Protein AF-A0A3D4S7D4-F1 (afdb_monomer_lite)

Sequence (967 aa):
MKDEYNEKKPGKENNKENKPEKKKKLGCCGCLAIFCLVFVLIIGAGVGVGWYFGDSYMKKNFDMSLVDAFGVLRGLYKADEKAIVTNAPTDEDDDRFYAAVGESLYLKDGALDSDSFASISGSLRGEISSSDGGDSTTTPLDAQVQAVRAAAAEGDNKSAIENLINRDNMDLEKIRAKFVEGYDYSGNYEADFTAEVTDRELFSVLKAELEKELQGNENPALKYLTIEQMSLKKSASGNPVVSMVAKLDLRGYLGTQLGDAPEIAKWAATTMLPKSLFVTADVEVAENLTAEILINQMDEKKQANVYKLISGMLKMQGAEKTDAKAFISDAINGAMGGVVKSIDKALDLKKNVTDGKIRLDVYSALASTSFSGKDLTGVELAKTYASVAYADVDKMLKDNESLLFENKWYKDGAIIYSVSDVPGATRIDYGDEFTEEFSTKYLMNTEFYRGIDSKTYFNPVWTDVINKKSYMQSELKFKDGTHPEAVFATLYRLKAEPHTVKLEIDGGTEDEYDILVLGDHVKLEFKDVAALMGVGTSEKTQGLKLEALFDSRKLTKKLGGEEANSRDEQFLYCSDDELRFNLTDKMLARLMAEQTESVFSSGTLSSSMKLKFVGLYTGKLNDVIALTDDNGQPTGGTVTVDRKFMTVGFTTATSEAFGSGSDIISAIAGDTLGIIVKLDITPGLEDKYLAEPELDYANLDKSRTADMTATLEKTGVSSLKPQELDRQIGKPVRDLIKKMSDTLGSVTVENEKMSVPNVFSLLAAQVFPSNPEKAYKGEQIAIDGIDVHTVLKGVYDIPETETVDGKRYIVKKTGAAYDYAAERNKTDNLNNITAAFAAVSKPDEDLGAVIGYYENGSEDIMYITYDYSLAQYLDNSSSDVRLLSTDDVAVTFVIDKSQTDGASYKTTLWVNDMNAADRTTLEKMMTYFNAANENKFAELEANVGRFAYQIINNAAIKHYIDTGSMV

pLDDT: mean 72.12, std 17.45, range [23.66, 94.69]

Foldseek 3Di:
DDDDDDDDDDDDDDDDDDDDDDDDDDDDDPPVVVVVVVVCVVCVVVCVVVQVCVQVCCCVQLVDGPVLLVVLLVLLVPLDPCVQLVQFADPVLQLLLQVLQCQLLQFDRPLGHLLLVVLLVCLVVVDADDDDDDDDDDDPSRVLSVQLNVCSNVSNSPSNLLSSSFLVRHPLVVLQVQVDPPDDLPVCVLPRNKGKGFQNSVCVSCQVVLLVLQCPDPDLQSVQKHWRGWFWAADPVRFIKIKTKIKGQQCVSVVVLCVPPDPVLNCCSVPSDRRIKIWIWIWTPDPDTDTDIDISVDDPSSVVSVQSVQLSSCVSSVHPDRGSVCVVCVSCCVSVVVVVVVVCVQQVCRPFDDGRIGIHNVQQNCCCPQLPPFPDHSSLSVLLLSLLSNFDQVVLCVVVVVFFLPQWWDDPNDIDHDPDDDPRTDGDHLLVVLVCLCCLLLVFQQKAFPDPPDADRDAFQFADPVPRRTHGPVQAAEPVRDDDPDDDQKWKDFPVGRRYIGRDDPPDDPVRIDITGGGDMGGHGSQNVCVQLLQHDDPSCVVNHDLSRHDLVSQVCQCPVPNDPDSCSHPLNDDQVVSWRWCFQSSVQSSCQVCLCVLQVPDLFSVFKRWTGKWKAWDDAQDKAFDADPVRHGPRDIDTFTWIKMKIKTKGFLCSQLHDLCSSSNSSNDGIWIKIKMETLGPPDDPVRTDFIQIDTRPDDSVSVVSNVVNSVSSPRPCPDSVNCCVRPHVSVSVSVVSSCVSQNDWDTHGRTITTGTNLQSCQCVVPPFDQVQDAPNHGDHAGSVLSSQLLSLLPLAADWDADPNAIAGDQDDFPQGNDGAPVLLLVLVQCLCVVDVVADQLDPQWAGWRGWDADPVQQKIKTKTWGWPPVLQDLVNPSRCSNTDGTWIKMWIFRRVDDDDQFTQIDIDGRRDDPVSVVSSLSNSCRSPVVSHCVRVSSRRSVRNSVSVQVVDPQSVCCSVPVDGD

Secondary structure (DSSP, 8-state):
-----------------------------HHHHHHHHHHHHHHHHHHHHHHHHHHHHHHHHHSS-HHHHHHHHHHHTT--GGGT--S---HHHHHHHHHHHHHHTTBPTTSS-HHHHHHHHHHTTT--PPP----S---HHHHHHHHHHHHHHTT-HHHHHHHHT-TTTB-HHHHHHHS-TT--HHHHHHHHSSEEEEHHHHHHHHHHHHHHHHHHSS-TTGGGEEEEEEEEEE-TTS-EEEEEEEEE-HHHHHHHHTTT--HHHHHHHHHHS-S-EEEEEEEE-SSS--EEEEETT--HHHHHHHHHHHHHHHHHHT-S---HHHHHHHHHHHHHHHHHHHHHHHH-HHHHEETTEEEE-HHHHHHHHHTTTS---HHHHHHHHHHHHH--HHHHHHHTGGGB-SSEEEETTEEEE-SS--TT-EEP-HHHHHHHHHHHHS-B-SEEEESSSS---S---EE-TTT--EE-GGG-EETTSPPPSS--SEEEEETTSTTEEESS--SS-GGGEEEEEPPEEEE--HHHHHHHTTSS--TTTTT--SGGGB-HHHHHTTTTSS--SSGGGSTTTS-HHHHSEEEEHHHHHHHHHHTHHHHH-SSSSTTT-EEEEEEEEE-STTEEEEEE-TTS-EEEEEEEE--EEEEEEEEEEHHHHH-TT-HHHHHHH-SEEEEEEEEE--TT--GGGSPPPEEEETT--HHHHHHHHHHHHHHT--TTSHHHHIIIIIHHHHHHHHHHHHHHS--EE-SSEEEEPPHHHHHHHHHS---TT-EETTEE----HHHHHHHHHHHH-PPPEEEETTEEEEPP--STTT-S---HHHHHHHHTHHHH-TT---S-SSEEEEEEEEEETTTTEEEEEEEE--HHHH-BSBTT-TTS--S-EEEEEEEEEEEEETTEEEEEEEETT--HHHHHHHHHHHHHH-GGGTTHHHHHHHHHHHHHHHHHH-HHHHHHHHHS---

Radius of gyration: 54.56 Å; chains: 1; bounding box: 126×62×190 Å

Structure (mmCIF, N/CA/C/O backbone):
data_AF-A0A3D4S7D4-F1
#
_entry.id   AF-A0A3D4S7D4-F1
#
loop_
_atom_site.group_PDB
_atom_site.id
_atom_site.type_symbol
_atom_site.label_atom_id
_atom_site.label_alt_id
_atom_site.label_comp_id
_atom_site.label_asym_id
_atom_site.label_entity_id
_atom_site.label_seq_id
_atom_site.pdbx_PDB_ins_code
_atom_site.Cartn_x
_atom_site.Cartn_y
_atom_site.Cartn_z
_atom_site.occupancy
_atom_site.B_iso_or_equiv
_atom_site.auth_seq_id
_atom_site.auth_comp_id
_atom_site.auth_asym_id
_atom_site.auth_atom_id
_atom_site.pdbx_PDB_model_num
ATOM 1 N N . MET A 1 1 ? 8.176 -28.733 -89.289 1.00 34.38 1 MET A N 1
ATOM 2 C CA . MET A 1 1 ? 8.837 -28.763 -90.610 1.00 34.38 1 MET A CA 1
ATOM 3 C C . MET A 1 1 ? 10.101 -27.928 -90.456 1.00 34.38 1 MET A C 1
ATOM 5 O O . MET A 1 1 ? 9.981 -26.724 -90.304 1.00 34.38 1 MET A O 1
ATOM 9 N N . LYS A 1 2 ? 11.292 -28.488 -90.227 1.00 23.66 2 LYS A N 1
ATOM 10 C CA . LYS A 1 2 ? 11.774 -29.859 -90.485 1.00 23.66 2 LYS A CA 1
ATOM 11 C C . LYS A 1 2 ? 11.820 -30.203 -91.981 1.00 23.66 2 LYS A C 1
ATOM 13 O O . LYS A 1 2 ? 10.802 -30.026 -92.640 1.00 23.66 2 LYS A O 1
ATOM 18 N N . ASP A 1 3 ? 12.963 -30.757 -92.391 1.00 27.05 3 ASP A N 1
ATOM 19 C CA . ASP A 1 3 ? 13.245 -31.454 -93.657 1.00 27.05 3 ASP A CA 1
ATOM 20 C C . ASP A 1 3 ? 13.282 -30.567 -94.942 1.00 27.05 3 ASP A C 1
ATOM 22 O O . ASP A 1 3 ? 12.513 -29.621 -95.055 1.00 27.05 3 ASP A O 1
ATOM 26 N N . GLU A 1 4 ? 14.137 -30.772 -95.962 1.00 28.44 4 GLU A N 1
ATOM 27 C CA . GLU A 1 4 ? 15.467 -31.423 -96.045 1.00 28.44 4 GLU A CA 1
ATOM 28 C C . GLU A 1 4 ? 16.189 -31.078 -97.394 1.00 28.44 4 GLU A C 1
ATOM 30 O O . GLU A 1 4 ? 15.567 -30.620 -98.344 1.00 28.44 4 GLU A O 1
ATOM 35 N N . TYR A 1 5 ? 17.506 -31.327 -97.466 1.00 25.62 5 TYR A N 1
ATOM 36 C CA . TYR A 1 5 ? 18.304 -31.797 -98.630 1.00 25.62 5 TYR A CA 1
ATOM 37 C C . TYR A 1 5 ? 18.275 -31.145 -100.057 1.00 25.62 5 TYR A C 1
ATOM 39 O O . TYR A 1 5 ? 17.429 -31.430 -100.893 1.00 25.62 5 TYR A O 1
ATOM 47 N N . ASN A 1 6 ? 19.438 -30.552 -100.401 1.00 27.45 6 ASN A N 1
ATOM 48 C CA . ASN A 1 6 ? 20.392 -30.988 -101.462 1.00 27.45 6 ASN A CA 1
ATOM 49 C C . ASN A 1 6 ? 20.470 -30.449 -102.927 1.00 27.45 6 ASN A C 1
ATOM 51 O O . ASN A 1 6 ? 19.505 -30.231 -103.642 1.00 27.45 6 ASN A O 1
ATOM 55 N N . GLU A 1 7 ? 21.747 -30.441 -103.362 1.00 27.41 7 GLU A N 1
ATOM 56 C CA . GLU A 1 7 ? 22.340 -30.804 -104.677 1.00 27.41 7 GLU A CA 1
ATOM 57 C C . GLU A 1 7 ? 22.522 -29.845 -105.892 1.00 27.41 7 GLU A C 1
ATOM 59 O O . GLU A 1 7 ? 21.671 -29.661 -106.747 1.00 27.41 7 GLU A O 1
ATOM 64 N N . LYS A 1 8 ? 23.804 -29.448 -106.053 1.00 25.06 8 LYS A N 1
ATOM 65 C CA . LYS A 1 8 ? 24.689 -29.609 -107.244 1.00 25.06 8 LYS A CA 1
ATOM 66 C C . LYS A 1 8 ? 24.342 -28.944 -108.603 1.00 25.06 8 LYS A C 1
ATOM 68 O O . LYS A 1 8 ? 23.538 -29.431 -109.381 1.00 25.06 8 LYS A O 1
ATOM 73 N N . LYS A 1 9 ? 25.192 -27.962 -108.972 1.00 32.28 9 LYS A N 1
ATOM 74 C CA . LYS A 1 9 ? 26.260 -28.027 -110.025 1.00 32.28 9 LYS A CA 1
ATOM 75 C C . LYS A 1 9 ? 26.065 -29.039 -111.186 1.00 32.28 9 LYS A C 1
ATOM 77 O O . LYS A 1 9 ? 25.825 -30.203 -110.874 1.00 32.28 9 LYS A O 1
ATOM 82 N N . PRO A 1 10 ? 26.447 -28.727 -112.460 1.00 38.59 10 PRO A N 1
ATOM 83 C CA . PRO A 1 10 ? 27.863 -28.389 -112.758 1.00 38.59 10 PRO A CA 1
ATOM 84 C C . PRO A 1 10 ? 28.222 -27.597 -114.055 1.00 38.59 10 PRO A C 1
ATOM 86 O O . PRO A 1 10 ? 27.410 -27.401 -114.950 1.00 38.59 10 PRO A O 1
ATOM 89 N N . GLY A 1 11 ? 29.530 -27.309 -114.207 1.00 26.59 11 GLY A N 1
ATOM 90 C CA . GLY A 1 11 ? 30.242 -27.221 -115.502 1.00 26.59 11 GLY A CA 1
ATOM 91 C C . GLY A 1 11 ? 30.864 -25.858 -115.847 1.00 26.59 11 GLY A C 1
ATOM 92 O O . GLY A 1 11 ? 30.343 -24.834 -115.424 1.00 26.59 11 GLY A O 1
ATOM 93 N N . LYS A 1 12 ? 31.968 -25.749 -116.608 1.00 27.27 12 LYS A N 1
ATOM 94 C CA . LYS A 1 12 ? 33.060 -26.682 -117.016 1.00 27.27 12 LYS A CA 1
ATOM 95 C C . LYS A 1 12 ? 34.315 -25.801 -117.226 1.00 27.27 12 LYS A C 1
ATOM 97 O O . LYS A 1 12 ? 34.187 -24.722 -117.786 1.00 27.27 12 LYS A O 1
ATOM 102 N N . GLU A 1 13 ? 35.473 -26.053 -116.616 1.00 26.47 13 GLU A N 1
ATOM 103 C CA . GLU A 1 13 ? 36.503 -27.072 -116.929 1.00 26.47 13 GLU A CA 1
ATOM 104 C C . GLU A 1 13 ? 37.227 -26.949 -118.287 1.00 26.47 13 GLU A C 1
ATOM 106 O O . GLU A 1 13 ? 36.614 -27.135 -119.333 1.00 26.47 13 GLU A O 1
ATOM 111 N N . ASN A 1 14 ? 38.548 -26.699 -118.203 1.00 27.22 14 ASN A N 1
ATOM 112 C CA . ASN A 1 14 ? 39.673 -27.033 -119.108 1.00 27.22 14 ASN A CA 1
ATOM 113 C C . ASN A 1 14 ? 40.921 -26.308 -118.529 1.00 27.22 14 ASN A C 1
ATOM 115 O O . ASN A 1 14 ? 41.000 -25.093 -118.667 1.00 27.22 14 ASN A O 1
ATOM 119 N N . ASN A 1 15 ? 41.857 -26.857 -117.739 1.00 25.88 15 ASN A N 1
ATOM 120 C CA . ASN A 1 15 ? 42.345 -28.219 -117.425 1.00 25.88 15 ASN A CA 1
ATOM 121 C C . ASN A 1 15 ? 43.468 -28.747 -118.367 1.00 25.88 15 ASN A C 1
ATOM 123 O O . ASN A 1 15 ? 43.429 -28.469 -119.562 1.00 25.88 15 ASN A O 1
ATOM 127 N N . LYS A 1 16 ? 44.419 -29.530 -117.799 1.00 31.83 16 LYS A N 1
ATOM 128 C CA . LYS A 1 16 ? 45.724 -30.055 -118.317 1.00 31.83 16 LYS A CA 1
ATOM 129 C C . LYS A 1 16 ? 46.929 -29.084 -118.267 1.00 31.83 16 LYS A C 1
ATOM 131 O O . LYS A 1 16 ? 46.752 -27.900 -118.511 1.00 31.83 16 LYS A O 1
ATOM 136 N N . GLU A 1 17 ? 48.183 -29.487 -117.983 1.00 29.06 17 GLU A N 1
ATOM 137 C CA . GLU A 1 17 ? 48.789 -30.745 -117.456 1.00 29.06 17 GLU A CA 1
ATOM 138 C C . GLU A 1 17 ? 50.162 -30.410 -116.780 1.00 29.06 17 GLU A C 1
ATOM 140 O O . GLU A 1 17 ? 50.863 -29.524 -117.251 1.00 29.06 17 GLU A O 1
ATOM 145 N N . ASN A 1 18 ? 50.478 -30.873 -115.551 1.00 24.92 18 ASN A N 1
ATOM 146 C CA . ASN A 1 18 ? 51.388 -32.002 -115.188 1.00 24.92 18 ASN A CA 1
ATOM 147 C C . ASN A 1 18 ? 52.729 -32.075 -115.975 1.00 24.92 18 ASN A C 1
ATOM 149 O O . ASN A 1 18 ? 52.690 -31.995 -117.192 1.00 24.92 18 ASN A O 1
ATOM 153 N N . LYS A 1 19 ? 53.937 -32.347 -115.430 1.00 27.52 19 LYS A N 1
ATOM 154 C CA . LYS A 1 19 ? 54.493 -32.881 -114.139 1.00 27.52 19 LYS A CA 1
ATOM 155 C C . LYS A 1 19 ? 56.061 -32.742 -114.203 1.00 27.52 19 LYS A C 1
ATOM 157 O O . LYS A 1 19 ? 56.504 -32.202 -115.214 1.00 27.52 19 LYS A O 1
ATOM 162 N N . PRO A 1 20 ? 56.943 -33.291 -113.314 1.00 35.06 20 PRO A N 1
ATOM 163 C CA . PRO A 1 20 ? 56.838 -33.768 -111.911 1.00 35.06 20 PRO A CA 1
ATOM 164 C C . PRO A 1 20 ? 57.978 -33.293 -110.934 1.00 35.06 20 PRO A C 1
ATOM 166 O O . PRO A 1 20 ? 59.070 -32.994 -111.382 1.00 35.06 20 PRO A O 1
ATOM 169 N N . GLU A 1 21 ? 57.753 -33.389 -109.602 1.00 27.69 21 GLU A N 1
ATOM 170 C CA . GLU A 1 21 ? 58.736 -33.688 -108.500 1.00 27.69 21 GLU A CA 1
ATOM 171 C C . GLU A 1 21 ? 60.023 -32.816 -108.290 1.00 27.69 21 GLU A C 1
ATOM 173 O O . GLU A 1 21 ? 60.646 -32.373 -109.237 1.00 27.69 21 GLU A O 1
ATOM 178 N N . LYS A 1 22 ? 60.595 -32.535 -107.094 1.00 26.92 22 LYS A N 1
ATOM 179 C CA . LYS A 1 22 ? 60.458 -32.898 -105.644 1.00 26.92 22 LYS A CA 1
ATOM 180 C C . LYS A 1 22 ? 61.389 -31.912 -104.833 1.00 26.92 22 LYS A C 1
ATOM 182 O O . LYS A 1 22 ? 62.225 -31.282 -105.462 1.00 26.92 22 LYS A O 1
ATOM 187 N N . LYS A 1 23 ? 61.442 -31.687 -103.493 1.00 25.34 23 LYS A N 1
ATOM 188 C CA . LYS A 1 23 ? 60.731 -32.145 -102.260 1.00 25.34 23 LYS A CA 1
ATOM 189 C C . LYS A 1 23 ? 61.149 -31.347 -100.967 1.00 25.34 23 LYS A C 1
ATOM 191 O O . LYS A 1 23 ? 61.951 -31.879 -100.202 1.00 25.34 23 LYS A O 1
ATOM 196 N N . LYS A 1 24 ? 60.629 -30.142 -100.636 1.00 25.41 24 LYS A N 1
ATOM 197 C CA . LYS A 1 24 ? 60.659 -29.555 -99.246 1.00 25.41 24 LYS A CA 1
ATOM 198 C C . LYS A 1 24 ? 59.627 -28.410 -99.040 1.00 25.41 24 LYS A C 1
ATOM 200 O O . LYS A 1 24 ? 59.150 -27.848 -100.015 1.00 25.41 24 LYS A O 1
ATOM 205 N N . LYS A 1 25 ? 59.222 -28.156 -97.780 1.00 25.70 25 LYS A N 1
ATOM 206 C CA . LYS A 1 25 ? 58.103 -27.275 -97.319 1.00 25.70 25 LYS A CA 1
ATOM 207 C C . LYS A 1 25 ? 58.565 -25.801 -97.141 1.00 25.70 25 LYS A C 1
ATOM 209 O O . LYS A 1 25 ? 59.755 -25.611 -96.925 1.00 25.70 25 LYS A O 1
ATOM 214 N N . LEU A 1 26 ? 57.733 -24.746 -97.215 1.00 25.55 26 LEU A N 1
ATOM 215 C CA . LEU A 1 26 ? 56.630 -24.361 -96.297 1.00 25.55 26 LEU A CA 1
ATOM 216 C C . LEU A 1 26 ? 55.694 -23.267 -96.897 1.00 25.55 26 LEU A C 1
ATOM 218 O O . LEU A 1 26 ? 56.128 -22.517 -97.758 1.00 25.55 26 LEU A O 1
ATOM 222 N N . GLY A 1 27 ? 54.484 -23.098 -96.330 1.00 25.73 27 GLY A N 1
ATOM 223 C CA . GLY A 1 27 ? 53.765 -21.804 -96.222 1.00 25.73 27 GLY A CA 1
ATOM 224 C C . GLY A 1 27 ? 53.086 -21.198 -97.469 1.00 25.73 27 GLY A C 1
ATOM 225 O O . GLY A 1 27 ? 53.731 -20.569 -98.298 1.00 25.73 27 GLY A O 1
ATOM 226 N N . CYS A 1 28 ? 51.750 -21.262 -97.553 1.00 29.05 28 CYS A N 1
ATOM 227 C CA . CYS A 1 28 ? 50.969 -20.608 -98.616 1.00 29.05 28 CYS A CA 1
ATOM 228 C C . CYS A 1 28 ? 50.543 -19.177 -98.221 1.00 29.05 28 CYS A C 1
ATOM 230 O O . CYS A 1 28 ? 49.562 -19.019 -97.501 1.00 29.05 28 CYS A O 1
ATOM 232 N N . CYS A 1 29 ? 51.250 -18.142 -98.701 1.00 28.42 29 CYS A N 1
ATOM 233 C CA . CYS A 1 29 ? 50.974 -16.736 -98.336 1.00 28.42 29 CYS A CA 1
ATOM 234 C C . CYS A 1 29 ? 51.044 -15.721 -99.510 1.00 28.42 29 CYS A C 1
ATOM 236 O O . CYS A 1 29 ? 51.214 -14.525 -99.299 1.00 28.42 29 CYS A O 1
ATOM 238 N N . GLY A 1 30 ? 50.939 -16.177 -100.767 1.00 32.12 30 GLY A N 1
ATOM 239 C CA . GLY A 1 30 ? 51.169 -15.327 -101.953 1.00 32.12 30 GLY A CA 1
ATOM 240 C C . GLY A 1 30 ? 49.981 -14.460 -102.400 1.00 32.12 30 GLY A C 1
ATOM 241 O O . GLY A 1 30 ? 50.137 -13.267 -102.638 1.00 32.12 30 GLY A O 1
ATOM 242 N N . CYS A 1 31 ? 48.779 -15.033 -102.516 1.00 28.80 31 CYS A N 1
ATOM 243 C CA . CYS A 1 31 ? 47.630 -14.317 -103.095 1.00 28.80 31 CYS A CA 1
ATOM 244 C C . CYS A 1 31 ? 47.026 -13.269 -102.146 1.00 28.80 31 CYS A C 1
ATOM 246 O O . CYS A 1 31 ? 46.565 -12.226 -102.606 1.00 28.80 31 CYS A O 1
ATOM 248 N N . LEU A 1 32 ? 47.090 -13.508 -100.829 1.00 29.61 32 LEU A N 1
ATOM 249 C CA . LEU A 1 32 ? 46.700 -12.516 -99.824 1.00 29.61 32 LEU A CA 1
ATOM 250 C C . LEU A 1 32 ? 47.588 -11.265 -99.926 1.00 29.61 32 LEU A C 1
ATOM 252 O O . LEU A 1 32 ? 47.082 -10.152 -99.853 1.00 29.61 32 LEU A O 1
ATOM 256 N N . ALA A 1 33 ? 48.891 -11.442 -100.178 1.00 30.83 33 ALA A N 1
ATOM 257 C CA . ALA A 1 33 ? 49.847 -10.343 -100.256 1.00 30.83 33 ALA A CA 1
ATOM 258 C C . ALA A 1 33 ? 49.527 -9.341 -101.379 1.00 30.83 33 ALA A C 1
ATOM 260 O O . ALA A 1 33 ? 49.708 -8.149 -101.168 1.00 30.83 33 ALA A O 1
ATOM 261 N N . ILE A 1 34 ? 49.008 -9.782 -102.533 1.00 34.19 34 ILE A N 1
ATOM 262 C CA . ILE A 1 34 ? 48.645 -8.880 -103.646 1.00 34.19 34 ILE A CA 1
ATOM 263 C C . ILE A 1 34 ? 47.357 -8.105 -103.337 1.00 34.19 34 ILE A C 1
ATOM 265 O O . ILE A 1 34 ? 47.302 -6.900 -103.580 1.00 34.19 34 ILE A O 1
ATOM 269 N N . PHE A 1 35 ? 46.354 -8.759 -102.737 1.00 30.55 35 PHE A N 1
ATOM 270 C CA . PHE A 1 35 ? 45.158 -8.069 -102.240 1.00 30.55 35 PHE A CA 1
ATOM 271 C C . PHE A 1 35 ? 45.545 -7.029 -101.179 1.00 30.55 35 PHE A C 1
ATOM 273 O O . PHE A 1 35 ? 45.181 -5.861 -101.299 1.00 30.55 35 PHE A O 1
ATOM 280 N N . CYS A 1 36 ? 46.384 -7.415 -100.212 1.00 30.27 36 CYS A N 1
ATOM 281 C CA . CYS A 1 36 ? 46.955 -6.503 -99.227 1.00 30.27 36 CYS A CA 1
ATOM 282 C C . CYS A 1 36 ? 47.789 -5.380 -99.857 1.00 30.27 36 CYS A C 1
ATOM 284 O O . CYS A 1 36 ? 47.739 -4.281 -99.332 1.00 30.27 36 CYS A O 1
ATOM 286 N N . LEU A 1 37 ? 48.510 -5.584 -100.964 1.00 31.19 37 LEU A N 1
ATOM 287 C CA . LEU A 1 37 ? 49.307 -4.521 -101.597 1.00 31.19 37 LEU A CA 1
ATOM 288 C C . LEU A 1 37 ? 48.411 -3.425 -102.196 1.00 31.19 37 LEU A C 1
ATOM 290 O O . LEU A 1 37 ? 48.665 -2.242 -101.987 1.00 31.19 37 LEU A O 1
ATOM 294 N N . VAL A 1 38 ? 47.313 -3.804 -102.859 1.00 30.52 38 VAL A N 1
ATOM 295 C CA . VAL A 1 38 ? 46.307 -2.844 -103.355 1.00 30.52 38 VAL A CA 1
ATOM 296 C C . VAL A 1 38 ? 45.571 -2.172 -102.188 1.00 30.52 38 VAL A C 1
ATOM 298 O O . VAL A 1 38 ? 45.402 -0.953 -102.181 1.00 30.52 38 VAL A O 1
ATOM 301 N N . PHE A 1 39 ? 45.196 -2.943 -101.162 1.00 30.00 39 PHE A N 1
ATOM 302 C CA . PHE A 1 39 ? 44.510 -2.431 -99.972 1.00 30.00 39 PHE A CA 1
ATOM 303 C C . PHE A 1 39 ? 45.401 -1.461 -99.170 1.00 30.00 39 PHE A C 1
ATOM 305 O O . PHE A 1 39 ? 44.933 -0.405 -98.762 1.00 30.00 39 PHE A O 1
ATOM 312 N N . VAL A 1 40 ? 46.697 -1.757 -99.017 1.00 32.41 40 VAL A N 1
ATOM 313 C CA . VAL A 1 40 ? 47.703 -0.921 -98.329 1.00 32.41 40 VAL A CA 1
ATOM 314 C C . VAL A 1 40 ? 48.141 0.280 -99.169 1.00 32.41 40 VAL A C 1
ATOM 316 O O . VAL A 1 40 ? 48.538 1.281 -98.588 1.00 32.41 40 VAL A O 1
ATOM 319 N N . LEU A 1 41 ? 48.018 0.268 -100.499 1.00 29.16 41 LEU A N 1
ATOM 320 C CA . LEU A 1 41 ? 48.204 1.489 -101.297 1.00 29.16 41 LEU A CA 1
ATOM 321 C C . LEU A 1 41 ? 47.041 2.476 -101.109 1.00 29.16 41 LEU A C 1
ATOM 323 O O . LEU A 1 41 ? 47.272 3.673 -100.941 1.00 29.16 41 LEU A O 1
ATOM 327 N N . ILE A 1 42 ? 45.800 1.981 -101.053 1.00 29.30 42 ILE A N 1
ATOM 328 C CA . ILE A 1 42 ? 44.607 2.812 -100.810 1.00 29.30 42 ILE A CA 1
ATOM 329 C C . ILE A 1 42 ? 44.562 3.290 -99.345 1.00 29.30 42 ILE A C 1
ATOM 331 O O . ILE A 1 42 ? 44.370 4.476 -99.076 1.00 29.30 42 ILE A O 1
ATOM 335 N N . ILE A 1 43 ? 44.821 2.392 -98.390 1.00 29.84 43 ILE A N 1
ATOM 336 C CA . ILE A 1 43 ? 44.901 2.711 -96.956 1.00 29.84 43 ILE A CA 1
ATOM 337 C C . ILE A 1 43 ? 46.174 3.499 -96.616 1.00 29.84 43 ILE A C 1
ATOM 339 O O . ILE A 1 43 ? 46.143 4.313 -95.705 1.00 29.84 43 ILE A O 1
ATOM 343 N N . GLY A 1 44 ? 47.274 3.353 -97.353 1.00 29.80 44 GLY A N 1
ATOM 344 C CA . GLY A 1 44 ? 48.498 4.131 -97.139 1.00 29.80 44 GLY A CA 1
ATOM 345 C C . GLY A 1 44 ? 48.276 5.628 -97.353 1.00 29.80 44 GLY A C 1
ATOM 346 O O . GLY A 1 44 ? 48.723 6.438 -96.546 1.00 29.80 44 GLY A O 1
ATOM 347 N N . ALA A 1 45 ? 47.497 5.993 -98.376 1.00 28.00 45 ALA A N 1
ATOM 348 C CA . ALA A 1 45 ? 47.026 7.364 -98.557 1.00 28.00 45 ALA A CA 1
ATOM 349 C C . ALA A 1 45 ? 45.943 7.739 -97.523 1.00 28.00 45 ALA A C 1
ATOM 351 O O . ALA A 1 45 ? 46.057 8.766 -96.855 1.00 28.00 45 ALA A O 1
ATOM 352 N N . GLY A 1 46 ? 44.917 6.896 -97.350 1.00 29.77 46 GLY A N 1
ATOM 353 C CA . GLY A 1 46 ? 43.757 7.198 -96.499 1.00 29.77 46 GLY A CA 1
ATOM 354 C C . GLY A 1 46 ? 44.057 7.287 -94.997 1.00 29.77 46 GLY A C 1
ATOM 355 O O . GLY A 1 46 ? 43.585 8.202 -94.334 1.00 29.77 46 GLY A O 1
ATOM 356 N N . VAL A 1 47 ? 44.873 6.380 -94.458 1.00 32.22 47 VAL A N 1
ATOM 357 C CA . VAL A 1 47 ? 45.328 6.364 -93.056 1.00 32.22 47 VAL A CA 1
ATOM 358 C C . VAL A 1 47 ? 46.615 7.163 -92.872 1.00 32.22 47 VAL A C 1
ATOM 360 O O . VAL A 1 47 ? 46.810 7.692 -91.790 1.00 32.22 47 VAL A O 1
ATOM 363 N N . GLY A 1 48 ? 47.440 7.383 -93.901 1.00 29.08 48 GLY A N 1
ATOM 364 C CA . GLY A 1 48 ? 48.481 8.417 -93.830 1.00 29.08 48 GLY A CA 1
ATOM 365 C C . GLY A 1 48 ? 47.870 9.790 -93.523 1.00 29.08 48 GLY A C 1
ATOM 366 O O . GLY A 1 48 ? 48.264 10.453 -92.565 1.00 29.08 48 GLY A O 1
ATOM 367 N N . VAL A 1 49 ? 46.824 10.166 -94.267 1.00 31.14 49 VAL A N 1
ATOM 368 C CA . VAL A 1 49 ? 46.046 11.389 -94.019 1.00 31.14 49 VAL A CA 1
ATOM 369 C C . VAL A 1 49 ? 45.197 11.266 -92.749 1.00 31.14 49 VAL A C 1
ATOM 371 O O . VAL A 1 49 ? 45.263 12.149 -91.904 1.00 31.14 49 VAL A O 1
ATOM 374 N N . GLY A 1 50 ? 44.446 10.180 -92.556 1.00 30.19 50 GLY A N 1
ATOM 375 C CA . GLY A 1 50 ? 43.558 9.998 -91.399 1.00 30.19 50 GLY A CA 1
ATOM 376 C C . GLY A 1 50 ? 44.284 9.925 -90.051 1.00 30.19 50 GLY A C 1
ATOM 377 O O . GLY A 1 50 ? 43.790 10.461 -89.064 1.00 30.19 50 GLY A O 1
ATOM 378 N N . TRP A 1 51 ? 45.480 9.335 -90.003 1.00 33.78 51 TRP A N 1
ATOM 379 C CA . TRP A 1 51 ? 46.336 9.321 -88.816 1.00 33.78 51 TRP A CA 1
ATOM 380 C C . TRP A 1 51 ? 47.065 10.652 -88.642 1.00 33.78 51 TRP A C 1
ATOM 382 O O . TRP A 1 51 ? 47.187 11.103 -87.514 1.00 33.78 51 TRP A O 1
ATOM 392 N N . TYR A 1 52 ? 47.496 11.333 -89.713 1.00 34.28 52 TYR A N 1
ATOM 393 C CA . TYR A 1 52 ? 48.070 12.679 -89.587 1.00 34.28 52 TYR A CA 1
ATOM 394 C C . TYR A 1 52 ? 47.035 13.696 -89.088 1.00 34.28 52 TYR A C 1
ATOM 396 O O . TYR A 1 52 ? 47.302 14.416 -88.132 1.00 34.28 52 TYR A O 1
ATOM 404 N N . PHE A 1 53 ? 45.834 13.722 -89.671 1.00 34.94 53 PHE A N 1
ATOM 405 C CA . PHE A 1 53 ? 44.739 14.572 -89.204 1.00 34.94 53 PHE A CA 1
ATOM 406 C C . PHE A 1 53 ? 44.232 14.137 -87.829 1.00 34.94 53 PHE A C 1
ATOM 408 O O . PHE A 1 53 ? 43.996 15.004 -87.001 1.00 34.94 53 PHE A O 1
ATOM 415 N N . GLY A 1 54 ? 44.116 12.837 -87.544 1.00 35.56 54 GLY A N 1
ATOM 416 C CA . GLY A 1 54 ? 43.705 12.338 -86.230 1.00 35.56 54 GLY A CA 1
ATOM 417 C C . GLY A 1 54 ? 44.718 12.656 -85.128 1.00 35.56 54 GLY A C 1
ATOM 418 O O . GLY A 1 54 ? 44.352 13.222 -84.108 1.00 35.56 54 GLY A O 1
ATOM 419 N N . ASP A 1 55 ? 46.004 12.380 -85.341 1.00 41.03 55 ASP A N 1
ATOM 420 C CA . ASP A 1 55 ? 47.082 12.689 -84.394 1.00 41.03 55 ASP A CA 1
ATOM 421 C C . ASP A 1 55 ? 47.300 14.206 -84.262 1.00 41.03 55 ASP A C 1
ATOM 423 O O . ASP A 1 55 ? 47.521 14.699 -83.161 1.00 41.03 55 ASP A O 1
ATOM 427 N N . SER A 1 56 ? 47.149 14.979 -85.344 1.00 42.94 56 SER A N 1
ATOM 428 C CA . SER A 1 56 ? 47.171 16.447 -85.288 1.00 42.94 56 SER A CA 1
ATOM 429 C C . SER A 1 56 ? 45.938 17.023 -84.582 1.00 42.94 56 SER A C 1
ATOM 431 O O . SER A 1 56 ? 46.080 17.978 -83.828 1.00 42.94 56 SER A O 1
ATOM 433 N N . TYR A 1 57 ? 44.750 16.432 -84.742 1.00 44.81 57 TYR A N 1
ATOM 434 C CA . TYR A 1 57 ? 43.519 16.818 -84.038 1.00 44.81 57 TYR A CA 1
ATOM 435 C C . TYR A 1 57 ? 43.597 16.476 -82.545 1.00 44.81 57 TYR A C 1
ATOM 437 O O . TYR A 1 57 ? 43.303 17.329 -81.709 1.00 44.81 57 TYR A O 1
ATOM 445 N N . MET A 1 58 ? 44.083 15.279 -82.195 1.00 50.38 58 MET A N 1
ATOM 446 C CA . MET A 1 58 ? 44.322 14.885 -80.803 1.00 50.38 58 MET A CA 1
ATOM 447 C C . MET A 1 58 ? 45.424 15.733 -80.153 1.00 50.38 58 MET A C 1
ATOM 449 O O . MET A 1 58 ? 45.258 16.156 -79.016 1.00 50.38 58 MET A O 1
ATOM 453 N N . LYS A 1 59 ? 46.490 16.106 -80.870 1.00 57.28 59 LYS A N 1
ATOM 454 C CA . LYS A 1 59 ? 47.502 17.048 -80.352 1.00 57.28 59 LYS A CA 1
ATOM 455 C C . LYS A 1 59 ? 46.973 18.479 -80.230 1.00 57.28 59 LYS A C 1
ATOM 457 O O . LYS A 1 59 ? 47.263 19.145 -79.246 1.00 57.28 59 LYS A O 1
ATOM 462 N N . LYS A 1 60 ? 46.178 18.954 -81.193 1.00 53.06 60 LYS A N 1
ATOM 463 C CA . LYS A 1 60 ? 45.657 20.331 -81.229 1.00 53.06 60 LYS A CA 1
ATOM 464 C C . LYS A 1 60 ? 44.535 20.585 -80.218 1.00 53.06 60 LYS A C 1
ATOM 466 O O . LYS A 1 60 ? 44.483 21.674 -79.656 1.00 53.06 60 LYS A O 1
ATOM 471 N N . ASN A 1 61 ? 43.654 19.608 -79.998 1.00 50.59 61 ASN A N 1
ATOM 472 C CA . ASN A 1 61 ? 42.456 19.771 -79.166 1.00 50.59 61 ASN A CA 1
ATOM 473 C C . ASN A 1 61 ? 42.561 19.048 -77.807 1.00 50.59 61 ASN A C 1
ATOM 475 O O . ASN A 1 61 ? 41.924 19.476 -76.848 1.00 50.59 61 ASN A O 1
ATOM 479 N N . PHE A 1 62 ? 43.373 17.986 -77.706 1.00 53.91 62 PHE A N 1
ATOM 480 C CA . PHE A 1 62 ? 43.485 17.117 -76.521 1.00 53.91 62 PHE A CA 1
ATOM 481 C C . PHE A 1 62 ? 44.929 16.952 -75.993 1.00 53.91 62 PHE A C 1
ATOM 483 O O . PHE A 1 62 ? 45.142 16.205 -75.042 1.00 53.91 62 PHE A O 1
ATOM 490 N N . ASP A 1 63 ? 45.927 17.621 -76.588 1.00 60.44 63 ASP A N 1
ATOM 491 C CA . ASP A 1 63 ? 47.354 17.562 -76.215 1.00 60.44 63 ASP A CA 1
ATOM 492 C C . ASP A 1 63 ? 47.916 16.128 -76.016 1.00 60.44 63 ASP A C 1
ATOM 494 O O . ASP A 1 63 ? 48.678 15.835 -75.087 1.00 60.44 63 ASP A O 1
ATOM 498 N N . MET A 1 64 ? 47.518 15.190 -76.883 1.00 60.53 64 MET A N 1
ATOM 499 C CA . MET A 1 64 ? 47.949 13.784 -76.823 1.00 60.53 64 MET A CA 1
ATOM 500 C C . MET A 1 64 ? 48.131 13.158 -78.208 1.00 60.53 64 MET A C 1
ATOM 502 O O . MET A 1 64 ? 47.535 13.615 -79.182 1.00 60.53 64 MET A O 1
ATOM 506 N N . SER A 1 65 ? 48.925 12.087 -78.305 1.00 53.88 65 SER A N 1
ATOM 507 C CA . SER A 1 65 ? 49.018 11.310 -79.546 1.00 53.88 65 SER A CA 1
ATOM 508 C C . SER A 1 65 ? 47.853 10.328 -79.705 1.00 53.88 65 SER A C 1
ATOM 510 O O . SER A 1 65 ? 47.241 9.898 -78.723 1.00 53.88 65 SER A O 1
ATOM 512 N N . LEU A 1 66 ? 47.599 9.885 -80.941 1.00 42.78 66 LEU A N 1
ATOM 513 C CA . LEU A 1 66 ? 46.651 8.789 -81.197 1.00 42.78 66 LEU A CA 1
ATOM 514 C C . LEU A 1 66 ? 47.024 7.490 -80.452 1.00 42.78 66 LEU A C 1
ATOM 516 O O . LEU A 1 66 ? 46.143 6.724 -80.066 1.00 42.78 66 LEU A O 1
ATOM 520 N N . VAL A 1 67 ? 48.318 7.240 -80.223 1.00 52.00 67 VAL A N 1
ATOM 521 C CA . VAL A 1 67 ? 48.799 6.041 -79.512 1.00 52.00 67 VAL A CA 1
ATOM 522 C C . VAL A 1 67 ? 48.503 6.131 -78.015 1.00 52.00 67 VAL A C 1
ATOM 524 O O . VAL A 1 67 ? 48.095 5.136 -77.419 1.00 52.00 67 VAL A O 1
ATOM 527 N N . ASP A 1 68 ? 48.647 7.315 -77.417 1.00 57.69 68 ASP A N 1
ATOM 528 C CA . ASP A 1 68 ? 48.280 7.562 -76.019 1.00 57.69 68 ASP A CA 1
ATOM 529 C C . ASP A 1 68 ? 46.766 7.408 -75.812 1.00 57.69 68 ASP A C 1
ATOM 531 O O . ASP A 1 68 ? 46.345 6.730 -74.873 1.00 57.69 68 ASP A O 1
ATOM 535 N N . ALA A 1 69 ? 45.951 7.936 -76.734 1.00 50.03 69 ALA A N 1
ATOM 536 C CA . ALA A 1 69 ? 44.495 7.777 -76.722 1.00 50.03 69 ALA A CA 1
ATOM 537 C C . ALA A 1 69 ? 44.067 6.298 -76.811 1.00 50.03 69 ALA A C 1
ATOM 539 O O . ALA A 1 69 ? 43.252 5.836 -76.011 1.00 50.03 69 ALA A O 1
ATOM 540 N N . PHE A 1 70 ? 44.660 5.513 -77.722 1.00 46.41 70 PHE A N 1
ATOM 541 C CA . PHE A 1 70 ? 44.397 4.069 -77.802 1.00 46.41 70 PHE A CA 1
ATOM 542 C C . PHE A 1 70 ? 44.970 3.274 -76.613 1.00 46.41 70 PHE A C 1
ATOM 544 O O . PHE A 1 70 ? 44.403 2.246 -76.235 1.00 46.41 70 PHE A O 1
ATOM 551 N N . GLY A 1 71 ? 46.048 3.749 -75.983 1.00 52.78 71 GLY A N 1
ATOM 552 C CA . GLY A 1 71 ? 46.574 3.202 -74.730 1.00 52.78 71 GLY A CA 1
ATOM 553 C C . GLY A 1 71 ? 45.616 3.405 -73.554 1.00 52.78 71 GLY A C 1
ATOM 554 O O . GLY A 1 71 ? 45.348 2.457 -72.814 1.00 52.78 71 GLY A O 1
ATOM 555 N N . VAL A 1 72 ? 45.043 4.607 -73.434 1.00 56.41 72 VAL A N 1
ATOM 556 C CA . VAL A 1 72 ? 43.985 4.942 -72.466 1.00 56.41 72 VAL A CA 1
ATOM 557 C C . VAL A 1 72 ? 42.731 4.109 -72.717 1.00 56.41 72 VAL A C 1
ATOM 559 O O . VAL A 1 72 ? 42.269 3.440 -71.796 1.00 56.41 72 VAL A O 1
ATOM 562 N N . LEU A 1 73 ? 42.239 4.043 -73.959 1.00 48.72 73 LEU A N 1
ATOM 563 C CA . LEU A 1 73 ? 41.118 3.176 -74.348 1.00 48.72 73 LEU A CA 1
ATOM 564 C C . LEU A 1 73 ? 41.333 1.723 -73.911 1.00 48.72 73 LEU A C 1
ATOM 566 O O . LEU A 1 73 ? 40.447 1.116 -73.314 1.00 48.72 73 LEU A O 1
ATOM 570 N N . ARG A 1 74 ? 42.524 1.165 -74.163 1.00 50.16 74 ARG A N 1
ATOM 571 C CA . ARG A 1 74 ? 42.855 -0.220 -73.799 1.00 50.16 74 ARG A CA 1
ATOM 572 C C . ARG A 1 74 ? 43.025 -0.433 -72.291 1.00 50.16 74 ARG A C 1
ATOM 574 O O . ARG A 1 74 ? 42.908 -1.573 -71.854 1.00 50.16 74 ARG A O 1
ATOM 581 N N . GLY A 1 75 ? 43.306 0.618 -71.520 1.00 52.72 75 GLY A N 1
ATOM 582 C CA . GLY A 1 75 ? 43.267 0.592 -70.057 1.00 52.72 75 GLY A CA 1
ATOM 583 C C . GLY A 1 75 ? 41.833 0.641 -69.528 1.00 52.72 75 GLY A C 1
ATOM 584 O O . GLY A 1 75 ? 41.444 -0.213 -68.742 1.00 52.72 75 GLY A O 1
ATOM 585 N N . LEU A 1 76 ? 41.032 1.592 -70.014 1.00 54.28 76 LEU A N 1
ATOM 586 C CA . LEU A 1 76 ? 39.655 1.827 -69.567 1.00 54.28 76 LEU A CA 1
ATOM 587 C C . LEU A 1 76 ? 38.717 0.657 -69.906 1.00 54.28 76 LEU A C 1
ATOM 589 O O . LEU A 1 76 ? 37.994 0.190 -69.038 1.00 54.28 76 LEU A O 1
ATOM 593 N N . TYR A 1 77 ? 38.782 0.107 -71.124 1.00 50.75 77 TYR A N 1
ATOM 594 C CA . TYR A 1 77 ? 38.023 -1.098 -71.511 1.00 50.75 77 TYR A CA 1
ATOM 595 C C . TYR A 1 77 ? 38.592 -2.412 -70.920 1.00 50.75 77 TYR A C 1
ATOM 597 O O . TYR A 1 77 ? 38.118 -3.495 -71.261 1.00 50.75 77 TYR A O 1
ATOM 605 N N . LYS A 1 78 ? 39.626 -2.342 -70.068 1.00 50.78 78 LYS A N 1
ATOM 606 C CA . LYS A 1 78 ? 40.169 -3.470 -69.287 1.00 50.78 78 LYS A CA 1
ATOM 607 C C . LYS A 1 78 ? 40.080 -3.258 -67.773 1.00 50.78 78 LYS A C 1
ATOM 609 O O . LYS A 1 78 ? 40.586 -4.106 -67.042 1.00 50.78 78 LYS A O 1
ATOM 614 N N . ALA A 1 79 ? 39.468 -2.167 -67.316 1.00 54.28 79 ALA A N 1
ATOM 615 C CA . ALA A 1 79 ? 39.105 -2.007 -65.919 1.00 54.28 79 ALA A CA 1
ATOM 616 C C . ALA A 1 79 ? 38.066 -3.086 -65.576 1.00 54.28 79 ALA A C 1
ATOM 618 O O . ALA A 1 79 ? 36.943 -3.043 -66.077 1.00 54.28 79 ALA A O 1
ATOM 619 N N . ASP A 1 80 ? 38.471 -4.088 -64.796 1.00 59.22 80 ASP A N 1
ATOM 620 C CA . ASP A 1 80 ? 37.537 -5.055 -64.232 1.00 59.22 80 ASP A CA 1
ATOM 621 C C . ASP A 1 80 ? 36.844 -4.382 -63.048 1.00 59.22 80 ASP A C 1
ATOM 623 O O . ASP A 1 80 ? 37.494 -3.970 -62.087 1.00 59.22 80 ASP A O 1
ATOM 627 N N . GLU A 1 81 ? 35.525 -4.249 -63.139 1.00 63.72 81 GLU A N 1
ATOM 628 C CA . GLU A 1 81 ? 34.672 -3.680 -62.097 1.00 63.72 81 GLU A CA 1
ATOM 629 C C . GLU A 1 81 ? 34.896 -4.397 -60.756 1.00 63.72 81 GLU A C 1
ATOM 631 O O . GLU A 1 81 ? 35.019 -3.739 -59.726 1.00 63.72 81 GLU A O 1
ATOM 636 N N . LYS A 1 82 ? 35.125 -5.720 -60.786 1.00 62.09 82 LYS A N 1
ATOM 637 C CA . LYS A 1 82 ? 35.407 -6.554 -59.603 1.00 62.09 82 LYS A CA 1
ATOM 638 C C . LYS A 1 82 ? 36.812 -6.384 -59.015 1.00 62.09 82 LYS A C 1
ATOM 640 O O . LYS A 1 82 ? 37.095 -6.933 -57.956 1.00 62.09 82 LYS A O 1
ATOM 645 N N . ALA A 1 83 ? 37.705 -5.670 -59.701 1.00 62.25 83 ALA A N 1
ATOM 646 C CA . ALA A 1 83 ? 39.038 -5.324 -59.200 1.00 62.25 83 ALA A CA 1
ATOM 647 C C . ALA A 1 83 ? 39.110 -3.894 -58.629 1.00 62.25 83 ALA A C 1
ATOM 649 O O . ALA A 1 83 ? 40.134 -3.514 -58.064 1.00 62.25 83 ALA A O 1
ATOM 650 N N . ILE A 1 84 ? 38.044 -3.101 -58.786 1.00 66.94 84 ILE A N 1
ATOM 651 C CA . ILE A 1 84 ? 37.961 -1.708 -58.318 1.00 66.94 84 ILE A CA 1
ATOM 652 C C . ILE A 1 84 ? 36.902 -1.579 -57.218 1.00 66.94 84 ILE A C 1
ATOM 654 O O . ILE A 1 84 ? 37.155 -0.959 -56.185 1.00 66.94 84 ILE A O 1
ATOM 658 N N . VAL A 1 85 ? 35.739 -2.197 -57.430 1.00 73.12 85 VAL A N 1
ATOM 659 C CA . VAL A 1 85 ? 34.688 -2.367 -56.429 1.00 73.12 85 VAL A CA 1
ATOM 660 C C . VAL A 1 85 ? 34.901 -3.731 -55.768 1.00 73.12 85 VAL A C 1
ATOM 662 O O . VAL A 1 85 ? 34.519 -4.771 -56.302 1.00 73.12 85 VAL A O 1
ATOM 665 N N . THR A 1 86 ? 35.595 -3.719 -54.633 1.00 76.38 86 THR A N 1
ATOM 666 C CA . THR A 1 86 ? 36.036 -4.904 -53.877 1.00 76.38 86 THR A CA 1
ATOM 667 C C . THR A 1 86 ? 35.302 -5.081 -52.546 1.00 76.38 86 THR A C 1
ATOM 669 O O . THR A 1 86 ? 35.392 -6.147 -51.950 1.00 76.38 86 THR A O 1
ATOM 672 N N . ASN A 1 87 ? 34.598 -4.043 -52.086 1.00 76.19 87 ASN A N 1
ATOM 673 C CA . ASN A 1 87 ? 33.943 -3.921 -50.781 1.00 76.19 87 ASN A CA 1
ATOM 674 C C . ASN A 1 87 ? 32.486 -3.433 -50.933 1.00 76.19 87 ASN A C 1
ATOM 676 O O . ASN A 1 87 ? 31.979 -2.707 -50.084 1.00 76.19 87 ASN A O 1
ATOM 680 N N . ALA A 1 88 ? 31.821 -3.771 -52.045 1.00 78.81 88 ALA A N 1
ATOM 681 C CA . ALA A 1 88 ? 30.408 -3.440 -52.245 1.00 78.81 88 ALA A CA 1
ATOM 682 C C . ALA A 1 88 ? 29.522 -4.064 -51.149 1.00 78.81 88 ALA A C 1
ATOM 684 O O . ALA A 1 88 ? 29.848 -5.155 -50.660 1.00 78.81 88 ALA A O 1
ATOM 685 N N . PRO A 1 89 ? 28.397 -3.419 -50.798 1.00 76.69 89 PRO A N 1
ATOM 686 C CA . PRO A 1 89 ? 27.371 -4.025 -49.966 1.00 76.69 89 PRO A CA 1
ATOM 687 C C . PRO A 1 89 ? 26.638 -5.132 -50.736 1.00 76.69 89 PRO A C 1
ATOM 689 O O . PRO A 1 89 ? 26.630 -5.159 -51.971 1.00 76.69 89 PRO A O 1
ATOM 692 N N . THR A 1 90 ? 26.026 -6.039 -49.990 1.00 79.00 90 THR A N 1
ATOM 693 C CA . THR A 1 90 ? 25.081 -7.051 -50.471 1.00 79.00 90 THR A CA 1
ATOM 694 C C . THR A 1 90 ? 23.869 -7.086 -49.552 1.00 79.00 90 THR A C 1
ATOM 696 O O . THR A 1 90 ? 23.952 -6.616 -48.424 1.00 79.00 90 THR A O 1
ATOM 699 N N . ASP A 1 91 ? 22.775 -7.678 -50.016 1.00 73.69 91 ASP A N 1
ATOM 700 C CA . ASP A 1 91 ? 21.495 -7.751 -49.307 1.00 73.69 91 ASP A CA 1
ATOM 701 C C . ASP A 1 91 ? 21.651 -8.364 -47.886 1.00 73.69 91 ASP A C 1
ATOM 703 O O . ASP A 1 91 ? 21.028 -7.908 -46.935 1.00 73.69 91 ASP A O 1
ATOM 707 N N . GLU A 1 92 ? 22.580 -9.319 -47.702 1.00 79.75 92 GLU A N 1
ATOM 708 C CA . GLU A 1 92 ? 22.927 -9.898 -46.386 1.00 79.75 92 GLU A CA 1
ATOM 709 C C . GLU A 1 92 ? 23.569 -8.901 -45.396 1.00 79.75 92 GLU A C 1
ATOM 711 O O . GLU A 1 92 ? 23.650 -9.188 -44.203 1.00 79.75 92 GLU A O 1
ATOM 716 N N . ASP A 1 93 ? 24.109 -7.777 -45.871 1.00 78.75 93 ASP A N 1
ATOM 717 C CA . ASP A 1 93 ? 24.745 -6.756 -45.029 1.00 78.75 93 ASP A CA 1
ATOM 718 C C . ASP A 1 93 ? 23.720 -5.739 -44.497 1.00 78.75 93 ASP A C 1
ATOM 720 O O . ASP A 1 93 ? 23.905 -5.218 -43.398 1.00 78.75 93 ASP A O 1
ATOM 724 N N . ASP A 1 94 ? 22.608 -5.525 -45.214 1.00 69.50 94 ASP A N 1
ATOM 725 C CA . ASP A 1 94 ? 21.451 -4.784 -44.695 1.00 69.50 94 ASP A CA 1
ATOM 726 C C . ASP A 1 94 ? 20.821 -5.544 -43.518 1.00 69.50 94 ASP A C 1
ATOM 728 O O . ASP A 1 94 ? 20.689 -4.995 -42.423 1.00 69.50 94 ASP A O 1
ATOM 732 N N . ASP A 1 95 ? 20.534 -6.839 -43.698 1.00 77.75 95 ASP A N 1
ATOM 733 C CA . ASP A 1 95 ? 20.000 -7.703 -42.633 1.00 77.75 95 ASP A CA 1
ATOM 734 C C . ASP A 1 95 ? 20.902 -7.703 -41.382 1.00 77.75 95 ASP A C 1
ATOM 736 O O . ASP A 1 95 ? 20.412 -7.659 -40.251 1.00 77.75 95 ASP A O 1
ATOM 740 N N . ARG A 1 96 ? 22.233 -7.700 -41.562 1.00 81.06 96 ARG A N 1
ATOM 741 C CA . ARG A 1 96 ? 23.203 -7.623 -40.453 1.00 81.06 96 ARG A CA 1
ATOM 742 C C . ARG A 1 96 ? 23.217 -6.268 -39.757 1.00 81.06 96 ARG A C 1
ATOM 744 O O . ARG A 1 96 ? 23.364 -6.245 -38.535 1.00 81.06 96 ARG A O 1
ATOM 751 N N . PHE A 1 97 ? 23.048 -5.161 -40.482 1.00 78.12 97 PHE A N 1
ATOM 752 C CA . PHE A 1 97 ? 22.913 -3.843 -39.860 1.00 78.12 97 PHE A CA 1
ATOM 753 C C . PHE A 1 97 ? 21.688 -3.807 -38.937 1.00 78.12 97 PHE A C 1
ATOM 755 O O . PHE A 1 97 ? 21.804 -3.429 -37.768 1.00 78.12 97 PHE A O 1
ATOM 762 N N . TYR A 1 98 ? 20.529 -4.257 -39.429 1.00 74.50 98 TYR A N 1
ATOM 763 C CA . TYR A 1 98 ? 19.294 -4.271 -38.641 1.00 74.50 98 TYR A CA 1
ATOM 764 C C . TYR A 1 98 ? 19.367 -5.246 -37.463 1.00 74.50 98 TYR A C 1
ATOM 766 O O . TYR A 1 98 ? 18.956 -4.882 -36.361 1.00 74.50 98 TYR A O 1
ATOM 774 N N . ALA A 1 99 ? 19.979 -6.421 -37.643 1.00 82.38 99 ALA A N 1
ATOM 775 C CA . ALA A 1 99 ? 20.236 -7.359 -36.552 1.00 82.38 99 ALA A CA 1
ATOM 776 C C . ALA A 1 99 ? 21.166 -6.772 -35.472 1.00 82.38 99 ALA A C 1
ATOM 778 O O . ALA A 1 99 ? 20.871 -6.899 -34.286 1.00 82.38 99 ALA A O 1
ATOM 779 N N . ALA A 1 100 ? 22.249 -6.082 -35.847 1.00 76.44 100 ALA A N 1
ATOM 780 C CA . ALA A 1 100 ? 23.182 -5.480 -34.889 1.00 76.44 100 ALA A CA 1
ATOM 781 C C . ALA A 1 100 ? 22.552 -4.317 -34.099 1.00 76.44 100 ALA A C 1
ATOM 783 O O . ALA A 1 100 ? 22.732 -4.216 -32.882 1.00 76.44 100 ALA A O 1
ATOM 784 N N . VAL A 1 101 ? 21.779 -3.452 -34.768 1.00 76.56 101 VAL A N 1
ATOM 785 C CA . VAL A 1 101 ? 21.037 -2.367 -34.102 1.00 76.56 101 VAL A CA 1
ATOM 786 C C . VAL A 1 101 ? 19.932 -2.940 -33.209 1.00 76.56 101 VAL A C 1
ATOM 788 O O . VAL A 1 101 ? 19.843 -2.554 -32.042 1.00 76.56 101 VAL A O 1
ATOM 791 N N . GLY A 1 102 ? 19.156 -3.907 -33.707 1.00 78.19 102 GLY A N 1
ATOM 792 C CA . GLY A 1 102 ? 18.115 -4.606 -32.951 1.00 78.19 102 GLY A CA 1
ATOM 793 C C . GLY A 1 102 ? 18.654 -5.340 -31.721 1.00 78.19 102 GLY A C 1
ATOM 794 O O . GLY A 1 102 ? 18.069 -5.222 -30.647 1.00 78.19 102 GLY A O 1
ATOM 795 N N . GLU A 1 103 ? 19.808 -6.009 -31.825 1.00 86.25 103 GLU A N 1
ATOM 796 C CA . GLU A 1 103 ? 20.468 -6.655 -30.685 1.00 86.25 103 GLU A CA 1
ATOM 797 C C . GLU A 1 103 ? 20.933 -5.635 -29.636 1.00 86.25 103 GLU A C 1
ATOM 799 O O . GLU A 1 103 ? 20.701 -5.858 -28.448 1.00 86.25 103 GLU A O 1
ATOM 804 N N . SER A 1 104 ? 21.506 -4.494 -30.042 1.00 82.94 104 SER A N 1
ATOM 805 C CA . SER A 1 104 ? 21.897 -3.430 -29.097 1.00 82.94 104 SER A CA 1
ATOM 806 C C . SER A 1 104 ? 20.697 -2.809 -28.358 1.00 82.94 104 SER A C 1
ATOM 808 O O . SER A 1 104 ? 20.810 -2.388 -27.203 1.00 82.94 104 SER A O 1
ATOM 810 N N . LEU A 1 105 ? 19.524 -2.807 -29.000 1.00 84.81 105 LEU A N 1
ATOM 811 C CA . LEU A 1 105 ? 18.243 -2.404 -28.420 1.00 84.81 105 LEU A CA 1
ATOM 812 C C . LEU A 1 105 ? 17.506 -3.547 -27.700 1.00 84.81 105 LEU A C 1
ATOM 814 O O . LEU A 1 105 ? 16.472 -3.297 -27.090 1.00 84.81 105 LEU A O 1
ATOM 818 N N . TYR A 1 106 ? 18.013 -4.783 -27.716 1.00 90.00 106 TYR A N 1
ATOM 819 C CA . TYR A 1 106 ? 17.322 -5.966 -27.181 1.00 90.00 106 TYR A CA 1
ATOM 820 C C . TYR A 1 106 ? 15.901 -6.138 -27.743 1.00 90.00 106 TYR A C 1
ATOM 822 O O . TYR A 1 106 ? 14.967 -6.476 -27.017 1.00 90.00 106 TYR A O 1
ATOM 830 N N . LEU A 1 107 ? 15.733 -5.894 -29.043 1.00 86.81 107 LEU A N 1
ATOM 831 C CA . LEU A 1 107 ? 14.513 -6.229 -29.773 1.00 86.81 107 LEU A CA 1
ATOM 832 C C . LEU A 1 107 ? 14.506 -7.716 -30.161 1.00 86.81 107 LEU A C 1
ATOM 834 O O . LEU A 1 107 ? 15.554 -8.360 -30.230 1.00 86.81 107 LEU A O 1
ATOM 838 N N . LYS A 1 108 ? 13.314 -8.254 -30.426 1.00 88.12 108 LYS A N 1
ATOM 839 C CA . LYS A 1 108 ? 13.120 -9.602 -30.977 1.00 88.12 108 LYS A CA 1
ATOM 840 C C . LYS A 1 108 ? 13.591 -9.676 -32.433 1.00 88.12 108 LYS A C 1
ATOM 842 O O . LYS A 1 108 ? 13.480 -8.700 -33.178 1.00 88.12 108 LYS A O 1
ATOM 847 N N . ASP A 1 109 ? 14.048 -10.855 -32.852 1.00 83.88 109 ASP A N 1
ATOM 848 C CA . ASP A 1 109 ? 14.405 -11.135 -34.248 1.00 83.88 109 ASP A CA 1
ATOM 849 C C . ASP A 1 109 ? 13.249 -10.747 -35.192 1.00 83.88 109 ASP A C 1
ATOM 851 O O . ASP A 1 109 ? 12.124 -11.228 -35.044 1.00 83.88 109 ASP A O 1
ATOM 855 N N . GLY A 1 110 ? 13.524 -9.865 -36.159 1.00 74.12 110 GLY A N 1
ATOM 856 C CA . GLY A 1 110 ? 12.537 -9.366 -37.125 1.00 74.12 110 GLY A CA 1
ATOM 857 C C . GLY A 1 110 ? 11.698 -8.156 -36.683 1.00 74.12 110 GLY A C 1
ATOM 858 O O . GLY A 1 110 ? 10.906 -7.671 -37.482 1.00 74.12 110 GLY A O 1
ATOM 859 N N . ALA A 1 111 ? 11.874 -7.624 -35.466 1.00 77.31 111 ALA A N 1
ATOM 860 C CA . ALA A 1 111 ? 11.187 -6.397 -35.027 1.00 77.31 111 ALA A CA 1
ATOM 861 C C . ALA A 1 111 ? 11.725 -5.107 -35.689 1.00 77.31 111 ALA A C 1
ATOM 863 O O . ALA A 1 111 ? 11.050 -4.078 -35.686 1.00 77.31 111 ALA A O 1
ATOM 864 N N . LEU A 1 112 ? 12.936 -5.155 -36.254 1.00 75.31 112 LEU A N 1
ATOM 865 C CA . LEU A 1 112 ? 13.545 -4.085 -37.043 1.00 75.31 112 LEU A CA 1
ATOM 866 C C . LEU A 1 112 ? 13.977 -4.645 -38.401 1.00 75.31 112 LEU A C 1
ATOM 868 O O . LEU A 1 112 ? 14.723 -5.620 -38.461 1.00 75.31 112 LEU A O 1
ATOM 872 N N . ASP A 1 113 ? 13.523 -4.006 -39.477 1.00 71.44 113 ASP A N 1
ATOM 873 C CA . ASP A 1 113 ? 13.812 -4.382 -40.860 1.00 71.44 113 ASP A CA 1
ATOM 874 C C . ASP A 1 113 ? 14.015 -3.149 -41.762 1.00 71.44 113 ASP A C 1
ATOM 876 O O . ASP A 1 113 ? 13.849 -1.998 -41.337 1.00 71.44 113 ASP A O 1
ATOM 880 N N . SER A 1 114 ? 14.372 -3.406 -43.024 1.00 63.84 114 SER A N 1
ATOM 881 C CA . SER A 1 114 ? 14.664 -2.375 -44.025 1.00 63.84 114 SER A CA 1
ATOM 882 C C . SER A 1 114 ? 13.493 -1.423 -44.270 1.00 63.84 114 SER A C 1
ATOM 884 O O . SER A 1 114 ? 13.674 -0.207 -44.249 1.00 63.84 114 SER A O 1
ATOM 886 N N . ASP A 1 115 ? 12.276 -1.947 -44.419 1.00 64.38 115 ASP A N 1
ATOM 887 C CA . ASP A 1 115 ? 11.075 -1.136 -44.645 1.00 64.38 115 ASP A CA 1
ATOM 888 C C . ASP A 1 115 ? 10.769 -0.222 -43.446 1.00 64.38 115 ASP A C 1
ATOM 890 O O . ASP A 1 115 ? 10.390 0.940 -43.618 1.00 64.38 115 ASP A O 1
ATOM 894 N N . SER A 1 116 ? 10.923 -0.728 -42.220 1.00 62.78 116 SER A N 1
ATOM 895 C CA . SER A 1 116 ? 10.615 0.005 -40.987 1.00 62.78 116 SER A CA 1
ATOM 896 C C . SER A 1 116 ? 11.658 1.087 -40.719 1.00 62.78 116 SER A C 1
ATOM 898 O O . SER A 1 116 ? 11.302 2.222 -40.397 1.00 62.78 116 SER A O 1
ATOM 900 N N . PHE A 1 117 ? 12.941 0.786 -40.945 1.00 62.50 117 PHE A N 1
ATOM 901 C CA . PHE A 1 117 ? 14.018 1.774 -40.877 1.00 62.50 117 PHE A CA 1
ATOM 902 C C . PHE A 1 117 ? 13.911 2.832 -41.988 1.00 62.50 117 PHE A C 1
ATOM 904 O O . PHE A 1 117 ? 14.067 4.027 -41.720 1.00 62.50 117 PHE A O 1
ATOM 911 N N . ALA A 1 118 ? 13.586 2.432 -43.222 1.00 56.72 118 ALA A N 1
ATOM 912 C CA . ALA A 1 118 ? 13.319 3.349 -44.332 1.00 56.72 118 ALA A CA 1
ATOM 913 C C . ALA A 1 118 ? 12.113 4.259 -44.044 1.00 56.72 118 ALA A C 1
ATOM 915 O O . ALA A 1 118 ? 12.151 5.452 -44.348 1.00 56.72 118 ALA A O 1
ATOM 916 N N . SER A 1 119 ? 11.073 3.727 -43.395 1.00 55.81 119 SER A N 1
ATOM 917 C CA . SER A 1 119 ? 9.913 4.512 -42.965 1.00 55.81 119 SER A CA 1
ATOM 918 C C . SER A 1 119 ? 10.319 5.566 -41.929 1.00 55.81 119 SER A C 1
ATOM 920 O O . SER A 1 119 ? 10.116 6.757 -42.166 1.00 55.81 119 SER A O 1
ATOM 922 N N . ILE A 1 120 ? 10.961 5.165 -40.821 1.00 55.06 120 ILE A N 1
ATOM 923 C CA . ILE A 1 120 ? 11.422 6.091 -39.764 1.00 55.06 120 ILE A CA 1
ATOM 924 C C . ILE A 1 120 ? 12.372 7.160 -40.339 1.00 55.06 120 ILE A C 1
ATOM 926 O O . ILE A 1 120 ? 12.230 8.350 -40.056 1.00 55.06 120 ILE A O 1
ATOM 930 N N . SER A 1 121 ? 13.331 6.770 -41.182 1.00 50.62 121 SER A N 1
ATOM 931 C CA . SER A 1 121 ? 14.324 7.699 -41.743 1.00 50.62 121 SER A CA 1
ATOM 932 C C . SER A 1 121 ? 13.764 8.646 -42.814 1.00 50.62 121 SER A C 1
ATOM 934 O O . SER A 1 121 ? 14.211 9.794 -42.886 1.00 50.62 121 SER A O 1
ATOM 936 N N . GLY A 1 122 ? 12.763 8.228 -43.598 1.00 44.06 122 GLY A N 1
ATOM 937 C CA . GLY A 1 122 ? 12.017 9.103 -44.515 1.00 44.06 122 GLY A CA 1
ATOM 938 C C . GLY A 1 122 ? 11.103 10.090 -43.777 1.00 44.06 122 GLY A C 1
ATOM 939 O O . GLY A 1 122 ? 11.071 11.282 -44.096 1.00 44.06 122 GLY A O 1
ATOM 940 N N . SER A 1 123 ? 10.449 9.621 -42.715 1.00 42.12 123 SER A N 1
ATOM 941 C CA . SER A 1 123 ? 9.636 10.434 -41.805 1.00 42.12 123 SER A CA 1
ATOM 942 C C . SER A 1 123 ? 10.457 11.542 -41.123 1.00 42.12 123 SER A C 1
ATOM 944 O O . SER A 1 123 ? 9.998 12.684 -41.014 1.00 42.12 123 SER A O 1
ATOM 946 N N . LEU A 1 124 ? 11.723 11.278 -40.764 1.00 39.06 124 LEU A N 1
ATOM 947 C CA . LEU A 1 124 ? 12.648 12.279 -40.197 1.00 39.06 124 LEU A CA 1
ATOM 948 C C . LEU A 1 124 ? 12.991 13.419 -41.176 1.00 39.06 124 LEU A C 1
ATOM 950 O O . LEU A 1 124 ? 13.586 14.425 -40.781 1.00 39.06 124 LEU A O 1
ATOM 954 N N . ARG A 1 125 ? 12.617 13.275 -42.453 1.00 40.12 125 ARG A N 1
ATOM 955 C CA . ARG A 1 125 ? 12.842 14.237 -43.543 1.00 40.12 125 ARG A CA 1
ATOM 956 C C . ARG A 1 125 ? 11.548 14.901 -44.027 1.00 40.12 125 ARG A C 1
ATOM 958 O O . ARG A 1 125 ? 11.613 15.794 -44.869 1.00 40.12 125 ARG A O 1
ATOM 965 N N . GLY A 1 126 ? 10.395 14.515 -43.472 1.00 34.38 126 GLY A N 1
ATOM 966 C CA . GLY A 1 126 ? 9.081 15.052 -43.837 1.00 34.38 126 GLY A CA 1
ATOM 967 C C . GLY A 1 126 ? 8.516 14.504 -45.152 1.00 34.38 126 GLY A C 1
ATOM 968 O O . GLY A 1 126 ? 7.714 15.183 -45.794 1.00 34.38 126 GLY A O 1
ATOM 969 N N . GLU A 1 127 ? 8.935 13.309 -45.576 1.00 41.69 127 GLU A N 1
ATOM 970 C CA . GLU A 1 127 ? 8.417 12.654 -46.782 1.00 41.69 127 GLU A CA 1
ATOM 971 C C . GLU A 1 127 ? 7.341 11.614 -46.439 1.00 41.69 127 GLU A C 1
ATOM 973 O O . GLU A 1 127 ? 7.592 10.653 -45.719 1.00 41.69 127 GLU A O 1
ATOM 978 N N . ILE A 1 128 ? 6.136 11.814 -46.982 1.00 36.66 128 ILE A N 1
ATOM 979 C CA . ILE A 1 128 ? 4.974 10.938 -46.779 1.00 36.66 128 ILE A CA 1
ATOM 980 C C . ILE A 1 128 ? 5.066 9.745 -47.737 1.00 36.66 128 ILE A C 1
ATOM 982 O O . ILE A 1 128 ? 4.884 9.897 -48.949 1.00 36.66 128 ILE A O 1
ATOM 986 N N . SER A 1 129 ? 5.293 8.555 -47.186 1.00 43.34 129 SER A N 1
ATOM 987 C CA . SER A 1 129 ? 5.192 7.278 -47.902 1.00 43.34 129 SER A CA 1
ATOM 988 C C . SER A 1 129 ? 3.767 6.734 -47.811 1.00 43.34 129 SER A C 1
ATOM 990 O O . SER A 1 129 ? 3.213 6.630 -46.723 1.00 43.34 129 SER A O 1
ATOM 992 N N . SER A 1 130 ? 3.156 6.352 -48.933 1.00 37.44 130 SER A N 1
ATOM 993 C CA . SER A 1 130 ? 1.823 5.733 -48.929 1.00 37.44 130 SER A CA 1
ATOM 994 C C . SER A 1 130 ? 1.902 4.242 -48.593 1.00 37.44 130 SER A C 1
ATOM 996 O O . SER A 1 130 ? 2.484 3.478 -49.365 1.00 37.44 130 SER A O 1
ATOM 998 N N . SER A 1 131 ? 1.283 3.823 -47.488 1.00 39.97 131 SER A N 1
ATOM 999 C CA . SER A 1 131 ? 1.064 2.410 -47.161 1.00 39.97 131 SER A CA 1
ATOM 1000 C C . SER A 1 131 ? -0.037 1.805 -48.043 1.00 39.97 131 SER A C 1
ATOM 1002 O O . SER A 1 131 ? -1.041 2.456 -48.335 1.00 39.97 131 SER A O 1
ATOM 1004 N N . ASP A 1 132 ? 0.155 0.559 -48.484 1.00 34.59 132 ASP A N 1
ATOM 1005 C CA . ASP A 1 132 ? -0.745 -0.127 -49.419 1.00 34.59 132 ASP A CA 1
ATOM 1006 C C . ASP A 1 132 ? -1.199 -1.487 -48.851 1.00 34.59 132 ASP A C 1
ATOM 1008 O O . ASP A 1 132 ? -0.409 -2.199 -48.237 1.00 34.59 132 ASP A O 1
ATOM 1012 N N . GLY A 1 133 ? -2.481 -1.812 -49.048 1.00 37.28 133 GLY A N 1
ATOM 1013 C CA . GLY A 1 133 ? -3.145 -3.105 -48.791 1.00 37.28 133 GLY A CA 1
ATOM 1014 C C . GLY A 1 133 ? -2.728 -3.962 -47.577 1.00 37.28 133 GLY A C 1
ATOM 1015 O O . GLY A 1 133 ? -1.886 -4.845 -47.707 1.00 37.28 133 GLY A O 1
ATOM 1016 N N . GLY A 1 134 ? -3.430 -3.839 -46.442 1.00 38.25 134 GLY A N 1
ATOM 1017 C CA . GLY A 1 134 ? -3.308 -4.795 -45.328 1.00 38.25 134 GLY A CA 1
ATOM 1018 C C . GLY A 1 134 ? -3.944 -6.169 -45.615 1.00 38.25 134 GLY A C 1
ATOM 1019 O O . GLY A 1 134 ? -5.029 -6.241 -46.197 1.00 38.25 134 GLY A O 1
ATOM 1020 N N . ASP A 1 135 ? -3.298 -7.249 -45.157 1.00 36.38 135 ASP A N 1
ATOM 1021 C CA . ASP A 1 135 ? -3.821 -8.628 -45.179 1.00 36.38 135 ASP A CA 1
ATOM 1022 C C . ASP A 1 135 ? -4.212 -9.107 -43.763 1.00 36.38 135 ASP A C 1
ATOM 1024 O O . ASP A 1 135 ? -3.783 -8.566 -42.747 1.00 36.38 135 ASP A O 1
ATOM 1028 N N . SER A 1 136 ? -5.080 -10.114 -43.697 1.00 41.53 136 SER A N 1
ATOM 1029 C CA . SER A 1 136 ? -5.949 -10.429 -42.555 1.00 41.53 136 SER A CA 1
ATOM 1030 C C . SER A 1 136 ? -5.457 -11.547 -41.623 1.00 41.53 136 SER A C 1
ATOM 1032 O O . SER A 1 136 ? -6.211 -12.002 -40.761 1.00 41.53 136 SER A O 1
ATOM 1034 N N . THR A 1 137 ? -4.202 -11.985 -41.762 1.00 47.84 137 THR A N 1
ATOM 1035 C CA . THR A 1 137 ? -3.568 -12.990 -40.886 1.00 47.84 137 THR A CA 1
ATOM 1036 C C . THR A 1 137 ? -2.156 -12.573 -40.461 1.00 47.84 137 THR A C 1
ATOM 1038 O O . THR A 1 137 ? -1.190 -13.297 -40.699 1.00 47.84 137 THR A O 1
ATOM 1041 N N . THR A 1 138 ? -2.033 -11.395 -39.852 1.00 53.78 138 THR A N 1
ATOM 1042 C CA . THR A 1 138 ? -0.797 -10.916 -39.217 1.00 53.78 138 THR A CA 1
ATOM 1043 C C . THR A 1 138 ? -0.518 -11.642 -37.897 1.00 53.78 138 THR A C 1
ATOM 1045 O O . THR A 1 138 ? -1.432 -11.941 -37.124 1.00 53.78 138 THR A O 1
ATOM 1048 N N . THR A 1 139 ? 0.754 -11.919 -37.610 1.00 65.88 139 THR A N 1
ATOM 1049 C CA . THR A 1 139 ? 1.208 -12.255 -36.252 1.00 65.88 139 THR A CA 1
ATOM 1050 C C . THR A 1 139 ? 1.296 -10.980 -35.393 1.00 65.88 139 THR A C 1
ATOM 1052 O O . THR A 1 139 ? 1.283 -9.872 -35.939 1.00 65.88 139 THR A O 1
ATOM 1055 N N . PRO A 1 140 ? 1.414 -11.087 -34.053 1.00 65.31 140 PRO A N 1
ATOM 1056 C CA . PRO A 1 140 ? 1.597 -9.914 -33.194 1.00 65.31 140 PRO A CA 1
ATOM 1057 C C . PRO A 1 140 ? 2.818 -9.061 -33.571 1.00 65.31 140 PRO A C 1
ATOM 1059 O O . PRO A 1 140 ? 2.750 -7.840 -33.480 1.00 65.31 140 PRO A O 1
ATOM 1062 N N . LEU A 1 141 ? 3.896 -9.692 -34.057 1.00 66.62 141 LEU A N 1
ATOM 1063 C CA . LEU A 1 141 ? 5.096 -8.998 -34.530 1.00 66.62 141 LEU A CA 1
ATOM 1064 C C . LEU A 1 141 ? 4.810 -8.216 -35.822 1.00 66.62 141 LEU A C 1
ATOM 1066 O O . LEU A 1 141 ? 5.076 -7.018 -35.881 1.00 66.62 141 LEU A O 1
ATOM 1070 N N . ASP A 1 142 ? 4.179 -8.853 -36.818 1.00 67.38 142 ASP A N 1
ATOM 1071 C CA . ASP A 1 142 ? 3.817 -8.194 -38.086 1.00 67.38 142 ASP A CA 1
ATOM 1072 C C . ASP A 1 142 ? 2.909 -6.976 -37.855 1.00 67.38 142 ASP A C 1
ATOM 1074 O O . ASP A 1 142 ? 3.050 -5.950 -38.519 1.00 67.38 142 ASP A O 1
ATOM 1078 N N . ALA A 1 143 ? 1.979 -7.073 -36.899 1.00 67.50 143 ALA A N 1
ATOM 1079 C CA . ALA A 1 143 ? 1.069 -5.986 -36.548 1.00 67.50 143 ALA A CA 1
ATOM 1080 C C . ALA A 1 143 ? 1.802 -4.772 -35.943 1.00 67.50 143 ALA A C 1
ATOM 1082 O O . ALA A 1 143 ? 1.432 -3.630 -36.219 1.00 67.50 143 ALA A O 1
ATOM 1083 N N . GLN A 1 144 ? 2.861 -4.994 -35.159 1.00 66.75 144 GLN A N 1
ATOM 1084 C CA . GLN A 1 144 ? 3.649 -3.913 -34.554 1.00 66.75 144 GLN A CA 1
ATOM 1085 C C . GLN A 1 144 ? 4.673 -3.326 -35.531 1.00 66.75 144 GLN A C 1
ATOM 1087 O O . GLN A 1 144 ? 4.822 -2.107 -35.595 1.00 66.75 144 GLN A O 1
ATOM 1092 N N . VAL A 1 145 ? 5.275 -4.156 -36.387 1.00 68.12 145 VAL A N 1
ATOM 1093 C CA . VAL A 1 145 ? 6.052 -3.708 -37.557 1.00 68.12 145 VAL A CA 1
ATOM 1094 C C . VAL A 1 145 ? 5.189 -2.820 -38.473 1.00 68.12 145 VAL A C 1
ATOM 1096 O O . VAL A 1 145 ? 5.626 -1.752 -38.905 1.00 68.12 145 VAL A O 1
ATOM 1099 N N . GLN A 1 146 ? 3.920 -3.177 -38.701 1.00 73.56 146 GLN A N 1
ATOM 1100 C CA . GLN A 1 146 ? 2.967 -2.318 -39.418 1.00 73.56 146 GLN A CA 1
ATOM 1101 C C . GLN A 1 146 ? 2.645 -1.014 -38.666 1.00 73.56 146 GLN A C 1
ATOM 1103 O O . GLN A 1 146 ? 2.545 0.029 -39.311 1.00 73.56 146 GLN A O 1
ATOM 1108 N N . ALA A 1 147 ? 2.541 -1.025 -37.333 1.00 70.06 147 ALA A N 1
ATOM 1109 C CA . ALA A 1 147 ? 2.316 0.185 -36.532 1.00 70.06 147 ALA A CA 1
ATOM 1110 C C . ALA A 1 147 ? 3.502 1.173 -36.576 1.00 70.06 147 ALA A C 1
ATOM 1112 O O . ALA A 1 147 ? 3.288 2.386 -36.659 1.00 70.06 147 ALA A O 1
ATOM 1113 N N . VAL A 1 148 ? 4.747 0.679 -36.594 1.00 69.19 148 VAL A N 1
ATOM 1114 C CA . VAL A 1 148 ? 5.956 1.500 -36.824 1.00 69.19 148 VAL A CA 1
ATOM 1115 C C . VAL A 1 148 ? 5.891 2.178 -38.193 1.00 69.19 148 VAL A C 1
ATOM 1117 O O . VAL A 1 148 ? 6.023 3.400 -38.298 1.00 69.19 148 VAL A O 1
ATOM 1120 N N . ARG A 1 149 ? 5.638 1.388 -39.245 1.00 70.12 149 ARG A N 1
ATOM 1121 C CA . ARG A 1 149 ? 5.544 1.870 -40.632 1.00 70.12 149 ARG A CA 1
ATOM 1122 C C . ARG A 1 149 ? 4.393 2.869 -40.820 1.00 70.12 149 ARG A C 1
ATOM 1124 O O . ARG A 1 149 ? 4.560 3.843 -41.546 1.00 70.12 149 ARG A O 1
ATOM 1131 N N . ALA A 1 150 ? 3.254 2.667 -40.152 1.00 71.75 150 ALA A N 1
ATOM 1132 C CA . ALA A 1 150 ? 2.095 3.559 -40.219 1.00 71.75 150 ALA A CA 1
ATOM 1133 C C . ALA A 1 150 ? 2.355 4.925 -39.559 1.00 71.75 150 ALA A C 1
ATOM 1135 O O . ALA A 1 150 ? 2.149 5.951 -40.201 1.00 71.75 150 ALA A O 1
ATOM 1136 N N . ALA A 1 151 ? 2.875 4.952 -38.326 1.00 65.50 151 ALA A N 1
ATOM 1137 C CA . ALA A 1 151 ? 3.214 6.207 -37.644 1.00 65.50 151 ALA A CA 1
ATOM 1138 C C . ALA A 1 151 ? 4.247 7.030 -38.437 1.00 65.50 151 ALA A C 1
ATOM 1140 O O . ALA A 1 151 ? 4.108 8.243 -38.599 1.00 65.50 151 ALA A O 1
ATOM 1141 N N . ALA A 1 152 ? 5.245 6.355 -39.012 1.00 60.41 152 ALA A N 1
ATOM 1142 C CA . ALA A 1 152 ? 6.232 6.985 -39.878 1.00 60.41 152 ALA A CA 1
ATOM 1143 C C . ALA A 1 152 ? 5.644 7.469 -41.222 1.00 60.41 152 ALA A C 1
ATOM 1145 O O . ALA A 1 152 ? 6.007 8.543 -41.696 1.00 60.41 152 ALA A O 1
ATOM 1146 N N . ALA A 1 153 ? 4.700 6.741 -41.827 1.00 62.72 153 ALA A N 1
ATOM 1147 C CA . ALA A 1 153 ? 3.990 7.196 -43.028 1.00 62.72 153 ALA A CA 1
ATOM 1148 C C . ALA A 1 153 ? 3.211 8.508 -42.797 1.00 62.72 153 ALA A C 1
ATOM 1150 O O . ALA A 1 153 ? 3.119 9.337 -43.703 1.00 62.72 153 ALA A O 1
ATOM 1151 N N . GLU A 1 154 ? 2.704 8.729 -41.581 1.00 65.75 154 GLU A N 1
ATOM 1152 C CA . GLU A 1 154 ? 2.043 9.977 -41.164 1.00 65.75 154 GLU A CA 1
ATOM 1153 C C . GLU A 1 154 ? 3.028 11.108 -40.788 1.00 65.75 154 GLU A C 1
ATOM 1155 O O . GLU A 1 154 ? 2.610 12.245 -40.563 1.00 65.75 154 GLU A O 1
ATOM 1160 N N . GLY A 1 155 ? 4.338 10.832 -40.766 1.00 56.19 155 GLY A N 1
ATOM 1161 C CA . GLY A 1 155 ? 5.393 11.773 -40.373 1.00 56.19 155 GLY A CA 1
ATOM 1162 C C . GLY A 1 155 ? 5.663 11.833 -38.862 1.00 56.19 155 GLY A C 1
ATOM 1163 O O . GLY A 1 155 ? 6.474 12.654 -38.416 1.00 56.19 155 GLY A O 1
ATOM 1164 N N . ASP A 1 156 ? 5.009 10.987 -38.057 1.00 65.75 156 ASP A N 1
ATOM 1165 C CA . ASP A 1 156 ? 5.205 10.937 -36.609 1.00 65.75 156 ASP A CA 1
ATOM 1166 C C . ASP A 1 156 ? 6.382 10.028 -36.230 1.00 65.75 156 ASP A C 1
ATOM 1168 O O . ASP A 1 156 ? 6.254 8.877 -35.805 1.00 65.75 156 ASP A O 1
ATOM 1172 N N . ASN A 1 157 ? 7.568 10.618 -36.346 1.00 63.31 157 ASN A N 1
ATOM 1173 C CA . ASN A 1 157 ? 8.841 10.045 -35.911 1.00 63.31 157 ASN A CA 1
ATOM 1174 C C . ASN A 1 157 ? 8.851 9.574 -34.455 1.00 63.31 157 ASN A C 1
ATOM 1176 O O . ASN A 1 157 ? 9.581 8.641 -34.126 1.00 63.31 157 ASN A O 1
ATOM 1180 N N . LYS A 1 158 ? 8.089 10.237 -33.581 1.00 68.75 158 LYS A N 1
ATOM 1181 C CA . LYS A 1 158 ? 8.067 9.928 -32.155 1.00 68.75 158 LYS A CA 1
ATOM 1182 C C . LYS A 1 158 ? 7.245 8.663 -31.925 1.00 68.75 158 LYS A C 1
ATOM 1184 O O . LYS A 1 158 ? 7.797 7.684 -31.428 1.00 68.75 158 LYS A O 1
ATOM 1189 N N . SER A 1 159 ? 6.002 8.638 -32.406 1.00 73.50 159 SER A N 1
ATOM 1190 C CA . SER A 1 159 ? 5.148 7.444 -32.341 1.00 73.50 159 SER A CA 1
ATOM 1191 C C . SER A 1 159 ? 5.765 6.246 -33.080 1.00 73.50 159 SER A C 1
ATOM 1193 O O . SER A 1 159 ? 5.603 5.109 -32.648 1.00 73.50 159 SER A O 1
ATOM 1195 N N . ALA A 1 160 ? 6.533 6.463 -34.157 1.00 68.75 160 ALA A N 1
ATOM 1196 C CA . ALA A 1 160 ? 7.247 5.385 -34.848 1.00 68.75 160 ALA A CA 1
ATOM 1197 C C . ALA A 1 160 ? 8.389 4.774 -34.009 1.00 68.75 160 ALA A C 1
ATOM 1199 O O . ALA A 1 160 ? 8.552 3.554 -33.999 1.00 68.75 160 ALA A O 1
ATOM 1200 N N . ILE A 1 161 ? 9.153 5.593 -33.274 1.00 72.38 161 ILE A N 1
ATOM 1201 C CA . ILE A 1 161 ? 10.185 5.115 -32.335 1.00 72.38 161 ILE A CA 1
ATOM 1202 C C . ILE A 1 161 ? 9.537 4.444 -31.116 1.00 72.38 161 ILE A C 1
ATOM 1204 O O . ILE A 1 161 ? 10.012 3.404 -30.668 1.00 72.38 161 ILE A O 1
ATOM 1208 N N . GLU A 1 162 ? 8.433 4.991 -30.609 1.00 76.75 162 GLU A N 1
ATOM 1209 C CA . GLU A 1 162 ? 7.674 4.426 -29.485 1.00 76.75 162 GLU A CA 1
ATOM 1210 C C . GLU A 1 162 ? 7.068 3.064 -29.842 1.00 76.75 162 GLU A C 1
ATOM 1212 O O . GLU A 1 162 ? 7.199 2.124 -29.066 1.00 76.75 162 GLU A O 1
ATOM 1217 N N . ASN A 1 163 ? 6.524 2.910 -31.054 1.00 77.44 163 ASN A N 1
ATOM 1218 C CA . ASN A 1 163 ? 6.072 1.619 -31.576 1.00 77.44 163 ASN A CA 1
ATOM 1219 C C . ASN A 1 163 ? 7.231 0.632 -31.804 1.00 77.44 163 ASN A C 1
ATOM 1221 O O . ASN A 1 163 ? 7.033 -0.569 -31.635 1.00 77.44 163 ASN A O 1
ATOM 1225 N N . LEU A 1 164 ? 8.432 1.089 -32.175 1.00 79.19 164 LEU A N 1
ATOM 1226 C CA . LEU A 1 164 ? 9.583 0.202 -32.391 1.00 79.19 164 LEU A CA 1
ATOM 1227 C C . LEU A 1 164 ? 10.120 -0.337 -31.061 1.00 79.19 164 LEU A C 1
ATOM 1229 O O . LEU A 1 164 ? 10.323 -1.539 -30.916 1.00 79.19 164 LEU A O 1
ATOM 1233 N N . ILE A 1 165 ? 10.317 0.552 -30.087 1.00 78.00 165 ILE A N 1
ATOM 1234 C CA . ILE A 1 165 ? 10.922 0.245 -28.785 1.00 78.00 165 ILE A CA 1
ATOM 1235 C C . ILE A 1 165 ? 9.831 0.033 -27.713 1.00 78.00 165 ILE A C 1
ATOM 1237 O O . ILE A 1 165 ? 9.965 0.435 -26.557 1.00 78.00 165 ILE A O 1
ATOM 1241 N N . ASN A 1 166 ? 8.720 -0.587 -28.117 1.00 83.69 166 ASN A N 1
ATOM 1242 C CA . ASN A 1 166 ? 7.641 -0.973 -27.217 1.00 83.69 166 ASN A CA 1
ATOM 1243 C C . ASN A 1 166 ? 7.960 -2.310 -26.513 1.00 83.69 166 ASN A C 1
ATOM 1245 O O . ASN A 1 166 ? 8.711 -3.145 -27.026 1.00 83.69 166 ASN A O 1
ATOM 1249 N N . ARG A 1 167 ? 7.329 -2.542 -25.361 1.00 84.56 167 ARG A N 1
ATOM 1250 C CA . ARG A 1 167 ? 7.528 -3.721 -24.506 1.00 84.56 167 ARG A CA 1
ATOM 1251 C C . ARG A 1 167 ? 7.313 -5.086 -25.182 1.00 84.56 167 ARG A C 1
ATOM 1253 O O . ARG A 1 167 ? 7.986 -6.047 -24.813 1.00 84.56 167 ARG A O 1
ATOM 1260 N N . ASP A 1 168 ? 6.405 -5.185 -26.147 1.00 83.19 168 ASP A N 1
ATOM 1261 C CA . ASP A 1 168 ? 6.115 -6.413 -26.894 1.00 83.19 168 ASP A CA 1
ATOM 1262 C C . ASP A 1 168 ? 7.129 -6.681 -28.014 1.00 83.19 168 ASP A C 1
ATOM 1264 O O . ASP A 1 168 ? 7.407 -7.845 -28.305 1.00 83.19 168 ASP A O 1
ATOM 1268 N N . ASN A 1 169 ? 7.730 -5.649 -28.612 1.00 83.00 169 ASN A N 1
ATOM 1269 C CA . ASN A 1 169 ? 8.827 -5.804 -29.578 1.00 83.00 169 ASN A CA 1
ATOM 1270 C C . ASN A 1 169 ? 10.158 -6.191 -28.903 1.00 83.00 169 ASN A C 1
ATOM 1272 O O . ASN A 1 169 ? 11.063 -6.710 -29.560 1.00 83.00 169 ASN A O 1
ATOM 1276 N N . MET A 1 170 ? 10.279 -5.984 -27.591 1.00 87.38 170 MET A N 1
ATOM 1277 C CA . MET A 1 170 ? 11.489 -6.255 -26.812 1.00 87.38 170 MET A CA 1
ATOM 1278 C C . MET A 1 170 ? 11.636 -7.724 -26.386 1.00 87.38 170 MET A C 1
ATOM 1280 O O . MET A 1 170 ? 10.683 -8.390 -25.973 1.00 87.38 170 MET A O 1
ATOM 1284 N N . ASP A 1 171 ? 12.871 -8.226 -26.415 1.00 90.75 171 ASP A N 1
ATOM 1285 C CA . ASP A 1 171 ? 13.269 -9.513 -25.843 1.00 90.75 171 ASP A CA 1
ATOM 1286 C C . ASP A 1 171 ? 13.478 -9.376 -24.325 1.00 90.75 171 ASP A C 1
ATOM 1288 O O . ASP A 1 171 ? 14.593 -9.272 -23.799 1.00 90.75 171 ASP A O 1
ATOM 1292 N N . LEU A 1 172 ? 12.354 -9.359 -23.605 1.00 89.12 172 LEU A N 1
ATOM 1293 C CA . LEU A 1 172 ? 12.340 -9.281 -22.146 1.00 89.12 172 LEU A CA 1
ATOM 1294 C C . LEU A 1 172 ? 13.062 -10.469 -21.487 1.00 89.12 172 LEU A C 1
ATOM 1296 O O . LEU A 1 172 ? 13.599 -10.300 -20.393 1.00 89.12 172 LEU A O 1
ATOM 1300 N N . GLU A 1 173 ? 13.125 -11.649 -22.118 1.00 90.12 173 GLU A N 1
ATOM 1301 C CA . GLU A 1 173 ? 13.838 -12.806 -21.559 1.00 90.12 173 GLU A CA 1
ATOM 1302 C C . GLU A 1 173 ? 15.355 -12.578 -21.573 1.00 90.12 173 GLU A C 1
ATOM 1304 O O . GLU A 1 173 ? 16.004 -12.713 -20.531 1.00 90.12 173 GLU A O 1
ATOM 1309 N N . LYS A 1 174 ? 15.917 -12.137 -22.705 1.00 91.31 174 LYS A N 1
ATOM 1310 C CA . LYS A 1 174 ? 17.341 -11.781 -22.841 1.00 91.31 174 LYS A CA 1
ATOM 1311 C C . LYS A 1 174 ? 17.732 -10.613 -21.936 1.00 91.31 174 LYS A C 1
ATOM 1313 O O . LYS A 1 174 ? 18.774 -10.678 -21.282 1.00 91.31 174 LYS A O 1
ATOM 1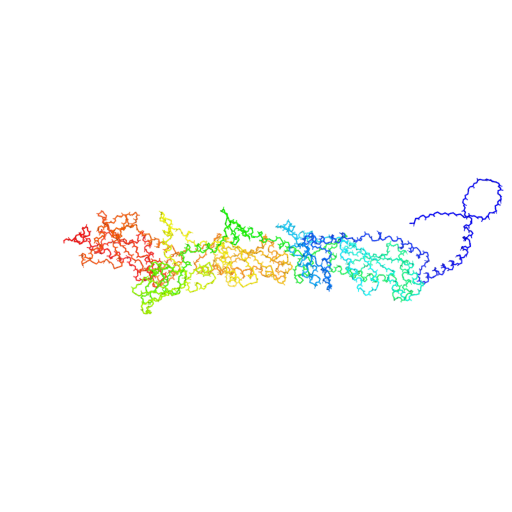318 N N . ILE A 1 175 ? 16.879 -9.591 -21.821 1.00 90.75 175 ILE A N 1
ATOM 1319 C CA . ILE A 1 175 ? 17.061 -8.471 -20.878 1.00 90.75 175 ILE A CA 1
ATOM 1320 C C . ILE A 1 175 ? 17.123 -8.985 -19.434 1.00 90.75 175 ILE A C 1
ATOM 1322 O O . ILE A 1 175 ? 18.058 -8.657 -18.702 1.00 90.75 175 ILE A O 1
ATOM 1326 N N . ARG A 1 176 ? 16.157 -9.810 -19.014 1.00 88.50 176 ARG A N 1
ATOM 1327 C CA . ARG A 1 176 ? 16.058 -10.311 -17.631 1.00 88.50 176 ARG A CA 1
ATOM 1328 C C . ARG A 1 176 ? 17.148 -11.320 -17.275 1.00 88.50 176 ARG A C 1
ATOM 1330 O O . ARG A 1 176 ? 17.590 -11.344 -16.130 1.00 88.50 176 ARG A O 1
ATOM 1337 N N . ALA A 1 177 ? 17.615 -12.106 -18.243 1.00 90.50 177 ALA A N 1
ATOM 1338 C CA . ALA A 1 177 ? 18.731 -13.032 -18.066 1.00 90.50 177 ALA A CA 1
ATOM 1339 C C . ALA A 1 177 ? 20.097 -12.326 -17.958 1.00 90.50 177 ALA A C 1
ATOM 1341 O O . ALA A 1 177 ? 20.995 -12.845 -17.295 1.00 90.50 177 ALA A O 1
ATOM 1342 N N . LYS A 1 178 ? 20.264 -11.163 -18.605 1.00 90.94 178 LYS A N 1
ATOM 1343 C CA . LYS A 1 178 ? 21.537 -10.425 -18.667 1.00 90.94 178 LYS A CA 1
ATOM 1344 C C . LYS A 1 178 ? 21.666 -9.351 -17.585 1.00 90.94 178 LYS A C 1
ATOM 1346 O O . LYS A 1 178 ? 22.672 -9.297 -16.880 1.00 90.94 178 LYS A O 1
ATOM 1351 N N . PHE A 1 179 ? 20.648 -8.508 -17.429 1.00 89.31 179 PHE A N 1
ATOM 1352 C CA . PHE A 1 179 ? 20.687 -7.321 -16.572 1.00 89.31 179 PHE A CA 1
ATOM 1353 C C . PHE A 1 179 ? 20.153 -7.622 -15.170 1.00 89.31 179 PHE A C 1
ATOM 1355 O O . PHE A 1 179 ? 19.083 -7.156 -14.771 1.00 89.31 179 PHE A O 1
ATOM 1362 N N . VAL A 1 180 ? 20.909 -8.437 -14.434 1.00 84.69 180 VAL A N 1
ATOM 1363 C CA . VAL A 1 180 ? 20.631 -8.842 -13.046 1.00 84.69 180 VAL A CA 1
ATOM 1364 C C . VAL A 1 180 ? 21.132 -7.812 -12.017 1.00 84.69 180 VAL A C 1
ATOM 1366 O O . VAL A 1 180 ? 21.752 -6.805 -12.366 1.00 84.69 180 VAL A O 1
ATOM 1369 N N . GLU A 1 181 ? 20.849 -8.050 -10.733 1.00 81.06 181 GLU A N 1
ATOM 1370 C CA . GLU A 1 181 ? 21.374 -7.256 -9.612 1.00 81.06 181 GLU A CA 1
ATOM 1371 C C . GLU A 1 181 ? 22.914 -7.163 -9.660 1.00 81.06 181 GLU A C 1
ATOM 1373 O O . GLU A 1 181 ? 23.605 -8.145 -9.935 1.00 81.06 181 GLU A O 1
ATOM 1378 N N . GLY A 1 182 ? 23.462 -5.971 -9.406 1.00 80.25 182 GLY A N 1
ATOM 1379 C CA . GLY A 1 182 ? 24.912 -5.734 -9.381 1.00 80.25 182 GLY A CA 1
ATOM 1380 C C . GLY A 1 182 ? 25.616 -5.680 -10.747 1.00 80.25 182 GLY A C 1
ATOM 1381 O O . GLY A 1 182 ? 26.839 -5.546 -10.776 1.00 80.25 182 GLY A O 1
ATOM 1382 N N . TYR A 1 183 ? 24.890 -5.759 -11.868 1.00 87.44 183 TYR A N 1
ATOM 1383 C CA . TYR A 1 183 ? 25.465 -5.607 -13.211 1.00 87.44 183 TYR A CA 1
ATOM 1384 C C . TYR A 1 183 ? 26.078 -4.204 -13.427 1.00 87.44 183 TYR A C 1
ATOM 1386 O O . TYR A 1 183 ? 25.431 -3.177 -13.201 1.00 87.44 183 TYR A O 1
ATOM 1394 N N . ASP A 1 184 ? 27.329 -4.156 -13.901 1.00 87.50 184 ASP A N 1
ATOM 1395 C CA . ASP A 1 184 ? 28.054 -2.911 -14.180 1.00 87.50 184 ASP A CA 1
ATOM 1396 C C . ASP A 1 184 ? 27.693 -2.347 -15.564 1.00 87.50 184 ASP A C 1
ATOM 1398 O O . ASP A 1 184 ? 28.313 -2.668 -16.581 1.00 87.50 184 ASP A O 1
ATOM 1402 N N . TYR A 1 185 ? 26.689 -1.469 -15.584 1.00 87.38 185 TYR A N 1
ATOM 1403 C CA . TYR A 1 185 ? 26.270 -0.732 -16.778 1.00 87.38 185 TYR A CA 1
ATOM 1404 C C . TYR A 1 185 ? 27.379 0.132 -17.382 1.00 87.38 185 TYR A C 1
ATOM 1406 O O . TYR A 1 185 ? 27.429 0.262 -18.601 1.00 87.38 185 TYR A O 1
ATOM 1414 N N . SER A 1 186 ? 28.261 0.712 -16.566 1.00 86.00 186 SER A N 1
ATOM 1415 C CA . SER A 1 186 ? 29.281 1.657 -17.033 1.00 86.00 186 SER A CA 1
ATOM 1416 C C . SER A 1 186 ? 30.483 0.939 -17.643 1.00 86.00 186 SER A C 1
ATOM 1418 O O . SER A 1 186 ? 30.984 1.359 -18.683 1.00 86.00 186 SER A O 1
ATOM 1420 N N . GLY A 1 187 ? 30.937 -0.153 -17.021 1.00 88.62 187 GLY A N 1
ATOM 1421 C CA . GLY A 1 187 ? 32.058 -0.960 -17.508 1.00 88.62 187 GLY A CA 1
ATOM 1422 C C . GLY A 1 187 ? 31.743 -1.774 -18.766 1.00 88.62 187 GLY A C 1
ATOM 1423 O O . GLY A 1 187 ? 32.637 -1.996 -19.580 1.00 88.62 187 GLY A O 1
ATOM 1424 N N . ASN A 1 188 ? 30.483 -2.184 -18.955 1.00 90.75 188 ASN A N 1
ATOM 1425 C CA . ASN A 1 188 ? 30.058 -3.016 -20.090 1.00 90.75 188 ASN A CA 1
ATOM 1426 C C . ASN A 1 188 ? 29.321 -2.235 -21.199 1.00 90.75 188 ASN A C 1
ATOM 1428 O O . ASN A 1 188 ? 28.975 -2.826 -22.221 1.00 90.75 188 ASN A O 1
ATOM 1432 N N . TYR A 1 189 ? 29.102 -0.920 -21.041 1.00 88.56 189 TYR A N 1
ATOM 1433 C CA . TYR A 1 189 ? 28.276 -0.106 -21.948 1.00 88.56 189 TYR A CA 1
ATOM 1434 C C . TYR A 1 189 ? 28.618 -0.284 -23.435 1.00 88.56 189 TYR A C 1
ATOM 1436 O O . TYR A 1 189 ? 27.737 -0.544 -24.253 1.00 88.56 189 TYR A O 1
ATOM 1444 N N . GLU A 1 190 ? 29.907 -0.197 -23.779 1.00 85.31 190 GLU A N 1
ATOM 1445 C CA . GLU A 1 190 ? 30.372 -0.308 -25.166 1.00 85.31 190 GLU A CA 1
ATOM 1446 C C . GLU A 1 190 ? 30.103 -1.683 -25.792 1.00 85.31 190 GLU A C 1
ATOM 1448 O O . GLU A 1 190 ? 29.938 -1.768 -27.006 1.00 85.31 190 GLU A O 1
ATOM 1453 N N . ALA A 1 191 ? 30.085 -2.750 -24.990 1.00 86.12 191 ALA A N 1
ATOM 1454 C CA . ALA A 1 191 ? 29.861 -4.113 -25.467 1.00 86.12 191 ALA A CA 1
ATOM 1455 C C . ALA A 1 191 ? 28.369 -4.452 -25.578 1.00 86.12 191 ALA A C 1
ATOM 1457 O O . ALA A 1 191 ? 27.975 -5.201 -26.468 1.00 86.12 191 ALA A O 1
ATOM 1458 N N . ASP A 1 192 ? 27.555 -3.898 -24.677 1.00 88.62 192 ASP A N 1
ATOM 1459 C CA . ASP A 1 192 ? 26.201 -4.389 -24.424 1.00 88.62 192 ASP A CA 1
ATOM 1460 C C . ASP A 1 192 ? 25.081 -3.423 -24.834 1.00 88.62 192 ASP A C 1
ATOM 1462 O O . ASP A 1 192 ? 23.930 -3.853 -24.870 1.00 88.62 192 ASP A O 1
ATOM 1466 N N . PHE A 1 193 ? 25.388 -2.164 -25.169 1.00 84.81 193 PHE A N 1
ATOM 1467 C CA . PHE A 1 193 ? 24.405 -1.141 -25.567 1.00 84.81 193 PHE A CA 1
ATOM 1468 C C . PHE A 1 193 ? 24.809 -0.331 -26.816 1.00 84.81 193 PHE A C 1
ATOM 1470 O O . PHE A 1 193 ? 24.216 0.708 -27.107 1.00 84.81 193 PHE A O 1
ATOM 1477 N N . THR A 1 194 ? 25.803 -0.792 -27.584 1.00 83.00 194 THR A N 1
ATOM 1478 C CA . THR A 1 194 ? 26.195 -0.158 -28.855 1.00 83.00 194 THR A CA 1
ATOM 1479 C C . THR A 1 194 ? 26.290 -1.191 -29.975 1.00 83.00 194 THR A C 1
ATOM 1481 O O . THR A 1 194 ? 26.700 -2.325 -29.735 1.00 83.00 194 THR A O 1
ATOM 1484 N N . ALA A 1 195 ? 25.910 -0.817 -31.198 1.00 79.25 195 ALA A N 1
ATOM 1485 C CA . ALA A 1 195 ? 25.986 -1.704 -32.358 1.00 79.25 195 ALA A CA 1
ATOM 1486 C C . ALA A 1 195 ? 27.315 -1.498 -33.102 1.00 79.25 195 ALA A C 1
ATOM 1488 O O . ALA A 1 195 ? 27.579 -0.412 -33.618 1.00 79.25 195 ALA A O 1
ATOM 1489 N N . GLU A 1 196 ? 28.164 -2.526 -33.171 1.00 83.88 196 GLU A N 1
ATOM 1490 C CA . GLU A 1 196 ? 29.405 -2.487 -33.953 1.00 83.88 196 GLU A CA 1
ATOM 1491 C C . GLU A 1 196 ? 29.169 -3.061 -35.359 1.00 83.88 196 GLU A C 1
ATOM 1493 O O . GLU A 1 196 ? 29.129 -4.278 -35.539 1.00 83.88 196 GLU A O 1
ATOM 1498 N N . VAL A 1 197 ? 29.052 -2.184 -36.360 1.00 78.75 197 VAL A N 1
ATOM 1499 C CA . VAL A 1 197 ? 28.786 -2.548 -37.765 1.00 78.75 197 VAL A CA 1
ATOM 1500 C C . VAL A 1 197 ? 29.993 -2.253 -38.658 1.00 78.75 197 VAL A C 1
ATOM 1502 O O . VAL A 1 197 ? 30.778 -1.334 -38.404 1.00 78.75 197 VAL A O 1
ATOM 1505 N N . THR A 1 198 ? 30.174 -3.042 -39.714 1.00 85.06 198 THR A N 1
ATOM 1506 C CA . THR A 1 198 ? 31.221 -2.818 -40.721 1.00 85.06 198 THR A CA 1
ATOM 1507 C C . THR A 1 198 ? 30.892 -1.648 -41.643 1.00 85.06 198 THR A C 1
ATOM 1509 O O . THR A 1 198 ? 29.754 -1.193 -41.749 1.00 85.06 198 THR A O 1
ATOM 1512 N N . ASP A 1 199 ? 31.902 -1.174 -42.369 1.00 78.25 199 ASP A N 1
ATOM 1513 C CA . ASP A 1 199 ? 31.720 -0.160 -43.408 1.00 78.25 199 ASP A CA 1
ATOM 1514 C C . ASP A 1 199 ? 30.820 -0.605 -44.580 1.00 78.25 199 ASP A C 1
ATOM 1516 O O . ASP A 1 199 ? 30.231 0.251 -45.240 1.00 78.25 199 ASP A O 1
ATOM 1520 N N . ARG A 1 200 ? 30.648 -1.917 -44.797 1.00 81.81 200 ARG A N 1
ATOM 1521 C CA . ARG A 1 200 ? 29.706 -2.493 -45.774 1.00 81.81 200 ARG A CA 1
ATOM 1522 C C . ARG A 1 200 ? 28.261 -2.410 -45.286 1.00 81.81 200 ARG A C 1
ATOM 1524 O O . ARG A 1 200 ? 27.412 -1.932 -46.029 1.00 81.81 200 ARG A O 1
ATOM 1531 N N . GLU A 1 201 ? 28.023 -2.828 -44.045 1.00 76.38 201 GLU A N 1
ATOM 1532 C CA . GLU A 1 201 ? 26.707 -2.856 -43.379 1.00 76.38 201 GLU A CA 1
ATOM 1533 C C . GLU A 1 201 ? 26.198 -1.433 -43.082 1.00 76.38 201 GLU A C 1
ATOM 1535 O O . GLU A 1 201 ? 25.022 -1.136 -43.251 1.00 76.38 201 GLU A O 1
ATOM 1540 N N . LEU A 1 202 ? 27.088 -0.493 -42.731 1.00 71.94 202 LEU A N 1
ATOM 1541 C CA . LEU A 1 202 ? 26.726 0.928 -42.667 1.00 71.94 202 LEU A CA 1
ATOM 1542 C C . LEU A 1 202 ? 26.380 1.490 -44.055 1.00 71.94 202 LEU A C 1
ATOM 1544 O O . LEU A 1 202 ? 25.478 2.316 -44.196 1.00 71.94 202 LEU A O 1
ATOM 1548 N N . PHE A 1 203 ? 27.134 1.110 -45.088 1.00 71.44 203 PHE A N 1
ATOM 1549 C CA . PHE A 1 203 ? 26.951 1.690 -46.413 1.00 71.44 203 PHE A CA 1
ATOM 1550 C C . PHE A 1 203 ? 25.733 1.138 -47.152 1.00 71.44 203 PHE A C 1
ATOM 1552 O O . PHE A 1 203 ? 25.145 1.891 -47.921 1.00 71.44 203 PHE A O 1
ATOM 1559 N N . SER A 1 204 ? 25.331 -0.112 -46.919 1.00 71.06 204 SER A N 1
ATOM 1560 C CA . SER A 1 204 ? 24.130 -0.689 -47.529 1.00 71.06 204 SER A CA 1
ATOM 1561 C C . SER A 1 204 ? 22.890 0.148 -47.178 1.00 71.06 204 SER A C 1
ATOM 1563 O O . SER A 1 204 ? 22.270 0.722 -48.080 1.00 71.06 204 SER A O 1
ATOM 1565 N N . VAL A 1 205 ? 22.663 0.404 -45.883 1.00 62.59 205 VAL A N 1
ATOM 1566 C CA . VAL A 1 205 ? 21.521 1.197 -45.395 1.00 62.59 205 VAL A CA 1
ATOM 1567 C C . VAL A 1 205 ? 21.621 2.686 -45.743 1.00 62.59 205 VAL A C 1
ATOM 1569 O O . VAL A 1 205 ? 20.607 3.346 -45.967 1.00 62.59 205 VAL A O 1
ATOM 1572 N N . LEU A 1 206 ? 22.837 3.240 -45.846 1.00 64.38 206 LEU A N 1
ATOM 1573 C CA . LEU A 1 206 ? 23.033 4.629 -46.277 1.00 64.38 206 LEU A CA 1
ATOM 1574 C C . LEU A 1 206 ? 22.927 4.815 -47.802 1.00 64.38 206 LEU A C 1
ATOM 1576 O O . LEU A 1 206 ? 22.671 5.936 -48.244 1.00 64.38 206 LEU A O 1
ATOM 1580 N N . LYS A 1 207 ? 23.125 3.774 -48.626 1.00 69.31 207 LYS A N 1
ATOM 1581 C CA . LYS A 1 207 ? 23.311 3.911 -50.085 1.00 69.31 207 LYS A CA 1
ATOM 1582 C C . LYS A 1 207 ? 22.165 4.660 -50.763 1.00 69.31 207 LYS A C 1
ATOM 1584 O O . LYS A 1 207 ? 22.422 5.616 -51.495 1.00 69.31 207 LYS A O 1
ATOM 1589 N N . ALA A 1 208 ? 20.922 4.264 -50.489 1.00 62.09 208 ALA A N 1
ATOM 1590 C CA . ALA A 1 208 ? 19.736 4.876 -51.089 1.00 62.09 208 ALA A CA 1
ATOM 1591 C C . ALA A 1 208 ? 19.619 6.376 -50.761 1.00 62.09 208 ALA A C 1
ATOM 1593 O O . ALA A 1 208 ? 19.255 7.179 -51.619 1.00 62.09 208 ALA A O 1
ATOM 1594 N N . GLU A 1 209 ? 19.988 6.767 -49.541 1.00 56.78 209 GLU A N 1
ATOM 1595 C CA . GLU A 1 209 ? 19.957 8.158 -49.095 1.00 56.78 209 GLU A CA 1
ATOM 1596 C C . GLU A 1 209 ? 21.111 8.982 -49.686 1.00 56.78 209 GLU A C 1
ATOM 1598 O O . GLU A 1 209 ? 20.906 10.096 -50.165 1.00 56.78 209 GLU A O 1
ATOM 1603 N N . LEU A 1 210 ? 22.322 8.424 -49.757 1.00 63.91 210 LEU A N 1
ATOM 1604 C CA . LEU A 1 210 ? 23.453 9.112 -50.389 1.00 63.91 210 LEU A CA 1
ATOM 1605 C C . LEU A 1 210 ? 23.224 9.329 -51.892 1.00 63.91 210 LEU A C 1
ATOM 1607 O O . LEU A 1 210 ? 23.545 10.393 -52.426 1.00 63.91 210 LEU A O 1
ATOM 1611 N N . GLU A 1 211 ? 22.611 8.363 -52.578 1.00 64.25 211 GLU A N 1
ATOM 1612 C CA . GLU A 1 211 ? 22.181 8.524 -53.970 1.00 64.25 211 GLU A CA 1
ATOM 1613 C C . GLU A 1 211 ? 21.079 9.586 -54.127 1.00 64.25 211 GLU A C 1
ATOM 1615 O O . GLU A 1 211 ? 21.035 10.270 -55.154 1.00 64.25 211 GLU A O 1
ATOM 1620 N N . LYS A 1 212 ? 20.230 9.779 -53.112 1.00 61.38 212 LYS A N 1
ATOM 1621 C CA . LYS A 1 212 ? 19.182 10.810 -53.071 1.00 61.38 212 LYS A CA 1
ATOM 1622 C C . LYS A 1 212 ? 19.762 12.217 -52.895 1.00 61.38 212 LYS A C 1
ATOM 1624 O O . LYS A 1 212 ? 19.419 13.105 -53.680 1.00 61.38 212 LYS A O 1
ATOM 1629 N N . GLU A 1 213 ? 20.698 12.418 -51.959 1.00 57.25 213 GLU A N 1
ATOM 1630 C CA . GLU A 1 213 ? 21.429 13.692 -51.804 1.00 57.25 213 GLU A CA 1
ATOM 1631 C C . GLU A 1 213 ? 22.176 14.079 -53.100 1.00 57.25 213 GLU A C 1
ATOM 1633 O O . GLU A 1 213 ? 22.148 15.239 -53.527 1.00 57.25 213 GLU A O 1
ATOM 1638 N N . LEU A 1 214 ? 22.790 13.102 -53.781 1.00 61.41 214 LEU A N 1
ATOM 1639 C CA . LEU A 1 214 ? 23.474 13.299 -55.067 1.00 61.41 214 LEU A CA 1
ATOM 1640 C C . LEU A 1 214 ? 22.513 13.682 -56.207 1.00 61.41 214 LEU A C 1
ATOM 1642 O O . LEU A 1 214 ? 22.824 14.570 -57.008 1.00 61.41 214 LEU A O 1
ATOM 1646 N N . GLN A 1 215 ? 21.333 13.058 -56.274 1.00 63.75 215 GLN A N 1
ATOM 1647 C CA . GLN A 1 215 ? 20.299 13.365 -57.270 1.00 63.75 215 GLN A CA 1
ATOM 1648 C C . GLN A 1 215 ? 19.613 14.720 -57.030 1.00 63.75 215 GLN A C 1
ATOM 1650 O O . GLN A 1 215 ? 19.252 15.405 -57.996 1.00 63.75 215 GLN A O 1
ATOM 1655 N N . GLY A 1 216 ? 19.453 15.128 -55.768 1.00 54.44 216 GLY A N 1
ATOM 1656 C CA . GLY A 1 216 ? 18.857 16.409 -55.373 1.00 54.44 216 GLY A CA 1
ATOM 1657 C C . GLY A 1 216 ? 19.734 17.634 -55.660 1.00 54.44 216 GLY A C 1
ATOM 1658 O O . GLY A 1 216 ? 19.221 18.748 -55.744 1.00 54.44 216 GLY A O 1
ATOM 1659 N N . ASN A 1 217 ? 21.039 17.444 -55.862 1.00 59.47 217 ASN A N 1
ATOM 1660 C CA . ASN A 1 217 ? 22.004 18.533 -56.004 1.00 59.47 217 ASN A CA 1
ATOM 1661 C C . ASN A 1 217 ? 21.808 19.387 -57.282 1.00 59.47 217 ASN A C 1
ATOM 1663 O O . ASN A 1 217 ? 21.352 18.901 -58.325 1.00 59.47 217 ASN A O 1
ATOM 1667 N N . GLU A 1 218 ? 22.208 20.664 -57.219 1.00 54.88 218 GLU A N 1
ATOM 1668 C CA . GLU A 1 218 ? 22.192 21.592 -58.361 1.00 54.88 218 GLU A CA 1
ATOM 1669 C C . GLU A 1 218 ? 23.205 21.215 -59.457 1.00 54.88 218 GLU A C 1
ATOM 1671 O O . GLU A 1 218 ? 22.978 21.499 -60.633 1.00 54.88 218 GLU A O 1
ATOM 1676 N N . ASN A 1 219 ? 24.316 20.557 -59.103 1.00 57.38 219 ASN A N 1
ATOM 1677 C CA . ASN A 1 219 ? 25.346 20.159 -60.060 1.00 57.38 219 ASN A CA 1
ATOM 1678 C C . ASN A 1 219 ? 24.867 18.978 -60.939 1.00 57.38 219 ASN A C 1
ATOM 1680 O O . ASN A 1 219 ? 24.747 17.852 -60.445 1.00 57.38 219 ASN A O 1
ATOM 1684 N N . PRO A 1 220 ? 24.668 19.167 -62.262 1.00 59.69 220 PRO A N 1
ATOM 1685 C CA . PRO A 1 220 ? 24.098 18.139 -63.132 1.00 59.69 220 PRO A CA 1
ATOM 1686 C C . PRO A 1 220 ? 25.013 16.925 -63.349 1.00 59.69 220 PRO A C 1
ATOM 1688 O O . PRO A 1 220 ? 24.543 15.918 -63.873 1.00 59.69 220 PRO A O 1
ATOM 1691 N N . ALA A 1 221 ? 26.296 16.988 -62.968 1.00 56.78 221 ALA A N 1
ATOM 1692 C CA . ALA A 1 221 ? 27.201 15.839 -63.033 1.00 56.78 221 ALA A CA 1
ATOM 1693 C C . ALA A 1 221 ? 26.904 14.780 -61.955 1.00 56.78 221 ALA A C 1
ATOM 1695 O O . ALA A 1 221 ? 27.151 13.597 -62.178 1.00 56.78 221 ALA A O 1
ATOM 1696 N N . LEU A 1 222 ? 26.351 15.187 -60.807 1.00 60.38 222 LEU A N 1
ATOM 1697 C CA . LEU A 1 222 ? 26.119 14.297 -59.662 1.00 60.38 222 LEU A CA 1
ATOM 1698 C C . LEU A 1 222 ? 24.917 13.367 -59.871 1.00 60.38 222 LEU A C 1
ATOM 1700 O O . LEU A 1 222 ? 24.910 12.252 -59.367 1.00 60.38 222 LEU A O 1
ATOM 1704 N N . LYS A 1 223 ? 23.969 13.754 -60.733 1.00 65.44 223 LYS A N 1
ATOM 1705 C CA . LYS A 1 223 ? 22.806 12.930 -61.122 1.00 65.44 223 LYS A CA 1
ATOM 1706 C C . LYS A 1 223 ? 23.165 11.700 -61.973 1.00 65.44 223 LYS A C 1
ATOM 1708 O O . LYS A 1 223 ? 22.288 10.919 -62.318 1.00 65.44 223 LYS A O 1
ATOM 1713 N N . TYR A 1 224 ? 24.444 11.546 -62.321 1.00 67.25 224 TYR A N 1
ATOM 1714 C CA . TYR A 1 224 ? 25.011 10.396 -63.032 1.00 67.25 224 TYR A CA 1
ATOM 1715 C C . TYR A 1 224 ? 26.085 9.678 -62.198 1.00 67.25 224 TYR A C 1
ATOM 1717 O O . TYR A 1 224 ? 26.839 8.872 -62.744 1.00 67.25 224 TYR A O 1
ATOM 1725 N N . LEU A 1 225 ? 26.198 10.006 -60.906 1.00 66.56 225 LEU A N 1
ATOM 1726 C CA . LEU A 1 225 ? 27.180 9.461 -59.978 1.00 66.56 225 LEU A CA 1
ATOM 1727 C C . LEU A 1 225 ? 26.475 8.539 -58.975 1.00 66.56 225 LEU A C 1
ATOM 1729 O O . LEU A 1 225 ? 25.647 8.981 -58.189 1.00 66.56 225 LEU A O 1
ATOM 1733 N N . THR A 1 226 ? 26.842 7.262 -59.000 1.00 71.38 226 THR A N 1
ATOM 1734 C CA . THR A 1 226 ? 26.386 6.217 -58.069 1.00 71.38 226 THR A CA 1
ATOM 1735 C C . THR A 1 226 ? 27.537 5.882 -57.124 1.00 71.38 226 THR A C 1
ATOM 1737 O O . THR A 1 226 ? 28.671 5.759 -57.591 1.00 71.38 226 THR A O 1
ATOM 1740 N N . ILE A 1 227 ? 27.305 5.719 -55.820 1.00 71.94 227 ILE A N 1
ATOM 1741 C CA . ILE A 1 227 ? 28.349 5.216 -54.909 1.00 71.94 227 ILE A CA 1
ATOM 1742 C C . ILE A 1 227 ? 28.261 3.685 -54.889 1.00 71.94 227 ILE A C 1
ATOM 1744 O O . ILE A 1 227 ? 27.187 3.124 -54.703 1.00 71.94 227 ILE A O 1
ATOM 1748 N N . GLU A 1 228 ? 29.380 2.995 -55.111 1.00 78.19 228 GLU A N 1
ATOM 1749 C CA . GLU A 1 228 ? 29.403 1.525 -55.224 1.00 78.19 228 GLU A CA 1
ATOM 1750 C C . GLU A 1 228 ? 30.060 0.836 -54.020 1.00 78.19 228 GLU A C 1
ATOM 1752 O O . GLU A 1 228 ? 29.763 -0.325 -53.751 1.00 78.19 228 GLU A O 1
ATOM 1757 N N . GLN A 1 229 ? 30.910 1.542 -53.267 1.00 79.19 229 GLN A N 1
ATOM 1758 C CA . GLN A 1 229 ? 31.378 1.108 -51.945 1.00 79.19 229 GLN A CA 1
ATOM 1759 C C . GLN A 1 229 ? 31.793 2.305 -51.079 1.00 79.19 229 GLN A C 1
ATOM 1761 O O . GLN A 1 229 ? 32.270 3.318 -51.603 1.00 79.19 229 GLN A O 1
ATOM 1766 N N . MET A 1 230 ? 31.703 2.128 -49.764 1.00 76.31 230 MET A N 1
ATOM 1767 C CA . MET A 1 230 ? 32.382 2.934 -48.748 1.00 76.31 230 MET A CA 1
ATOM 1768 C C . MET A 1 230 ? 33.416 2.052 -48.028 1.00 76.31 230 MET A C 1
ATOM 1770 O O . MET A 1 230 ? 33.276 0.827 -47.997 1.00 76.31 230 MET A O 1
ATOM 1774 N N . SER A 1 231 ? 34.443 2.669 -47.446 1.00 80.25 231 SER A N 1
ATOM 1775 C CA . SER A 1 231 ? 35.280 2.046 -46.424 1.00 80.25 231 SER A CA 1
ATOM 1776 C C . SER A 1 231 ? 35.687 3.041 -45.341 1.00 80.25 231 SER A C 1
ATOM 1778 O O . SER A 1 231 ? 36.005 4.194 -45.643 1.00 80.25 231 SER A O 1
ATOM 1780 N N . LEU A 1 232 ? 35.734 2.586 -44.090 1.00 76.00 232 LEU A N 1
ATOM 1781 C CA . LEU A 1 232 ? 36.127 3.395 -42.932 1.00 76.00 232 LEU A CA 1
ATOM 1782 C C . LEU A 1 232 ? 37.541 3.008 -42.484 1.00 76.00 232 LEU A C 1
ATOM 1784 O O . LEU A 1 232 ? 37.862 1.829 -42.364 1.00 76.00 232 LEU A O 1
ATOM 1788 N N . LYS A 1 233 ? 38.417 3.994 -42.285 1.00 80.94 233 LYS A N 1
ATOM 1789 C CA . LYS A 1 233 ? 39.845 3.787 -41.972 1.00 80.94 233 LYS A CA 1
ATOM 1790 C C . LYS A 1 233 ? 40.333 4.867 -41.009 1.00 80.94 233 LYS A C 1
ATOM 1792 O O . LYS A 1 233 ? 39.706 5.923 -40.915 1.00 80.94 233 LYS A O 1
ATOM 1797 N N . LYS A 1 234 ? 41.490 4.678 -40.374 1.00 80.12 234 LYS A N 1
ATOM 1798 C CA . LYS A 1 234 ? 42.241 5.765 -39.721 1.00 80.12 234 LYS A CA 1
ATOM 1799 C C . LYS A 1 234 ? 43.438 6.224 -40.551 1.00 80.12 234 LYS A C 1
ATOM 1801 O O . LYS A 1 234 ? 44.142 5.428 -41.170 1.00 80.12 234 LYS A O 1
ATOM 1806 N N . SER A 1 235 ? 43.673 7.535 -40.569 1.00 75.56 235 SER A N 1
ATOM 1807 C CA . SER A 1 235 ? 44.888 8.120 -41.137 1.00 75.56 235 SER A CA 1
ATOM 1808 C C . SER A 1 235 ? 46.099 7.820 -40.247 1.00 75.56 235 SER A C 1
ATOM 1810 O O . SER A 1 235 ? 45.960 7.446 -39.081 1.00 75.56 235 SER A O 1
ATOM 1812 N N . ALA A 1 236 ? 47.314 8.056 -40.752 1.00 73.19 236 ALA A N 1
ATOM 1813 C CA . ALA A 1 236 ? 48.531 7.977 -39.933 1.00 73.19 236 ALA A CA 1
ATOM 1814 C C . ALA A 1 236 ? 48.536 8.982 -38.754 1.00 73.19 236 ALA A C 1
ATOM 1816 O O . ALA A 1 236 ? 49.314 8.827 -37.815 1.00 73.19 236 ALA A O 1
ATOM 1817 N N . SER A 1 237 ? 47.656 9.990 -38.800 1.00 68.81 237 SER A N 1
ATOM 1818 C CA . SER A 1 237 ? 47.370 10.967 -37.741 1.00 68.81 237 SER A CA 1
ATOM 1819 C C . SER A 1 237 ? 46.415 10.434 -36.660 1.00 68.81 237 SER A C 1
ATOM 1821 O O . SER A 1 237 ? 46.270 11.066 -35.618 1.00 68.81 237 SER A O 1
ATOM 1823 N N . GLY A 1 238 ? 45.722 9.317 -36.916 1.00 71.81 238 GLY A N 1
ATOM 1824 C CA . GLY A 1 238 ? 44.667 8.756 -36.064 1.00 71.81 238 GLY A CA 1
ATOM 1825 C C . GLY A 1 238 ? 43.253 9.302 -36.316 1.00 71.81 238 GLY A C 1
ATOM 1826 O O . GLY A 1 238 ? 42.311 8.819 -35.690 1.00 71.81 238 GLY A O 1
ATOM 1827 N N . ASN A 1 239 ? 43.079 10.263 -37.233 1.00 77.69 239 ASN A N 1
ATOM 1828 C CA . ASN A 1 239 ? 41.759 10.780 -37.610 1.00 77.69 239 ASN A CA 1
ATOM 1829 C C . ASN A 1 239 ? 40.995 9.745 -38.456 1.00 77.69 239 ASN A C 1
ATOM 1831 O O . ASN A 1 239 ? 41.632 8.997 -39.204 1.00 77.69 239 ASN A O 1
ATOM 1835 N N . PRO A 1 240 ? 39.652 9.716 -38.419 1.00 72.50 240 PRO A N 1
ATOM 1836 C CA . PRO A 1 240 ? 38.881 8.898 -39.345 1.00 72.50 240 PRO A CA 1
ATOM 1837 C C . PRO A 1 240 ? 39.003 9.431 -40.781 1.00 72.50 240 PRO A C 1
ATOM 1839 O O . PRO A 1 240 ? 39.033 10.641 -41.032 1.00 72.50 240 PRO A O 1
ATOM 1842 N N . VAL A 1 241 ? 39.042 8.499 -41.726 1.00 73.38 241 VAL A N 1
ATOM 1843 C CA . VAL A 1 241 ? 39.033 8.724 -43.171 1.00 73.38 241 VAL A CA 1
ATOM 1844 C C . VAL A 1 241 ? 37.870 7.934 -43.750 1.00 73.38 241 VAL A C 1
ATOM 1846 O O . VAL A 1 241 ? 37.816 6.711 -43.605 1.00 73.38 241 VAL A O 1
ATOM 1849 N N . VAL A 1 242 ? 36.961 8.628 -44.432 1.00 71.50 242 VAL A N 1
ATOM 1850 C CA . VAL A 1 242 ? 35.899 7.984 -45.205 1.00 71.50 242 VAL A CA 1
ATOM 1851 C C . VAL A 1 242 ? 36.388 7.840 -46.639 1.00 71.50 242 VAL A C 1
ATOM 1853 O O . VAL A 1 242 ? 36.565 8.819 -47.363 1.00 71.50 242 VAL A O 1
ATOM 1856 N N . SER A 1 243 ? 36.651 6.600 -47.028 1.00 74.44 243 SER A N 1
ATOM 1857 C CA . SER A 1 243 ? 36.982 6.202 -48.391 1.00 74.44 243 SER A CA 1
ATOM 1858 C C . SER A 1 243 ? 35.690 5.848 -49.117 1.00 74.44 243 SER A C 1
ATOM 1860 O O . SER A 1 243 ? 34.831 5.172 -48.557 1.00 74.44 243 SER A O 1
ATOM 1862 N N . MET A 1 244 ? 35.520 6.289 -50.357 1.00 72.25 244 MET A N 1
ATOM 1863 C CA . MET A 1 244 ? 34.366 5.925 -51.185 1.00 72.25 244 MET A CA 1
ATOM 1864 C C . MET A 1 244 ? 34.811 5.668 -52.615 1.00 72.25 244 MET A C 1
ATOM 1866 O O . MET A 1 244 ? 35.696 6.365 -53.110 1.00 72.25 244 MET A O 1
ATOM 1870 N N . VAL A 1 245 ? 34.166 4.729 -53.315 1.00 74.62 245 VAL A N 1
ATOM 1871 C CA . VAL A 1 245 ? 34.293 4.622 -54.776 1.00 74.62 245 VAL A CA 1
ATOM 1872 C C . VAL A 1 245 ? 32.972 4.950 -55.445 1.00 74.62 245 VAL A C 1
ATOM 1874 O O . VAL A 1 245 ? 31.982 4.233 -55.313 1.00 74.62 245 VAL A O 1
ATOM 1877 N N . ALA A 1 246 ? 33.003 6.042 -56.199 1.00 71.00 246 ALA A N 1
ATOM 1878 C CA . ALA A 1 246 ? 31.916 6.533 -57.019 1.00 71.00 246 ALA A CA 1
ATOM 1879 C C . ALA A 1 246 ? 32.078 6.078 -58.476 1.00 71.00 246 ALA A C 1
ATOM 1881 O O . ALA A 1 246 ? 33.181 6.080 -59.026 1.00 71.00 246 ALA A O 1
ATOM 1882 N N . LYS A 1 247 ? 30.968 5.736 -59.121 1.00 76.94 247 LYS A N 1
ATOM 1883 C CA . LYS A 1 247 ? 30.849 5.332 -60.521 1.00 76.94 247 LYS A CA 1
ATOM 1884 C C . LYS A 1 247 ? 30.047 6.393 -61.261 1.00 76.94 247 LYS A C 1
ATOM 1886 O O . LYS A 1 247 ? 28.856 6.560 -61.029 1.00 76.94 247 LYS A O 1
ATOM 1891 N N . LEU A 1 248 ? 30.714 7.110 -62.157 1.00 71.50 248 LEU A N 1
ATOM 1892 C CA . LEU A 1 248 ? 30.107 8.135 -63.003 1.00 71.50 248 LEU A CA 1
ATOM 1893 C C . LEU A 1 248 ? 29.702 7.527 -64.353 1.00 71.50 248 LEU A C 1
ATOM 1895 O O . LEU A 1 248 ? 30.581 7.049 -65.079 1.00 71.50 248 LEU A O 1
ATOM 1899 N N . ASP A 1 249 ? 28.421 7.584 -64.737 1.00 71.62 249 ASP A N 1
ATOM 1900 C CA . ASP A 1 249 ? 27.998 7.358 -66.129 1.00 71.62 249 ASP A CA 1
ATOM 1901 C C . ASP A 1 249 ? 28.410 8.551 -66.999 1.00 71.62 249 ASP A C 1
ATOM 1903 O O . ASP A 1 249 ? 27.668 9.501 -67.267 1.00 71.62 249 ASP A O 1
ATOM 1907 N N . LEU A 1 250 ? 29.652 8.468 -67.463 1.00 67.25 250 LEU A N 1
ATOM 1908 C CA . LEU A 1 250 ? 30.289 9.473 -68.295 1.00 67.25 250 LEU A CA 1
ATOM 1909 C C . LEU A 1 250 ? 29.621 9.596 -69.678 1.00 67.25 250 LEU A C 1
ATOM 1911 O O . LEU A 1 250 ? 29.800 10.620 -70.339 1.00 67.25 250 LEU A O 1
ATOM 1915 N N . ARG A 1 251 ? 28.844 8.594 -70.123 1.00 67.38 251 ARG A N 1
ATOM 1916 C CA . ARG A 1 251 ? 28.103 8.647 -71.396 1.00 67.38 251 ARG A CA 1
ATOM 1917 C C . ARG A 1 251 ? 26.712 9.240 -71.243 1.00 67.38 251 ARG A C 1
ATOM 1919 O O . ARG A 1 251 ? 26.324 10.006 -72.120 1.00 67.38 251 ARG A O 1
ATOM 1926 N N . GLY A 1 252 ? 25.992 8.930 -70.169 1.00 68.19 252 GLY A N 1
ATOM 1927 C CA . GLY A 1 252 ? 24.729 9.584 -69.824 1.00 68.19 252 GLY A CA 1
ATOM 1928 C C . GLY A 1 252 ? 24.930 11.080 -69.584 1.00 68.19 252 GLY A C 1
ATOM 1929 O O . GLY A 1 252 ? 24.309 11.907 -70.259 1.00 68.19 252 GLY A O 1
ATOM 1930 N N . TYR A 1 253 ? 25.888 11.432 -68.716 1.00 66.56 253 TYR A N 1
ATOM 1931 C CA . TYR A 1 253 ? 26.185 12.827 -68.390 1.00 66.56 253 TYR A CA 1
ATOM 1932 C C . TYR A 1 253 ? 26.579 13.638 -69.629 1.00 66.56 253 TYR A C 1
ATOM 1934 O O . TYR A 1 253 ? 25.908 14.609 -69.985 1.00 66.56 253 TYR A O 1
ATOM 1942 N N . LEU A 1 254 ? 27.633 13.225 -70.342 1.00 64.44 254 LEU A N 1
ATOM 1943 C CA . LEU A 1 254 ? 28.074 13.973 -71.520 1.00 64.44 254 LEU A CA 1
ATOM 1944 C C . LEU A 1 254 ? 27.082 13.849 -72.682 1.00 64.44 254 LEU A C 1
ATOM 1946 O O . LEU A 1 254 ? 26.977 14.780 -73.471 1.00 64.44 254 LEU A O 1
ATOM 1950 N N . GLY A 1 255 ? 26.307 12.765 -72.771 1.00 62.72 255 GLY A N 1
ATOM 1951 C CA . GLY A 1 255 ? 25.252 12.588 -73.771 1.00 62.72 255 GLY A CA 1
ATOM 1952 C C . GLY A 1 255 ? 24.173 13.670 -73.714 1.00 62.72 255 GLY A C 1
ATOM 1953 O O . GLY A 1 255 ? 23.738 14.136 -74.767 1.00 62.72 255 GLY A O 1
ATOM 1954 N N . THR A 1 256 ? 23.798 14.129 -72.515 1.00 62.12 256 THR A N 1
ATOM 1955 C CA . THR A 1 256 ? 22.853 15.251 -72.355 1.00 62.12 256 THR A CA 1
ATOM 1956 C C . THR A 1 256 ? 23.509 16.614 -72.588 1.00 62.12 256 THR A C 1
ATOM 1958 O O . THR A 1 256 ? 22.925 17.456 -73.267 1.00 62.12 256 THR A O 1
ATOM 1961 N N . GLN A 1 257 ? 24.760 16.810 -72.152 1.00 58.72 257 GLN A N 1
ATOM 1962 C CA . GLN A 1 257 ? 25.546 18.022 -72.459 1.00 58.72 257 GLN A CA 1
ATOM 1963 C C . GLN A 1 257 ? 25.877 18.172 -73.962 1.00 58.72 257 GLN A C 1
ATOM 1965 O O . GLN A 1 257 ? 26.162 19.266 -74.444 1.00 58.72 257 GLN A O 1
ATOM 1970 N N . LEU A 1 258 ? 25.833 17.082 -74.734 1.00 58.25 258 LEU A N 1
ATOM 1971 C CA . LEU A 1 258 ? 26.141 17.054 -76.168 1.00 58.25 258 LEU A CA 1
ATOM 1972 C C . LEU A 1 258 ? 24.974 17.466 -77.083 1.00 58.25 258 LEU A C 1
ATOM 1974 O O . LEU A 1 258 ? 25.149 17.380 -78.298 1.00 58.25 258 LEU A O 1
ATOM 1978 N N . GLY A 1 259 ? 23.821 17.907 -76.563 1.00 56.19 259 GLY A N 1
ATOM 1979 C CA . GLY A 1 259 ? 22.591 18.181 -77.334 1.00 56.19 259 GLY A CA 1
ATOM 1980 C C . GLY A 1 259 ? 22.813 18.865 -78.694 1.00 56.19 259 GLY A C 1
ATOM 1981 O O . GLY A 1 259 ? 22.533 18.267 -79.737 1.00 56.19 259 GLY A O 1
ATOM 1982 N N . ASP A 1 260 ? 23.433 20.046 -78.701 1.00 55.56 260 ASP A N 1
ATOM 1983 C CA . ASP A 1 260 ? 23.698 20.842 -79.915 1.00 55.56 260 ASP A CA 1
ATOM 1984 C C . ASP A 1 260 ? 25.087 20.604 -80.546 1.00 55.56 260 ASP A C 1
ATOM 1986 O O . ASP A 1 260 ? 25.475 21.264 -81.511 1.00 55.56 260 ASP A O 1
ATOM 1990 N N . ALA A 1 261 ? 25.863 19.640 -80.041 1.00 57.66 261 ALA A N 1
ATOM 1991 C CA . ALA A 1 261 ? 27.234 19.424 -80.498 1.00 57.66 261 ALA A CA 1
ATOM 1992 C C . ALA A 1 261 ? 27.318 18.843 -81.934 1.00 57.66 261 ALA A C 1
ATOM 1994 O O . ALA A 1 261 ? 26.445 18.063 -82.340 1.00 57.66 261 ALA A O 1
ATOM 1995 N N . PRO A 1 262 ? 28.396 19.138 -82.695 1.00 57.03 262 PRO A N 1
ATOM 1996 C CA . PRO A 1 262 ? 28.634 18.553 -84.016 1.00 57.03 262 PRO A CA 1
ATOM 1997 C C . PRO A 1 262 ? 28.688 17.019 -83.996 1.00 57.03 262 PRO A C 1
ATOM 1999 O O . PRO A 1 262 ? 29.203 16.420 -83.049 1.00 57.03 262 PRO A O 1
ATOM 2002 N N . GLU A 1 263 ? 28.243 16.370 -85.077 1.00 53.44 263 GLU A N 1
ATOM 2003 C CA . GLU A 1 263 ? 28.178 14.900 -85.175 1.00 53.44 263 GLU A CA 1
ATOM 2004 C C . GLU A 1 263 ? 29.511 14.205 -84.868 1.00 53.44 263 GLU A C 1
ATOM 2006 O O . GLU A 1 263 ? 29.529 13.180 -84.194 1.00 53.44 263 GLU A O 1
ATOM 2011 N N . ILE A 1 264 ? 30.643 14.786 -85.283 1.00 53.66 264 ILE A N 1
ATOM 2012 C CA . ILE A 1 264 ? 31.974 14.224 -85.009 1.00 53.66 264 ILE A CA 1
ATOM 2013 C C . ILE A 1 264 ? 32.335 14.242 -83.513 1.00 53.66 264 ILE A C 1
ATOM 2015 O O . ILE A 1 264 ? 33.031 13.343 -83.049 1.00 53.66 264 ILE A O 1
ATOM 2019 N N . ALA A 1 265 ? 31.820 15.207 -82.742 1.00 54.94 265 ALA A N 1
ATOM 2020 C CA . ALA A 1 265 ? 31.984 15.253 -81.288 1.00 54.94 265 ALA A CA 1
ATOM 2021 C C . ALA A 1 265 ? 31.056 14.241 -80.593 1.00 54.94 265 ALA A C 1
ATOM 2023 O O . ALA A 1 265 ? 31.500 13.516 -79.704 1.00 54.94 265 ALA A O 1
ATOM 2024 N N . LYS A 1 266 ? 29.804 14.113 -81.059 1.00 57.00 266 LYS A N 1
ATOM 2025 C CA . LYS A 1 266 ? 28.859 13.073 -80.603 1.00 57.00 266 LYS A CA 1
ATOM 2026 C C . LYS A 1 266 ? 29.399 11.660 -80.865 1.00 57.00 266 LYS A C 1
ATOM 2028 O O . LYS A 1 266 ? 29.361 10.801 -79.982 1.00 57.00 266 LYS A O 1
ATOM 2033 N N . TRP A 1 267 ? 29.973 11.427 -82.045 1.00 59.22 267 TRP A N 1
ATOM 2034 C CA . TRP A 1 267 ? 30.636 10.172 -82.408 1.00 59.22 267 TRP A CA 1
ATOM 2035 C C . TRP A 1 267 ? 31.889 9.906 -81.563 1.00 59.22 267 TRP A C 1
ATOM 2037 O O . TRP A 1 267 ? 32.054 8.797 -81.051 1.00 59.22 267 TRP A O 1
ATOM 2047 N N . ALA A 1 268 ? 32.747 10.915 -81.370 1.00 55.91 268 ALA A N 1
ATOM 2048 C CA . ALA A 1 268 ? 33.949 10.780 -80.551 1.00 55.91 268 ALA A CA 1
ATOM 2049 C C . ALA A 1 268 ? 33.596 10.433 -79.097 1.00 55.91 268 ALA A C 1
ATOM 2051 O O . ALA A 1 268 ? 34.149 9.482 -78.555 1.00 55.91 268 ALA A O 1
ATOM 2052 N N . ALA A 1 269 ? 32.620 11.116 -78.493 1.00 58.00 269 ALA A N 1
ATOM 2053 C CA . ALA A 1 269 ? 32.167 10.816 -77.138 1.00 58.00 269 ALA A CA 1
ATOM 2054 C C . ALA A 1 269 ? 31.581 9.396 -77.021 1.00 58.00 269 ALA A C 1
ATOM 2056 O O . ALA A 1 269 ? 32.019 8.609 -76.185 1.00 58.00 269 ALA A O 1
ATOM 2057 N N . THR A 1 270 ? 30.645 9.019 -77.898 1.00 58.41 270 THR A N 1
ATOM 2058 C CA . THR A 1 270 ? 29.988 7.695 -77.845 1.00 58.41 270 THR A CA 1
ATOM 2059 C C . THR A 1 270 ? 30.917 6.520 -78.174 1.00 58.41 270 THR A C 1
ATOM 2061 O O . THR A 1 270 ? 30.674 5.404 -77.705 1.00 58.41 270 THR A O 1
ATOM 2064 N N . THR A 1 271 ? 31.988 6.752 -78.941 1.00 57.62 271 THR A N 1
ATOM 2065 C CA . THR A 1 271 ? 32.948 5.711 -79.348 1.00 57.62 271 THR A CA 1
ATOM 2066 C C . THR A 1 271 ? 34.177 5.649 -78.434 1.00 57.62 271 THR A C 1
ATOM 2068 O O . THR A 1 271 ? 34.619 4.551 -78.089 1.00 57.62 271 THR A O 1
ATOM 2071 N N . MET A 1 272 ? 34.739 6.799 -78.037 1.00 55.41 272 MET A N 1
ATOM 2072 C CA . MET A 1 272 ? 36.054 6.887 -77.381 1.00 55.41 272 MET A CA 1
ATOM 2073 C C . MET A 1 272 ? 36.010 7.024 -75.853 1.00 55.41 272 MET A C 1
ATOM 2075 O O . MET A 1 272 ? 37.017 6.753 -75.200 1.00 55.41 272 MET A O 1
ATOM 2079 N N . LEU A 1 273 ? 34.882 7.416 -75.259 1.00 58.91 273 LEU A N 1
ATOM 2080 C CA . LEU A 1 273 ? 34.737 7.395 -73.801 1.00 58.91 273 LEU A CA 1
ATOM 2081 C C . LEU A 1 273 ? 34.462 5.966 -73.300 1.00 58.91 273 LEU A C 1
ATOM 2083 O O . LEU A 1 273 ? 33.850 5.169 -74.020 1.00 58.91 273 LEU A O 1
ATOM 2087 N N . PRO A 1 274 ? 34.849 5.616 -72.061 1.00 59.34 274 PRO A N 1
ATOM 2088 C CA . PRO A 1 274 ? 34.327 4.421 -71.399 1.00 59.34 274 PRO A CA 1
ATOM 2089 C C . PRO A 1 274 ? 32.811 4.557 -71.187 1.00 59.34 274 PRO A C 1
ATOM 2091 O O . PRO A 1 274 ? 32.247 5.623 -71.427 1.00 59.34 274 PRO A O 1
ATOM 2094 N N . LYS A 1 275 ? 32.122 3.487 -70.772 1.00 64.12 275 LYS A N 1
ATOM 2095 C CA . LYS A 1 275 ? 30.724 3.615 -70.317 1.00 64.12 275 LYS A CA 1
ATOM 2096 C C . LYS A 1 275 ? 30.660 4.345 -68.976 1.00 64.12 275 LYS A C 1
ATOM 2098 O O . LYS A 1 275 ? 29.974 5.350 -68.865 1.00 64.12 275 LYS A O 1
ATOM 2103 N N . SER A 1 276 ? 31.451 3.878 -68.016 1.00 67.00 276 SER A N 1
ATOM 2104 C CA . SER A 1 276 ? 31.518 4.430 -66.666 1.00 67.00 276 SER A CA 1
ATOM 2105 C C . SER A 1 276 ? 32.959 4.756 -66.278 1.00 67.00 276 SER A C 1
ATOM 2107 O O . SER A 1 276 ? 33.907 4.215 -66.856 1.00 67.00 276 SER A O 1
ATOM 2109 N N . LEU A 1 277 ? 33.123 5.644 -65.303 1.00 69.38 277 LEU A N 1
ATOM 2110 C CA . LEU A 1 277 ? 34.403 6.012 -64.707 1.00 69.38 277 LEU A CA 1
ATOM 2111 C C . LEU A 1 277 ? 34.325 5.762 -63.197 1.00 69.38 277 LEU A C 1
ATOM 2113 O O . LEU A 1 277 ? 33.484 6.372 -62.543 1.00 69.38 277 LEU A O 1
ATOM 2117 N N . PHE A 1 278 ? 35.187 4.904 -62.650 1.00 68.94 278 PHE A N 1
ATOM 2118 C CA . PHE A 1 278 ? 35.300 4.733 -61.202 1.00 68.94 278 PHE A CA 1
ATOM 2119 C C . PHE A 1 278 ? 36.310 5.724 -60.630 1.00 68.94 278 PHE A C 1
ATOM 2121 O O . PHE A 1 278 ? 37.418 5.877 -61.162 1.00 68.94 278 PHE A O 1
ATOM 2128 N N . VAL A 1 279 ? 35.926 6.373 -59.537 1.00 67.12 279 VAL A N 1
ATOM 2129 C CA . VAL A 1 279 ? 36.734 7.345 -58.808 1.00 67.12 279 VAL A CA 1
ATOM 2130 C C . VAL A 1 279 ? 36.733 6.986 -57.331 1.00 67.12 279 VAL A C 1
ATOM 2132 O O . VAL A 1 279 ? 35.680 7.020 -56.699 1.00 67.12 279 VAL A O 1
ATOM 2135 N N . THR A 1 280 ? 37.904 6.670 -56.780 1.00 68.25 280 THR A N 1
ATOM 2136 C CA . THR A 1 280 ? 38.098 6.632 -55.328 1.00 68.25 280 THR A CA 1
ATOM 2137 C C . THR A 1 280 ? 38.296 8.054 -54.817 1.00 68.25 280 THR A C 1
ATOM 2139 O O . THR A 1 280 ? 39.096 8.795 -55.396 1.00 68.25 280 THR A O 1
ATOM 2142 N N . ALA A 1 281 ? 37.586 8.406 -53.748 1.00 67.06 281 ALA A N 1
ATOM 2143 C CA . ALA A 1 281 ? 37.774 9.618 -52.964 1.00 67.06 281 ALA A CA 1
ATOM 2144 C C . ALA A 1 281 ? 38.016 9.230 -51.496 1.00 67.06 281 ALA A C 1
ATOM 2146 O O . ALA A 1 281 ? 37.116 8.685 -50.858 1.00 67.06 281 ALA A O 1
ATOM 2147 N N . ASP A 1 282 ? 39.212 9.510 -50.972 1.00 69.00 282 ASP A N 1
ATOM 2148 C CA . ASP A 1 282 ? 39.552 9.307 -49.554 1.00 69.00 282 ASP A CA 1
ATOM 2149 C C . ASP A 1 282 ? 39.512 10.663 -48.839 1.00 69.00 282 ASP A C 1
ATOM 2151 O O . ASP A 1 282 ? 40.284 11.559 -49.183 1.00 69.00 282 ASP A O 1
ATOM 2155 N N . VAL A 1 283 ? 38.584 10.825 -47.886 1.00 67.69 283 VAL A N 1
ATOM 2156 C CA . VAL A 1 283 ? 38.262 12.095 -47.210 1.00 67.69 283 VAL A CA 1
ATOM 2157 C C . VAL A 1 283 ? 38.593 12.008 -45.716 1.00 67.69 283 VAL A C 1
ATOM 2159 O O . VAL A 1 283 ? 37.890 11.338 -44.960 1.00 67.69 283 VAL A O 1
ATOM 2162 N N . GLU A 1 284 ? 39.649 12.694 -45.270 1.00 71.50 284 GLU A N 1
ATOM 2163 C CA . GLU A 1 284 ? 40.006 12.790 -43.842 1.00 71.50 284 GLU A CA 1
ATOM 2164 C C . GLU A 1 284 ? 39.126 13.826 -43.122 1.00 71.50 284 GLU A C 1
ATOM 2166 O O . GLU A 1 284 ? 38.985 14.964 -43.580 1.00 71.50 284 GLU A O 1
ATOM 2171 N N . VAL A 1 285 ? 38.554 13.458 -41.968 1.00 65.75 285 VAL A N 1
ATOM 2172 C CA . VAL A 1 285 ? 37.664 14.334 -41.177 1.00 65.75 285 VAL A CA 1
ATOM 2173 C C . VAL A 1 285 ? 38.473 15.293 -40.283 1.00 65.75 285 VAL A C 1
ATOM 2175 O O . VAL A 1 285 ? 38.334 15.337 -39.059 1.00 65.75 285 VAL A O 1
ATOM 2178 N N . ALA A 1 286 ? 39.357 16.072 -40.900 1.00 60.34 286 ALA A N 1
ATOM 2179 C CA . ALA A 1 286 ? 40.120 17.140 -40.253 1.00 60.34 286 ALA A CA 1
ATOM 2180 C C . ALA A 1 286 ? 39.355 18.485 -40.273 1.00 60.34 286 ALA A C 1
ATOM 2182 O O . ALA A 1 286 ? 38.234 18.577 -40.771 1.00 60.34 286 ALA A O 1
ATOM 2183 N N . GLU A 1 287 ? 39.962 19.562 -39.757 1.00 49.44 287 GLU A N 1
ATOM 2184 C CA . GLU A 1 287 ? 39.400 20.927 -39.864 1.00 49.44 287 GLU A CA 1
ATOM 2185 C C . GLU A 1 287 ? 39.246 21.403 -41.321 1.00 49.44 287 GLU A C 1
ATOM 2187 O O . GLU A 1 287 ? 38.434 22.279 -41.613 1.00 49.44 287 GLU A O 1
ATOM 2192 N N . ASN A 1 288 ? 40.006 20.809 -42.247 1.00 50.72 288 ASN A N 1
ATOM 2193 C CA . ASN A 1 288 ? 39.890 21.021 -43.684 1.00 50.72 288 ASN A CA 1
ATOM 2194 C C . ASN A 1 288 ? 39.754 19.665 -44.385 1.00 50.72 288 ASN A C 1
ATOM 2196 O O . ASN A 1 288 ? 40.569 18.775 -44.166 1.00 50.72 288 ASN A O 1
ATOM 2200 N N . LEU A 1 289 ? 38.750 19.531 -45.252 1.00 51.31 289 LEU A N 1
ATOM 2201 C CA . LEU A 1 289 ? 38.517 18.319 -46.037 1.00 51.31 289 LEU A CA 1
ATOM 2202 C C . LEU A 1 289 ? 39.542 18.219 -47.173 1.00 51.31 289 LEU A C 1
ATOM 2204 O O . LEU A 1 289 ? 39.445 18.940 -48.169 1.00 51.31 289 LEU A O 1
ATOM 2208 N N . THR A 1 290 ? 40.499 17.305 -47.051 1.00 52.25 290 THR A N 1
ATOM 2209 C CA . THR A 1 290 ? 41.373 16.898 -48.158 1.00 52.25 290 THR A CA 1
ATOM 2210 C C . THR A 1 290 ? 40.863 15.597 -48.757 1.00 52.25 290 THR A C 1
ATOM 2212 O O . THR A 1 290 ? 40.778 14.596 -48.052 1.00 52.25 290 THR A O 1
ATOM 2215 N N . ALA A 1 291 ? 40.542 15.627 -50.052 1.00 53.19 291 ALA A N 1
ATOM 2216 C CA . ALA A 1 291 ? 40.105 14.468 -50.821 1.00 53.19 291 ALA A CA 1
ATOM 2217 C C . ALA A 1 291 ? 41.173 14.079 -51.856 1.00 53.19 291 ALA A C 1
ATOM 2219 O O . ALA A 1 291 ? 41.500 14.882 -52.737 1.00 53.19 291 ALA A O 1
ATOM 2220 N N . GLU A 1 292 ? 41.713 12.861 -51.770 1.00 57.03 292 GLU A N 1
ATOM 2221 C CA . GLU A 1 292 ? 42.578 12.306 -52.822 1.00 57.03 292 GLU A CA 1
ATOM 2222 C C . GLU A 1 292 ? 41.740 11.573 -53.879 1.00 57.03 292 GLU A C 1
ATOM 2224 O O . GLU A 1 292 ? 40.874 10.774 -53.538 1.00 57.03 292 GLU A O 1
ATOM 2229 N N . ILE A 1 293 ? 41.990 11.856 -55.165 1.00 58.94 293 ILE A N 1
ATOM 2230 C CA . ILE A 1 293 ? 41.166 11.401 -56.297 1.00 58.94 293 ILE A CA 1
ATOM 2231 C C . ILE A 1 293 ? 41.948 10.437 -57.197 1.00 58.94 293 ILE A C 1
ATOM 2233 O O . ILE A 1 293 ? 42.811 10.839 -57.992 1.00 58.94 293 ILE A O 1
ATOM 2237 N N . LEU A 1 294 ? 41.589 9.154 -57.120 1.00 61.97 294 LEU A N 1
ATOM 2238 C CA . LEU A 1 294 ? 42.181 8.068 -57.906 1.00 61.97 294 LEU A CA 1
ATOM 2239 C C . LEU A 1 294 ? 41.175 7.557 -58.943 1.00 61.97 294 LEU A C 1
ATOM 2241 O O . LEU A 1 294 ? 40.084 7.115 -58.601 1.00 61.97 294 LEU A O 1
ATOM 2245 N N . ILE A 1 295 ? 41.544 7.586 -60.227 1.00 62.78 295 ILE A N 1
ATOM 2246 C CA . ILE A 1 295 ? 40.666 7.151 -61.327 1.00 62.78 295 ILE A CA 1
ATOM 2247 C C . ILE A 1 295 ? 41.047 5.737 -61.767 1.00 62.78 295 ILE A C 1
ATOM 2249 O O . ILE A 1 295 ? 42.168 5.519 -62.232 1.00 62.78 295 ILE A O 1
ATOM 2253 N N . ASN A 1 296 ? 40.098 4.797 -61.679 1.00 60.59 296 ASN A N 1
ATOM 2254 C CA . ASN A 1 296 ? 40.206 3.409 -62.160 1.00 60.59 296 ASN A CA 1
ATOM 2255 C C . ASN A 1 296 ? 41.521 2.679 -61.771 1.00 60.59 296 ASN A C 1
ATOM 2257 O O . ASN A 1 296 ? 42.025 1.876 -62.557 1.00 60.59 296 ASN A O 1
ATOM 2261 N N . GLN A 1 297 ? 42.112 3.006 -60.611 1.00 57.81 297 GLN A N 1
ATOM 2262 C CA . GLN A 1 297 ? 43.427 2.516 -60.144 1.00 57.81 297 GLN A CA 1
ATOM 2263 C C . GLN A 1 297 ? 44.551 2.584 -61.211 1.00 57.81 297 GLN A C 1
ATOM 2265 O O . GLN A 1 297 ? 45.382 1.683 -61.342 1.00 57.81 297 GLN A O 1
ATOM 2270 N N . MET A 1 298 ? 44.565 3.640 -62.032 1.00 63.31 298 MET A N 1
ATOM 2271 C CA . MET A 1 298 ? 45.525 3.782 -63.134 1.00 63.31 298 MET A CA 1
ATOM 2272 C C . MET A 1 298 ? 46.861 4.398 -62.708 1.00 63.31 298 MET A C 1
ATOM 2274 O O . MET A 1 298 ? 46.905 5.258 -61.836 1.00 63.31 298 MET A O 1
ATOM 2278 N N . ASP A 1 299 ? 47.947 4.029 -63.400 1.00 62.69 299 ASP A N 1
ATOM 2279 C CA . ASP A 1 299 ? 49.221 4.748 -63.276 1.00 62.69 299 ASP A CA 1
ATOM 2280 C C . ASP A 1 299 ? 49.090 6.223 -63.691 1.00 62.69 299 ASP A C 1
ATOM 2282 O O . ASP A 1 299 ? 48.288 6.570 -64.565 1.00 62.69 299 ASP A O 1
ATOM 2286 N N . GLU A 1 300 ? 49.919 7.080 -63.088 1.00 64.38 300 GLU A N 1
ATOM 2287 C CA . GLU A 1 300 ? 49.903 8.540 -63.266 1.00 64.38 300 GLU A CA 1
ATOM 2288 C C . GLU A 1 300 ? 49.866 8.964 -64.740 1.00 64.38 300 GLU A C 1
ATOM 2290 O O . GLU A 1 300 ? 49.188 9.924 -65.106 1.00 64.38 300 GLU A O 1
ATOM 2295 N N . LYS A 1 301 ? 50.573 8.237 -65.617 1.00 63.06 301 LYS A N 1
ATOM 2296 C CA . LYS A 1 301 ? 50.667 8.565 -67.042 1.00 63.06 301 LYS A CA 1
ATOM 2297 C C . LYS A 1 301 ? 49.354 8.283 -67.775 1.00 63.06 301 LYS A C 1
ATOM 2299 O O . LYS A 1 301 ? 48.926 9.098 -68.595 1.00 63.06 301 LYS A O 1
ATOM 2304 N N . LYS A 1 302 ? 48.692 7.159 -67.484 1.00 64.69 302 LYS A N 1
ATOM 2305 C CA . LYS A 1 302 ? 47.330 6.890 -67.975 1.00 64.69 302 LYS A CA 1
ATOM 2306 C C . LYS A 1 302 ? 46.331 7.878 -67.378 1.00 64.69 302 LYS A C 1
ATOM 2308 O O . LYS A 1 302 ? 45.530 8.422 -68.133 1.00 64.69 302 LYS A O 1
ATOM 2313 N N . GLN A 1 303 ? 46.410 8.160 -66.076 1.00 63.91 303 GLN A N 1
ATOM 2314 C CA . GLN A 1 303 ? 45.510 9.096 -65.393 1.00 63.91 303 GLN A CA 1
ATOM 2315 C C . GLN A 1 303 ? 45.612 10.514 -65.987 1.00 63.91 303 GLN A C 1
ATOM 2317 O O . GLN A 1 303 ? 44.597 11.114 -66.339 1.00 63.91 303 GLN A O 1
ATOM 2322 N N . ALA A 1 304 ? 46.830 11.017 -66.209 1.00 67.94 304 ALA A N 1
ATOM 2323 C CA . ALA A 1 304 ? 47.084 12.293 -66.879 1.00 67.94 304 ALA A CA 1
ATOM 2324 C C . ALA A 1 304 ? 46.490 12.339 -68.297 1.00 67.94 304 ALA A C 1
ATOM 2326 O O . ALA A 1 304 ? 45.871 13.333 -68.677 1.00 67.94 304 ALA A O 1
ATOM 2327 N N . ASN A 1 305 ? 46.616 11.255 -69.069 1.00 64.38 305 ASN A N 1
ATOM 2328 C CA . ASN A 1 305 ? 46.010 11.172 -70.397 1.00 64.38 305 ASN A CA 1
ATOM 2329 C C . ASN A 1 305 ? 44.466 11.090 -70.340 1.00 64.38 305 ASN A C 1
ATOM 2331 O O . ASN A 1 305 ? 43.811 11.654 -71.213 1.00 64.38 305 ASN A O 1
ATOM 2335 N N . VAL A 1 306 ? 43.864 10.474 -69.312 1.00 65.62 306 VAL A N 1
ATOM 2336 C CA . VAL A 1 306 ? 42.402 10.524 -69.081 1.00 65.62 306 VAL A CA 1
ATOM 2337 C C . VAL A 1 306 ? 41.944 11.954 -68.783 1.00 65.62 306 VAL A C 1
ATOM 2339 O O . VAL A 1 306 ? 41.003 12.425 -69.423 1.00 65.62 306 VAL A O 1
ATOM 2342 N N . TYR A 1 307 ? 42.637 12.684 -67.898 1.00 68.62 307 TYR A N 1
ATOM 2343 C CA . TYR A 1 307 ? 42.333 14.099 -67.654 1.00 68.62 307 TYR A CA 1
ATOM 2344 C C . TYR A 1 307 ? 42.445 14.922 -68.945 1.00 68.62 307 TYR A C 1
ATOM 2346 O O . TYR A 1 307 ? 41.511 15.640 -69.285 1.00 68.62 307 TYR A O 1
ATOM 2354 N N . LYS A 1 308 ? 43.518 14.764 -69.735 1.00 68.62 308 LYS A N 1
ATOM 2355 C CA . LYS A 1 308 ? 43.658 15.443 -71.039 1.00 68.62 308 LYS A CA 1
ATOM 2356 C C . LYS A 1 308 ? 42.500 15.155 -72.005 1.00 68.62 308 LYS A C 1
ATOM 2358 O O . LYS A 1 308 ? 42.031 16.077 -72.674 1.00 68.62 308 LYS A O 1
ATOM 2363 N N . LEU A 1 309 ? 42.026 13.905 -72.064 1.00 65.12 309 LEU A N 1
ATOM 2364 C CA . LEU A 1 309 ? 40.908 13.500 -72.923 1.00 65.12 309 LEU A CA 1
ATOM 2365 C C . LEU A 1 309 ? 39.621 14.251 -72.547 1.00 65.12 309 LEU A C 1
ATOM 2367 O O . LEU A 1 309 ? 38.944 14.799 -73.415 1.00 65.12 309 LEU A O 1
ATOM 2371 N N . ILE A 1 310 ? 39.314 14.321 -71.251 1.00 64.62 310 ILE A N 1
ATOM 2372 C CA . ILE A 1 310 ? 38.124 15.007 -70.734 1.00 64.62 310 ILE A CA 1
ATOM 2373 C C . ILE A 1 310 ? 38.277 16.535 -70.885 1.00 64.62 310 ILE A C 1
ATOM 2375 O O . ILE A 1 310 ? 37.362 17.191 -71.381 1.00 64.62 310 ILE A O 1
ATOM 2379 N N . SER A 1 311 ? 39.455 17.100 -70.585 1.00 68.62 311 SER A N 1
ATOM 2380 C CA . SER A 1 311 ? 39.752 18.535 -70.737 1.00 68.62 311 SER A CA 1
ATOM 2381 C C . SER A 1 311 ? 39.560 19.019 -72.175 1.00 68.62 311 SER A C 1
ATOM 2383 O O . SER A 1 311 ? 39.018 20.099 -72.395 1.00 68.62 311 SER A O 1
ATOM 2385 N N . GLY A 1 312 ? 39.989 18.238 -73.173 1.00 64.00 312 GLY A N 1
ATOM 2386 C CA . GLY A 1 312 ? 39.785 18.590 -74.581 1.00 64.00 312 GLY A CA 1
ATOM 2387 C C . GLY A 1 312 ? 38.311 18.571 -75.002 1.00 64.00 312 GLY A C 1
ATOM 2388 O O . GLY A 1 312 ? 37.887 19.433 -75.770 1.00 64.00 312 GLY A O 1
ATOM 2389 N N . MET A 1 313 ? 37.502 17.663 -74.441 1.00 60.69 313 MET A N 1
ATOM 2390 C CA . MET A 1 313 ? 36.053 17.631 -74.681 1.00 60.69 313 MET A CA 1
ATOM 2391 C C . MET A 1 313 ? 35.343 18.841 -74.058 1.00 60.69 313 MET A C 1
ATOM 2393 O O . MET A 1 313 ? 34.590 19.510 -74.764 1.00 60.69 313 MET A O 1
ATOM 2397 N N . LEU A 1 314 ? 35.666 19.201 -72.809 1.00 61.94 314 LEU A N 1
ATOM 2398 C CA . LEU A 1 314 ? 35.152 20.416 -72.155 1.00 61.94 314 LEU A CA 1
ATOM 2399 C C . LEU A 1 314 ? 35.525 21.690 -72.943 1.00 61.94 314 LEU A C 1
ATOM 2401 O O . LEU A 1 314 ? 34.681 22.557 -73.177 1.00 61.94 314 LEU A O 1
ATOM 2405 N N . LYS A 1 315 ? 36.769 21.777 -73.440 1.00 65.88 315 LYS A N 1
ATOM 2406 C CA . LYS A 1 315 ? 37.243 22.887 -74.296 1.00 65.88 315 LYS A CA 1
ATOM 2407 C C . LYS A 1 315 ? 36.498 22.979 -75.624 1.00 65.88 315 LYS A C 1
ATOM 2409 O O . LYS A 1 315 ? 36.197 24.081 -76.072 1.00 65.88 315 LYS A O 1
ATOM 2414 N N . MET A 1 316 ? 36.184 21.844 -76.249 1.00 57.53 316 MET A N 1
ATOM 2415 C CA . MET A 1 316 ? 35.403 21.799 -77.491 1.00 57.53 316 MET A CA 1
ATOM 2416 C C . MET A 1 316 ? 33.928 22.193 -77.310 1.00 57.53 316 MET A C 1
ATOM 2418 O O . MET A 1 316 ? 33.265 22.474 -78.306 1.00 57.53 316 MET A O 1
ATOM 2422 N N . GLN A 1 317 ? 33.422 22.213 -76.074 1.00 54.62 317 GLN A N 1
ATOM 2423 C CA . GLN A 1 317 ? 32.035 22.549 -75.733 1.00 54.62 317 GLN A CA 1
ATOM 2424 C C . GLN A 1 317 ? 31.867 23.976 -75.181 1.00 54.62 317 GLN A C 1
ATOM 2426 O O . GLN A 1 317 ? 30.740 24.432 -75.022 1.00 54.62 317 GLN A O 1
ATOM 2431 N N . GLY A 1 318 ? 32.962 24.699 -74.914 1.00 54.75 318 GLY A N 1
ATOM 2432 C CA . GLY A 1 318 ? 32.910 26.072 -74.396 1.00 54.75 318 GLY A CA 1
ATOM 2433 C C . GLY A 1 318 ? 32.566 26.186 -72.905 1.00 54.75 318 GLY A C 1
ATOM 2434 O O . GLY A 1 318 ? 32.166 27.259 -72.466 1.00 54.75 318 GLY A O 1
ATOM 2435 N N . ALA A 1 319 ? 32.719 25.106 -72.130 1.00 56.69 319 ALA A N 1
ATOM 2436 C CA . ALA A 1 319 ? 32.471 25.110 -70.689 1.00 56.69 319 ALA A CA 1
ATOM 2437 C C . ALA A 1 319 ? 33.408 26.083 -69.943 1.00 56.69 319 ALA A C 1
ATOM 2439 O O . ALA A 1 319 ? 34.593 26.169 -70.264 1.00 56.69 319 ALA A O 1
ATOM 2440 N N . GLU A 1 320 ? 32.908 26.773 -68.910 1.00 53.66 320 GLU A N 1
ATOM 2441 C CA . GLU A 1 320 ? 33.694 27.764 -68.150 1.00 53.66 320 GLU A CA 1
ATOM 2442 C C . GLU A 1 320 ? 34.915 27.148 -67.443 1.00 53.66 320 GLU A C 1
ATOM 2444 O O . GLU A 1 320 ? 35.991 27.748 -67.402 1.00 53.66 320 GLU A O 1
ATOM 2449 N N . LYS A 1 321 ? 34.779 25.915 -66.932 1.00 58.38 321 LYS A N 1
ATOM 2450 C CA . LYS A 1 321 ? 35.889 25.120 -66.389 1.00 58.38 321 LYS A CA 1
ATOM 2451 C C . LYS A 1 321 ? 36.376 24.126 -67.443 1.00 58.38 321 LYS A C 1
ATOM 2453 O O . LYS A 1 321 ? 35.655 23.218 -67.842 1.00 58.38 321 LYS A O 1
ATOM 2458 N N . THR A 1 322 ? 37.622 24.304 -67.884 1.00 61.47 322 THR A N 1
ATOM 2459 C CA . THR A 1 322 ? 38.223 23.562 -69.012 1.00 61.47 322 THR A CA 1
ATOM 2460 C C . THR A 1 322 ? 39.363 22.612 -68.628 1.00 61.47 322 THR A C 1
ATOM 2462 O O . THR A 1 322 ? 39.943 21.963 -69.503 1.00 61.47 322 THR A O 1
ATOM 2465 N N . ASP A 1 323 ? 39.696 22.513 -67.340 1.00 69.75 323 ASP A N 1
ATOM 2466 C CA . ASP A 1 323 ? 40.548 21.448 -66.812 1.00 69.75 323 ASP A CA 1
ATOM 2467 C C . ASP A 1 323 ? 39.686 20.360 -66.167 1.00 69.75 323 ASP A C 1
ATOM 2469 O O . ASP A 1 323 ? 38.942 20.625 -65.228 1.00 69.75 323 ASP A O 1
ATOM 2473 N N . ALA A 1 324 ? 39.820 19.130 -66.653 1.00 62.09 324 ALA A N 1
ATOM 2474 C CA . ALA A 1 324 ? 39.158 17.956 -66.116 1.00 62.09 324 ALA A CA 1
ATOM 2475 C C . ALA A 1 324 ? 39.608 17.602 -64.700 1.00 62.09 324 ALA A C 1
ATOM 2477 O O . ALA A 1 324 ? 38.798 17.044 -63.965 1.00 62.09 324 ALA A O 1
ATOM 2478 N N . LYS A 1 325 ? 40.858 17.893 -64.298 1.00 64.06 325 LYS A N 1
ATOM 2479 C CA . LYS A 1 325 ? 41.280 17.589 -62.924 1.00 64.06 325 LYS A CA 1
ATOM 2480 C C . LYS A 1 325 ? 40.552 18.507 -61.943 1.00 64.06 325 LYS A C 1
ATOM 2482 O O . LYS A 1 325 ? 39.906 17.996 -61.036 1.00 64.06 325 LYS A O 1
ATOM 2487 N N . ALA A 1 326 ? 40.560 19.819 -62.174 1.00 64.44 326 ALA A N 1
ATOM 2488 C CA . ALA A 1 326 ? 39.755 20.770 -61.408 1.00 64.44 326 ALA A CA 1
ATOM 2489 C C . ALA A 1 326 ? 38.244 20.492 -61.516 1.00 64.44 326 ALA A C 1
ATOM 2491 O O . ALA A 1 326 ? 37.565 20.479 -60.502 1.00 64.44 326 ALA A O 1
ATOM 2492 N N . PHE A 1 327 ? 37.705 20.199 -62.705 1.00 62.28 327 PHE A N 1
ATOM 2493 C CA . PHE A 1 327 ? 36.274 19.914 -62.886 1.00 62.28 327 PHE A CA 1
ATOM 2494 C C . PHE A 1 327 ? 35.804 18.673 -62.105 1.00 62.28 327 PHE A C 1
ATOM 2496 O O . PHE A 1 327 ? 34.809 18.745 -61.385 1.00 62.28 327 PHE A O 1
ATOM 2503 N N . ILE A 1 328 ? 36.530 17.552 -62.208 1.00 62.41 328 ILE A N 1
ATOM 2504 C CA . ILE A 1 328 ? 36.222 16.325 -61.457 1.00 62.41 328 ILE A CA 1
ATOM 2505 C C . ILE A 1 328 ? 36.436 16.567 -59.957 1.00 62.41 328 ILE A C 1
ATOM 2507 O O . ILE A 1 328 ? 35.596 16.162 -59.158 1.00 62.41 328 ILE A O 1
ATOM 2511 N N . SER A 1 329 ? 37.508 17.269 -59.569 1.00 60.47 329 SER A N 1
ATOM 2512 C CA . SER A 1 329 ? 37.803 17.544 -58.160 1.00 60.47 329 SER A CA 1
ATOM 2513 C C . SER A 1 329 ? 36.803 18.497 -57.515 1.00 60.47 329 SER A C 1
ATOM 2515 O O . SER A 1 329 ? 36.393 18.236 -56.398 1.00 60.47 329 SER A O 1
ATOM 2517 N N . ASP A 1 330 ? 36.353 19.555 -58.184 1.00 61.34 330 ASP A N 1
ATOM 2518 C CA . ASP A 1 330 ? 35.373 20.488 -57.618 1.00 61.34 330 ASP A CA 1
ATOM 2519 C C . ASP A 1 330 ? 34.001 19.815 -57.452 1.00 61.34 330 ASP A C 1
ATOM 2521 O O . ASP A 1 330 ? 33.341 19.997 -56.428 1.00 61.34 330 ASP A O 1
ATOM 2525 N N . ALA A 1 331 ? 33.586 19.002 -58.432 1.00 58.59 331 ALA A N 1
ATOM 2526 C CA . ALA A 1 331 ? 32.333 18.254 -58.364 1.00 58.59 331 ALA A CA 1
ATOM 2527 C C . ALA A 1 331 ? 32.346 17.215 -57.229 1.00 58.59 331 ALA A C 1
ATOM 2529 O O . ALA A 1 331 ? 31.397 17.146 -56.449 1.00 58.59 331 ALA A O 1
ATOM 2530 N N . ILE A 1 332 ? 33.427 16.438 -57.115 1.00 57.53 332 ILE A N 1
ATOM 2531 C CA . ILE A 1 332 ? 33.552 15.367 -56.118 1.00 57.53 332 ILE A CA 1
ATOM 2532 C C . ILE A 1 332 ? 33.846 15.940 -54.726 1.00 57.53 332 ILE A C 1
ATOM 2534 O O . ILE A 1 332 ? 33.191 15.543 -53.770 1.00 57.53 332 ILE A O 1
ATOM 2538 N N . ASN A 1 333 ? 34.735 16.923 -54.578 1.00 57.50 333 ASN A N 1
ATOM 2539 C CA . ASN A 1 333 ? 35.042 17.509 -53.267 1.00 57.50 333 ASN A CA 1
ATOM 2540 C C . ASN A 1 333 ? 33.836 18.264 -52.686 1.00 57.50 333 ASN A C 1
ATOM 2542 O O . ASN A 1 333 ? 33.631 18.232 -51.474 1.00 57.50 333 ASN A O 1
ATOM 2546 N N . GLY A 1 334 ? 33.022 18.906 -53.534 1.00 56.81 334 GLY A N 1
ATOM 2547 C CA . GLY A 1 334 ? 31.763 19.525 -53.116 1.00 56.81 334 GLY A CA 1
ATOM 2548 C C . GLY A 1 334 ? 30.721 18.501 -52.657 1.00 56.81 334 GLY A C 1
ATOM 2549 O O . GLY A 1 334 ? 30.124 18.674 -51.598 1.00 56.81 334 GLY A O 1
ATOM 2550 N N . ALA A 1 335 ? 30.535 17.419 -53.420 1.00 55.03 335 ALA A N 1
ATOM 2551 C CA . ALA A 1 335 ? 29.560 16.373 -53.111 1.00 55.03 335 ALA A CA 1
ATOM 2552 C C . ALA A 1 335 ? 29.985 15.500 -51.921 1.00 55.03 335 ALA A C 1
ATOM 2554 O O . ALA A 1 335 ? 29.324 15.491 -50.886 1.00 55.03 335 ALA A O 1
ATOM 2555 N N . MET A 1 336 ? 31.126 14.818 -52.038 1.00 56.12 336 MET A N 1
ATOM 2556 C CA . MET A 1 336 ? 31.635 13.885 -51.028 1.00 56.12 336 MET A CA 1
ATOM 2557 C C . MET A 1 336 ? 32.003 14.618 -49.734 1.00 56.12 336 MET A C 1
ATOM 2559 O O . MET A 1 336 ? 31.810 14.088 -48.647 1.00 56.12 336 MET A O 1
ATOM 2563 N N . GLY A 1 337 ? 32.476 15.865 -49.829 1.00 56.94 337 GLY A N 1
ATOM 2564 C CA . GLY A 1 337 ? 32.718 16.717 -48.665 1.00 56.94 337 GLY A CA 1
ATOM 2565 C C . GLY A 1 337 ? 31.444 17.214 -47.972 1.00 56.94 337 GLY A C 1
ATOM 2566 O O . GLY A 1 337 ? 31.489 17.518 -46.780 1.00 56.94 337 GLY A O 1
ATOM 2567 N N . GLY A 1 338 ? 30.318 17.284 -48.689 1.00 56.09 338 GLY A N 1
ATOM 2568 C CA . GLY A 1 338 ? 28.987 17.469 -48.109 1.00 56.09 338 GLY A CA 1
ATOM 2569 C C . GLY A 1 338 ? 28.522 16.198 -47.401 1.00 56.09 338 GLY A C 1
ATOM 2570 O O . GLY A 1 338 ? 28.309 16.221 -46.193 1.00 56.09 338 GLY A O 1
ATOM 2571 N N . VAL A 1 339 ? 28.494 15.078 -48.127 1.00 56.22 339 VAL A N 1
ATOM 2572 C CA . VAL A 1 339 ? 28.098 13.754 -47.619 1.00 56.22 339 VAL A CA 1
ATOM 2573 C C . VAL A 1 339 ? 28.877 13.361 -46.359 1.00 56.22 339 VAL A C 1
ATOM 2575 O O . VAL A 1 339 ? 28.278 13.020 -45.345 1.00 56.22 339 VAL A O 1
ATOM 2578 N N . VAL A 1 340 ? 30.212 13.458 -46.363 1.00 59.78 340 VAL A N 1
ATOM 2579 C CA . VAL A 1 340 ? 31.033 13.097 -45.190 1.00 59.78 340 VAL A CA 1
ATOM 2580 C C . VAL A 1 340 ? 30.758 14.018 -43.997 1.00 59.78 340 VAL A C 1
ATOM 2582 O O . VAL A 1 340 ? 30.838 13.561 -42.862 1.00 59.78 340 VAL A O 1
ATOM 2585 N N . LYS A 1 341 ? 30.351 15.278 -44.214 1.00 59.19 341 LYS A N 1
ATOM 2586 C CA . LYS A 1 341 ? 29.877 16.158 -43.132 1.00 59.19 341 LYS A CA 1
ATOM 2587 C C . LYS A 1 341 ? 28.480 15.785 -42.633 1.00 59.19 341 LYS A C 1
ATOM 2589 O O . LYS A 1 341 ? 28.250 15.903 -41.433 1.00 59.19 341 LYS A O 1
ATOM 2594 N N . SER A 1 342 ? 27.572 15.333 -43.501 1.00 53.97 342 SER A N 1
ATOM 2595 C CA . SER A 1 342 ? 26.277 14.772 -43.084 1.00 53.97 342 SER A CA 1
ATOM 2596 C C . SER A 1 342 ? 26.486 13.535 -42.203 1.00 53.97 342 SER A C 1
ATOM 2598 O O . SER A 1 342 ? 25.920 13.461 -41.114 1.00 53.97 342 SER A O 1
ATOM 2600 N N . ILE A 1 343 ? 27.367 12.618 -42.621 1.00 54.62 343 ILE A N 1
ATOM 2601 C CA . ILE A 1 343 ? 27.704 11.390 -41.882 1.00 54.62 343 ILE A CA 1
ATOM 2602 C C . ILE A 1 343 ? 28.433 11.711 -40.562 1.00 54.62 343 ILE A C 1
ATOM 2604 O O . ILE A 1 343 ? 28.036 11.196 -39.523 1.00 54.62 343 ILE A O 1
ATOM 2608 N N . ASP A 1 344 ? 29.442 12.593 -40.554 1.00 56.03 344 ASP A N 1
ATOM 2609 C CA . ASP A 1 344 ? 30.158 12.988 -39.322 1.00 56.03 344 ASP A CA 1
ATOM 2610 C C . ASP A 1 344 ? 29.234 13.674 -38.308 1.00 56.03 344 ASP A C 1
ATOM 2612 O O . ASP A 1 344 ? 29.277 13.367 -37.118 1.00 56.03 344 ASP A O 1
ATOM 2616 N N . LYS A 1 345 ? 28.331 14.544 -38.779 1.00 54.72 345 LYS A N 1
ATOM 2617 C CA . LYS A 1 345 ? 27.317 15.190 -37.934 1.00 54.72 345 LYS A CA 1
ATOM 2618 C C . LYS A 1 345 ? 26.308 14.188 -37.356 1.00 54.72 345 LYS A C 1
ATOM 2620 O O . LYS A 1 345 ? 25.803 14.427 -36.263 1.00 54.72 345 LYS A O 1
ATOM 2625 N N . ALA A 1 346 ? 25.988 13.120 -38.084 1.00 47.44 346 ALA A N 1
ATOM 2626 C CA . ALA A 1 346 ? 25.031 12.106 -37.648 1.00 47.44 346 ALA A CA 1
ATOM 2627 C C . ALA A 1 346 ? 25.649 11.041 -36.725 1.00 47.44 346 ALA A C 1
ATOM 2629 O O . ALA A 1 346 ? 24.959 10.556 -35.834 1.00 47.44 346 ALA A O 1
ATOM 2630 N N . LEU A 1 347 ? 26.921 10.671 -36.935 1.00 55.72 347 LEU A N 1
ATOM 2631 C CA . LEU A 1 347 ? 27.531 9.474 -36.337 1.00 55.72 347 LEU A CA 1
ATOM 2632 C C . LEU A 1 347 ? 28.790 9.734 -35.482 1.00 55.72 347 LEU A C 1
ATOM 2634 O O . LEU A 1 347 ? 29.324 8.777 -34.928 1.00 55.72 347 LEU A O 1
ATOM 2638 N N . ASP A 1 348 ? 29.283 10.978 -35.383 1.00 61.94 348 ASP A N 1
ATOM 2639 C CA . ASP A 1 348 ? 30.527 11.371 -34.682 1.00 61.94 348 ASP A CA 1
ATOM 2640 C C . ASP A 1 348 ? 31.708 10.433 -35.003 1.00 61.94 348 ASP A C 1
ATOM 2642 O O . ASP A 1 348 ? 32.217 9.674 -34.165 1.00 61.94 348 ASP A O 1
ATOM 2646 N N . LEU A 1 349 ? 32.147 10.469 -36.267 1.00 66.19 349 LEU A N 1
ATOM 2647 C CA . LEU A 1 349 ? 33.132 9.522 -36.801 1.00 66.19 349 LEU A CA 1
ATOM 2648 C C . LEU A 1 349 ? 34.461 9.574 -36.029 1.00 66.19 349 LEU A C 1
ATOM 2650 O O . LEU A 1 349 ? 35.209 8.595 -36.003 1.00 66.19 349 LEU A O 1
ATOM 2654 N N . LYS A 1 350 ? 34.763 10.708 -35.386 1.00 67.94 350 LYS A N 1
ATOM 2655 C CA . LYS A 1 350 ? 35.997 10.937 -34.620 1.00 67.94 350 LYS A CA 1
ATOM 2656 C C . LYS A 1 350 ? 36.086 10.094 -33.357 1.00 67.94 350 LYS A C 1
ATOM 2658 O O . LYS A 1 350 ? 37.191 9.681 -33.004 1.00 67.94 350 LYS A O 1
ATOM 2663 N N . LYS A 1 351 ? 34.959 9.828 -32.695 1.00 66.38 351 LYS A N 1
ATOM 2664 C CA . LYS A 1 351 ? 34.899 8.916 -31.542 1.00 66.38 351 LYS A CA 1
ATOM 2665 C C . LYS A 1 351 ? 34.690 7.469 -31.980 1.00 66.38 351 LYS A C 1
ATOM 2667 O O . LYS A 1 351 ? 35.319 6.568 -31.434 1.00 66.38 351 LYS A O 1
ATOM 2672 N N . ASN A 1 352 ? 33.835 7.271 -32.981 1.00 67.25 352 ASN A N 1
ATOM 2673 C CA . ASN A 1 352 ? 33.140 6.002 -33.182 1.00 67.25 352 ASN A CA 1
ATOM 2674 C C . ASN A 1 352 ? 33.754 5.068 -34.239 1.00 67.25 352 ASN A C 1
ATOM 2676 O O . ASN A 1 352 ? 33.394 3.893 -34.291 1.00 67.25 352 ASN A O 1
ATOM 2680 N N . VAL A 1 353 ? 34.676 5.547 -35.082 1.00 70.81 353 VAL A N 1
ATOM 2681 C CA . VAL A 1 353 ? 35.299 4.728 -36.141 1.00 70.81 353 VAL A CA 1
ATOM 2682 C C . VAL A 1 353 ? 36.481 3.904 -35.621 1.00 70.81 353 VAL A C 1
ATOM 2684 O O . VAL A 1 353 ? 37.335 4.397 -34.875 1.00 70.81 353 VAL A O 1
ATOM 2687 N N . THR A 1 354 ? 36.594 2.671 -36.111 1.00 71.50 354 THR A N 1
ATOM 2688 C CA . THR A 1 354 ? 37.805 1.832 -36.106 1.00 71.50 354 THR A CA 1
ATOM 2689 C C . THR A 1 354 ? 38.095 1.353 -37.540 1.00 71.50 354 THR A C 1
ATOM 2691 O O . THR A 1 354 ? 37.341 1.660 -38.462 1.00 71.50 354 THR A O 1
ATOM 2694 N N . ASP A 1 355 ? 39.220 0.680 -37.796 1.00 76.00 355 ASP A N 1
ATOM 2695 C CA . ASP A 1 355 ? 39.550 0.261 -39.167 1.00 76.00 355 ASP A CA 1
ATOM 2696 C C . ASP A 1 355 ? 38.555 -0.801 -39.678 1.00 76.00 355 ASP A C 1
ATOM 2698 O O . ASP A 1 355 ? 38.486 -1.913 -39.155 1.00 76.00 355 ASP A O 1
ATOM 2702 N N . GLY A 1 356 ? 37.783 -0.441 -40.708 1.00 74.81 356 GLY A N 1
ATOM 2703 C CA . GLY A 1 356 ? 36.730 -1.254 -41.322 1.00 74.81 356 GLY A CA 1
ATOM 2704 C C . GLY A 1 356 ? 35.368 -1.232 -40.615 1.00 74.81 356 GLY A C 1
ATOM 2705 O O . GLY A 1 356 ? 34.450 -1.907 -41.086 1.00 74.81 356 GLY A O 1
ATOM 2706 N N . LYS A 1 357 ? 35.206 -0.500 -39.499 1.00 80.88 357 LYS A N 1
ATOM 2707 C CA . LYS A 1 357 ? 33.979 -0.524 -38.678 1.00 80.88 357 LYS A CA 1
ATOM 2708 C C . LYS A 1 357 ? 33.613 0.819 -38.038 1.00 80.88 357 LYS A C 1
ATOM 2710 O O . LYS A 1 357 ? 34.452 1.703 -37.865 1.00 80.88 357 LYS A O 1
ATOM 2715 N N . ILE A 1 358 ? 32.357 0.933 -37.612 1.00 72.19 358 ILE A N 1
ATOM 2716 C CA . ILE A 1 358 ? 31.861 1.991 -36.729 1.00 72.19 358 ILE A CA 1
ATOM 2717 C C . ILE A 1 358 ? 31.091 1.391 -35.548 1.00 72.19 358 ILE A C 1
ATOM 2719 O O . ILE A 1 358 ? 30.427 0.363 -35.678 1.00 72.19 358 ILE A O 1
ATOM 2723 N N . ARG A 1 359 ? 31.160 2.060 -34.398 1.00 76.75 359 ARG A N 1
ATOM 2724 C CA . ARG A 1 359 ? 30.337 1.785 -33.221 1.00 76.75 359 ARG A CA 1
ATOM 2725 C C . ARG A 1 359 ? 29.194 2.795 -33.120 1.00 76.75 359 ARG A C 1
ATOM 2727 O O . ARG A 1 359 ? 29.438 3.992 -33.009 1.00 76.75 359 ARG A O 1
ATOM 2734 N N . LEU A 1 360 ? 27.955 2.322 -33.134 1.00 70.38 360 LEU A N 1
ATOM 2735 C CA . LEU A 1 360 ? 26.756 3.152 -33.051 1.00 70.38 360 LEU A CA 1
ATOM 2736 C C . LEU A 1 360 ? 26.213 3.142 -31.618 1.00 70.38 360 LEU A C 1
ATOM 2738 O O . LEU A 1 360 ? 25.663 2.143 -31.156 1.00 70.38 360 LEU A O 1
ATOM 2742 N N . ASP A 1 361 ? 26.372 4.261 -30.911 1.00 75.12 361 ASP A N 1
ATOM 2743 C CA . ASP A 1 361 ? 25.800 4.474 -29.578 1.00 75.12 361 ASP A CA 1
ATOM 2744 C C . ASP A 1 361 ? 24.319 4.877 -29.692 1.00 75.12 361 ASP A C 1
ATOM 2746 O O . ASP A 1 361 ? 23.965 6.059 -29.755 1.00 75.12 361 ASP A O 1
ATOM 2750 N N . VAL A 1 362 ? 23.452 3.863 -29.768 1.00 71.62 362 VAL A N 1
ATOM 2751 C CA . VAL A 1 362 ? 22.015 4.040 -30.019 1.00 71.62 362 VAL A CA 1
ATOM 2752 C C . VAL A 1 362 ? 21.319 4.748 -28.850 1.00 71.62 362 VAL A C 1
ATOM 2754 O O . VAL A 1 362 ? 20.433 5.570 -29.081 1.00 71.62 362 VAL A O 1
ATOM 2757 N N . TYR A 1 363 ? 21.743 4.524 -27.602 1.00 79.00 363 TYR A N 1
ATOM 2758 C CA . TYR A 1 363 ? 21.115 5.167 -26.441 1.00 79.00 363 TYR A CA 1
ATOM 2759 C C . TYR A 1 363 ? 21.567 6.618 -26.257 1.00 79.00 363 TYR A C 1
ATOM 2761 O O . TYR A 1 363 ? 20.738 7.448 -25.887 1.00 79.00 363 TYR A O 1
ATOM 2769 N N . SER A 1 364 ? 22.813 6.988 -26.579 1.00 75.88 364 SER A N 1
ATOM 2770 C CA . SER A 1 364 ? 23.180 8.414 -26.640 1.00 75.88 364 SER A CA 1
ATOM 2771 C C . SER A 1 364 ? 22.481 9.129 -27.799 1.00 75.88 364 SER A C 1
ATOM 2773 O O . SER A 1 364 ? 22.081 10.286 -27.643 1.00 75.88 364 SER A O 1
ATOM 2775 N N . ALA A 1 365 ? 22.264 8.449 -28.933 1.00 69.69 365 ALA A N 1
ATOM 2776 C CA . ALA A 1 365 ? 21.442 8.986 -30.016 1.00 69.69 365 ALA A CA 1
ATOM 2777 C C . ALA A 1 365 ? 20.003 9.251 -29.531 1.00 69.69 365 ALA A C 1
ATOM 2779 O O . ALA A 1 365 ? 19.572 10.403 -29.574 1.00 69.69 365 ALA A O 1
ATOM 2780 N N . LEU A 1 366 ? 19.319 8.242 -28.970 1.00 71.00 366 LEU A N 1
ATOM 2781 C CA . LEU A 1 366 ? 17.961 8.354 -28.410 1.00 71.00 366 LEU A CA 1
ATOM 2782 C C . LEU A 1 366 ? 17.847 9.407 -27.295 1.00 71.00 366 LEU A C 1
ATOM 2784 O O . LEU A 1 366 ? 16.866 10.148 -27.249 1.00 71.00 366 LEU A O 1
ATOM 2788 N N . ALA A 1 367 ? 18.849 9.520 -26.417 1.00 72.94 367 ALA A N 1
ATOM 2789 C CA . ALA A 1 367 ? 18.897 10.567 -25.398 1.00 72.94 367 ALA A CA 1
ATOM 2790 C C . ALA A 1 367 ? 18.940 11.967 -26.037 1.00 72.94 367 ALA A C 1
ATOM 2792 O O . ALA A 1 367 ? 18.168 12.848 -25.658 1.00 72.94 367 ALA A O 1
ATOM 2793 N N . SER A 1 368 ? 19.794 12.161 -27.047 1.00 66.00 368 SER A N 1
ATOM 2794 C CA . SER A 1 368 ? 19.961 13.456 -27.719 1.00 66.00 368 SER A CA 1
ATOM 2795 C C . SER A 1 368 ? 18.770 13.872 -28.597 1.00 66.00 368 SER A C 1
ATOM 2797 O O . SER A 1 368 ? 18.479 15.069 -28.695 1.00 66.00 368 SER A O 1
ATOM 2799 N N . THR A 1 369 ? 18.073 12.912 -29.219 1.00 62.59 369 THR A N 1
ATOM 2800 C CA . THR A 1 369 ? 16.915 13.171 -30.088 1.00 62.59 369 THR A CA 1
ATOM 2801 C C . THR A 1 369 ? 15.626 13.310 -29.288 1.00 62.59 369 THR A C 1
ATOM 2803 O O . THR A 1 369 ? 14.957 14.338 -29.390 1.00 62.59 369 THR A O 1
ATOM 2806 N N . SER A 1 370 ? 15.285 12.313 -28.469 1.00 67.62 370 SER A N 1
ATOM 2807 C CA . SER A 1 370 ? 13.971 12.218 -27.821 1.00 67.62 370 SER A CA 1
ATOM 2808 C C . SER A 1 370 ? 13.893 12.967 -26.491 1.00 67.62 370 SER A C 1
ATOM 2810 O O . SER A 1 370 ? 12.815 13.407 -26.100 1.00 67.62 370 SER A O 1
ATOM 2812 N N . PHE A 1 371 ? 15.030 13.178 -25.820 1.00 72.62 371 PHE A N 1
ATOM 2813 C CA . PHE A 1 371 ? 15.131 13.974 -24.590 1.00 72.62 371 PHE A CA 1
ATOM 2814 C C . PHE A 1 371 ? 15.981 15.238 -24.805 1.00 72.62 371 PHE A C 1
ATOM 2816 O O . PHE A 1 371 ? 16.696 15.696 -23.913 1.00 72.62 371 PHE A O 1
ATOM 2823 N N . SER A 1 372 ? 15.888 15.821 -26.005 1.00 68.44 372 SER A N 1
ATOM 2824 C CA . SER A 1 372 ? 16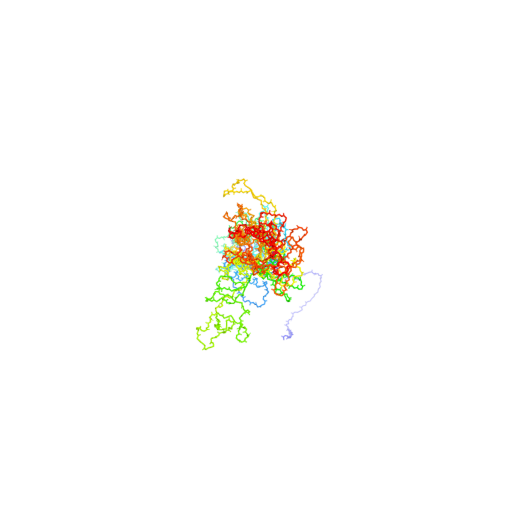.633 17.017 -26.408 1.00 68.44 372 SER A CA 1
ATOM 2825 C C . SER A 1 372 ? 16.504 18.160 -25.390 1.00 68.44 372 SER A C 1
ATOM 2827 O O . SER A 1 372 ? 15.406 18.553 -24.993 1.00 68.44 372 SER A O 1
ATOM 2829 N N . GLY A 1 373 ? 17.644 18.698 -24.948 1.00 70.94 373 GLY A N 1
ATOM 2830 C CA . GLY A 1 373 ? 17.706 19.737 -23.915 1.00 70.94 373 GLY A CA 1
ATOM 2831 C C . GLY A 1 373 ? 17.660 19.225 -22.468 1.00 70.94 373 GLY A C 1
ATOM 2832 O O . GLY A 1 373 ? 17.714 20.046 -21.551 1.00 70.94 373 GLY A O 1
ATOM 2833 N N . LYS A 1 374 ? 17.598 17.906 -22.234 1.00 77.94 374 LYS A N 1
ATOM 2834 C CA . LYS A 1 374 ? 17.880 17.299 -20.923 1.00 77.94 374 LYS A CA 1
ATOM 2835 C C . LYS A 1 374 ? 19.354 16.908 -20.822 1.00 77.94 374 LYS A C 1
ATOM 2837 O O . LYS A 1 374 ? 19.964 16.491 -21.801 1.00 77.94 374 LYS A O 1
ATOM 2842 N N . ASP A 1 375 ? 19.913 17.010 -19.620 1.00 81.62 375 ASP A N 1
ATOM 2843 C CA . ASP A 1 375 ? 21.277 16.564 -19.307 1.00 81.62 375 ASP A CA 1
ATOM 2844 C C . ASP A 1 375 ? 21.287 15.048 -19.041 1.00 81.62 375 ASP A C 1
ATOM 2846 O O . ASP A 1 375 ? 21.444 14.600 -17.906 1.00 81.62 375 ASP A O 1
ATOM 2850 N N . LEU A 1 376 ? 20.990 14.259 -20.078 1.00 83.06 376 LEU A N 1
ATOM 2851 C CA . LEU A 1 376 ? 20.828 12.805 -20.017 1.00 83.06 376 LEU A CA 1
ATOM 2852 C C . LEU A 1 376 ? 21.882 12.106 -20.881 1.00 83.06 376 LEU A C 1
ATOM 2854 O O . LEU A 1 376 ? 22.004 12.389 -22.072 1.00 83.06 376 LEU A O 1
ATOM 2858 N N . THR A 1 377 ? 22.620 11.168 -20.291 1.00 86.94 377 THR A N 1
ATOM 2859 C CA . THR A 1 377 ? 23.599 10.337 -21.008 1.00 86.94 377 THR A CA 1
ATOM 2860 C C . THR A 1 377 ? 22.981 9.034 -21.521 1.00 86.94 377 THR A C 1
ATOM 2862 O O . THR A 1 377 ? 22.017 8.520 -20.949 1.00 86.94 377 THR A O 1
ATOM 2865 N N . GLY A 1 378 ? 23.574 8.445 -22.566 1.00 82.88 378 GLY A N 1
ATOM 2866 C CA . GLY A 1 378 ? 23.164 7.127 -23.060 1.00 82.88 378 GLY A CA 1
ATOM 2867 C C . GLY A 1 378 ? 23.281 6.016 -22.007 1.00 82.88 378 GLY A C 1
ATOM 2868 O O . GLY A 1 378 ? 22.414 5.152 -21.945 1.00 82.88 378 GLY A O 1
ATOM 2869 N N . VAL A 1 379 ? 24.269 6.091 -21.103 1.00 88.50 379 VAL A N 1
ATOM 2870 C CA . VAL A 1 379 ? 24.441 5.139 -19.984 1.00 88.50 379 VAL A CA 1
ATOM 2871 C C . VAL A 1 379 ? 23.256 5.188 -19.014 1.00 88.50 379 VAL A C 1
ATOM 2873 O O . VAL A 1 379 ? 22.734 4.146 -18.623 1.00 88.50 379 VAL A O 1
ATOM 2876 N N . GLU A 1 380 ? 22.796 6.386 -18.644 1.00 89.94 380 GLU A N 1
ATOM 2877 C CA . GLU A 1 380 ? 21.627 6.575 -17.771 1.00 89.94 380 GLU A CA 1
ATOM 2878 C C . GLU A 1 380 ? 20.332 6.107 -18.450 1.00 89.94 380 GLU A C 1
ATOM 2880 O O . GLU A 1 380 ? 19.511 5.428 -17.823 1.00 89.94 380 GLU A O 1
ATOM 2885 N N . LEU A 1 381 ? 20.172 6.403 -19.747 1.00 85.88 381 LEU A N 1
ATOM 2886 C CA . LEU A 1 381 ? 19.021 5.939 -20.521 1.00 85.88 381 LEU A CA 1
ATOM 2887 C C . LEU A 1 381 ? 19.015 4.409 -20.663 1.00 85.88 381 LEU A C 1
ATOM 2889 O O . LEU A 1 381 ? 17.987 3.800 -20.393 1.00 85.88 381 LEU A O 1
ATOM 2893 N N . ALA A 1 382 ? 20.142 3.774 -20.995 1.00 86.94 382 ALA A N 1
ATOM 2894 C CA . ALA A 1 382 ? 20.270 2.316 -21.099 1.00 86.94 382 ALA A CA 1
ATOM 2895 C C . ALA A 1 382 ? 20.045 1.598 -19.753 1.00 86.94 382 ALA A C 1
ATOM 2897 O O . ALA A 1 382 ? 19.391 0.554 -19.690 1.00 86.94 382 ALA A O 1
ATOM 2898 N N . LYS A 1 383 ? 20.525 2.182 -18.649 1.00 89.00 383 LYS A N 1
ATOM 2899 C CA . LYS A 1 383 ? 20.299 1.671 -17.287 1.00 89.00 383 LYS A CA 1
ATOM 2900 C C . LYS A 1 383 ? 18.828 1.746 -16.871 1.00 89.00 383 LYS A C 1
ATOM 2902 O O . LYS A 1 383 ? 18.307 0.818 -16.246 1.00 89.00 383 LYS A O 1
ATOM 2907 N N . THR A 1 384 ? 18.150 2.823 -17.259 1.00 88.44 384 THR A N 1
ATOM 2908 C CA . THR A 1 384 ? 16.708 3.020 -17.047 1.00 88.44 384 THR A CA 1
ATOM 2909 C C . THR A 1 384 ? 15.896 2.076 -17.925 1.00 88.44 384 THR A C 1
ATOM 2911 O O . THR A 1 384 ? 15.055 1.348 -17.407 1.00 88.44 384 THR A O 1
ATOM 2914 N N . TYR A 1 385 ? 16.223 2.002 -19.216 1.00 86.75 385 TYR A N 1
ATOM 2915 C CA . TYR A 1 385 ? 15.659 1.084 -20.205 1.00 86.75 385 TYR A CA 1
ATOM 2916 C C . TYR A 1 385 ? 15.642 -0.362 -19.704 1.00 86.75 385 TYR A C 1
ATOM 2918 O O . TYR A 1 385 ? 14.579 -0.956 -19.523 1.00 86.75 385 TYR A O 1
ATOM 2926 N N . ALA A 1 386 ? 16.821 -0.896 -19.377 1.00 88.44 386 ALA A N 1
ATOM 2927 C CA . ALA A 1 386 ? 16.969 -2.259 -18.889 1.00 88.44 386 ALA A CA 1
ATOM 2928 C C . ALA A 1 386 ? 16.240 -2.499 -17.558 1.00 88.44 386 ALA A C 1
ATOM 2930 O O . ALA A 1 386 ? 15.859 -3.629 -17.273 1.00 88.44 386 ALA A O 1
ATOM 2931 N N . SER A 1 387 ? 16.035 -1.471 -16.729 1.00 88.44 387 SER A N 1
ATOM 2932 C CA . SER A 1 387 ? 15.337 -1.595 -15.440 1.00 88.44 387 SER A CA 1
ATOM 2933 C C . SER A 1 387 ? 13.811 -1.550 -15.586 1.00 88.44 387 SER A C 1
ATOM 2935 O O . SER A 1 387 ? 13.130 -2.391 -15.005 1.00 88.44 387 SER A O 1
ATOM 2937 N N . VAL A 1 388 ? 13.275 -0.671 -16.437 1.00 86.88 388 VAL A N 1
ATOM 2938 C CA . VAL A 1 388 ? 11.841 -0.617 -16.787 1.00 86.88 388 VAL A CA 1
ATOM 2939 C C . VAL A 1 388 ? 11.402 -1.874 -17.561 1.00 86.88 388 VAL A C 1
ATOM 2941 O O . VAL A 1 388 ? 10.309 -2.403 -17.354 1.00 86.88 388 VAL A O 1
ATOM 2944 N N . ALA A 1 389 ? 12.283 -2.421 -18.400 1.00 86.38 389 ALA A N 1
ATOM 2945 C CA . ALA A 1 389 ? 12.060 -3.682 -19.106 1.00 86.38 389 ALA A CA 1
ATOM 2946 C C . ALA A 1 389 ? 12.184 -4.924 -18.200 1.00 86.38 389 ALA A C 1
ATOM 2948 O O . ALA A 1 389 ? 11.382 -5.857 -18.293 1.00 86.38 389 ALA A O 1
ATOM 2949 N N . TYR A 1 390 ? 13.175 -4.945 -17.299 1.00 86.50 390 TYR A N 1
ATOM 2950 C CA . TYR A 1 390 ? 13.353 -6.033 -16.332 1.00 86.50 390 TYR A CA 1
ATOM 2951 C C . TYR A 1 390 ? 12.160 -6.150 -15.380 1.00 86.50 390 TYR A C 1
ATOM 2953 O O . TYR A 1 390 ? 11.743 -7.266 -15.066 1.00 86.50 390 TYR A O 1
ATOM 2961 N N . ALA A 1 391 ? 11.614 -5.010 -14.945 1.00 87.50 391 ALA A N 1
ATOM 2962 C CA . ALA A 1 391 ? 10.468 -4.931 -14.052 1.00 87.50 391 ALA A CA 1
ATOM 2963 C C . ALA A 1 391 ? 9.289 -5.796 -14.521 1.00 87.50 391 ALA A C 1
ATOM 2965 O O . ALA A 1 391 ? 9.008 -5.935 -15.715 1.00 87.50 391 ALA A O 1
ATOM 2966 N N . ASP A 1 392 ? 8.605 -6.400 -13.558 1.00 87.12 392 ASP A N 1
ATOM 2967 C CA . ASP A 1 392 ? 7.570 -7.397 -13.765 1.00 87.12 392 ASP A CA 1
ATOM 2968 C C . ASP A 1 392 ? 6.491 -7.255 -12.683 1.00 87.12 392 ASP A C 1
ATOM 2970 O O . ASP A 1 392 ? 6.732 -7.488 -11.495 1.00 87.12 392 ASP A O 1
ATOM 2974 N N . VAL A 1 393 ? 5.297 -6.830 -13.098 1.00 88.69 393 VAL A N 1
ATOM 2975 C CA . VAL A 1 393 ? 4.174 -6.556 -12.192 1.00 88.69 393 VAL A CA 1
ATOM 2976 C C . VAL A 1 393 ? 3.565 -7.854 -11.658 1.00 88.69 393 VAL A C 1
ATOM 2978 O O . VAL A 1 393 ? 3.238 -7.926 -10.476 1.00 88.69 393 VAL A O 1
ATOM 2981 N N . ASP A 1 394 ? 3.487 -8.908 -12.472 1.00 86.38 394 ASP A N 1
ATOM 2982 C CA . ASP A 1 394 ? 2.959 -10.206 -12.042 1.00 86.38 394 ASP A CA 1
ATOM 2983 C C . ASP A 1 394 ? 3.905 -10.877 -11.039 1.00 86.38 394 ASP A C 1
ATOM 2985 O O . ASP A 1 394 ? 3.462 -11.439 -10.033 1.00 86.38 394 ASP A O 1
ATOM 2989 N N . LYS A 1 395 ? 5.221 -10.757 -11.250 1.00 87.81 395 LYS A N 1
ATOM 2990 C CA . LYS A 1 395 ? 6.231 -11.177 -10.276 1.00 87.81 395 LYS A CA 1
ATOM 2991 C C . LYS A 1 395 ? 6.197 -10.316 -9.016 1.00 87.81 395 LYS A C 1
ATOM 2993 O O . LYS A 1 395 ? 6.267 -10.891 -7.938 1.00 87.81 395 LYS A O 1
ATOM 2998 N N . MET A 1 396 ? 6.040 -8.992 -9.112 1.00 91.06 396 MET A N 1
ATOM 2999 C CA . MET A 1 396 ? 5.857 -8.126 -7.935 1.00 91.06 396 MET A CA 1
ATOM 3000 C C . MET A 1 396 ? 4.676 -8.606 -7.078 1.00 91.06 396 MET A C 1
ATOM 3002 O O . MET A 1 396 ? 4.820 -8.763 -5.865 1.00 91.06 396 MET A O 1
ATOM 3006 N N . LEU A 1 397 ? 3.520 -8.857 -7.700 1.00 90.00 397 LEU A N 1
ATOM 3007 C CA . LEU A 1 397 ? 2.322 -9.336 -7.007 1.00 90.00 397 LEU A CA 1
ATOM 3008 C C . LEU A 1 397 ? 2.551 -10.726 -6.398 1.00 90.00 397 LEU A C 1
ATOM 3010 O O . LEU A 1 397 ? 2.223 -10.946 -5.234 1.00 90.00 397 LEU A O 1
ATOM 3014 N N . LYS A 1 398 ? 3.169 -11.643 -7.148 1.00 87.12 398 LYS A N 1
ATOM 3015 C CA . LYS A 1 398 ? 3.465 -13.008 -6.695 1.00 87.12 398 LYS A CA 1
ATOM 3016 C C . LYS A 1 398 ? 4.485 -13.064 -5.554 1.00 87.12 398 LYS A C 1
ATOM 3018 O O . LYS A 1 398 ? 4.278 -13.802 -4.598 1.00 87.12 398 LYS A O 1
ATOM 3023 N N . ASP A 1 399 ? 5.562 -12.287 -5.626 1.00 89.50 399 ASP A N 1
ATOM 3024 C CA . ASP A 1 399 ? 6.585 -12.217 -4.574 1.00 89.50 399 ASP A CA 1
ATOM 3025 C C . ASP A 1 399 ? 6.016 -11.616 -3.269 1.00 89.50 399 ASP A C 1
ATOM 3027 O O . ASP A 1 399 ? 6.508 -11.920 -2.185 1.00 89.50 399 ASP A O 1
ATOM 3031 N N . ASN A 1 400 ? 4.950 -10.809 -3.365 1.00 89.62 400 ASN A N 1
ATOM 3032 C CA . ASN A 1 400 ? 4.216 -10.230 -2.234 1.00 89.62 400 ASN A CA 1
ATOM 3033 C C . ASN A 1 400 ? 2.883 -10.954 -1.950 1.00 89.62 400 ASN A C 1
ATOM 3035 O O . ASN A 1 400 ? 2.002 -10.387 -1.297 1.00 89.62 400 ASN A O 1
ATOM 3039 N N . GLU A 1 401 ? 2.690 -12.197 -2.420 1.00 87.38 401 GLU A N 1
ATOM 3040 C CA . GLU A 1 401 ? 1.352 -12.805 -2.419 1.00 87.38 401 GLU A CA 1
ATOM 3041 C C . GLU A 1 401 ? 0.737 -12.959 -1.021 1.00 87.38 401 GLU A C 1
ATOM 3043 O O . GLU A 1 401 ? -0.485 -12.958 -0.894 1.00 87.38 401 GLU A O 1
ATOM 3048 N N . SER A 1 402 ? 1.539 -13.064 0.040 1.00 85.38 402 SER A N 1
ATOM 3049 C CA . SER A 1 402 ? 1.066 -13.145 1.430 1.00 85.38 402 SER A CA 1
ATOM 3050 C C . SER A 1 402 ? 0.394 -11.862 1.939 1.00 85.38 402 SER A C 1
ATOM 3052 O O . SER A 1 402 ? -0.335 -11.925 2.928 1.00 85.38 402 SER A O 1
ATOM 3054 N N . LEU A 1 403 ? 0.610 -10.722 1.274 1.00 88.94 403 LEU A N 1
ATOM 3055 C CA . LEU A 1 403 ? 0.083 -9.403 1.644 1.00 88.94 403 LEU A CA 1
ATOM 3056 C C . LEU A 1 403 ? -1.130 -8.976 0.790 1.00 88.94 403 LEU A C 1
ATOM 3058 O O . LEU A 1 403 ? -1.819 -8.012 1.125 1.00 88.94 403 LEU A O 1
ATOM 3062 N N . LEU A 1 404 ? -1.397 -9.675 -0.320 1.00 89.56 404 LEU A N 1
ATOM 3063 C CA . LEU A 1 404 ? -2.506 -9.364 -1.230 1.00 89.56 404 LEU A CA 1
ATOM 3064 C C . LEU A 1 404 ? -3.865 -9.612 -0.565 1.00 89.56 404 LEU A C 1
ATOM 3066 O O . LEU A 1 404 ? -4.135 -10.720 -0.099 1.00 89.56 404 LEU A O 1
ATOM 3070 N N . PHE A 1 405 ? -4.729 -8.591 -0.586 1.00 87.56 405 PHE A N 1
ATOM 3071 C CA . PHE A 1 405 ? -6.105 -8.674 -0.076 1.00 87.56 405 PHE A CA 1
ATOM 3072 C C . PHE A 1 405 ? -7.128 -8.997 -1.181 1.00 87.56 405 PHE A C 1
ATOM 3074 O O . PHE A 1 405 ? -8.159 -9.610 -0.920 1.00 87.56 405 PHE A O 1
ATOM 3081 N N . GLU A 1 406 ? -6.865 -8.594 -2.426 1.00 84.50 406 GLU A N 1
ATOM 3082 C CA . GLU A 1 406 ? -7.685 -8.967 -3.583 1.00 84.50 406 GLU A CA 1
ATOM 3083 C C . GLU A 1 406 ? -7.245 -10.314 -4.180 1.00 84.50 406 GLU A C 1
ATOM 3085 O O . GLU A 1 406 ? -6.124 -10.777 -3.963 1.00 84.50 406 GLU A O 1
ATOM 3090 N N . ASN A 1 407 ? -8.115 -10.929 -4.993 1.00 84.12 407 ASN A N 1
ATOM 3091 C CA . ASN A 1 407 ? -7.783 -12.113 -5.798 1.00 84.12 407 ASN A CA 1
ATOM 3092 C C . ASN A 1 407 ? -7.305 -13.332 -4.971 1.00 84.12 407 ASN A C 1
ATOM 3094 O O . ASN A 1 407 ? -6.525 -14.170 -5.434 1.00 84.12 407 ASN A O 1
ATOM 3098 N N . LYS A 1 408 ? -7.810 -13.438 -3.734 1.00 87.88 408 LYS A N 1
ATOM 3099 C CA . LYS A 1 408 ? -7.578 -14.545 -2.800 1.00 87.88 408 LYS A CA 1
ATOM 3100 C C . LYS A 1 408 ? -8.782 -15.476 -2.709 1.00 87.88 408 LYS A C 1
ATOM 3102 O O . LYS A 1 408 ? -9.930 -15.038 -2.642 1.00 87.88 408 LYS A O 1
ATOM 3107 N N . TRP A 1 409 ? -8.495 -16.773 -2.680 1.00 87.88 409 TRP A N 1
ATOM 3108 C CA . TRP A 1 409 ? -9.481 -17.843 -2.781 1.00 87.88 409 TRP A CA 1
ATOM 3109 C C . TRP A 1 409 ? -9.181 -18.947 -1.766 1.00 87.88 409 TRP A C 1
ATOM 3111 O O . TRP A 1 409 ? -8.062 -19.452 -1.721 1.00 87.88 409 TRP A O 1
ATOM 3121 N N . TYR A 1 410 ? -10.172 -19.356 -0.978 1.00 88.56 410 TYR A N 1
ATOM 3122 C CA . TYR A 1 410 ? -10.077 -20.511 -0.089 1.00 88.56 410 TYR A CA 1
ATOM 3123 C C . TYR A 1 410 ? -10.560 -21.775 -0.804 1.00 88.56 410 TYR A C 1
ATOM 3125 O O . TYR A 1 410 ? -11.678 -21.813 -1.328 1.00 88.56 410 TYR A O 1
ATOM 3133 N N . LYS A 1 411 ? -9.730 -22.822 -0.812 1.00 90.38 411 LYS A N 1
ATOM 3134 C CA . LYS A 1 411 ? -10.053 -24.116 -1.420 1.00 90.38 411 LYS A CA 1
ATOM 3135 C C . LYS A 1 411 ? -9.350 -25.264 -0.706 1.00 90.38 411 LYS A C 1
ATOM 3137 O O . LYS A 1 411 ? -8.142 -25.219 -0.508 1.00 90.38 411 LYS A O 1
ATOM 3142 N N . ASP A 1 412 ? -10.105 -26.307 -0.360 1.00 88.88 412 ASP A N 1
ATOM 3143 C CA . ASP A 1 412 ? -9.594 -27.575 0.186 1.00 88.88 412 ASP A CA 1
ATOM 3144 C C . ASP A 1 412 ? -8.638 -27.415 1.398 1.00 88.88 412 ASP A C 1
ATOM 3146 O O . ASP A 1 412 ? -7.733 -28.221 1.606 1.00 88.88 412 ASP A O 1
ATOM 3150 N N . GLY A 1 413 ? -8.835 -26.365 2.209 1.00 84.56 413 GLY A N 1
ATOM 3151 C CA . GLY A 1 413 ? -7.991 -26.032 3.366 1.00 84.56 413 GLY A CA 1
ATOM 3152 C C . GLY A 1 413 ? -6.834 -25.061 3.090 1.00 84.56 413 GLY A C 1
ATOM 3153 O O . GLY A 1 413 ? -6.173 -24.637 4.034 1.00 84.56 413 GLY A O 1
ATOM 3154 N N . ALA A 1 414 ? -6.593 -24.688 1.831 1.00 85.62 414 ALA A N 1
ATOM 3155 C CA . ALA A 1 414 ? -5.517 -23.793 1.413 1.00 85.62 414 ALA A CA 1
ATOM 3156 C C . ALA A 1 414 ? -6.037 -22.432 0.919 1.00 85.62 414 ALA A C 1
ATOM 3158 O O . ALA A 1 414 ? -7.127 -22.328 0.353 1.00 85.62 414 ALA A O 1
ATOM 3159 N N . ILE A 1 415 ? -5.214 -21.393 1.085 1.00 85.31 415 ILE A N 1
ATOM 3160 C CA . ILE A 1 415 ? -5.414 -20.081 0.460 1.00 85.31 415 ILE A CA 1
ATOM 3161 C C . ILE A 1 415 ? -4.618 -20.045 -0.848 1.00 85.31 415 ILE A C 1
ATOM 3163 O O . ILE A 1 415 ? -3.418 -20.313 -0.858 1.00 85.31 415 ILE A O 1
ATOM 3167 N N . ILE A 1 416 ? -5.285 -19.693 -1.942 1.00 83.88 416 ILE A N 1
ATOM 3168 C CA . ILE A 1 416 ? -4.739 -19.606 -3.298 1.00 83.88 416 ILE A CA 1
ATOM 3169 C C . ILE A 1 416 ? -4.806 -18.145 -3.756 1.00 83.88 416 ILE A C 1
ATOM 3171 O O . ILE A 1 416 ? -5.841 -17.493 -3.610 1.00 83.88 416 ILE A O 1
ATOM 3175 N N . TYR A 1 417 ? -3.718 -17.628 -4.330 1.00 81.75 417 TYR A N 1
ATOM 3176 C CA . TYR A 1 417 ? -3.754 -16.404 -5.131 1.00 81.75 417 TYR A CA 1
ATOM 3177 C C . TYR A 1 417 ? -4.103 -16.738 -6.586 1.00 81.75 417 TYR A C 1
ATOM 3179 O O . TYR A 1 417 ? -3.494 -17.629 -7.180 1.00 81.75 417 TYR A O 1
ATOM 3187 N N . SER A 1 418 ? -5.084 -16.040 -7.159 1.00 77.69 418 SER A N 1
ATOM 3188 C CA . SER A 1 418 ? -5.439 -16.161 -8.574 1.00 77.69 418 SER A CA 1
ATOM 3189 C C . SER A 1 418 ? -6.220 -14.939 -9.050 1.00 77.69 418 SER A C 1
ATOM 3191 O O . SER A 1 418 ? -7.302 -14.651 -8.540 1.00 77.69 418 SER A O 1
ATOM 3193 N N . VAL A 1 419 ? -5.697 -14.274 -10.085 1.00 73.12 419 VAL A N 1
ATOM 3194 C CA . VAL A 1 419 ? -6.354 -13.167 -10.813 1.00 73.12 419 VAL A CA 1
ATOM 3195 C C . VAL A 1 419 ? -7.546 -13.611 -11.676 1.00 73.12 419 VAL A C 1
ATOM 3197 O O . VAL A 1 419 ? -8.238 -12.774 -12.246 1.00 73.12 419 VAL A O 1
ATOM 3200 N N . SER A 1 420 ? -7.793 -14.921 -11.758 1.00 80.31 420 SER A N 1
ATOM 3201 C CA . SER A 1 420 ? -8.950 -15.534 -12.417 1.00 80.31 420 SER A CA 1
ATOM 3202 C C . SER A 1 420 ? -9.758 -16.358 -11.415 1.00 80.31 420 SER A C 1
ATOM 3204 O O . SER A 1 420 ? -9.180 -16.946 -10.496 1.00 80.31 420 SER A O 1
ATOM 3206 N N . ASP A 1 421 ? -11.070 -16.471 -11.628 1.00 83.88 421 ASP A N 1
ATOM 3207 C CA . ASP A 1 421 ? -11.956 -17.302 -10.803 1.00 83.88 421 ASP A CA 1
ATOM 3208 C C . ASP A 1 421 ? -11.436 -18.741 -10.673 1.00 83.88 421 ASP A C 1
ATOM 3210 O O . ASP A 1 421 ? -11.165 -19.414 -11.672 1.00 83.88 421 ASP A O 1
ATOM 3214 N N . VAL A 1 422 ? -11.320 -19.236 -9.436 1.00 87.81 422 VAL A N 1
ATOM 3215 C CA . VAL A 1 422 ? -10.828 -20.592 -9.146 1.00 87.81 422 VAL A CA 1
ATOM 3216 C C . VAL A 1 422 ? -12.023 -21.543 -8.989 1.00 87.81 422 VAL A C 1
ATOM 3218 O O . VAL A 1 422 ? -12.749 -21.446 -7.997 1.00 87.81 422 VAL A O 1
ATOM 3221 N N . PRO A 1 423 ? -12.256 -22.506 -9.907 1.00 89.94 423 PRO A N 1
ATOM 3222 C CA . PRO A 1 423 ? -13.449 -23.349 -9.851 1.00 89.94 423 PRO A CA 1
ATOM 3223 C C . PRO A 1 423 ? -13.519 -24.188 -8.569 1.00 89.94 423 PRO A C 1
ATOM 3225 O O . PRO A 1 423 ? -12.609 -24.969 -8.263 1.00 89.94 423 PRO A O 1
ATOM 3228 N N . GLY A 1 424 ? -14.621 -24.046 -7.830 1.00 88.50 424 GLY A N 1
ATOM 3229 C CA . GLY A 1 424 ? -14.837 -24.723 -6.549 1.00 88.50 424 GLY A CA 1
ATOM 3230 C C . GLY A 1 424 ? -14.062 -24.124 -5.369 1.00 88.50 424 GLY A C 1
ATOM 3231 O O . GLY A 1 424 ? -13.835 -24.836 -4.397 1.00 88.50 424 GLY A O 1
ATOM 3232 N N . ALA A 1 425 ? -13.629 -22.865 -5.461 1.00 90.31 425 ALA A N 1
ATOM 3233 C CA . ALA A 1 425 ? -13.103 -22.093 -4.338 1.00 90.31 425 ALA A CA 1
ATOM 3234 C C . ALA A 1 425 ? -14.088 -20.993 -3.913 1.00 90.31 425 ALA A C 1
ATOM 3236 O O . ALA A 1 425 ? -14.851 -20.484 -4.736 1.00 90.31 425 ALA A O 1
ATOM 3237 N N . THR A 1 426 ? -14.020 -20.577 -2.650 1.00 89.56 426 THR A N 1
ATOM 3238 C CA . THR A 1 426 ? -14.731 -19.393 -2.142 1.00 89.56 426 THR A CA 1
ATOM 3239 C C . THR A 1 426 ? -13.786 -18.196 -2.192 1.00 89.56 426 THR A C 1
ATOM 3241 O O . THR A 1 426 ? -12.653 -18.308 -1.724 1.00 89.56 426 THR A O 1
ATOM 3244 N N . ARG A 1 427 ? -14.207 -17.050 -2.744 1.00 87.25 427 ARG A N 1
ATOM 3245 C CA . ARG A 1 427 ? -13.395 -15.822 -2.672 1.00 87.25 427 ARG A CA 1
ATOM 3246 C C . ARG A 1 427 ? -13.326 -15.352 -1.219 1.00 87.25 427 ARG A C 1
ATOM 3248 O O . ARG A 1 427 ? -14.352 -15.322 -0.547 1.00 87.25 427 ARG A O 1
ATOM 3255 N N . ILE A 1 428 ? -12.140 -14.975 -0.758 1.00 88.31 428 ILE A N 1
ATOM 3256 C CA . ILE A 1 428 ? -11.963 -14.334 0.548 1.00 88.31 428 ILE A CA 1
ATOM 3257 C C . ILE A 1 428 ? -12.334 -12.853 0.396 1.00 88.31 428 ILE A C 1
ATOM 3259 O O . ILE A 1 428 ? -11.889 -12.209 -0.557 1.00 88.31 428 ILE A O 1
ATOM 3263 N N . ASP A 1 429 ? -13.157 -12.312 1.298 1.00 87.94 429 ASP A N 1
ATOM 3264 C CA . ASP A 1 429 ? -13.442 -10.875 1.349 1.00 87.94 429 ASP A CA 1
ATOM 3265 C C . ASP A 1 429 ? -13.130 -10.304 2.731 1.00 87.94 429 ASP A C 1
ATOM 3267 O O . ASP A 1 429 ? -13.897 -10.422 3.686 1.00 87.94 429 ASP A O 1
ATOM 3271 N N . TYR A 1 430 ? -11.985 -9.631 2.815 1.00 89.19 430 TYR A N 1
ATOM 3272 C CA . TYR A 1 430 ? -11.523 -8.976 4.034 1.00 89.19 430 TYR A CA 1
ATOM 3273 C C . TYR A 1 430 ? -12.445 -7.838 4.506 1.00 89.19 430 TYR A C 1
ATOM 3275 O O . TYR A 1 430 ? -12.250 -7.334 5.609 1.00 89.19 430 TYR A O 1
ATOM 3283 N N . GLY A 1 431 ? -13.440 -7.421 3.709 1.00 88.00 431 GLY A N 1
ATOM 3284 C CA . GLY A 1 431 ? -14.475 -6.477 4.134 1.00 88.00 431 GLY A CA 1
ATOM 3285 C C . GLY A 1 431 ? -15.554 -7.139 4.993 1.00 88.00 431 GLY A C 1
ATOM 3286 O O . GLY A 1 431 ? -16.016 -6.541 5.969 1.00 88.00 431 GLY A O 1
ATOM 3287 N N . ASP A 1 432 ? -15.893 -8.391 4.684 1.00 86.69 432 ASP A N 1
ATOM 3288 C CA . ASP A 1 432 ? -16.785 -9.209 5.506 1.00 86.69 432 ASP A CA 1
ATOM 3289 C C . ASP A 1 432 ? -16.051 -9.685 6.766 1.00 86.69 432 ASP A C 1
ATOM 3291 O O . ASP A 1 432 ? -16.574 -9.485 7.860 1.00 86.69 432 ASP A O 1
ATOM 3295 N N . GLU A 1 433 ? -14.805 -10.176 6.656 1.00 88.38 433 GLU A N 1
ATOM 3296 C CA . GLU A 1 433 ? -13.993 -10.555 7.832 1.00 88.38 433 GLU A CA 1
ATOM 3297 C C . GLU A 1 433 ? -13.803 -9.378 8.807 1.00 88.38 433 GLU A C 1
ATOM 3299 O O . GLU A 1 433 ? -13.950 -9.539 10.017 1.00 88.38 433 GLU A O 1
ATOM 3304 N N . PHE A 1 434 ? -13.516 -8.174 8.293 1.00 88.38 434 PHE A N 1
ATOM 3305 C CA . PHE A 1 434 ? -13.426 -6.945 9.091 1.00 88.38 434 PHE A CA 1
ATOM 3306 C C . PHE A 1 434 ? -14.748 -6.624 9.793 1.00 88.38 434 PHE A C 1
ATOM 3308 O O . PHE A 1 434 ? -14.751 -6.273 10.971 1.00 88.38 434 PHE A O 1
ATOM 3315 N N . THR A 1 435 ? -15.872 -6.743 9.083 1.00 86.19 435 THR A N 1
ATOM 3316 C CA . THR A 1 435 ? -17.208 -6.437 9.618 1.00 86.19 435 THR A CA 1
ATOM 3317 C C . THR A 1 435 ? -17.623 -7.452 10.685 1.00 86.19 435 THR A C 1
ATOM 3319 O O . THR A 1 435 ? -18.189 -7.075 11.719 1.00 86.19 435 THR A O 1
ATOM 3322 N N . GLU A 1 436 ? -17.310 -8.730 10.470 1.00 84.25 436 GLU A N 1
ATOM 3323 C CA . GLU A 1 436 ? -17.510 -9.795 11.445 1.00 84.25 436 GLU A CA 1
ATOM 3324 C C . GLU A 1 436 ? -16.653 -9.552 12.687 1.00 84.25 436 GLU A C 1
ATOM 3326 O O . GLU A 1 436 ? -17.226 -9.332 13.751 1.00 84.25 436 GLU A O 1
ATOM 3331 N N . GLU A 1 437 ? -15.324 -9.489 12.563 1.00 85.19 437 GLU A N 1
ATOM 3332 C CA . GLU A 1 437 ? -14.390 -9.280 13.681 1.00 85.19 437 GLU A CA 1
ATOM 3333 C C . GLU A 1 437 ? -14.726 -7.999 14.465 1.00 85.19 437 GLU A C 1
ATOM 3335 O O . GLU A 1 437 ? -14.835 -8.030 15.692 1.00 85.19 437 GLU A O 1
ATOM 3340 N N . PHE A 1 438 ? -15.009 -6.883 13.786 1.00 82.12 438 PHE A N 1
ATOM 3341 C CA . PHE A 1 438 ? -15.366 -5.620 14.437 1.00 82.12 438 PHE A CA 1
ATOM 3342 C C . PHE A 1 438 ? -16.675 -5.728 15.234 1.00 82.12 438 PHE A C 1
ATOM 3344 O O . PHE A 1 438 ? -16.708 -5.413 16.427 1.00 82.12 438 PHE A O 1
ATOM 3351 N N . SER A 1 439 ? -17.746 -6.251 14.622 1.00 78.06 439 SER A N 1
ATOM 3352 C CA . SER A 1 439 ? -19.017 -6.485 15.329 1.00 78.06 439 SER A CA 1
ATOM 3353 C C . SER A 1 439 ? -18.914 -7.579 16.406 1.00 78.06 439 SER A C 1
ATOM 3355 O O . SER A 1 439 ? -19.722 -7.608 17.341 1.00 78.06 439 SER A O 1
ATOM 3357 N N . THR A 1 440 ? -17.892 -8.440 16.322 1.00 78.19 440 THR A N 1
ATOM 3358 C CA . THR A 1 440 ? -17.580 -9.498 17.286 1.00 78.19 440 THR A CA 1
ATOM 3359 C C . THR A 1 440 ? -16.811 -9.006 18.506 1.00 78.19 440 THR A C 1
ATOM 3361 O O . THR A 1 440 ? -17.150 -9.458 19.604 1.00 78.19 440 THR A O 1
ATOM 3364 N N . LYS A 1 441 ? -15.817 -8.123 18.343 1.00 81.44 441 LYS A N 1
ATOM 3365 C CA . LYS A 1 441 ? -14.983 -7.587 19.435 1.00 81.44 441 LYS A CA 1
ATOM 3366 C C . LYS A 1 441 ? -15.624 -6.375 20.114 1.00 81.44 441 LYS A C 1
ATOM 3368 O O . LYS A 1 441 ? -15.610 -6.294 21.336 1.00 81.44 441 LYS A O 1
ATOM 3373 N N . TYR A 1 442 ? -16.265 -5.484 19.351 1.00 77.06 442 TYR A N 1
ATOM 3374 C CA . TYR A 1 442 ? -16.989 -4.328 19.901 1.00 77.06 442 TYR A CA 1
ATOM 3375 C C . TYR A 1 442 ? -18.457 -4.609 20.250 1.00 77.06 442 TYR A C 1
ATOM 3377 O O . TYR A 1 442 ? -19.153 -3.710 20.710 1.00 77.06 442 TYR A O 1
ATOM 3385 N N . LEU A 1 443 ? -18.942 -5.845 20.062 1.00 75.25 443 LEU A N 1
ATOM 3386 C CA . LEU A 1 443 ? -20.315 -6.265 20.393 1.00 75.25 443 LEU A CA 1
ATOM 3387 C C . LEU A 1 443 ? -21.412 -5.391 19.744 1.00 75.25 443 LEU A C 1
ATOM 3389 O O . LEU A 1 443 ? -22.509 -5.237 20.282 1.00 75.25 443 LEU A O 1
ATOM 3393 N N . MET A 1 444 ? -21.122 -4.812 18.578 1.00 75.19 444 MET A N 1
ATOM 3394 C CA . MET A 1 444 ? -21.987 -3.831 17.920 1.00 75.19 444 MET A CA 1
ATOM 3395 C C . MET A 1 444 ? -23.066 -4.470 17.049 1.00 75.19 444 MET A C 1
ATOM 3397 O O . MET A 1 444 ? -22.863 -5.527 16.444 1.00 75.19 444 MET A O 1
ATOM 3401 N N . ASN A 1 445 ? -24.211 -3.804 16.925 1.00 73.62 445 ASN A N 1
ATOM 3402 C CA . ASN A 1 445 ? -25.284 -4.192 16.019 1.00 73.62 445 ASN A CA 1
ATOM 3403 C C . ASN A 1 445 ? -25.114 -3.557 14.643 1.00 73.62 445 ASN A C 1
ATOM 3405 O O . ASN A 1 445 ? -25.120 -2.341 14.482 1.00 73.62 445 ASN A O 1
ATOM 3409 N N . THR A 1 446 ? -25.013 -4.422 13.639 1.00 75.25 446 THR A N 1
ATOM 3410 C CA . THR A 1 446 ? -24.978 -4.072 12.218 1.00 75.25 446 THR A CA 1
ATOM 3411 C C . THR A 1 446 ? -26.374 -3.910 11.608 1.00 75.25 446 THR A C 1
ATOM 3413 O O . THR A 1 446 ? -26.479 -3.580 10.435 1.00 75.25 446 THR A O 1
ATOM 3416 N N . GLU A 1 447 ? -27.450 -4.103 12.375 1.00 75.00 447 GLU A N 1
ATOM 3417 C CA . GLU A 1 447 ? -28.845 -3.950 11.936 1.00 75.00 447 GLU A CA 1
ATOM 3418 C C . GLU A 1 447 ? -29.665 -3.265 13.042 1.00 75.00 447 GLU A C 1
ATOM 3420 O O . GLU A 1 447 ? -29.550 -3.637 14.210 1.00 75.00 447 GLU A O 1
ATOM 3425 N N . PHE A 1 448 ? -30.458 -2.242 12.704 1.00 70.06 448 PHE A N 1
ATOM 3426 C CA . PHE A 1 448 ? -31.287 -1.479 13.654 1.00 70.06 448 PHE A CA 1
ATOM 3427 C C . PHE A 1 448 ? -32.406 -0.686 12.951 1.00 70.06 448 PHE A C 1
ATOM 3429 O O . PHE A 1 448 ? -32.535 -0.721 11.730 1.00 70.06 448 PHE A O 1
ATOM 3436 N N . TYR A 1 449 ? -33.221 0.047 13.721 1.00 66.19 449 TYR A N 1
ATOM 3437 C CA . TYR A 1 449 ? -34.283 0.920 13.204 1.00 66.19 449 TYR A CA 1
ATOM 3438 C C . TYR A 1 449 ? -34.026 2.395 13.553 1.00 66.19 449 TYR A C 1
ATOM 3440 O O . TYR A 1 449 ? -33.651 2.724 14.680 1.00 66.19 449 TYR A O 1
ATOM 3448 N N . ARG A 1 450 ? -34.236 3.294 12.587 1.00 61.47 450 ARG A N 1
ATOM 3449 C CA . ARG A 1 450 ? -34.040 4.751 12.691 1.00 61.47 450 ARG A CA 1
ATOM 3450 C C . ARG A 1 450 ? -35.395 5.468 12.808 1.00 61.47 450 ARG A C 1
ATOM 3452 O O . ARG A 1 450 ? -36.382 5.040 12.222 1.00 61.47 450 ARG A O 1
ATOM 3459 N N . GLY A 1 451 ? -35.439 6.579 13.550 1.00 53.28 451 GLY A N 1
ATOM 3460 C CA . GLY A 1 451 ? -36.618 7.464 13.640 1.00 53.28 451 GLY A CA 1
ATOM 3461 C C . GLY A 1 451 ? -37.550 7.237 14.839 1.00 53.28 451 GLY A C 1
ATOM 3462 O O . GLY A 1 451 ? -38.502 7.992 15.007 1.00 53.28 451 GLY A O 1
ATOM 3463 N N . ILE A 1 452 ? -37.267 6.252 15.696 1.00 53.72 452 ILE A N 1
ATOM 3464 C CA . ILE A 1 452 ? -37.967 6.041 16.975 1.00 53.72 452 ILE A CA 1
ATOM 3465 C C . ILE A 1 452 ? -37.317 6.919 18.066 1.00 53.72 452 ILE A C 1
ATOM 3467 O O . ILE A 1 452 ? -36.096 7.096 18.068 1.00 53.72 452 ILE A O 1
ATOM 3471 N N . ASP A 1 453 ? -38.124 7.469 18.983 1.00 46.53 453 ASP A N 1
ATOM 3472 C CA . ASP A 1 453 ? -37.697 8.353 20.086 1.00 46.53 453 ASP A CA 1
ATOM 3473 C C . ASP A 1 453 ? -36.555 7.718 20.922 1.00 46.53 453 ASP A C 1
ATOM 3475 O O . ASP A 1 453 ? -36.772 6.819 21.730 1.00 46.53 453 ASP A O 1
ATOM 3479 N N . SER A 1 454 ? -35.329 8.208 20.698 1.00 46.84 454 SER A N 1
ATOM 3480 C CA . SER A 1 454 ? -34.092 7.957 21.461 1.00 46.84 454 SER A CA 1
ATOM 3481 C C . SER A 1 454 ? -33.729 6.497 21.828 1.00 46.84 454 SER A C 1
ATOM 3483 O O . SER A 1 454 ? -33.869 6.046 22.964 1.00 46.84 454 SER A O 1
ATOM 3485 N N . LYS A 1 455 ? -33.004 5.854 20.896 1.00 48.41 455 LYS A N 1
ATOM 3486 C CA . LYS A 1 455 ? -32.137 4.663 21.075 1.00 48.41 455 LYS A CA 1
ATOM 3487 C C . LYS A 1 455 ? -32.859 3.342 21.365 1.00 48.41 455 LYS A C 1
ATOM 3489 O O . LYS A 1 455 ? -33.152 2.992 22.508 1.00 48.41 455 LYS A O 1
ATOM 3494 N N . THR A 1 456 ? -33.040 2.540 20.316 1.00 45.47 456 THR A N 1
ATOM 3495 C CA . THR A 1 456 ? -33.511 1.150 20.419 1.00 45.47 456 THR A CA 1
ATOM 3496 C C . THR A 1 456 ? -32.902 0.291 19.307 1.00 45.47 456 THR A C 1
ATOM 3498 O O . THR A 1 456 ? -33.236 0.447 18.139 1.00 45.47 456 THR A O 1
ATOM 3501 N N . TYR A 1 457 ? -31.985 -0.614 19.675 1.00 50.25 457 TYR A N 1
ATOM 3502 C CA . TYR A 1 457 ? -31.045 -1.242 18.727 1.00 50.25 457 TYR A CA 1
ATOM 3503 C C . TYR A 1 457 ? -31.198 -2.762 18.534 1.00 50.25 457 TYR A C 1
ATOM 3505 O O . TYR A 1 457 ? -30.422 -3.365 17.812 1.00 50.25 457 TYR A O 1
ATOM 3513 N N . PHE A 1 458 ? -32.226 -3.387 19.118 1.00 46.28 458 PHE A N 1
ATOM 3514 C CA . PHE A 1 458 ? -33.054 -4.385 18.413 1.00 46.28 458 PHE A CA 1
ATOM 3515 C C . PHE A 1 458 ? -34.417 -4.474 19.098 1.00 46.28 458 PHE A C 1
ATOM 3517 O O . PHE A 1 458 ? -34.46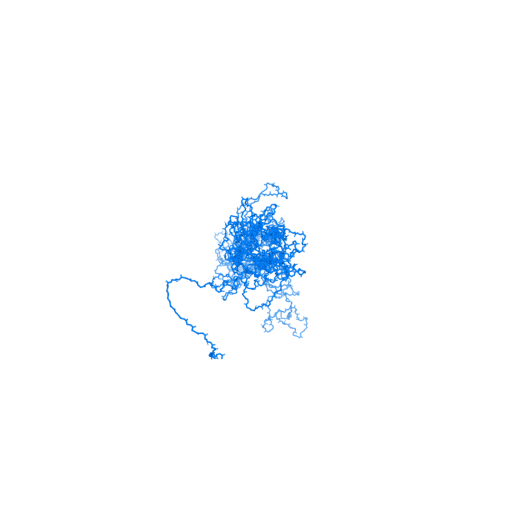6 -4.569 20.325 1.00 46.28 458 PHE A O 1
ATOM 3524 N N . ASN A 1 459 ? -35.466 -4.540 18.276 1.00 48.22 459 ASN A N 1
ATOM 3525 C CA . ASN A 1 459 ? -36.793 -5.086 18.570 1.00 48.22 459 ASN A CA 1
ATOM 3526 C C . ASN A 1 459 ? -37.410 -4.625 19.911 1.00 48.22 459 ASN A C 1
ATOM 3528 O O . ASN A 1 459 ? -37.474 -5.375 20.885 1.00 48.22 459 ASN A O 1
ATOM 3532 N N . PRO A 1 460 ? -37.871 -3.369 19.946 1.00 47.34 460 PRO A N 1
ATOM 3533 C CA . PRO A 1 460 ? -39.303 -3.154 19.755 1.00 47.34 460 PRO A CA 1
ATOM 3534 C C . PRO A 1 460 ? -39.653 -2.731 18.326 1.00 47.34 460 PRO A C 1
ATOM 3536 O O . PRO A 1 460 ? -38.898 -2.012 17.681 1.00 47.34 460 PRO A O 1
ATOM 3539 N N . VAL A 1 461 ? -40.818 -3.173 17.847 1.00 52.16 461 VAL A N 1
ATOM 3540 C CA . VAL A 1 461 ? -41.374 -2.800 16.526 1.00 52.16 461 VAL A CA 1
ATOM 3541 C C . VAL A 1 461 ? -42.161 -1.493 16.605 1.00 52.16 461 VAL A C 1
ATOM 3543 O O . VAL A 1 461 ? -42.396 -0.839 15.595 1.00 52.16 461 VAL A O 1
ATOM 3546 N N . TRP A 1 462 ? -42.594 -1.112 17.805 1.00 52.72 462 TRP A N 1
ATOM 3547 C CA . TRP A 1 462 ? -43.537 -0.025 18.005 1.00 52.72 462 TRP A CA 1
ATOM 3548 C C . TRP A 1 462 ? -43.271 0.718 19.315 1.00 52.72 462 TRP A C 1
ATOM 3550 O O . TRP A 1 462 ? -42.915 0.104 20.324 1.00 52.72 462 TRP A O 1
ATOM 3560 N N . THR A 1 463 ? -43.518 2.029 19.291 1.00 46.88 463 THR A N 1
ATOM 3561 C CA . THR A 1 463 ? -43.659 2.901 20.460 1.00 46.88 463 THR A CA 1
ATOM 3562 C C . THR A 1 463 ? -45.018 3.584 20.397 1.00 46.88 463 THR A C 1
ATOM 3564 O O . THR A 1 463 ? -45.367 4.209 19.395 1.00 46.88 463 THR A O 1
ATOM 3567 N N . ASP A 1 464 ? -45.785 3.485 21.477 1.00 49.94 464 ASP A N 1
ATOM 3568 C CA . ASP A 1 464 ? -47.082 4.133 21.614 1.00 49.94 464 ASP A CA 1
ATOM 3569 C C . ASP A 1 464 ? -46.926 5.659 21.584 1.00 49.94 464 ASP A C 1
ATOM 3571 O O . ASP A 1 464 ? -46.342 6.250 22.490 1.00 49.94 464 ASP A O 1
ATOM 3575 N N . VAL A 1 465 ? -47.448 6.309 20.543 1.00 44.59 465 VAL A N 1
ATOM 3576 C CA . VAL A 1 465 ? -47.331 7.767 20.358 1.00 44.59 465 VAL A CA 1
ATOM 3577 C C . VAL A 1 465 ? -48.126 8.538 21.426 1.00 44.59 465 VAL A C 1
ATOM 3579 O O . VAL A 1 465 ? -47.800 9.684 21.729 1.00 44.59 465 VAL A O 1
ATOM 3582 N N . ILE A 1 466 ? -49.136 7.904 22.033 1.00 47.06 466 ILE A N 1
ATOM 3583 C CA . ILE A 1 466 ? -49.990 8.484 23.077 1.00 47.06 466 ILE A CA 1
ATOM 3584 C C . ILE A 1 466 ? -49.413 8.184 24.469 1.00 47.06 466 ILE A C 1
ATOM 3586 O O . ILE A 1 466 ? -49.350 9.074 25.316 1.00 47.06 466 ILE A O 1
ATOM 3590 N N . ASN A 1 467 ? -48.965 6.945 24.705 1.00 47.97 467 ASN A N 1
ATOM 3591 C CA . ASN A 1 467 ? -48.553 6.448 26.027 1.00 47.97 467 ASN A CA 1
ATOM 3592 C C . ASN A 1 467 ? -47.024 6.324 26.226 1.00 47.97 467 ASN A C 1
ATOM 3594 O O . ASN A 1 467 ? -46.586 5.899 27.294 1.00 47.97 467 ASN A O 1
ATOM 3598 N N . LYS A 1 468 ? -46.211 6.650 25.210 1.00 49.62 468 LYS A N 1
ATOM 3599 C CA . LYS A 1 468 ? -44.733 6.537 25.168 1.00 49.62 468 LYS A CA 1
ATOM 3600 C C . LYS A 1 468 ? -44.159 5.189 25.635 1.00 49.62 468 LYS A C 1
ATOM 3602 O O . LYS A 1 468 ? -43.086 5.130 26.232 1.00 49.62 468 LYS A O 1
ATOM 3607 N N . LYS A 1 469 ? -44.860 4.090 25.345 1.00 45.62 469 LYS A N 1
ATOM 3608 C CA . LYS A 1 469 ? -44.488 2.728 25.760 1.00 45.62 469 LYS A CA 1
ATOM 3609 C C . LYS A 1 469 ? -44.162 1.845 24.554 1.00 45.62 469 LYS A C 1
ATOM 3611 O O . LYS A 1 469 ? -44.924 1.839 23.593 1.00 45.62 469 LYS A O 1
ATOM 3616 N N . SER A 1 470 ? -43.057 1.102 24.609 1.00 50.03 470 SER A N 1
ATOM 3617 C CA . SER A 1 470 ? -42.547 0.303 23.481 1.00 50.03 470 SER A CA 1
ATOM 3618 C C . SER A 1 470 ? -42.745 -1.205 23.668 1.00 50.03 470 SER A C 1
ATOM 3620 O O . SER A 1 470 ? -42.734 -1.679 24.803 1.00 50.03 470 SER A O 1
ATOM 3622 N N . TYR A 1 471 ? -42.921 -1.939 22.560 1.00 50.97 471 TYR A N 1
ATOM 3623 C CA . TYR A 1 471 ? -43.337 -3.355 22.540 1.00 50.97 471 TYR A CA 1
ATOM 3624 C C . TYR A 1 471 ? -42.630 -4.172 21.435 1.00 50.97 471 TYR A C 1
ATOM 3626 O O . TYR A 1 471 ? -42.336 -3.655 20.351 1.00 50.97 471 TYR A O 1
ATOM 3634 N N . MET A 1 472 ? -42.370 -5.456 21.695 1.00 52.41 472 MET A N 1
ATOM 3635 C CA . MET A 1 472 ? -41.600 -6.373 20.836 1.00 52.41 472 MET A CA 1
ATOM 3636 C C . MET A 1 472 ? -42.428 -6.998 19.701 1.00 52.41 472 MET A C 1
ATOM 3638 O O . MET A 1 472 ? -43.634 -7.191 19.823 1.00 52.41 472 MET A O 1
ATOM 3642 N N . GLN A 1 473 ? -41.772 -7.408 18.608 1.00 51.31 473 GLN A N 1
ATOM 3643 C CA . GLN A 1 473 ? -42.402 -8.115 17.476 1.00 51.31 473 GLN A CA 1
ATOM 3644 C C . GLN A 1 473 ? -43.166 -9.378 17.894 1.00 51.31 473 GLN A C 1
ATOM 3646 O O . GLN A 1 473 ? -44.217 -9.675 17.335 1.00 51.31 473 GLN A O 1
ATOM 3651 N N . SER A 1 474 ? -42.651 -10.099 18.892 1.00 49.28 474 SER A N 1
ATOM 3652 C CA . SER A 1 474 ? -43.258 -11.297 19.486 1.00 49.28 474 SER A CA 1
ATOM 3653 C C . SER A 1 474 ? -44.550 -11.019 20.266 1.00 49.28 474 SER A C 1
ATOM 3655 O O . SER A 1 474 ? -45.322 -11.945 20.518 1.00 49.28 474 SER A O 1
ATOM 3657 N N . GLU A 1 475 ? -44.812 -9.763 20.635 1.00 53.22 475 GLU A N 1
ATOM 3658 C CA . GLU A 1 475 ? -46.039 -9.331 21.314 1.00 53.22 475 GLU A CA 1
ATOM 3659 C C . GLU A 1 475 ? -47.139 -8.893 20.330 1.00 53.22 475 GLU A C 1
ATOM 3661 O O . GLU A 1 475 ? -48.277 -8.660 20.751 1.00 53.22 475 GLU A O 1
ATOM 3666 N N . LEU A 1 476 ? -46.823 -8.791 19.032 1.00 59.81 476 LEU A N 1
ATOM 3667 C CA . LEU A 1 476 ? -47.739 -8.376 17.969 1.00 59.81 476 LEU A CA 1
ATOM 3668 C C . LEU A 1 476 ? -48.273 -9.589 17.199 1.00 59.81 476 LEU A C 1
ATOM 3670 O O . LEU A 1 476 ? -47.517 -10.420 16.699 1.00 59.81 476 LEU A O 1
ATOM 3674 N N . LYS A 1 477 ? -49.597 -9.671 17.059 1.00 62.12 477 LYS A N 1
ATOM 3675 C CA . LYS A 1 477 ? -50.295 -10.756 16.363 1.00 62.12 477 LYS A CA 1
ATOM 3676 C C . LYS A 1 477 ? -50.980 -10.208 15.122 1.00 62.12 477 LYS A C 1
ATOM 3678 O O . LYS A 1 477 ? -51.954 -9.463 15.215 1.00 62.12 477 LYS A O 1
ATOM 3683 N N . PHE A 1 478 ? -50.487 -10.598 13.953 1.00 65.25 478 PHE A N 1
ATOM 3684 C CA . PHE A 1 478 ? -51.179 -10.332 12.696 1.00 65.25 478 PHE A CA 1
ATOM 3685 C C . PHE A 1 478 ? -52.452 -11.179 12.636 1.00 65.25 478 PHE A C 1
ATOM 3687 O O . PHE A 1 478 ? -52.418 -12.373 12.940 1.00 65.25 478 PHE A O 1
ATOM 3694 N N . LYS A 1 479 ? -53.570 -10.549 12.259 1.00 61.75 479 LYS A N 1
ATOM 3695 C CA . LYS A 1 479 ? -54.928 -11.132 12.259 1.00 61.75 479 LYS A CA 1
ATOM 3696 C C . LYS A 1 479 ? -55.022 -12.496 11.551 1.00 61.75 479 LYS A C 1
ATOM 3698 O O . LYS A 1 479 ? -55.797 -13.348 11.977 1.00 61.75 479 LYS A O 1
ATOM 3703 N N . ASP A 1 480 ? -54.190 -12.704 10.531 1.00 60.50 480 ASP A N 1
ATOM 3704 C CA . ASP A 1 480 ? -54.198 -13.884 9.657 1.00 60.50 480 ASP A CA 1
ATOM 3705 C C . ASP A 1 480 ? -53.059 -14.886 9.970 1.00 60.50 480 ASP A C 1
ATOM 3707 O O . ASP A 1 480 ? -52.889 -15.888 9.279 1.00 60.50 480 ASP A O 1
ATOM 3711 N N . GLY A 1 481 ? -52.259 -14.631 11.014 1.00 54.28 481 GLY A N 1
ATOM 3712 C CA . GLY A 1 481 ? -51.155 -15.489 11.469 1.00 54.28 481 GLY A CA 1
ATOM 3713 C C . GLY A 1 481 ? -49.848 -15.379 10.670 1.00 54.28 481 GLY A C 1
ATOM 3714 O O . GLY A 1 481 ? -48.779 -15.614 11.229 1.00 54.28 481 GLY A O 1
ATOM 3715 N N . THR A 1 482 ? -49.894 -14.976 9.399 1.00 52.50 482 THR A N 1
ATOM 3716 C CA . THR A 1 482 ? -48.701 -14.660 8.593 1.00 52.50 482 THR A CA 1
ATOM 3717 C C . THR A 1 482 ? -48.157 -13.265 8.899 1.00 52.50 482 THR A C 1
ATOM 3719 O O . THR A 1 482 ? -48.883 -12.277 8.795 1.00 52.50 482 THR A O 1
ATOM 3722 N N . HIS A 1 483 ? -46.858 -13.169 9.199 1.00 53.44 483 HIS A N 1
ATOM 3723 C CA . HIS A 1 483 ? -46.135 -11.896 9.124 1.00 53.44 483 HIS A CA 1
ATOM 3724 C C . HIS A 1 483 ? -45.974 -11.468 7.649 1.00 53.44 483 HIS A C 1
ATOM 3726 O O . HIS A 1 483 ? -45.763 -12.339 6.803 1.00 53.44 483 HIS A O 1
ATOM 3732 N N . PRO A 1 484 ? -46.047 -10.165 7.314 1.00 50.59 484 PRO A N 1
ATOM 3733 C CA . PRO A 1 484 ? -45.802 -9.702 5.949 1.00 50.59 484 PRO A CA 1
ATOM 3734 C C . PRO A 1 484 ? -44.318 -9.809 5.560 1.00 50.59 484 PRO A C 1
ATOM 3736 O O . PRO A 1 484 ? -43.448 -9.468 6.356 1.00 50.59 484 PRO A O 1
ATOM 3739 N N . GLU A 1 485 ? -44.031 -10.218 4.320 1.00 41.06 485 GLU A N 1
ATOM 3740 C CA . GLU A 1 485 ? -42.659 -10.268 3.772 1.00 41.06 485 GLU A CA 1
ATOM 3741 C C . GLU A 1 485 ? -42.120 -8.887 3.345 1.00 41.06 485 GLU A C 1
ATOM 3743 O O . GLU A 1 485 ? -40.915 -8.710 3.185 1.00 41.06 485 GLU A O 1
ATOM 3748 N N . ALA A 1 486 ? -43.004 -7.903 3.145 1.00 39.31 486 ALA A N 1
ATOM 3749 C CA . ALA A 1 486 ? -42.648 -6.551 2.721 1.00 39.31 486 ALA A CA 1
ATOM 3750 C C . ALA A 1 486 ? -42.590 -5.568 3.902 1.00 39.31 486 ALA A C 1
ATOM 3752 O O . ALA A 1 486 ? -43.340 -5.691 4.871 1.00 39.31 486 ALA A O 1
ATOM 3753 N N . VAL A 1 487 ? -41.729 -4.552 3.793 1.00 49.75 487 VAL A N 1
ATOM 3754 C CA . VAL A 1 487 ? -41.627 -3.459 4.771 1.00 49.75 487 VAL A CA 1
ATOM 3755 C C . VAL A 1 487 ? -42.751 -2.450 4.524 1.00 49.75 487 VAL A C 1
ATOM 3757 O O . VAL A 1 487 ? -42.793 -1.807 3.476 1.00 49.75 487 VAL A O 1
ATOM 3760 N N . PHE A 1 488 ? -43.656 -2.296 5.493 1.00 49.72 488 PHE A N 1
ATOM 3761 C CA . PHE A 1 488 ? -44.752 -1.323 5.452 1.00 49.72 488 PHE A CA 1
ATOM 3762 C C . PHE A 1 488 ? -44.458 -0.151 6.392 1.00 49.72 488 PHE A C 1
ATOM 3764 O O . PHE A 1 488 ? -44.202 -0.360 7.573 1.00 49.72 488 PHE A O 1
ATOM 3771 N N . ALA A 1 489 ? -44.553 1.084 5.892 1.00 50.09 489 ALA A N 1
ATOM 3772 C CA . ALA A 1 489 ? -44.360 2.288 6.710 1.00 50.09 489 ALA A CA 1
ATOM 3773 C C . ALA A 1 489 ? -45.464 2.488 7.772 1.00 50.09 489 ALA A C 1
ATOM 3775 O O . ALA A 1 489 ? -45.232 3.146 8.786 1.00 50.09 489 ALA A O 1
ATOM 3776 N N . THR A 1 490 ? -46.647 1.902 7.550 1.00 57.06 490 THR A N 1
ATOM 3777 C CA . THR A 1 490 ? -47.840 2.078 8.386 1.00 57.06 490 THR A CA 1
ATOM 3778 C C . THR A 1 490 ? -48.556 0.746 8.602 1.00 57.06 490 THR A C 1
ATOM 3780 O O . THR A 1 490 ? -48.780 0.006 7.645 1.00 57.06 490 THR A O 1
ATOM 3783 N N . LEU A 1 491 ? -48.965 0.469 9.842 1.00 67.38 491 LEU A N 1
ATOM 3784 C CA . LEU A 1 491 ? -49.852 -0.634 10.234 1.00 67.38 491 LEU A CA 1
ATOM 3785 C C . LEU A 1 491 ? -50.954 -0.103 11.172 1.00 67.38 491 LEU A C 1
ATOM 3787 O O . LEU A 1 491 ? -50.803 0.962 11.770 1.00 67.38 491 LEU A O 1
ATOM 3791 N N . TYR A 1 492 ? -52.046 -0.850 11.349 1.00 69.31 492 TYR A N 1
ATOM 3792 C CA . TYR A 1 492 ? -53.183 -0.438 12.185 1.00 69.31 492 TYR A CA 1
ATOM 3793 C C . TYR A 1 492 ? -53.450 -1.427 13.324 1.00 69.31 492 TYR A C 1
ATOM 3795 O O . TYR A 1 492 ? -53.495 -2.641 13.112 1.00 69.31 492 TYR A O 1
ATOM 3803 N N . ARG A 1 493 ? -53.688 -0.906 14.531 1.00 73.00 493 ARG A N 1
ATOM 3804 C CA . ARG A 1 493 ? -54.030 -1.675 15.741 1.00 73.00 493 ARG A CA 1
ATOM 3805 C C . ARG A 1 493 ? -55.400 -1.265 16.260 1.00 73.00 493 ARG A C 1
ATOM 3807 O O . ARG A 1 493 ? -55.674 -0.076 16.340 1.00 73.00 493 ARG A O 1
ATOM 3814 N N . LEU A 1 494 ? -56.249 -2.212 16.656 1.00 73.62 494 LEU A N 1
ATOM 3815 C CA . LEU A 1 494 ? -57.536 -1.882 17.281 1.00 73.62 494 LEU A CA 1
ATOM 3816 C C . LEU A 1 494 ? -57.329 -1.538 18.767 1.00 73.62 494 LEU A C 1
ATOM 3818 O O . LEU A 1 494 ? -56.766 -2.348 19.501 1.00 73.62 494 LEU A O 1
ATOM 3822 N N . LYS A 1 495 ? -57.836 -0.397 19.252 1.00 71.75 495 LYS A N 1
ATOM 3823 C CA . LYS A 1 495 ? -57.642 0.034 20.658 1.00 71.75 495 LYS A CA 1
ATOM 3824 C C . LYS A 1 495 ? -58.216 -0.944 21.694 1.00 71.75 495 LYS A C 1
ATOM 3826 O O . LYS A 1 495 ? -57.707 -1.032 22.807 1.00 71.75 495 LYS A O 1
ATOM 3831 N N . ALA A 1 496 ? -59.250 -1.702 21.322 1.00 72.94 496 ALA A N 1
ATOM 3832 C CA . ALA A 1 496 ? -59.846 -2.749 22.157 1.00 72.94 496 ALA A CA 1
ATOM 3833 C C . ALA A 1 496 ? -59.041 -4.069 22.181 1.00 72.94 496 ALA A C 1
ATOM 3835 O O . ALA A 1 496 ? -59.217 -4.871 23.095 1.00 72.94 496 ALA A O 1
ATOM 3836 N N . GLU A 1 497 ? -58.151 -4.291 21.209 1.00 70.44 497 GLU A N 1
ATOM 3837 C CA . GLU A 1 497 ? -57.283 -5.470 21.115 1.00 70.44 497 GLU A CA 1
ATOM 3838 C C . GLU A 1 497 ? -55.821 -5.026 20.906 1.00 70.44 497 GLU A C 1
ATOM 3840 O O . GLU A 1 497 ? -55.294 -5.117 19.795 1.00 70.44 497 GLU A O 1
ATOM 3845 N N . PRO A 1 498 ? -55.123 -4.557 21.961 1.00 60.75 498 PRO A N 1
ATOM 3846 C CA . PRO A 1 498 ? -53.827 -3.870 21.854 1.00 60.75 498 PRO A CA 1
ATOM 3847 C C . PRO A 1 498 ? -52.638 -4.740 21.392 1.00 60.75 498 PRO A C 1
ATOM 3849 O O . PRO A 1 498 ? -51.503 -4.266 21.413 1.00 60.75 498 PRO A O 1
ATOM 3852 N N . HIS A 1 499 ? -52.897 -5.975 20.953 1.00 63.03 499 HIS A N 1
ATOM 3853 C CA . HIS A 1 499 ? -51.940 -6.911 20.356 1.00 63.03 499 HIS A CA 1
ATOM 3854 C C . HIS A 1 499 ? -52.326 -7.354 18.930 1.00 63.03 499 HIS A C 1
ATOM 3856 O O . HIS A 1 499 ? -51.507 -7.987 18.266 1.00 63.03 499 HIS A O 1
ATOM 3862 N N . THR A 1 500 ? -53.537 -7.050 18.446 1.00 67.69 500 THR A N 1
ATOM 3863 C CA . THR A 1 500 ? -54.026 -7.478 17.123 1.00 67.69 500 THR A CA 1
ATOM 3864 C C . THR A 1 500 ? -53.732 -6.405 16.073 1.00 67.69 500 THR A C 1
ATOM 3866 O O . THR A 1 500 ? -54.230 -5.280 16.164 1.00 67.69 500 THR A O 1
ATOM 3869 N N . VAL A 1 501 ? -52.939 -6.759 15.057 1.00 68.56 501 VAL A N 1
ATOM 3870 C CA . VAL A 1 501 ? -52.429 -5.841 14.021 1.00 68.56 501 VAL A CA 1
ATOM 3871 C C . VAL A 1 501 ? -52.977 -6.198 12.635 1.00 68.56 501 VAL A C 1
ATOM 3873 O O . VAL A 1 501 ? -53.171 -7.374 12.306 1.00 68.56 501 VAL A O 1
ATOM 3876 N N . LYS A 1 502 ? -53.230 -5.165 11.823 1.00 72.06 502 LYS A N 1
ATOM 3877 C CA . LYS A 1 502 ? -53.799 -5.222 10.468 1.00 72.06 502 LYS A CA 1
ATOM 3878 C C . LYS A 1 502 ? -53.013 -4.330 9.500 1.00 72.06 502 LYS A C 1
ATOM 3880 O O . LYS A 1 502 ? -52.391 -3.356 9.920 1.00 72.06 502 LYS A O 1
ATOM 3885 N N . LEU A 1 503 ? -53.104 -4.632 8.204 1.00 69.50 503 LEU A N 1
ATOM 3886 C CA . LEU A 1 503 ? -52.600 -3.773 7.120 1.00 69.50 503 LEU A CA 1
ATOM 3887 C C . LEU A 1 503 ? -53.585 -2.645 6.753 1.00 69.50 503 LEU A C 1
ATOM 3889 O O . LEU A 1 503 ? -53.157 -1.570 6.353 1.00 69.50 503 LEU A O 1
ATOM 3893 N N . GLU A 1 504 ? -54.892 -2.870 6.927 1.00 71.38 504 GLU A N 1
ATOM 3894 C CA . GLU A 1 504 ? -55.964 -1.923 6.584 1.00 71.38 504 GLU A CA 1
ATOM 3895 C C . GLU A 1 504 ? -57.038 -1.858 7.691 1.00 71.38 504 GLU A C 1
ATOM 3897 O O . GLU A 1 504 ? -57.127 -2.734 8.560 1.00 71.38 504 GLU A O 1
ATOM 3902 N N . ILE A 1 505 ? -57.874 -0.816 7.660 1.00 73.06 505 ILE A N 1
ATOM 3903 C CA . ILE A 1 505 ? -58.983 -0.613 8.604 1.00 73.06 505 ILE A CA 1
ATOM 3904 C C . ILE A 1 505 ? -60.218 -1.407 8.138 1.00 73.06 505 ILE A C 1
ATOM 3906 O O . ILE A 1 505 ? -60.856 -1.057 7.146 1.00 73.06 505 ILE A O 1
ATOM 3910 N N . ASP A 1 506 ? -60.612 -2.439 8.897 1.00 64.75 506 ASP A N 1
ATOM 3911 C CA . ASP A 1 506 ? -61.867 -3.189 8.685 1.00 64.75 506 ASP A CA 1
ATOM 3912 C C . ASP A 1 506 ? -63.106 -2.324 9.028 1.00 64.75 506 ASP A C 1
ATOM 3914 O O . ASP A 1 506 ? -63.720 -2.504 10.080 1.00 64.75 506 ASP A O 1
ATOM 3918 N N . GLY A 1 507 ? -63.481 -1.371 8.169 1.00 62.81 507 GLY A N 1
ATOM 3919 C CA . GLY A 1 507 ? -64.802 -0.714 8.173 1.00 62.81 507 GLY A CA 1
ATOM 3920 C C . GLY A 1 507 ? -65.207 0.098 9.418 1.00 62.81 507 GLY A C 1
ATOM 3921 O O . GLY A 1 507 ? -66.367 0.497 9.509 1.00 62.81 507 GLY A O 1
ATOM 3922 N N . GLY A 1 508 ? -64.288 0.328 10.358 1.00 62.88 508 GLY A N 1
ATOM 3923 C CA . GLY A 1 508 ? -64.472 1.200 11.522 1.00 62.88 508 GLY A CA 1
ATOM 3924 C C . GLY A 1 508 ? -64.069 2.652 11.250 1.00 62.88 508 GLY A C 1
ATOM 3925 O O . GLY A 1 508 ? -63.634 2.998 10.150 1.00 62.88 508 GLY A O 1
ATOM 3926 N N . THR A 1 509 ? -64.187 3.507 12.263 1.00 59.28 509 THR A N 1
ATOM 3927 C CA . THR A 1 509 ? -63.681 4.895 12.209 1.00 59.28 509 THR A CA 1
ATOM 3928 C C . THR A 1 509 ? -62.231 4.974 12.686 1.00 59.28 509 THR A C 1
ATOM 3930 O O . THR A 1 509 ? -61.849 4.215 13.574 1.00 59.28 509 THR A O 1
ATOM 3933 N N . GLU A 1 510 ? -61.429 5.911 12.160 1.00 59.25 510 GLU A N 1
ATOM 3934 C CA . GLU A 1 510 ? -60.010 6.077 12.548 1.00 59.25 510 GLU A CA 1
ATOM 3935 C C . GLU A 1 510 ? -59.816 6.203 14.073 1.00 59.25 510 GLU A C 1
ATOM 3937 O O . GLU A 1 510 ? -58.868 5.643 14.620 1.00 59.25 510 GLU A O 1
ATOM 3942 N N . ASP A 1 511 ? -60.764 6.829 14.779 1.00 72.50 511 ASP A N 1
ATOM 3943 C CA . ASP A 1 511 ? -60.773 6.962 16.243 1.00 72.50 511 ASP A CA 1
ATOM 3944 C C . ASP A 1 511 ? -60.716 5.622 17.010 1.00 72.50 511 ASP A C 1
ATOM 3946 O O . ASP A 1 511 ? -60.273 5.594 18.161 1.00 72.50 511 ASP A O 1
ATOM 3950 N N . GLU A 1 512 ? -61.112 4.499 16.401 1.00 73.06 512 GLU A N 1
ATOM 3951 C CA . GLU A 1 512 ? -61.099 3.158 17.017 1.00 73.06 512 GLU A CA 1
ATOM 3952 C C . GLU A 1 512 ? -59.728 2.463 16.927 1.00 73.06 512 GLU A C 1
ATOM 3954 O O . GLU A 1 512 ? -59.487 1.455 17.604 1.00 73.06 512 GLU A O 1
ATOM 3959 N N . TYR A 1 513 ? -58.819 3.008 16.114 1.00 69.31 513 TYR A N 1
ATOM 3960 C CA . TYR A 1 513 ? -57.516 2.428 15.810 1.00 69.31 513 TYR A CA 1
ATOM 3961 C C . TYR A 1 513 ? -56.363 3.320 16.284 1.00 69.31 513 TYR A C 1
ATOM 3963 O O . TYR A 1 513 ? -56.486 4.542 16.385 1.00 69.31 513 TYR A O 1
ATOM 3971 N N . ASP A 1 514 ? -55.223 2.699 16.574 1.00 64.62 514 ASP A N 1
ATOM 3972 C CA . ASP A 1 514 ? -53.927 3.370 16.640 1.00 64.62 514 ASP A CA 1
ATOM 3973 C C . ASP A 1 514 ? -53.175 3.133 15.330 1.00 64.62 514 ASP A C 1
ATOM 3975 O O . ASP A 1 514 ? -53.160 2.015 14.800 1.00 64.62 514 ASP A O 1
ATOM 3979 N N . ILE A 1 515 ? -52.526 4.184 14.836 1.00 62.97 515 ILE A N 1
ATOM 3980 C CA . ILE A 1 515 ? -51.633 4.118 13.681 1.00 62.97 515 ILE A CA 1
ATOM 3981 C C . ILE A 1 515 ? -50.233 3.772 14.195 1.00 62.97 515 ILE A C 1
ATOM 3983 O O . ILE A 1 515 ? -49.643 4.520 14.976 1.00 62.97 515 ILE A O 1
ATOM 3987 N N . LEU A 1 516 ? -49.709 2.629 13.763 1.00 58.81 516 LEU A N 1
ATOM 3988 C CA . LEU A 1 516 ? -48.345 2.193 14.034 1.00 58.81 516 LEU A CA 1
ATOM 3989 C C . LEU A 1 516 ? -47.471 2.664 12.865 1.00 58.81 516 LEU A C 1
ATOM 3991 O O . LEU A 1 516 ? -47.681 2.225 11.735 1.00 58.81 516 LEU A O 1
ATOM 3995 N N . VAL A 1 517 ? -46.500 3.536 13.126 1.00 56.47 517 VAL A N 1
ATOM 3996 C CA . VAL A 1 517 ? -45.467 3.902 12.144 1.00 56.47 517 VAL A CA 1
ATOM 3997 C C . VAL A 1 517 ? -44.225 3.070 12.437 1.00 56.47 517 VAL A C 1
ATOM 3999 O O . VAL A 1 517 ? -43.768 3.047 13.581 1.00 56.47 517 VAL A O 1
ATOM 4002 N N . LEU A 1 518 ? -43.694 2.380 11.426 1.00 56.22 518 LEU A N 1
ATOM 4003 C CA . LEU A 1 518 ? -42.417 1.674 11.544 1.00 56.22 518 LEU A CA 1
ATOM 4004 C C . LEU A 1 518 ? -41.270 2.619 11.170 1.00 56.22 518 LEU A C 1
ATOM 4006 O O . LEU A 1 518 ? -41.384 3.387 10.218 1.00 56.22 518 LEU A O 1
ATOM 4010 N N . GLY A 1 519 ? -40.171 2.564 11.926 1.00 58.16 519 GLY A N 1
ATOM 4011 C CA . GLY A 1 519 ? -38.948 3.298 11.594 1.00 58.16 519 GLY A CA 1
ATOM 4012 C C . GLY A 1 519 ? -38.231 2.719 10.369 1.00 58.16 519 GLY A C 1
ATOM 4013 O O . GLY A 1 519 ? -38.489 1.581 9.969 1.00 58.16 519 GLY A O 1
ATOM 4014 N N . ASP A 1 520 ? -37.287 3.469 9.803 1.00 63.78 520 ASP A N 1
ATOM 4015 C CA . ASP A 1 520 ? -36.476 2.986 8.681 1.00 63.78 520 ASP A CA 1
ATOM 4016 C C . ASP A 1 520 ? -35.539 1.868 9.159 1.00 63.78 520 ASP A C 1
ATOM 4018 O O . ASP A 1 520 ? -34.748 2.074 10.083 1.00 63.78 520 ASP A O 1
ATOM 4022 N N . HIS A 1 521 ? -35.590 0.692 8.530 1.00 71.12 521 HIS A N 1
ATOM 4023 C CA . HIS A 1 521 ? -34.639 -0.383 8.814 1.00 71.12 521 HIS A CA 1
ATOM 4024 C C . HIS A 1 521 ? -33.276 -0.074 8.181 1.00 71.12 521 HIS A C 1
ATOM 4026 O O . HIS A 1 521 ? -33.171 0.109 6.967 1.00 71.12 521 HIS A O 1
ATOM 4032 N N . VAL A 1 522 ? -32.223 -0.050 8.997 1.00 74.50 522 VAL A N 1
ATOM 4033 C CA . VAL A 1 522 ? -30.852 0.258 8.581 1.00 74.50 522 VAL A CA 1
ATOM 4034 C C . VAL A 1 522 ? -29.966 -0.958 8.818 1.00 74.50 522 VAL A C 1
ATOM 4036 O O . VAL A 1 522 ? -29.773 -1.379 9.956 1.00 74.50 522 VAL A O 1
ATOM 4039 N N . LYS A 1 523 ? -29.379 -1.480 7.736 1.00 81.88 523 LYS A N 1
ATOM 4040 C CA . LYS A 1 523 ? -28.279 -2.449 7.778 1.00 81.88 523 LYS A CA 1
ATOM 4041 C C . LYS A 1 523 ? -26.963 -1.756 7.433 1.00 81.88 523 LYS A C 1
ATOM 4043 O O . LYS A 1 523 ? -26.871 -1.093 6.399 1.00 81.88 523 LYS A O 1
ATOM 4048 N N . LEU A 1 524 ? -25.967 -1.919 8.295 1.00 81.31 524 LEU A N 1
ATOM 4049 C CA . LEU A 1 524 ? -24.591 -1.485 8.101 1.00 81.31 524 LEU A CA 1
ATOM 4050 C C . LEU A 1 524 ? -23.838 -2.533 7.274 1.00 81.31 524 LEU A C 1
ATOM 4052 O O . LEU A 1 524 ? -23.783 -3.708 7.631 1.00 81.31 524 LEU A O 1
ATOM 4056 N N . GLU A 1 525 ? -23.264 -2.078 6.172 1.00 85.56 525 GLU A N 1
ATOM 4057 C CA . GLU A 1 525 ? -22.305 -2.791 5.335 1.00 85.56 525 GLU A CA 1
ATOM 4058 C C . GLU A 1 525 ? -20.882 -2.325 5.683 1.00 85.56 525 GLU A C 1
ATOM 4060 O O . GLU A 1 525 ? -20.694 -1.350 6.415 1.00 85.56 525 GLU A O 1
ATOM 4065 N N . PHE A 1 526 ? -19.866 -2.969 5.104 1.00 87.12 526 PHE A N 1
ATOM 4066 C CA . PHE A 1 526 ? -18.450 -2.631 5.293 1.00 87.12 526 PHE A CA 1
ATOM 4067 C C . PHE A 1 526 ? -18.142 -1.120 5.222 1.00 87.12 526 PHE A C 1
ATOM 4069 O O . PHE A 1 526 ? -17.440 -0.592 6.083 1.00 87.12 526 PHE A O 1
ATOM 4076 N N . LYS A 1 527 ? -18.714 -0.395 4.245 1.00 85.94 527 LYS A N 1
ATOM 4077 C CA . LYS A 1 527 ? -18.507 1.061 4.090 1.00 85.94 527 LYS A CA 1
ATOM 4078 C C . LYS A 1 527 ? -19.079 1.879 5.251 1.00 85.94 527 LYS A C 1
ATOM 4080 O O . LYS A 1 527 ? -18.527 2.915 5.611 1.00 85.94 527 LYS A O 1
ATOM 4085 N N . ASP A 1 528 ? -20.180 1.418 5.837 1.00 86.25 528 ASP A N 1
ATOM 4086 C CA . ASP A 1 528 ? -20.820 2.079 6.970 1.00 86.25 528 ASP A CA 1
ATOM 4087 C C . ASP A 1 528 ? -20.018 1.832 8.255 1.00 86.25 528 ASP A C 1
ATOM 4089 O O . ASP A 1 528 ? -19.781 2.755 9.032 1.00 86.25 528 ASP A O 1
ATOM 4093 N N . VAL A 1 529 ? -19.528 0.603 8.448 1.00 84.19 529 VAL A N 1
ATOM 4094 C CA . VAL A 1 529 ? -18.642 0.250 9.570 1.00 84.19 529 VAL A CA 1
ATOM 4095 C C . VAL A 1 529 ? -17.320 1.020 9.492 1.00 84.19 529 VAL A C 1
ATOM 4097 O O . VAL A 1 529 ? -16.891 1.597 10.488 1.00 84.19 529 VAL A O 1
ATOM 4100 N N . ALA A 1 530 ? -16.729 1.138 8.299 1.00 84.06 530 ALA A N 1
ATOM 4101 C CA . ALA A 1 530 ? -15.574 2.000 8.055 1.00 84.06 530 ALA A CA 1
ATOM 4102 C C . ALA A 1 530 ? -15.850 3.463 8.458 1.00 84.06 530 ALA A C 1
ATOM 4104 O O . ALA A 1 530 ? -15.091 4.048 9.235 1.00 84.06 530 ALA A O 1
ATOM 4105 N N . ALA A 1 531 ? -16.974 4.040 8.014 1.00 83.00 531 ALA A N 1
ATOM 4106 C CA . ALA A 1 531 ? -17.337 5.420 8.339 1.00 83.00 531 ALA A CA 1
ATOM 4107 C C . ALA A 1 531 ? -17.525 5.648 9.854 1.00 83.00 531 ALA A C 1
ATOM 4109 O O . ALA A 1 531 ? -17.177 6.714 10.361 1.00 83.00 531 ALA A O 1
ATOM 4110 N N . LEU A 1 532 ? -18.019 4.645 10.591 1.00 79.44 532 LEU A N 1
ATOM 4111 C CA . LEU A 1 532 ? -18.137 4.674 12.058 1.00 79.44 532 LEU A CA 1
ATOM 4112 C C . LEU A 1 532 ? -16.784 4.655 12.784 1.00 79.44 532 LEU A C 1
ATOM 4114 O O . LEU A 1 532 ? -16.691 5.151 13.902 1.00 79.44 532 LEU A O 1
ATOM 4118 N N . MET A 1 533 ? -15.735 4.139 12.143 1.00 77.50 533 MET A N 1
ATOM 4119 C CA . MET A 1 533 ? -14.350 4.153 12.631 1.00 77.50 533 MET A CA 1
ATOM 4120 C C . MET A 1 533 ? -13.579 5.417 12.192 1.00 77.50 533 MET A C 1
ATOM 4122 O O . MET A 1 533 ? -12.351 5.453 12.261 1.00 77.50 533 MET A O 1
ATOM 4126 N N . GLY A 1 534 ? -14.284 6.449 11.709 1.00 76.44 534 GLY A N 1
ATOM 4127 C CA . GLY A 1 534 ? -13.698 7.692 11.194 1.00 76.44 534 GLY A CA 1
ATOM 4128 C C . GLY A 1 534 ? -13.161 7.590 9.760 1.00 76.44 534 GLY A C 1
ATOM 4129 O O . GLY A 1 534 ? -12.484 8.508 9.287 1.00 76.44 534 GLY A O 1
ATOM 4130 N N . VAL A 1 535 ? -13.441 6.485 9.058 1.00 77.12 535 VAL A N 1
ATOM 4131 C CA . VAL A 1 535 ? -12.842 6.143 7.763 1.00 77.12 535 VAL A CA 1
ATOM 4132 C C . VAL A 1 535 ? -13.872 6.202 6.634 1.00 77.12 535 VAL A C 1
ATOM 4134 O O . VAL A 1 535 ? -14.599 5.253 6.361 1.00 77.12 535 VAL A O 1
ATOM 4137 N N . GLY A 1 536 ? -13.899 7.338 5.939 1.00 76.31 536 GLY A N 1
ATOM 4138 C CA . GLY A 1 536 ? -14.834 7.594 4.842 1.00 76.31 536 GLY A CA 1
ATOM 4139 C C . GLY A 1 536 ? -16.133 8.246 5.307 1.00 76.31 536 GLY A C 1
ATOM 4140 O O . GLY A 1 536 ? -16.156 8.980 6.295 1.00 76.31 536 GLY A O 1
ATOM 4141 N N . THR A 1 537 ? -17.215 8.023 4.562 1.00 75.75 537 THR A N 1
ATOM 4142 C CA . THR A 1 537 ? -18.523 8.653 4.787 1.00 75.75 537 THR A CA 1
ATOM 4143 C C . THR A 1 537 ? -19.670 7.676 4.526 1.00 75.75 537 THR A C 1
ATOM 4145 O O . THR A 1 537 ? -19.589 6.824 3.644 1.00 75.75 537 THR A O 1
ATOM 4148 N N . SER A 1 538 ? -20.767 7.821 5.275 1.00 83.94 538 SER A N 1
ATOM 4149 C CA . SER A 1 538 ? -22.029 7.126 5.006 1.00 83.94 538 SER A CA 1
ATOM 4150 C C . SER A 1 538 ? -23.241 7.937 5.480 1.00 83.94 538 SER A C 1
ATOM 4152 O O . SER A 1 538 ? -23.256 8.518 6.566 1.00 83.94 538 SER A O 1
ATOM 4154 N N . GLU A 1 539 ? -24.305 7.931 4.678 1.00 81.75 539 GLU A N 1
ATOM 4155 C CA . GLU A 1 539 ? -25.613 8.500 5.032 1.00 81.75 539 GLU A CA 1
ATOM 4156 C C . GLU A 1 539 ? -26.378 7.618 6.041 1.00 81.75 539 GLU A C 1
ATOM 4158 O O . GLU A 1 539 ? -27.255 8.101 6.769 1.00 81.75 539 GLU A O 1
ATOM 4163 N N . LYS A 1 540 ? -26.020 6.329 6.160 1.00 79.50 540 LYS A N 1
ATOM 4164 C CA . LYS A 1 540 ? -26.554 5.424 7.194 1.00 79.50 540 LYS A CA 1
ATOM 4165 C C . LYS A 1 540 ? -25.996 5.742 8.585 1.00 79.50 540 LYS A C 1
ATOM 4167 O O . LYS A 1 540 ? -26.676 5.487 9.580 1.00 79.50 540 LYS A O 1
ATOM 4172 N N . THR A 1 541 ? -24.811 6.349 8.657 1.00 75.75 541 THR A N 1
ATOM 4173 C CA . THR A 1 541 ? -24.097 6.649 9.912 1.00 75.75 541 THR A CA 1
ATOM 4174 C C . THR A 1 541 ? -24.129 8.131 10.296 1.00 75.75 541 THR A C 1
ATOM 4176 O O . THR A 1 541 ? -23.766 8.484 11.415 1.00 75.75 541 THR A O 1
ATOM 4179 N N . GLN A 1 542 ? -24.614 9.017 9.419 1.00 76.62 542 GLN A N 1
ATOM 4180 C CA . GLN A 1 542 ? -24.709 10.450 9.704 1.00 76.62 542 GLN A CA 1
ATOM 4181 C C . GLN A 1 542 ? -25.528 10.740 10.977 1.00 76.62 542 GLN A C 1
ATOM 4183 O O . GLN A 1 542 ? -26.697 10.371 11.084 1.00 76.62 542 GLN A O 1
ATOM 4188 N N . GLY A 1 543 ? -24.910 11.435 11.939 1.00 69.00 543 GLY A N 1
ATOM 4189 C CA . GLY A 1 543 ? -25.528 11.793 13.225 1.00 69.00 543 GLY A CA 1
ATOM 4190 C C . GLY A 1 543 ? -25.694 10.628 14.208 1.00 69.00 543 GLY A C 1
ATOM 4191 O O . GLY A 1 543 ? -26.173 10.837 15.322 1.00 69.00 543 GLY A O 1
ATOM 4192 N N . LEU A 1 544 ? -25.290 9.419 13.819 1.00 70.81 544 LEU A N 1
ATOM 4193 C CA . LEU A 1 544 ? -25.291 8.232 14.656 1.00 70.81 544 LEU A CA 1
ATOM 4194 C C . LEU A 1 544 ? -23.905 8.057 15.283 1.00 70.81 544 LEU A C 1
ATOM 4196 O O . LEU A 1 544 ? -22.885 8.277 14.632 1.00 70.81 544 LEU A O 1
ATOM 4200 N N . LYS A 1 545 ? -23.872 7.686 16.563 1.00 68.00 545 LYS A N 1
ATOM 4201 C CA . LYS A 1 545 ? -22.626 7.510 17.307 1.00 68.00 545 LYS A CA 1
ATOM 4202 C C . LYS A 1 545 ? -22.284 6.038 17.537 1.00 68.00 545 LYS A C 1
ATOM 4204 O O . LYS A 1 545 ? -23.171 5.186 17.527 1.00 68.00 545 LYS A O 1
ATOM 4209 N N . LEU A 1 546 ? -21.011 5.770 17.814 1.00 68.88 546 LEU A N 1
ATOM 4210 C CA . LEU A 1 546 ? -20.471 4.424 17.974 1.00 68.88 546 LEU A CA 1
ATOM 4211 C C . LEU A 1 546 ? -21.034 3.708 19.214 1.00 68.88 546 LEU A C 1
ATOM 4213 O O . LEU A 1 546 ? -21.480 2.566 19.106 1.00 68.88 546 LEU A O 1
ATOM 4217 N N . GLU A 1 547 ? -21.117 4.401 20.356 1.00 63.69 547 GLU A N 1
ATOM 4218 C CA . GLU A 1 547 ? -21.648 3.850 21.611 1.00 63.69 547 GLU A CA 1
ATOM 4219 C C . GLU A 1 547 ? -23.127 3.450 21.510 1.00 63.69 547 GLU A C 1
ATOM 4221 O O . GLU A 1 547 ? -23.582 2.546 22.208 1.00 63.69 547 GLU A O 1
ATOM 4226 N N . ALA A 1 548 ? -23.881 4.069 20.596 1.00 61.81 548 ALA A N 1
ATOM 4227 C CA . ALA A 1 548 ? -25.295 3.772 20.409 1.00 61.81 548 ALA A CA 1
ATOM 4228 C C . ALA A 1 548 ? -25.539 2.410 19.731 1.00 61.81 548 ALA A C 1
ATOM 4230 O O . ALA A 1 548 ? -26.625 1.860 19.877 1.00 61.81 548 ALA A O 1
ATOM 4231 N N . LEU A 1 549 ? -24.553 1.856 19.015 1.00 68.69 549 LEU A N 1
ATOM 4232 C CA . LEU A 1 549 ? -24.661 0.550 18.350 1.00 68.69 549 LEU A CA 1
ATOM 4233 C C . LEU A 1 549 ? -24.259 -0.624 19.244 1.00 68.69 549 LEU A C 1
ATOM 4235 O O . LEU A 1 549 ? -24.466 -1.772 18.850 1.00 68.69 549 LEU A O 1
ATOM 4239 N N . PHE A 1 550 ? -23.663 -0.367 20.408 1.00 69.69 550 PHE A N 1
ATOM 4240 C CA . PHE A 1 550 ? -23.258 -1.413 21.339 1.00 69.69 550 PHE A CA 1
ATOM 4241 C C . PHE A 1 550 ? -24.484 -2.162 21.879 1.00 69.69 550 PHE A C 1
ATOM 4243 O O . PHE A 1 550 ? -25.418 -1.547 22.400 1.00 69.69 550 PHE A O 1
ATOM 4250 N N . ASP A 1 551 ? -24.482 -3.494 21.803 1.00 66.31 551 ASP A N 1
ATOM 4251 C CA . ASP A 1 551 ? -25.563 -4.309 22.354 1.00 66.31 551 ASP A CA 1
ATOM 4252 C C . ASP A 1 551 ? -25.136 -4.984 23.659 1.00 66.31 551 ASP A C 1
ATOM 4254 O O . ASP A 1 551 ? -24.395 -5.968 23.663 1.00 66.31 551 ASP A O 1
ATOM 4258 N N . SER A 1 552 ? -25.674 -4.524 24.790 1.00 58.31 552 SER A N 1
ATOM 4259 C CA . SER A 1 552 ? -25.448 -5.183 26.081 1.00 58.31 552 SER A CA 1
ATOM 4260 C C . SER A 1 552 ? -25.975 -6.625 26.119 1.00 58.31 552 SER A C 1
ATOM 4262 O O . SER A 1 552 ? -25.443 -7.460 26.846 1.00 58.31 552 SER A O 1
ATOM 4264 N N . ARG A 1 553 ? -26.929 -6.994 25.252 1.00 58.12 553 ARG A N 1
ATOM 4265 C CA . ARG A 1 553 ? -27.382 -8.387 25.082 1.00 58.12 553 ARG A CA 1
ATOM 4266 C C . ARG A 1 553 ? -26.398 -9.227 24.263 1.00 58.12 553 ARG A C 1
ATOM 4268 O O . ARG A 1 553 ? -26.535 -10.447 24.238 1.00 58.12 553 ARG A O 1
ATOM 4275 N N . LYS A 1 554 ? -25.406 -8.621 23.597 1.00 60.31 554 LYS A N 1
ATOM 4276 C CA . LYS A 1 554 ? -24.260 -9.337 23.010 1.00 60.31 554 LYS A CA 1
ATOM 4277 C C . LYS A 1 554 ? -23.156 -9.626 24.028 1.00 60.31 554 LYS A C 1
ATOM 4279 O O . LYS A 1 554 ? -22.403 -10.558 23.771 1.00 60.31 554 LYS A O 1
ATOM 4284 N N . LEU A 1 555 ? -23.125 -8.970 25.201 1.00 59.66 555 LEU A N 1
ATOM 4285 C CA . LEU A 1 555 ? -22.458 -9.571 26.365 1.00 59.66 555 LEU A CA 1
ATOM 4286 C C . LEU A 1 555 ? -23.172 -10.884 26.683 1.00 59.66 555 LEU A C 1
ATOM 4288 O O . LEU A 1 555 ? -22.611 -11.937 26.426 1.00 59.66 555 LEU A O 1
ATOM 4292 N N . THR A 1 556 ? -24.434 -10.869 27.123 1.00 50.28 556 THR A N 1
ATOM 4293 C CA . THR A 1 556 ? -25.111 -12.107 27.564 1.00 50.28 556 THR A CA 1
ATOM 4294 C C . THR A 1 556 ? -25.176 -13.204 26.487 1.00 50.28 556 THR A C 1
ATOM 4296 O O . THR A 1 556 ? -24.939 -14.365 26.806 1.00 50.28 556 THR A O 1
ATOM 4299 N N . LYS A 1 557 ? -25.339 -12.867 25.197 1.00 49.09 557 LYS A N 1
ATOM 4300 C CA . LYS A 1 557 ? -25.217 -13.824 24.072 1.00 49.09 557 LYS A CA 1
ATOM 4301 C C . LYS A 1 557 ? -23.786 -14.250 23.698 1.00 49.09 557 LYS A C 1
ATOM 4303 O O . LYS A 1 557 ? -23.645 -15.165 22.899 1.00 49.09 557 LYS A O 1
ATOM 4308 N N . LYS A 1 558 ? -22.726 -13.656 24.248 1.00 50.38 558 LYS A N 1
ATOM 4309 C CA . LYS A 1 558 ? -21.352 -14.208 24.211 1.00 50.38 558 LYS A CA 1
ATOM 4310 C C . LYS A 1 558 ? -20.847 -14.688 25.579 1.00 50.38 558 LYS A C 1
ATOM 4312 O O . LYS A 1 558 ? -19.734 -15.190 25.686 1.00 50.38 558 LYS A O 1
ATOM 4317 N N . LEU A 1 559 ? -21.686 -14.591 26.609 1.00 45.72 559 LEU A N 1
ATOM 4318 C CA . LEU A 1 559 ? -21.576 -15.347 27.856 1.00 45.72 559 LEU A CA 1
ATOM 4319 C C . LEU A 1 559 ? -22.368 -16.681 27.781 1.00 45.72 559 LEU A C 1
ATOM 4321 O O . LEU A 1 559 ? -22.302 -17.474 28.713 1.00 45.72 559 LEU A O 1
ATOM 4325 N N . GLY A 1 560 ? -23.109 -16.944 26.692 1.00 43.25 560 GLY A N 1
ATOM 4326 C CA . GLY A 1 560 ? -23.879 -18.187 26.506 1.00 43.25 560 GLY A CA 1
ATOM 4327 C C . GLY A 1 560 ? -24.809 -18.211 25.281 1.00 43.25 560 GLY A C 1
ATOM 4328 O O . GLY A 1 560 ? -25.992 -18.513 25.419 1.00 43.25 560 GLY A O 1
ATOM 4329 N N . GLY A 1 561 ? -24.324 -17.816 24.096 1.00 39.69 561 GLY A N 1
ATOM 4330 C CA . GLY A 1 561 ? -25.109 -17.845 22.843 1.00 39.69 561 GLY A CA 1
ATOM 4331 C C . GLY A 1 561 ? -25.204 -19.228 22.193 1.00 39.69 561 GLY A C 1
ATOM 4332 O O . GLY A 1 561 ? -26.230 -19.566 21.609 1.00 39.69 561 GLY A O 1
ATOM 4333 N N . GLU A 1 562 ? -24.154 -20.025 22.362 1.00 45.12 562 GLU A N 1
ATOM 4334 C CA . GLU A 1 562 ? -24.233 -21.482 22.468 1.00 45.12 562 GLU A CA 1
ATOM 4335 C C . GLU A 1 562 ? -24.031 -21.829 23.957 1.00 45.12 562 GLU A C 1
ATOM 4337 O O . GLU A 1 562 ? -23.536 -20.988 24.717 1.00 45.12 562 GLU A O 1
ATOM 4342 N N . GLU A 1 563 ? -24.433 -23.021 24.411 1.00 44.19 563 GLU A N 1
ATOM 4343 C CA . GLU A 1 563 ? -24.255 -23.420 25.817 1.00 44.19 563 GLU A CA 1
ATOM 4344 C C . GLU A 1 563 ? -22.759 -23.570 26.151 1.00 44.19 563 GLU A C 1
ATOM 4346 O O . GLU A 1 563 ? -22.156 -24.621 25.933 1.00 44.19 563 GLU A O 1
ATOM 4351 N N . ALA A 1 564 ? -22.160 -22.502 26.687 1.00 50.91 564 ALA A N 1
ATOM 4352 C CA . ALA A 1 564 ? -20.819 -22.529 27.254 1.00 50.91 564 ALA A CA 1
ATOM 4353 C C . ALA A 1 564 ? -20.788 -23.540 28.412 1.00 50.91 564 ALA A C 1
ATOM 4355 O O . ALA A 1 564 ? -21.568 -23.441 29.363 1.00 50.91 564 ALA A O 1
ATOM 4356 N N . ASN A 1 565 ? -19.889 -24.519 28.330 1.00 52.50 565 ASN A N 1
ATOM 4357 C CA . ASN A 1 565 ? -19.773 -25.599 29.312 1.00 52.50 565 ASN A CA 1
ATOM 4358 C C . ASN A 1 565 ? -19.127 -25.104 30.617 1.00 52.50 565 ASN A C 1
ATOM 4360 O O . ASN A 1 565 ? -19.212 -25.767 31.653 1.00 52.50 565 ASN A O 1
ATOM 4364 N N . SER A 1 566 ? -18.471 -23.944 30.568 1.00 58.41 566 SER A N 1
ATOM 4365 C CA . SER A 1 566 ? -17.799 -23.292 31.687 1.00 58.41 566 SER A CA 1
ATOM 4366 C C . SER A 1 566 ? -17.887 -21.763 31.597 1.00 58.41 566 SER A C 1
ATOM 4368 O O . SER A 1 566 ? -18.196 -21.193 30.552 1.00 58.41 566 SER A O 1
ATOM 4370 N N . ARG A 1 567 ? -17.581 -21.074 32.704 1.00 62.22 567 ARG A N 1
ATOM 4371 C CA . ARG A 1 567 ? -17.465 -19.604 32.717 1.00 62.22 567 ARG A CA 1
ATOM 4372 C C . ARG A 1 567 ? -16.237 -19.089 31.965 1.00 62.22 567 ARG A C 1
ATOM 4374 O O . ARG A 1 567 ? -16.261 -17.964 31.486 1.00 62.22 567 ARG A O 1
ATOM 4381 N N . ASP A 1 568 ? -15.188 -19.897 31.841 1.00 61.34 568 ASP A N 1
ATOM 4382 C CA . ASP A 1 568 ? -13.922 -19.469 31.235 1.00 61.34 568 ASP A CA 1
ATOM 4383 C C . ASP A 1 568 ? -14.028 -19.319 29.702 1.00 61.34 568 ASP A C 1
ATOM 4385 O O . ASP A 1 568 ? -13.241 -18.605 29.092 1.00 61.34 568 ASP A O 1
ATOM 4389 N N . GLU A 1 569 ? -15.050 -19.924 29.085 1.00 59.31 569 GLU A N 1
ATOM 4390 C CA . GLU A 1 569 ? -15.395 -19.795 27.657 1.00 59.31 569 GLU A CA 1
ATOM 4391 C C . GLU A 1 569 ? -16.186 -18.502 27.334 1.00 59.31 569 GLU A C 1
ATOM 4393 O O . GLU A 1 569 ? -16.575 -18.275 26.188 1.00 59.31 569 GLU A O 1
ATOM 4398 N N . GLN A 1 570 ? -16.471 -17.658 28.333 1.00 70.94 570 GLN A N 1
ATOM 4399 C CA . GLN A 1 570 ? -17.366 -16.504 28.211 1.00 70.94 570 GLN A CA 1
ATOM 4400 C C . GLN A 1 570 ? -16.622 -15.179 27.961 1.00 70.94 570 GLN A C 1
ATOM 4402 O O . GLN A 1 570 ? -15.604 -14.897 28.588 1.00 70.94 570 GLN A O 1
ATOM 4407 N N . PHE A 1 571 ? -17.194 -14.284 27.144 1.00 75.06 571 PHE A N 1
ATOM 4408 C CA . PHE A 1 571 ? -16.565 -13.015 26.718 1.00 75.06 571 PHE A CA 1
ATOM 4409 C C . PHE A 1 571 ? -15.984 -12.122 27.841 1.00 75.06 571 PHE A C 1
ATOM 4411 O O . PHE A 1 571 ? -14.937 -11.516 27.650 1.00 75.06 571 PHE A O 1
ATOM 4418 N N . LEU A 1 572 ? -16.611 -12.034 29.024 1.00 75.38 572 LEU A N 1
ATOM 4419 C CA . LEU A 1 572 ? -16.064 -11.245 30.151 1.00 75.38 572 LEU A CA 1
ATOM 4420 C C . LEU A 1 572 ? -14.843 -11.893 30.831 1.00 75.38 572 LEU A C 1
ATOM 4422 O O . LEU A 1 572 ? -14.171 -11.238 31.629 1.00 75.38 572 LEU A O 1
ATOM 4426 N N . TYR A 1 573 ? -14.556 -13.160 30.540 1.00 76.00 573 TYR A N 1
ATOM 4427 C CA . TYR A 1 573 ? -13.452 -13.927 31.113 1.00 76.00 573 TYR A CA 1
ATOM 4428 C C . TYR A 1 573 ? -12.254 -14.035 30.156 1.00 76.00 573 TYR A C 1
ATOM 4430 O O . TYR A 1 573 ? -11.158 -14.326 30.632 1.00 76.00 573 TYR A O 1
ATOM 4438 N N . CYS A 1 574 ? -12.434 -13.700 28.871 1.00 78.31 574 CYS A N 1
ATOM 4439 C CA . CYS A 1 574 ? -11.356 -13.500 27.900 1.00 78.31 574 CYS A CA 1
ATOM 4440 C C . CYS A 1 574 ? -10.317 -12.467 28.378 1.00 78.31 574 CYS A C 1
ATOM 4442 O O . CYS A 1 574 ? -10.629 -11.522 29.111 1.00 78.31 574 CYS A O 1
ATOM 4444 N N . SER A 1 575 ? -9.077 -12.638 27.925 1.00 79.00 575 SER A N 1
ATOM 4445 C CA . SER A 1 575 ? -7.966 -11.711 28.157 1.00 79.00 575 SER A CA 1
ATOM 4446 C C . SER A 1 575 ? -8.045 -10.457 27.274 1.00 79.00 575 SER A C 1
ATOM 4448 O O . SER A 1 575 ? -8.731 -10.437 26.253 1.00 79.00 575 SER A O 1
ATOM 4450 N N . ASP A 1 576 ? -7.306 -9.402 27.637 1.00 77.06 576 ASP A N 1
ATOM 4451 C CA . ASP A 1 576 ? -7.220 -8.167 26.839 1.00 77.06 576 ASP A CA 1
ATOM 4452 C C . ASP A 1 576 ? -6.775 -8.444 25.389 1.00 77.06 576 ASP A C 1
ATOM 4454 O O . ASP A 1 576 ? -7.402 -7.961 24.450 1.00 77.06 576 ASP A O 1
ATOM 4458 N N . ASP A 1 577 ? -5.770 -9.300 25.184 1.00 76.50 577 ASP A N 1
ATOM 4459 C CA . ASP A 1 577 ? -5.275 -9.657 23.845 1.00 76.50 577 ASP A CA 1
ATOM 4460 C C . ASP A 1 577 ? -6.331 -10.371 22.975 1.00 76.50 577 ASP A C 1
ATOM 4462 O O . ASP A 1 577 ? -6.349 -10.198 21.753 1.00 76.50 577 ASP A O 1
ATOM 4466 N N . GLU A 1 578 ? -7.251 -11.123 23.590 1.00 79.62 578 GLU A N 1
ATOM 4467 C CA . GLU A 1 578 ? -8.399 -11.748 22.916 1.00 79.62 578 GLU A CA 1
ATOM 4468 C C . GLU A 1 578 ? -9.553 -10.763 22.663 1.00 79.62 578 GLU A C 1
ATOM 4470 O O . GLU A 1 578 ? -10.351 -10.978 21.748 1.00 79.62 578 GLU A O 1
ATOM 4475 N N . LEU A 1 579 ? -9.655 -9.692 23.454 1.00 79.12 579 LEU A N 1
ATOM 4476 C CA . LEU A 1 579 ? -10.707 -8.670 23.378 1.00 79.12 579 LEU A CA 1
ATOM 4477 C C . LEU A 1 579 ? -10.348 -7.488 22.464 1.00 79.12 579 LEU A C 1
ATOM 4479 O O . LEU A 1 579 ? -11.243 -6.785 21.987 1.00 79.12 579 LEU A O 1
ATOM 4483 N N . ARG A 1 580 ? -9.057 -7.259 22.205 1.00 80.62 580 ARG A N 1
ATOM 4484 C CA . ARG A 1 580 ? -8.570 -6.259 21.245 1.00 80.62 580 ARG A CA 1
ATOM 4485 C C . ARG A 1 580 ? -9.031 -6.575 19.825 1.00 80.62 580 ARG A C 1
ATOM 4487 O O . ARG A 1 580 ? -9.040 -7.725 19.382 1.00 80.62 580 ARG A O 1
ATOM 4494 N N . PHE A 1 581 ? -9.352 -5.519 19.084 1.00 82.38 581 PHE A N 1
ATOM 4495 C CA . PHE A 1 581 ? -9.627 -5.612 17.657 1.00 82.38 581 PHE A CA 1
ATOM 4496 C C . PHE A 1 581 ? -8.296 -5.636 16.896 1.00 82.38 581 PHE A C 1
ATOM 4498 O O . PHE A 1 581 ? -7.550 -4.653 16.868 1.00 82.38 581 PHE A O 1
ATOM 4505 N N . ASN A 1 582 ? -7.979 -6.798 16.326 1.00 79.69 582 ASN A N 1
ATOM 4506 C CA . ASN A 1 582 ? -6.722 -7.057 15.634 1.00 79.69 582 ASN A CA 1
ATOM 4507 C C . ASN A 1 582 ? -6.900 -6.795 14.134 1.00 79.69 582 ASN A C 1
ATOM 4509 O O . ASN A 1 582 ? -7.095 -7.722 13.350 1.00 79.69 582 ASN A O 1
ATOM 4513 N N . LEU A 1 583 ? -6.833 -5.525 13.727 1.00 86.81 583 LEU A N 1
ATOM 4514 C CA . LEU A 1 583 ? -6.965 -5.152 12.321 1.00 86.81 583 LEU A CA 1
ATOM 4515 C C . LEU A 1 583 ? -5.761 -5.677 11.529 1.00 86.81 583 LEU A C 1
ATOM 4517 O O . LEU A 1 583 ? -4.658 -5.141 11.641 1.00 86.81 583 LEU A O 1
ATOM 4521 N N . THR A 1 584 ? -5.958 -6.724 10.730 1.00 90.06 584 THR A N 1
ATOM 4522 C CA . THR A 1 584 ? -4.887 -7.273 9.887 1.00 90.06 584 THR A CA 1
ATOM 4523 C C . THR A 1 584 ? -4.482 -6.289 8.791 1.00 90.06 584 THR A C 1
ATOM 4525 O O . THR A 1 584 ? -5.273 -5.456 8.341 1.00 90.06 584 THR A O 1
ATOM 4528 N N . ASP A 1 585 ? -3.248 -6.421 8.317 1.00 90.38 585 ASP A N 1
ATOM 4529 C CA . ASP A 1 585 ? -2.740 -5.762 7.114 1.00 90.38 585 ASP A CA 1
ATOM 4530 C C . ASP A 1 585 ? -3.696 -5.869 5.902 1.00 90.38 585 ASP A C 1
ATOM 4532 O O . ASP A 1 585 ? -3.925 -4.873 5.219 1.00 90.38 585 ASP A O 1
ATOM 4536 N N . LYS A 1 586 ? -4.332 -7.026 5.677 1.00 90.25 586 LYS A N 1
ATOM 4537 C CA . LYS A 1 586 ? -5.281 -7.268 4.571 1.00 90.25 586 LYS A CA 1
ATOM 4538 C C . LYS A 1 586 ? -6.627 -6.569 4.776 1.00 90.25 586 LYS A C 1
ATOM 4540 O O . LYS A 1 586 ? -7.179 -6.013 3.827 1.00 90.25 586 LYS A O 1
ATOM 4545 N N . MET A 1 587 ? -7.136 -6.537 6.009 1.00 89.31 587 MET A N 1
ATOM 4546 C CA . MET A 1 587 ? -8.330 -5.756 6.361 1.00 89.31 587 MET A CA 1
ATOM 4547 C C . MET A 1 587 ? -8.067 -4.250 6.209 1.00 89.31 587 MET A C 1
ATOM 4549 O O . MET A 1 587 ? -8.882 -3.540 5.618 1.00 89.31 587 MET A O 1
ATOM 4553 N N . LEU A 1 588 ? -6.902 -3.766 6.658 1.00 88.44 588 LEU A N 1
ATOM 4554 C CA . LEU A 1 588 ? -6.461 -2.385 6.439 1.00 88.44 588 LEU A CA 1
ATOM 4555 C C . LEU A 1 588 ? -6.295 -2.077 4.941 1.00 88.44 588 LEU A C 1
ATOM 4557 O O . LEU A 1 588 ? -6.724 -1.019 4.486 1.00 88.44 588 LEU A O 1
ATOM 4561 N N . ALA A 1 589 ? -5.759 -3.010 4.149 1.00 89.81 589 ALA A N 1
ATOM 4562 C CA . ALA A 1 589 ? -5.671 -2.872 2.698 1.00 89.81 589 ALA A CA 1
ATOM 4563 C C . ALA A 1 589 ? -7.054 -2.750 2.045 1.00 89.81 589 ALA A C 1
ATOM 4565 O O . ALA A 1 589 ? -7.273 -1.845 1.244 1.00 89.81 589 ALA A O 1
ATOM 4566 N N . ARG A 1 590 ? -8.021 -3.593 2.429 1.00 88.06 590 ARG A N 1
ATOM 4567 C CA . ARG A 1 590 ? -9.405 -3.513 1.935 1.00 88.06 590 ARG A CA 1
ATOM 4568 C C . ARG A 1 590 ? -10.076 -2.184 2.304 1.00 88.06 590 ARG A C 1
ATOM 4570 O O . ARG A 1 590 ? -10.800 -1.626 1.475 1.00 88.06 590 ARG A O 1
ATOM 4577 N N . LEU A 1 591 ? -9.810 -1.682 3.511 1.00 85.94 591 LEU A N 1
ATOM 4578 C CA . LEU A 1 591 ? -10.293 -0.404 4.044 1.00 85.94 591 LEU A CA 1
ATOM 4579 C C . LEU A 1 591 ? -9.706 0.793 3.277 1.00 85.94 591 LEU A C 1
ATOM 4581 O O . LEU A 1 591 ? -10.445 1.682 2.856 1.00 85.94 591 LEU A O 1
ATOM 4585 N N . MET A 1 592 ? -8.398 0.777 3.017 1.00 84.62 592 MET A N 1
ATOM 4586 C CA . MET A 1 592 ? -7.705 1.774 2.193 1.00 84.62 592 MET A CA 1
ATOM 4587 C C . MET A 1 592 ? -8.127 1.713 0.717 1.00 84.62 592 MET A C 1
ATOM 4589 O O . MET A 1 592 ? -8.278 2.755 0.083 1.00 84.62 592 MET A O 1
ATOM 4593 N N . ALA A 1 593 ? -8.365 0.518 0.169 1.00 82.56 593 ALA A N 1
ATOM 4594 C CA . ALA A 1 593 ? -8.827 0.327 -1.205 1.00 82.56 593 ALA A CA 1
ATOM 4595 C C . ALA A 1 593 ? -10.214 0.952 -1.430 1.00 82.56 593 ALA A C 1
ATOM 4597 O O . ALA A 1 593 ? -10.416 1.693 -2.387 1.00 82.56 593 ALA A O 1
ATOM 4598 N N . GLU A 1 594 ? -11.151 0.728 -0.506 1.00 76.69 594 GLU A N 1
ATOM 4599 C CA . GLU A 1 594 ? -12.507 1.296 -0.570 1.00 76.69 594 GLU A CA 1
ATOM 4600 C C . GLU A 1 594 ? -12.533 2.824 -0.413 1.00 76.69 594 GLU A C 1
ATOM 4602 O O . GLU A 1 594 ? -13.465 3.485 -0.862 1.00 76.69 594 GLU A O 1
ATOM 4607 N N . GLN A 1 595 ? -11.498 3.388 0.209 1.00 71.44 595 GLN A N 1
ATOM 4608 C CA . GLN A 1 595 ? -11.310 4.827 0.366 1.00 71.44 595 GLN A CA 1
ATOM 4609 C C . GLN A 1 595 ? -10.267 5.404 -0.601 1.00 71.44 595 GLN A C 1
ATOM 4611 O O . GLN A 1 595 ? -9.860 6.547 -0.433 1.00 71.44 595 GLN A O 1
ATOM 4616 N N . THR A 1 596 ? -9.816 4.662 -1.618 1.00 66.81 596 THR A N 1
ATOM 4617 C CA . THR A 1 596 ? -8.694 5.104 -2.467 1.00 66.81 596 THR A CA 1
ATOM 4618 C C . THR A 1 596 ? -9.008 6.406 -3.212 1.00 66.81 596 THR A C 1
ATOM 4620 O O . THR A 1 596 ? -8.186 7.321 -3.201 1.00 66.81 596 THR A O 1
ATOM 4623 N N . GLU A 1 597 ? -10.228 6.560 -3.737 1.00 58.31 597 GLU A N 1
ATOM 4624 C CA . GLU A 1 597 ? -10.681 7.827 -4.330 1.00 58.31 597 GLU A CA 1
ATOM 4625 C C . GLU A 1 597 ? -10.741 8.967 -3.295 1.00 58.31 597 GLU A C 1
ATOM 4627 O O . GLU A 1 597 ? -10.288 10.074 -3.568 1.00 58.31 597 GLU A O 1
ATOM 4632 N N . SER A 1 598 ? -11.263 8.727 -2.086 1.00 58.56 598 SER A N 1
ATOM 4633 C CA . SER A 1 598 ? -11.477 9.787 -1.087 1.00 58.56 598 SER A CA 1
ATOM 4634 C C . SER A 1 598 ? -10.183 10.223 -0.385 1.00 58.56 598 SER A C 1
ATOM 4636 O O . SER A 1 598 ? -9.986 11.414 -0.140 1.00 58.56 598 SER A O 1
ATOM 4638 N N . VAL A 1 599 ? -9.289 9.275 -0.094 1.00 62.31 599 VAL A N 1
ATOM 4639 C CA . VAL A 1 599 ? -8.019 9.466 0.621 1.00 62.31 599 VAL A CA 1
ATOM 4640 C C . VAL A 1 599 ? -6.947 10.024 -0.308 1.00 62.31 599 VAL A C 1
ATOM 4642 O O . VAL A 1 599 ? -6.298 11.007 0.045 1.00 62.31 599 VAL A O 1
ATOM 4645 N N . PHE A 1 600 ? -6.767 9.450 -1.501 1.00 69.56 600 PHE A N 1
ATOM 4646 C CA . PHE A 1 600 ? -5.625 9.793 -2.353 1.00 69.56 600 PHE A CA 1
ATOM 4647 C C . PHE A 1 600 ? -5.917 10.866 -3.420 1.00 69.56 600 PHE A C 1
ATOM 4649 O O . PHE A 1 600 ? -4.964 11.342 -4.030 1.00 69.56 600 PHE A O 1
ATOM 4656 N N . SER A 1 601 ? -7.169 11.312 -3.616 1.00 58.94 601 SER A N 1
ATOM 4657 C CA . SER A 1 601 ? -7.650 12.262 -4.664 1.00 58.94 601 SER A CA 1
ATOM 4658 C C . SER A 1 601 ? -6.798 13.500 -5.017 1.00 58.94 601 SER A C 1
ATOM 4660 O O . SER A 1 601 ? -7.038 14.129 -6.045 1.00 58.94 601 SER A O 1
ATOM 4662 N N . SER A 1 602 ? -5.823 13.897 -4.200 1.00 55.28 602 SER A N 1
ATOM 4663 C CA . SER A 1 602 ? -5.000 15.097 -4.399 1.00 55.28 602 SER A CA 1
ATOM 4664 C C . SER A 1 602 ? -3.719 14.874 -5.231 1.00 55.28 602 SER A C 1
ATOM 4666 O O . SER A 1 602 ? -2.675 15.449 -4.919 1.00 55.28 602 SER A O 1
ATOM 4668 N N . GLY A 1 603 ? -3.750 14.065 -6.294 1.00 61.69 603 GLY A N 1
ATOM 4669 C CA . GLY A 1 603 ? -2.551 13.719 -7.075 1.00 61.69 603 GLY A CA 1
ATOM 4670 C C . GLY A 1 603 ? -2.811 13.319 -8.528 1.00 61.69 603 GLY A C 1
ATOM 4671 O O . GLY A 1 603 ? -3.955 13.137 -8.932 1.00 61.69 603 GLY A O 1
ATOM 4672 N N . THR A 1 604 ? -1.729 13.193 -9.304 1.00 63.78 604 THR A N 1
ATOM 4673 C CA . THR A 1 604 ? -1.762 12.695 -10.696 1.00 63.78 604 THR A CA 1
ATOM 4674 C C . THR A 1 604 ? -1.607 11.177 -10.747 1.00 63.78 604 THR A C 1
ATOM 4676 O O . THR A 1 604 ? -2.186 10.524 -11.602 1.00 63.78 604 THR A O 1
ATOM 4679 N N . LEU A 1 605 ? -0.841 10.600 -9.815 1.00 67.19 605 LEU A N 1
ATOM 4680 C CA . LEU A 1 605 ? -0.711 9.146 -9.685 1.00 67.19 605 LEU A CA 1
ATOM 4681 C C . LEU A 1 605 ? -2.003 8.514 -9.146 1.00 67.19 605 LEU A C 1
ATOM 4683 O O . LEU A 1 605 ? -2.416 7.431 -9.557 1.00 67.19 605 LEU A O 1
ATOM 4687 N N . SER A 1 606 ? -2.644 9.190 -8.196 1.00 66.62 606 SER A N 1
ATOM 4688 C CA . SER A 1 606 ? -3.672 8.605 -7.342 1.00 66.62 606 SER A CA 1
ATOM 4689 C C . SER A 1 606 ? -5.037 8.388 -7.997 1.00 66.62 606 SER A C 1
ATOM 4691 O O . SER A 1 606 ? -5.836 7.634 -7.448 1.00 66.62 606 SER A O 1
ATOM 4693 N N . SER A 1 607 ? -5.305 8.975 -9.167 1.00 65.44 607 SER A N 1
ATOM 4694 C CA . SER A 1 607 ? -6.530 8.732 -9.946 1.00 65.44 607 SER A CA 1
ATOM 4695 C C . SER A 1 607 ? -6.615 7.319 -10.529 1.00 65.44 607 SER A C 1
ATOM 4697 O O . SER A 1 607 ? -7.711 6.772 -10.638 1.00 65.44 607 SER A O 1
ATOM 4699 N N . SER A 1 608 ? -5.476 6.709 -10.872 1.00 70.94 608 SER A N 1
ATOM 4700 C CA . SER A 1 608 ? -5.400 5.361 -11.462 1.00 70.94 608 SER A CA 1
ATOM 4701 C C . SER A 1 608 ? -4.740 4.315 -10.566 1.00 70.94 608 SER A C 1
ATOM 4703 O O . SER A 1 608 ? -4.750 3.130 -10.911 1.00 70.94 608 SER A O 1
ATOM 4705 N N . MET A 1 609 ? -4.170 4.711 -9.424 1.00 80.12 609 MET A N 1
ATOM 4706 C CA . MET A 1 609 ? -3.580 3.782 -8.458 1.00 80.12 609 MET A CA 1
ATOM 4707 C C . MET A 1 609 ? -4.634 2.853 -7.853 1.00 80.12 609 MET A C 1
ATOM 4709 O O . MET A 1 609 ? -5.436 3.239 -7.010 1.00 80.12 609 MET A O 1
ATOM 4713 N N . LYS A 1 610 ? -4.569 1.578 -8.229 1.00 86.62 610 LYS A N 1
ATOM 4714 C CA . LYS A 1 610 ? -5.309 0.481 -7.601 1.00 86.62 610 LYS A CA 1
ATOM 4715 C C . LYS A 1 610 ? -4.413 -0.148 -6.542 1.00 86.62 610 LYS A C 1
ATOM 4717 O O . LYS A 1 610 ? -3.376 -0.718 -6.883 1.00 86.62 610 LYS A O 1
ATOM 4722 N N . LEU A 1 611 ? -4.792 -0.030 -5.271 1.00 89.19 611 LEU A N 1
ATOM 4723 C CA . LEU A 1 611 ? -4.106 -0.695 -4.160 1.00 89.19 611 LEU A CA 1
ATOM 4724 C C . LEU A 1 611 ? -4.232 -2.221 -4.302 1.00 89.19 611 LEU A C 1
ATOM 4726 O O . LEU A 1 611 ? -5.293 -2.725 -4.664 1.00 89.19 611 LEU A O 1
ATOM 4730 N N . LYS A 1 612 ? -3.148 -2.946 -4.014 1.00 90.50 612 LYS A N 1
ATOM 4731 C CA . LYS A 1 612 ? -3.036 -4.408 -4.163 1.00 90.50 612 LYS A CA 1
ATOM 4732 C C . LYS A 1 612 ? -2.685 -5.111 -2.861 1.00 90.50 612 LYS A C 1
ATOM 4734 O O . LYS A 1 612 ? -3.257 -6.158 -2.560 1.00 90.50 612 LYS A O 1
ATOM 4739 N N . PHE A 1 613 ? -1.785 -4.526 -2.078 1.00 91.75 613 PHE A N 1
ATOM 4740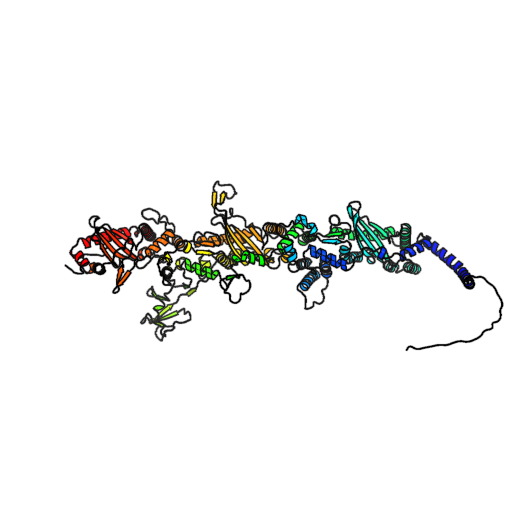 C CA . PHE A 1 613 ? -1.408 -5.039 -0.765 1.00 91.75 613 PHE A CA 1
ATOM 4741 C C . PHE A 1 613 ? -0.997 -3.935 0.205 1.00 91.75 613 PHE A C 1
ATOM 4743 O O . PHE A 1 613 ? -0.558 -2.856 -0.199 1.00 91.75 613 PHE A O 1
ATOM 4750 N N . VAL A 1 614 ? -1.096 -4.258 1.492 1.00 93.12 614 VAL A N 1
ATOM 4751 C CA . VAL A 1 614 ? -0.483 -3.523 2.600 1.00 93.12 614 VAL A CA 1
ATOM 4752 C C . VAL A 1 614 ? 0.292 -4.536 3.441 1.00 93.12 614 VAL A C 1
ATOM 4754 O O . VAL A 1 614 ? -0.152 -5.670 3.583 1.00 93.12 614 VAL A O 1
ATOM 4757 N N . GLY A 1 615 ? 1.435 -4.140 3.996 1.00 93.25 615 GLY A N 1
ATOM 4758 C CA . GLY A 1 615 ? 2.177 -4.914 4.993 1.00 93.25 615 GLY A CA 1
ATOM 4759 C C . GLY A 1 615 ? 2.648 -4.013 6.133 1.00 93.25 615 GLY A C 1
ATOM 4760 O O . GLY A 1 615 ? 3.241 -2.964 5.881 1.00 93.25 615 GLY A O 1
ATOM 4761 N N . LEU A 1 616 ? 2.383 -4.413 7.378 1.00 93.06 616 LEU A N 1
ATOM 4762 C CA . LEU A 1 616 ? 2.707 -3.659 8.598 1.00 93.06 616 LEU A CA 1
ATOM 4763 C C . LEU A 1 616 ? 3.896 -4.283 9.334 1.00 93.06 616 LEU A C 1
ATOM 4765 O O . LEU A 1 616 ? 3.948 -5.504 9.491 1.00 93.06 616 LEU A O 1
ATOM 4769 N N . TYR A 1 617 ? 4.845 -3.465 9.796 1.00 90.25 617 TYR A N 1
ATOM 4770 C CA . TYR A 1 617 ? 5.991 -3.950 10.572 1.00 90.25 617 TYR A CA 1
ATOM 4771 C C . TYR A 1 617 ? 6.618 -2.888 11.478 1.00 90.25 617 TYR A C 1
ATOM 4773 O O . TYR A 1 617 ? 6.622 -1.685 11.208 1.00 90.25 617 TYR A O 1
ATOM 4781 N N . THR A 1 618 ? 7.214 -3.364 12.569 1.00 89.44 618 THR A N 1
ATOM 4782 C CA . THR A 1 618 ? 8.056 -2.558 13.455 1.00 89.44 618 THR A CA 1
ATOM 4783 C C . THR A 1 618 ? 9.499 -2.565 12.952 1.00 89.44 618 THR A C 1
ATOM 4785 O O . THR A 1 618 ? 10.060 -3.617 12.652 1.00 89.44 618 THR A O 1
ATOM 4788 N N . GLY A 1 619 ? 10.097 -1.380 12.852 1.00 87.94 619 GLY A N 1
ATOM 4789 C CA . GLY A 1 619 ? 11.497 -1.180 12.494 1.00 87.94 619 GLY A CA 1
ATOM 4790 C C . GLY A 1 619 ? 12.398 -1.096 13.727 1.00 87.94 619 GLY A C 1
ATOM 4791 O O . GLY A 1 619 ? 12.394 -1.966 14.595 1.00 87.94 619 GLY A O 1
ATOM 4792 N N . LYS A 1 620 ? 13.204 -0.032 13.803 1.00 88.88 620 LYS A N 1
ATOM 4793 C CA . LYS A 1 620 ? 14.103 0.215 14.935 1.00 88.88 620 LYS A CA 1
ATOM 4794 C C . LYS A 1 620 ? 13.304 0.506 16.213 1.00 88.88 620 LYS A C 1
ATOM 4796 O O . LYS A 1 620 ? 12.556 1.481 16.266 1.00 88.88 620 LYS A O 1
ATOM 4801 N N . LEU A 1 621 ? 13.525 -0.315 17.237 1.00 89.38 621 LEU A N 1
ATOM 4802 C CA . LEU A 1 621 ? 13.025 -0.095 18.593 1.00 89.38 621 LEU A CA 1
ATOM 4803 C C . LEU A 1 621 ? 13.866 0.961 19.326 1.00 89.38 621 LEU A C 1
ATOM 4805 O O . LEU A 1 621 ? 15.084 1.019 19.133 1.00 89.38 621 LEU A O 1
ATOM 4809 N N . ASN A 1 622 ? 13.228 1.729 20.211 1.00 88.31 622 ASN A N 1
ATOM 4810 C CA . ASN A 1 622 ? 13.842 2.761 21.054 1.00 88.31 622 ASN A CA 1
ATOM 4811 C C . ASN A 1 622 ? 14.736 3.738 20.254 1.00 88.31 622 ASN A C 1
ATOM 4813 O O . ASN A 1 622 ? 15.873 4.036 20.629 1.00 88.31 622 ASN A O 1
ATOM 4817 N N . ASP A 1 623 ? 14.233 4.221 19.117 1.00 90.81 623 ASP A N 1
ATOM 4818 C CA . ASP A 1 623 ? 14.885 5.251 18.314 1.00 90.81 623 ASP A CA 1
ATOM 4819 C C . ASP A 1 623 ? 14.795 6.610 19.022 1.00 90.81 623 ASP A C 1
ATOM 4821 O O . ASP A 1 623 ? 13.703 7.115 19.280 1.00 90.81 623 ASP A O 1
ATOM 4825 N N . VAL A 1 624 ? 15.950 7.191 19.360 1.00 91.12 624 VAL A N 1
ATOM 4826 C CA . VAL A 1 624 ? 16.043 8.466 20.086 1.00 91.12 624 VAL A CA 1
ATOM 4827 C C . VAL A 1 624 ? 16.212 9.605 19.088 1.00 91.12 624 VAL A C 1
ATOM 4829 O O . VAL A 1 624 ? 17.271 9.766 18.480 1.00 91.12 624 VAL A O 1
ATOM 4832 N N . ILE A 1 625 ? 15.164 10.410 18.948 1.00 90.44 625 ILE A N 1
ATOM 4833 C CA . ILE A 1 625 ? 15.086 11.548 18.033 1.00 90.44 625 ILE A CA 1
ATOM 4834 C C . ILE A 1 625 ? 15.367 12.830 18.824 1.00 90.44 625 ILE A C 1
ATOM 4836 O O . ILE A 1 625 ? 14.752 13.076 19.863 1.00 90.44 625 ILE A O 1
ATOM 4840 N N . ALA A 1 626 ? 16.287 13.663 18.335 1.00 90.62 626 ALA A N 1
ATOM 4841 C CA . ALA A 1 626 ? 16.529 14.995 18.885 1.00 90.62 626 ALA A CA 1
ATOM 4842 C C . ALA A 1 626 ? 15.481 15.985 18.359 1.00 90.62 626 ALA A C 1
ATOM 4844 O O . ALA A 1 626 ? 15.289 16.102 17.150 1.00 90.62 626 ALA A O 1
ATOM 4845 N N . LEU A 1 627 ? 14.816 16.703 19.266 1.00 90.69 627 LEU A N 1
ATOM 4846 C CA . LEU A 1 627 ? 13.765 17.652 18.909 1.00 90.69 627 LEU A CA 1
ATOM 4847 C C . LEU A 1 627 ? 14.359 18.983 18.428 1.00 90.69 627 LEU A C 1
ATOM 4849 O O . LEU A 1 627 ? 15.349 19.483 18.975 1.00 90.69 627 LEU A O 1
ATOM 4853 N N . THR A 1 628 ? 13.718 19.575 17.425 1.00 90.19 628 THR A N 1
ATOM 4854 C CA . THR A 1 628 ? 14.116 20.829 16.781 1.00 90.19 628 THR A CA 1
ATOM 4855 C C . THR A 1 628 ? 12.972 21.840 16.747 1.00 90.19 628 THR A C 1
ATOM 4857 O O . THR A 1 628 ? 11.797 21.471 16.695 1.00 90.19 628 THR A O 1
ATOM 4860 N N . ASP A 1 629 ? 13.312 23.129 16.774 1.00 87.44 629 ASP A N 1
ATOM 4861 C CA . ASP A 1 629 ? 12.352 24.212 16.549 1.00 87.44 629 ASP A CA 1
ATOM 4862 C C . ASP A 1 629 ? 11.926 24.293 15.066 1.00 87.44 629 ASP A C 1
ATOM 4864 O O . ASP A 1 629 ? 12.346 23.494 14.222 1.00 87.44 629 ASP A O 1
ATOM 4868 N N . ASP A 1 630 ? 11.085 25.269 14.729 1.00 85.44 630 ASP A N 1
ATOM 4869 C CA . ASP A 1 630 ? 10.599 25.481 13.357 1.00 85.44 630 ASP A CA 1
ATOM 4870 C C . ASP A 1 630 ? 11.701 25.961 12.386 1.00 85.44 630 ASP A C 1
ATOM 4872 O O . ASP A 1 630 ? 11.510 25.956 11.172 1.00 85.44 630 ASP A O 1
ATOM 4876 N N . ASN A 1 631 ? 12.875 26.334 12.911 1.00 84.88 631 ASN A N 1
ATOM 4877 C CA . ASN A 1 631 ? 14.078 26.719 12.168 1.00 84.88 631 ASN A CA 1
ATOM 4878 C C . ASN A 1 631 ? 15.118 25.574 12.109 1.00 84.88 631 ASN A C 1
ATOM 4880 O O . ASN A 1 631 ? 16.276 25.798 11.733 1.00 84.88 631 ASN A O 1
ATOM 4884 N N . GLY A 1 632 ? 14.745 24.359 12.531 1.00 81.44 632 GLY A N 1
ATOM 4885 C CA . GLY A 1 632 ? 15.623 23.186 12.578 1.00 81.44 632 GLY A CA 1
ATOM 4886 C C . GLY A 1 632 ? 16.712 23.228 13.660 1.00 81.44 632 GLY A C 1
ATOM 4887 O O . GLY A 1 632 ? 17.613 22.390 13.641 1.00 81.44 632 GLY A O 1
ATOM 4888 N N . GLN A 1 633 ? 16.669 24.180 14.596 1.00 85.94 633 GLN A N 1
ATOM 4889 C CA . GLN A 1 633 ? 17.654 24.303 15.671 1.00 85.94 633 GLN A CA 1
ATOM 4890 C C . GLN A 1 633 ? 17.332 23.338 16.823 1.00 85.94 633 GLN A C 1
ATOM 4892 O O . GLN A 1 633 ? 16.170 23.249 17.222 1.00 85.94 633 GLN A O 1
ATOM 4897 N N . PRO A 1 634 ? 18.321 22.630 17.406 1.00 85.75 634 PRO A N 1
ATOM 4898 C CA . PRO A 1 634 ? 18.071 21.702 18.509 1.00 85.75 634 PRO A CA 1
ATOM 4899 C C . PRO A 1 634 ? 17.486 22.403 19.741 1.00 85.75 634 PRO A C 1
ATOM 4901 O O . PRO A 1 634 ? 18.083 23.340 20.270 1.00 85.75 634 PRO A O 1
ATOM 4904 N N . THR A 1 635 ? 16.360 21.904 20.256 1.00 88.12 635 THR A N 1
ATOM 4905 C CA . THR A 1 635 ? 15.735 22.428 21.489 1.00 88.12 635 THR A CA 1
ATOM 4906 C C . THR A 1 635 ? 16.369 21.864 22.763 1.00 88.12 635 THR A C 1
ATOM 4908 O O . THR A 1 635 ? 16.092 22.340 23.862 1.00 88.12 635 THR A O 1
ATOM 4911 N N . GLY A 1 636 ? 17.199 20.824 22.633 1.00 81.62 636 GLY A N 1
ATOM 4912 C CA . GLY A 1 636 ? 17.733 20.038 23.749 1.00 81.62 636 GLY A CA 1
ATOM 4913 C C . GLY A 1 636 ? 16.770 18.967 24.278 1.00 81.62 636 GLY A C 1
ATOM 4914 O O . GLY A 1 636 ? 17.177 18.144 25.096 1.00 81.62 636 GLY A O 1
ATOM 4915 N N . GLY A 1 637 ? 15.522 18.939 23.799 1.00 87.94 637 GLY A N 1
ATOM 4916 C CA . GLY A 1 637 ? 14.592 17.838 24.040 1.00 87.94 637 GLY A CA 1
ATOM 4917 C C . GLY A 1 637 ? 14.911 16.610 23.180 1.00 87.94 637 GLY A C 1
ATOM 4918 O O . GLY A 1 637 ? 15.510 16.715 22.109 1.00 87.94 637 GLY A O 1
ATOM 4919 N N . THR A 1 638 ? 14.472 15.439 23.635 1.00 90.56 638 THR A N 1
ATOM 4920 C CA . THR A 1 638 ? 14.477 14.198 22.846 1.00 90.56 638 THR A CA 1
ATOM 4921 C C . THR A 1 638 ? 13.145 13.477 23.011 1.00 90.56 638 THR A C 1
ATOM 4923 O O . THR A 1 638 ? 12.488 13.623 24.042 1.00 90.56 638 THR A O 1
ATOM 4926 N N . VAL A 1 639 ? 12.761 12.690 22.009 1.00 90.00 639 VAL A N 1
ATOM 4927 C CA . VAL A 1 639 ? 11.669 11.715 22.098 1.00 90.00 639 VAL A CA 1
ATOM 4928 C C . VAL A 1 639 ? 12.220 10.333 21.749 1.00 90.00 639 VAL A C 1
ATOM 4930 O O . VAL A 1 639 ? 13.096 10.216 20.894 1.00 90.00 639 VAL A O 1
ATOM 4933 N N . THR A 1 640 ? 11.738 9.295 22.431 1.00 90.69 640 THR A N 1
ATOM 4934 C CA . THR A 1 640 ? 12.087 7.897 22.138 1.00 90.69 640 THR A CA 1
ATOM 4935 C C . THR A 1 640 ? 10.865 7.219 21.537 1.00 90.69 640 THR A C 1
ATOM 4937 O O . THR A 1 640 ? 9.800 7.260 22.151 1.00 90.69 640 THR A O 1
ATOM 4940 N N . VAL A 1 641 ? 11.003 6.618 20.354 1.00 89.00 641 VAL A N 1
ATOM 4941 C CA . VAL A 1 641 ? 9.902 5.957 19.632 1.00 89.00 641 VAL A CA 1
ATOM 4942 C C . VAL A 1 641 ? 10.318 4.584 19.107 1.00 89.00 641 VAL A C 1
ATOM 4944 O O . VAL A 1 641 ? 11.471 4.374 18.735 1.00 89.00 641 VAL A O 1
ATOM 4947 N N . ASP A 1 642 ? 9.372 3.655 19.011 1.00 90.12 642 ASP A N 1
ATOM 4948 C CA . ASP A 1 642 ? 9.542 2.448 18.200 1.00 90.12 642 ASP A CA 1
ATOM 4949 C C . ASP A 1 642 ? 9.052 2.755 16.784 1.00 90.12 642 ASP A C 1
ATOM 4951 O O . ASP A 1 642 ? 7.858 2.982 16.584 1.00 90.12 642 ASP A O 1
ATOM 4955 N N . ARG A 1 643 ? 9.955 2.770 15.796 1.00 91.25 643 ARG A N 1
ATOM 4956 C CA . ARG A 1 643 ? 9.607 3.116 14.407 1.00 91.25 643 ARG A CA 1
ATOM 4957 C C . ARG A 1 643 ? 8.598 2.125 13.832 1.00 91.25 643 ARG A C 1
ATOM 4959 O O . ARG A 1 643 ? 8.842 0.917 13.868 1.00 91.25 643 ARG A O 1
ATOM 4966 N N . LYS A 1 644 ? 7.505 2.623 13.255 1.00 92.94 644 LYS A N 1
ATOM 4967 C CA . LYS A 1 644 ? 6.457 1.809 12.620 1.00 92.94 644 LYS A CA 1
ATOM 4968 C C . LYS A 1 644 ? 6.391 2.116 11.135 1.00 92.94 644 LYS A C 1
ATOM 4970 O O . LYS A 1 644 ? 6.277 3.274 10.745 1.00 92.94 644 LYS A O 1
ATOM 4975 N N . PHE A 1 645 ? 6.452 1.073 10.321 1.00 93.38 645 PHE A N 1
ATOM 4976 C CA . PHE A 1 645 ? 6.444 1.181 8.872 1.00 93.38 645 PHE A CA 1
ATOM 4977 C C . PHE A 1 645 ? 5.258 0.436 8.276 1.00 93.38 645 PHE A C 1
ATOM 4979 O O . PHE A 1 645 ? 4.793 -0.580 8.800 1.00 93.38 645 PHE A O 1
ATOM 4986 N N . MET A 1 646 ? 4.812 0.944 7.136 1.00 93.75 646 MET A N 1
ATOM 4987 C CA . MET A 1 646 ? 3.814 0.313 6.297 1.00 93.75 646 MET A CA 1
ATOM 4988 C C . MET A 1 646 ? 4.321 0.306 4.860 1.00 93.75 646 MET A C 1
ATOM 4990 O O . MET A 1 646 ? 4.639 1.355 4.301 1.00 93.75 646 MET A O 1
ATOM 4994 N N . THR A 1 647 ? 4.375 -0.874 4.258 1.00 93.25 647 THR A N 1
ATOM 4995 C CA . THR A 1 647 ? 4.586 -1.027 2.819 1.00 93.25 647 THR A CA 1
ATOM 4996 C C . THR A 1 647 ? 3.226 -1.088 2.131 1.00 93.25 647 THR A C 1
ATOM 4998 O O . THR A 1 647 ? 2.366 -1.861 2.547 1.00 93.25 647 THR A O 1
ATOM 5001 N N . VAL A 1 648 ? 3.030 -0.287 1.085 1.00 91.81 648 VAL A N 1
ATOM 5002 C CA . VAL A 1 648 ? 1.825 -0.242 0.243 1.00 91.81 648 VAL A CA 1
ATOM 5003 C C . VAL A 1 648 ? 2.196 -0.576 -1.199 1.00 91.81 648 VAL A C 1
ATOM 5005 O O . VAL A 1 648 ? 3.049 0.082 -1.794 1.00 91.81 648 VAL A O 1
ATOM 5008 N N . GLY A 1 649 ? 1.568 -1.610 -1.755 1.00 92.06 649 GLY A N 1
ATOM 5009 C CA . GLY A 1 649 ? 1.770 -2.050 -3.133 1.00 92.06 649 GLY A CA 1
ATOM 5010 C C . GLY A 1 649 ? 0.593 -1.667 -4.020 1.00 92.06 649 GLY A C 1
ATOM 5011 O O . GLY A 1 649 ? -0.551 -1.990 -3.698 1.00 92.06 649 GLY A O 1
ATOM 5012 N N . PHE A 1 650 ? 0.867 -1.012 -5.144 1.00 89.00 650 PHE A N 1
ATOM 5013 C CA . PHE A 1 650 ? -0.121 -0.490 -6.086 1.00 89.00 650 PHE A CA 1
ATOM 5014 C C . PHE A 1 650 ? 0.170 -0.921 -7.527 1.00 89.00 650 PHE A C 1
ATOM 5016 O O . PHE A 1 650 ? 1.312 -1.194 -7.900 1.00 89.00 650 PHE A O 1
ATOM 5023 N N . THR A 1 651 ? -0.868 -0.866 -8.361 1.00 89.88 651 THR A N 1
ATOM 5024 C CA . THR A 1 651 ? -0.741 -0.809 -9.824 1.00 89.88 651 THR A CA 1
ATOM 5025 C C . THR A 1 651 ? -1.390 0.457 -10.374 1.00 89.88 651 THR A C 1
ATOM 5027 O O . THR A 1 651 ? -2.506 0.771 -9.963 1.00 89.88 651 THR A O 1
ATOM 5030 N N . THR A 1 652 ? -0.747 1.154 -11.309 1.00 85.00 652 THR A N 1
ATOM 5031 C CA . THR A 1 652 ? -1.244 2.403 -11.935 1.00 85.00 652 THR A CA 1
ATOM 5032 C C . THR A 1 652 ? -1.036 2.368 -13.451 1.00 85.00 652 THR A C 1
ATOM 5034 O O . THR A 1 652 ? -0.198 1.607 -13.940 1.00 85.00 652 THR A O 1
ATOM 5037 N N . ALA A 1 653 ? -1.811 3.162 -14.194 1.00 83.06 653 ALA A N 1
ATOM 5038 C CA . ALA A 1 653 ? -1.640 3.314 -15.632 1.00 83.06 653 ALA A CA 1
ATOM 5039 C C . ALA A 1 653 ? -0.367 4.119 -15.924 1.00 83.06 653 ALA A C 1
ATOM 5041 O O . ALA A 1 653 ? -0.177 5.228 -15.420 1.00 83.06 653 ALA A O 1
ATOM 5042 N N . THR A 1 654 ? 0.503 3.572 -16.766 1.00 80.12 654 THR A N 1
ATOM 5043 C CA . THR A 1 654 ? 1.832 4.135 -17.046 1.00 80.12 654 THR A CA 1
ATOM 5044 C C . THR A 1 654 ? 1.789 5.575 -17.566 1.00 80.12 654 THR A C 1
ATOM 5046 O O . THR A 1 654 ? 2.591 6.415 -17.154 1.00 80.12 654 THR A O 1
ATOM 5049 N N . SER A 1 655 ? 0.799 5.883 -18.406 1.00 74.75 655 SER A N 1
ATOM 5050 C CA . SER A 1 655 ? 0.560 7.215 -18.972 1.00 74.75 655 SER A CA 1
ATOM 5051 C C . SER A 1 655 ? 0.186 8.279 -17.930 1.00 74.75 655 SER A C 1
ATOM 5053 O O . SER A 1 655 ? 0.554 9.441 -18.101 1.00 74.75 655 SER A O 1
ATOM 5055 N N . GLU A 1 656 ? -0.491 7.910 -16.838 1.00 74.75 656 GLU A N 1
ATOM 5056 C CA . GLU A 1 656 ? -0.774 8.819 -15.715 1.00 74.75 656 GLU A CA 1
ATOM 5057 C C . GLU A 1 656 ? 0.439 8.964 -14.789 1.00 74.75 656 GLU A C 1
ATOM 5059 O O . GLU A 1 656 ? 0.752 10.063 -14.330 1.00 74.75 656 GLU A O 1
ATOM 5064 N N . ALA A 1 657 ? 1.159 7.867 -14.548 1.00 74.62 657 ALA A N 1
ATOM 5065 C CA . ALA A 1 657 ? 2.290 7.844 -13.632 1.00 74.62 657 ALA A CA 1
ATOM 5066 C C . ALA A 1 657 ? 3.502 8.648 -14.124 1.00 74.62 657 ALA A C 1
ATOM 5068 O O . ALA A 1 657 ? 4.121 9.367 -13.331 1.00 74.62 657 ALA A O 1
ATOM 5069 N N . PHE A 1 658 ? 3.844 8.536 -15.411 1.00 75.81 658 PHE A N 1
ATOM 5070 C CA . PHE A 1 658 ? 4.986 9.238 -16.004 1.00 75.81 658 PHE A CA 1
ATOM 5071 C C . PHE A 1 658 ? 4.594 10.530 -16.754 1.00 75.81 658 PHE A C 1
ATOM 5073 O O . PHE A 1 658 ? 5.403 11.456 -16.834 1.00 75.81 658 PHE A O 1
ATOM 5080 N N . GLY A 1 659 ? 3.357 10.637 -17.254 1.00 68.25 659 GLY A N 1
ATOM 5081 C CA . GLY A 1 659 ? 2.838 11.830 -17.937 1.00 68.25 659 GLY A CA 1
ATOM 5082 C C . GLY A 1 659 ? 3.396 12.068 -19.351 1.00 68.25 659 GLY A C 1
ATOM 5083 O O . GLY A 1 659 ? 4.346 11.421 -19.785 1.00 68.25 659 GLY A O 1
ATOM 5084 N N . SER A 1 660 ? 2.821 13.043 -20.066 1.00 59.38 660 SER A N 1
ATOM 5085 C CA . SER A 1 660 ? 3.013 13.305 -21.512 1.00 59.38 660 SER A CA 1
ATOM 5086 C C . SER A 1 660 ? 4.369 13.922 -21.924 1.00 59.38 660 SER A C 1
ATOM 5088 O O . SER A 1 660 ? 4.436 14.789 -22.802 1.00 59.38 660 SER A O 1
ATOM 5090 N N . GLY A 1 661 ? 5.442 13.573 -21.221 1.00 56.84 661 GLY A N 1
ATOM 5091 C CA . GLY A 1 661 ? 6.826 13.954 -21.519 1.00 56.84 661 GLY A CA 1
ATOM 5092 C C . GLY A 1 661 ? 7.788 12.773 -21.386 1.00 56.84 661 GLY A C 1
ATOM 5093 O O . GLY A 1 661 ? 8.990 12.974 -21.215 1.00 56.84 661 GLY A O 1
ATOM 5094 N N . SER A 1 662 ? 7.255 11.550 -21.399 1.00 61.34 662 SER A N 1
ATOM 5095 C CA . SER A 1 662 ? 7.943 10.325 -20.977 1.00 61.34 662 SER A CA 1
ATOM 5096 C C . SER A 1 662 ? 7.744 9.167 -21.954 1.00 61.34 662 SER A C 1
ATOM 5098 O O . SER A 1 662 ? 8.077 8.030 -21.643 1.00 61.34 662 SER A O 1
ATOM 5100 N N . ASP A 1 663 ? 7.152 9.436 -23.110 1.00 72.50 663 ASP A N 1
ATOM 5101 C CA . ASP A 1 663 ? 6.243 8.487 -23.752 1.00 72.50 663 ASP A CA 1
ATOM 5102 C C . ASP A 1 663 ? 6.978 7.236 -24.303 1.00 72.50 663 ASP A C 1
ATOM 5104 O O . ASP A 1 663 ? 6.455 6.128 -24.207 1.00 72.50 663 ASP A O 1
ATOM 5108 N N . ILE A 1 664 ? 8.266 7.355 -24.660 1.00 75.12 664 ILE A N 1
ATOM 5109 C CA . ILE A 1 664 ? 9.191 6.218 -24.883 1.00 75.12 664 ILE A CA 1
ATOM 5110 C C . ILE A 1 664 ? 9.345 5.322 -23.644 1.00 75.12 664 ILE A C 1
ATOM 5112 O O . ILE A 1 664 ? 9.225 4.106 -23.751 1.00 75.12 664 ILE A O 1
ATOM 5116 N N . ILE A 1 665 ? 9.579 5.890 -22.456 1.00 78.19 665 ILE A N 1
ATOM 5117 C CA . ILE A 1 665 ? 9.619 5.123 -21.195 1.00 78.19 665 ILE A CA 1
ATOM 5118 C C . ILE A 1 665 ? 8.275 4.427 -20.960 1.00 78.19 665 ILE A C 1
ATOM 5120 O O . ILE A 1 665 ? 8.249 3.283 -20.507 1.00 78.19 665 ILE A O 1
ATOM 5124 N N . SER A 1 666 ? 7.170 5.091 -21.309 1.00 78.88 666 SER A N 1
ATOM 5125 C CA . SER A 1 666 ? 5.839 4.494 -21.208 1.00 78.88 666 SER A CA 1
ATOM 5126 C C . SER A 1 666 ? 5.678 3.280 -22.135 1.00 78.88 666 SER A C 1
ATOM 5128 O O . SER A 1 666 ? 5.197 2.241 -21.688 1.00 78.88 666 SER A O 1
ATOM 5130 N N . ALA A 1 667 ? 6.166 3.354 -23.377 1.00 79.38 667 ALA A N 1
ATOM 5131 C CA . ALA A 1 667 ? 6.157 2.230 -24.319 1.00 79.38 667 ALA A CA 1
ATOM 5132 C C . ALA A 1 667 ? 6.978 1.017 -23.825 1.00 79.38 667 ALA A C 1
ATOM 5134 O O . ALA A 1 667 ? 6.554 -0.125 -24.001 1.00 79.38 667 ALA A O 1
ATOM 5135 N N . ILE A 1 668 ? 8.114 1.251 -23.155 1.00 82.31 668 ILE A N 1
ATOM 5136 C CA . ILE A 1 668 ? 8.989 0.204 -22.581 1.00 82.31 668 ILE A CA 1
ATOM 5137 C C . ILE A 1 668 ? 8.362 -0.442 -21.330 1.00 82.31 668 ILE A C 1
ATOM 5139 O O . ILE A 1 668 ? 8.485 -1.649 -21.085 1.00 82.31 668 ILE A O 1
ATOM 5143 N N . ALA A 1 669 ? 7.679 0.363 -20.517 1.00 79.88 669 ALA A N 1
ATOM 5144 C CA . ALA A 1 669 ? 6.964 -0.097 -19.330 1.00 79.88 669 ALA A CA 1
ATOM 5145 C C . ALA A 1 669 ? 5.703 -0.911 -19.666 1.00 79.88 669 ALA A C 1
ATOM 5147 O O . ALA A 1 669 ? 5.346 -1.813 -18.907 1.00 79.88 669 ALA A O 1
ATOM 5148 N N . GLY A 1 670 ? 5.067 -0.640 -20.810 1.00 80.94 670 GLY A N 1
ATOM 5149 C CA . GLY A 1 670 ? 3.748 -1.175 -21.155 1.00 80.94 670 GLY A CA 1
ATOM 5150 C C . GLY A 1 670 ? 2.631 -0.489 -20.361 1.00 80.94 670 GLY A C 1
ATOM 5151 O O . GLY A 1 670 ? 2.863 0.501 -19.671 1.00 80.94 670 GLY A O 1
ATOM 5152 N N . ASP A 1 671 ? 1.407 -1.011 -20.435 1.00 81.31 671 ASP A N 1
ATOM 5153 C CA . ASP A 1 671 ? 0.203 -0.303 -19.959 1.00 81.31 671 ASP A CA 1
ATOM 5154 C C . ASP A 1 671 ? 0.137 -0.051 -18.440 1.00 81.31 671 ASP A C 1
ATOM 5156 O O . ASP A 1 671 ? -0.542 0.876 -17.992 1.00 81.31 671 ASP A O 1
ATOM 5160 N N . THR A 1 672 ? 0.790 -0.893 -17.631 1.00 84.31 672 THR A N 1
ATOM 5161 C CA . THR A 1 672 ? 0.636 -0.909 -16.166 1.00 84.31 672 THR A CA 1
ATOM 5162 C C . THR A 1 672 ? 1.978 -0.931 -15.444 1.00 84.31 672 THR A C 1
ATOM 5164 O O . THR A 1 672 ? 2.800 -1.818 -15.667 1.00 84.31 672 THR A O 1
ATOM 5167 N N . LEU A 1 673 ? 2.151 -0.017 -14.488 1.00 85.44 673 LEU A N 1
ATOM 5168 C CA . LEU A 1 673 ? 3.265 -0.023 -13.540 1.00 85.44 673 LEU A CA 1
ATOM 5169 C C . LEU A 1 673 ? 2.904 -0.766 -12.260 1.00 85.44 673 LEU A C 1
ATOM 5171 O O . LEU A 1 673 ? 1.799 -0.608 -11.745 1.00 85.44 673 LEU A O 1
ATOM 5175 N N . GLY A 1 674 ? 3.875 -1.485 -11.698 1.00 89.81 674 GLY A N 1
ATOM 5176 C CA . GLY A 1 674 ? 3.865 -1.942 -10.310 1.00 89.81 674 GLY A CA 1
ATOM 5177 C C . GLY A 1 674 ? 4.711 -1.004 -9.451 1.00 89.81 674 GLY A C 1
ATOM 5178 O O . GLY A 1 674 ? 5.867 -0.743 -9.785 1.00 89.81 674 GLY A O 1
ATOM 5179 N N . ILE A 1 675 ? 4.148 -0.479 -8.365 1.00 89.44 675 ILE A N 1
ATOM 5180 C CA . ILE A 1 675 ? 4.819 0.470 -7.467 1.00 89.44 675 ILE A CA 1
ATOM 5181 C C . ILE A 1 675 ? 4.652 -0.008 -6.028 1.00 89.44 675 ILE A C 1
ATOM 5183 O O . ILE A 1 675 ? 3.527 -0.188 -5.561 1.00 89.44 675 ILE A O 1
ATOM 5187 N N . ILE A 1 676 ? 5.764 -0.157 -5.311 1.00 92.12 676 ILE A N 1
ATOM 5188 C CA . ILE A 1 676 ? 5.791 -0.411 -3.874 1.00 92.12 676 ILE A CA 1
ATOM 5189 C C . ILE A 1 676 ? 6.343 0.840 -3.189 1.00 92.12 676 ILE A C 1
ATOM 5191 O O . ILE A 1 676 ? 7.441 1.293 -3.504 1.00 92.12 676 ILE A O 1
ATOM 5195 N N . VAL A 1 677 ? 5.602 1.398 -2.231 1.00 91.81 677 VAL A N 1
ATOM 5196 C CA . VAL A 1 677 ? 6.091 2.500 -1.388 1.00 91.81 677 VAL A CA 1
ATOM 5197 C C . VAL A 1 677 ? 6.107 2.050 0.063 1.00 91.81 677 VAL A C 1
ATOM 5199 O O . VAL A 1 677 ? 5.101 1.585 0.598 1.00 91.81 677 VAL A O 1
ATOM 5202 N N . LYS A 1 678 ? 7.251 2.202 0.721 1.00 93.50 678 LYS A N 1
ATOM 5203 C CA . LYS A 1 678 ? 7.399 2.051 2.166 1.00 93.50 678 LYS A CA 1
ATOM 5204 C C . LYS A 1 678 ? 7.290 3.426 2.816 1.00 93.50 678 LYS A C 1
ATOM 5206 O O . LYS A 1 678 ? 8.024 4.348 2.473 1.00 93.50 678 LYS A O 1
ATOM 5211 N N . LEU A 1 679 ? 6.396 3.527 3.790 1.00 93.56 679 LEU A N 1
ATOM 5212 C CA . LEU A 1 679 ? 6.046 4.747 4.506 1.00 93.56 679 LEU A CA 1
ATOM 5213 C C . LEU A 1 679 ? 6.365 4.589 5.994 1.00 93.56 679 LEU A C 1
ATOM 5215 O O . LEU A 1 679 ? 6.019 3.569 6.595 1.00 93.56 679 LEU A O 1
ATOM 5219 N N . ASP A 1 680 ? 6.991 5.600 6.598 1.00 93.50 680 ASP A N 1
ATOM 5220 C CA . ASP A 1 680 ? 7.008 5.744 8.055 1.00 93.50 680 ASP A CA 1
ATOM 5221 C C . ASP A 1 680 ? 5.632 6.259 8.507 1.00 93.50 680 ASP A C 1
ATOM 5223 O O . ASP A 1 680 ? 5.128 7.277 8.021 1.00 93.50 680 ASP A O 1
ATOM 5227 N N . ILE A 1 681 ? 5.007 5.503 9.405 1.00 91.31 681 ILE A N 1
ATOM 5228 C CA . ILE A 1 681 ? 3.677 5.761 9.966 1.00 91.31 681 ILE A CA 1
ATOM 5229 C C . ILE A 1 681 ? 3.714 5.768 11.501 1.00 91.31 681 ILE A C 1
ATOM 5231 O O . ILE A 1 681 ? 2.697 5.505 12.141 1.00 91.31 681 ILE A O 1
ATOM 5235 N N . THR A 1 682 ? 4.886 6.026 12.097 1.00 89.75 682 THR A N 1
ATOM 5236 C CA . THR A 1 682 ? 5.101 6.057 13.555 1.00 89.75 682 THR A CA 1
ATOM 5237 C C . THR A 1 682 ? 4.073 6.972 14.247 1.00 89.75 682 THR A C 1
ATOM 5239 O O . THR A 1 682 ? 4.143 8.192 14.073 1.00 89.75 682 THR A O 1
ATOM 5242 N N . PRO A 1 683 ? 3.106 6.428 15.022 1.00 82.00 683 PRO A N 1
ATOM 5243 C CA . PRO A 1 683 ? 1.992 7.220 15.541 1.00 82.00 683 PRO A CA 1
ATOM 5244 C C . PRO A 1 683 ? 2.435 8.338 16.491 1.00 82.00 683 PRO A C 1
ATOM 5246 O O . PRO A 1 683 ? 3.348 8.165 17.295 1.00 82.00 683 PRO A O 1
ATOM 5249 N N . GLY A 1 684 ? 1.765 9.490 16.408 1.00 78.56 684 GLY A N 1
ATOM 5250 C CA . GLY A 1 684 ? 2.012 10.647 17.278 1.00 78.56 684 GLY A CA 1
ATOM 5251 C C . GLY A 1 684 ? 3.291 11.444 16.985 1.00 78.56 684 GLY A C 1
ATOM 5252 O O . GLY A 1 684 ? 3.513 12.465 17.633 1.00 78.56 684 GLY A O 1
ATOM 5253 N N . LEU A 1 685 ? 4.115 11.023 16.021 1.00 86.19 685 LEU A N 1
ATOM 5254 C CA . LEU A 1 685 ? 5.327 11.735 15.614 1.00 86.19 685 LEU A CA 1
ATOM 5255 C C . LEU A 1 685 ? 5.011 12.815 14.557 1.00 86.19 685 LEU A C 1
ATOM 5257 O O . LEU A 1 685 ? 4.192 12.602 13.666 1.00 86.19 685 LEU A O 1
ATOM 5261 N N . GLU A 1 686 ? 5.653 13.984 14.648 1.00 84.94 686 GLU A N 1
ATOM 5262 C CA . GLU A 1 686 ? 5.486 15.068 13.662 1.00 84.94 686 GLU A CA 1
ATOM 5263 C C . GLU A 1 686 ? 6.105 14.699 12.302 1.00 84.94 686 GLU A C 1
ATOM 5265 O O . GLU A 1 686 ? 7.179 14.093 12.261 1.00 84.94 686 GLU A O 1
ATOM 5270 N N . ASP A 1 687 ? 5.490 15.152 11.197 1.00 85.31 687 ASP A N 1
ATOM 5271 C CA . ASP A 1 687 ? 5.924 14.850 9.818 1.00 85.31 687 ASP A CA 1
ATOM 5272 C C . ASP A 1 687 ? 7.440 15.088 9.599 1.00 85.31 687 ASP A C 1
ATOM 5274 O O . ASP A 1 687 ? 8.099 14.294 8.933 1.00 85.31 687 ASP A O 1
ATOM 5278 N N . LYS A 1 688 ? 8.030 16.125 10.222 1.00 86.12 688 LYS A N 1
ATOM 5279 C CA . LYS A 1 688 ? 9.465 16.475 10.097 1.00 86.12 688 LYS A CA 1
ATOM 5280 C C . LYS A 1 688 ? 10.458 15.491 10.742 1.00 86.12 688 LYS A C 1
ATOM 5282 O O . LYS A 1 688 ? 11.663 15.676 10.578 1.00 86.12 688 LYS A O 1
ATOM 5287 N N . TYR A 1 689 ? 9.990 14.490 11.489 1.00 89.88 689 TYR A N 1
ATOM 5288 C CA . TYR A 1 689 ? 10.840 13.472 12.125 1.00 89.88 689 TYR A CA 1
ATOM 5289 C C . TYR A 1 689 ? 10.625 12.053 11.576 1.00 89.88 689 TYR A C 1
ATOM 5291 O O . TYR A 1 689 ? 11.348 11.130 11.971 1.00 89.88 689 TYR A O 1
ATOM 5299 N N . LEU A 1 690 ? 9.640 11.863 10.696 1.00 90.81 690 LEU A N 1
ATOM 5300 C CA . LEU A 1 690 ? 9.422 10.619 9.960 1.00 90.81 690 LEU A CA 1
ATOM 5301 C C . LEU A 1 690 ? 10.549 10.393 8.942 1.00 90.81 690 LEU A C 1
ATOM 5303 O O . LEU A 1 690 ? 11.179 11.344 8.479 1.00 90.81 690 LEU A O 1
ATOM 5307 N N . ALA A 1 691 ? 10.819 9.135 8.595 1.00 90.06 691 ALA A N 1
ATOM 5308 C CA . ALA A 1 691 ? 11.685 8.840 7.455 1.00 90.06 691 ALA A CA 1
ATOM 5309 C C . ALA A 1 691 ? 10.986 9.197 6.127 1.00 90.06 691 ALA A C 1
ATOM 5311 O O . ALA A 1 691 ? 9.780 8.988 5.988 1.00 90.06 691 ALA A O 1
ATOM 5312 N N . GLU A 1 692 ? 11.745 9.699 5.146 1.00 90.19 692 GLU A N 1
ATOM 5313 C CA . GLU A 1 692 ? 11.229 9.898 3.784 1.00 90.19 692 GLU A CA 1
ATOM 5314 C C . GLU A 1 692 ? 10.763 8.559 3.173 1.00 90.19 692 GLU A C 1
ATOM 5316 O O . GLU A 1 692 ? 11.357 7.518 3.478 1.00 90.19 692 GLU A O 1
ATOM 5321 N N . PRO A 1 693 ? 9.734 8.553 2.302 1.00 91.50 693 PRO A N 1
ATOM 5322 C CA . PRO A 1 693 ? 9.281 7.335 1.640 1.00 91.50 693 PRO A CA 1
ATOM 5323 C C . PRO A 1 693 ? 10.380 6.638 0.834 1.00 91.50 693 PRO A C 1
ATOM 5325 O O . PRO A 1 693 ? 11.041 7.249 -0.007 1.00 91.50 693 PRO A O 1
ATOM 5328 N N . GLU A 1 694 ? 10.519 5.329 1.037 1.00 90.81 694 GLU A N 1
ATOM 5329 C CA . GLU A 1 694 ? 11.347 4.473 0.184 1.00 90.81 694 GLU A CA 1
ATOM 5330 C C . GLU A 1 694 ? 10.473 3.915 -0.950 1.00 90.81 694 GLU A C 1
ATOM 5332 O O . GLU A 1 694 ? 9.417 3.331 -0.697 1.00 90.81 694 GLU A O 1
ATOM 5337 N N . LEU A 1 695 ? 10.912 4.092 -2.197 1.00 90.25 695 LEU A N 1
ATOM 5338 C CA . LEU A 1 695 ? 10.270 3.559 -3.401 1.00 90.25 695 LEU A CA 1
ATOM 5339 C C . LEU A 1 695 ? 11.015 2.301 -3.865 1.00 90.25 695 LEU A C 1
ATOM 5341 O O . LEU A 1 695 ? 12.227 2.353 -4.069 1.00 90.25 695 LEU A O 1
ATOM 5345 N N . ASP A 1 696 ? 10.275 1.218 -4.095 1.00 89.38 696 ASP A N 1
ATOM 5346 C CA . ASP A 1 696 ? 10.721 0.004 -4.784 1.00 89.38 696 ASP A CA 1
ATOM 5347 C C . ASP A 1 696 ? 9.825 -0.179 -6.035 1.00 89.38 696 ASP A C 1
ATOM 5349 O O . ASP A 1 696 ? 8.595 -0.217 -5.937 1.00 89.38 696 ASP A O 1
ATOM 5353 N N . TYR A 1 697 ? 10.404 -0.221 -7.242 1.00 85.31 697 TYR A N 1
ATOM 5354 C CA . TYR A 1 697 ? 9.635 -0.282 -8.497 1.00 85.31 697 TYR A CA 1
ATOM 5355 C C . TYR A 1 697 ? 9.485 -1.728 -8.976 1.00 85.31 697 TYR A C 1
ATOM 5357 O O . TYR A 1 697 ? 10.470 -2.403 -9.282 1.00 85.31 697 TYR A O 1
ATOM 5365 N N . ALA A 1 698 ? 8.239 -2.199 -9.042 1.00 85.50 698 ALA A N 1
ATOM 5366 C CA . ALA A 1 698 ? 7.874 -3.597 -9.246 1.00 85.50 698 ALA A CA 1
ATOM 5367 C C . ALA A 1 698 ? 8.726 -4.561 -8.389 1.00 85.50 698 ALA A C 1
ATOM 5369 O O . ALA A 1 698 ? 8.563 -4.629 -7.175 1.00 85.50 698 ALA A O 1
ATOM 5370 N N . ASN A 1 699 ? 9.628 -5.308 -9.025 1.00 84.75 699 ASN A N 1
ATOM 5371 C CA . ASN A 1 699 ? 10.531 -6.286 -8.416 1.00 84.75 699 ASN A CA 1
ATOM 5372 C C . ASN A 1 699 ? 12.022 -5.918 -8.604 1.00 84.75 699 ASN A C 1
ATOM 5374 O O . ASN A 1 699 ? 12.875 -6.811 -8.646 1.00 84.75 699 ASN A O 1
ATOM 5378 N N . LEU A 1 700 ? 12.334 -4.631 -8.798 1.00 87.69 700 LEU A N 1
ATOM 5379 C CA . LEU A 1 700 ? 13.707 -4.118 -8.819 1.00 87.69 700 LEU A CA 1
ATOM 5380 C C . LEU A 1 700 ? 14.297 -4.014 -7.409 1.00 87.69 700 LEU A C 1
ATOM 5382 O O . LEU A 1 700 ? 13.583 -3.844 -6.426 1.00 87.69 700 LEU A O 1
ATOM 5386 N N . ASP A 1 701 ? 15.626 -4.044 -7.330 1.00 85.38 701 ASP A N 1
ATOM 5387 C CA . ASP A 1 701 ? 16.356 -3.651 -6.127 1.00 85.38 701 ASP A CA 1
ATOM 5388 C C . ASP A 1 701 ? 16.371 -2.120 -5.926 1.00 85.38 701 ASP A C 1
ATOM 5390 O O . ASP A 1 701 ? 16.028 -1.326 -6.813 1.00 85.38 701 ASP A O 1
ATOM 5394 N N . LYS A 1 702 ? 16.823 -1.700 -4.740 1.00 84.81 702 LYS A N 1
ATOM 5395 C CA . LYS A 1 702 ? 16.869 -0.290 -4.325 1.00 84.81 702 LYS A CA 1
ATOM 5396 C C . LYS A 1 702 ? 17.867 0.557 -5.100 1.00 84.81 702 LYS A C 1
ATOM 5398 O O . LYS A 1 702 ? 17.603 1.741 -5.297 1.00 84.81 702 LYS A O 1
ATOM 5403 N N . SER A 1 703 ? 18.980 -0.018 -5.565 1.00 84.69 703 SER A N 1
ATOM 5404 C CA . SER A 1 703 ? 19.921 0.729 -6.405 1.00 84.69 703 SER A CA 1
ATOM 5405 C C . SER A 1 703 ? 19.261 1.026 -7.742 1.00 84.69 703 SER A C 1
ATOM 5407 O O . SER A 1 703 ? 19.130 2.190 -8.108 1.00 84.69 703 SER A O 1
ATOM 5409 N N . ARG A 1 704 ? 18.750 -0.005 -8.428 1.00 86.06 704 ARG A N 1
ATOM 5410 C CA . ARG A 1 704 ? 18.086 0.151 -9.729 1.00 86.06 704 ARG A CA 1
ATOM 5411 C C . ARG A 1 704 ? 16.862 1.052 -9.656 1.00 86.06 704 ARG A C 1
ATOM 5413 O O . ARG A 1 704 ? 16.684 1.865 -10.557 1.00 86.06 704 ARG A O 1
ATOM 5420 N N . THR A 1 705 ? 16.060 0.969 -8.594 1.00 89.00 705 THR A N 1
ATOM 5421 C CA . THR A 1 705 ? 14.912 1.872 -8.422 1.00 89.00 705 THR A CA 1
ATOM 5422 C C . THR A 1 705 ? 15.356 3.325 -8.230 1.00 89.00 705 THR A C 1
ATOM 5424 O O . THR A 1 705 ? 14.789 4.214 -8.867 1.00 89.00 705 THR A O 1
ATOM 5427 N N . ALA A 1 706 ? 16.396 3.591 -7.430 1.00 86.06 706 ALA A N 1
ATOM 5428 C CA . ALA A 1 706 ? 16.935 4.942 -7.255 1.00 86.06 706 ALA A CA 1
ATOM 5429 C C . ALA A 1 706 ? 17.576 5.493 -8.546 1.00 86.06 706 ALA A C 1
ATOM 5431 O O . ALA A 1 706 ? 17.288 6.620 -8.943 1.00 86.06 706 ALA A O 1
ATOM 5432 N N . ASP A 1 707 ? 18.385 4.682 -9.234 1.00 84.44 707 ASP A N 1
ATOM 5433 C CA . ASP A 1 707 ? 19.026 5.001 -10.517 1.00 84.44 707 ASP A CA 1
ATOM 5434 C C . ASP A 1 707 ? 18.000 5.322 -11.622 1.00 84.44 707 ASP A C 1
ATOM 5436 O O . ASP A 1 707 ? 18.131 6.309 -12.354 1.00 84.44 707 ASP A O 1
ATOM 5440 N N . MET A 1 708 ? 16.952 4.498 -11.720 1.00 87.12 708 MET A N 1
ATOM 5441 C CA . MET A 1 708 ? 15.824 4.706 -12.626 1.00 87.12 708 MET A CA 1
ATOM 5442 C C . MET A 1 708 ? 15.093 6.004 -12.264 1.00 87.12 708 MET A C 1
ATOM 5444 O O . MET A 1 708 ? 14.933 6.868 -13.119 1.00 87.12 708 MET A O 1
ATOM 5448 N N . THR A 1 709 ? 14.705 6.189 -10.999 1.00 86.19 709 THR A N 1
ATOM 5449 C CA . THR A 1 709 ? 13.944 7.370 -10.553 1.00 86.19 709 THR A CA 1
ATOM 5450 C C . THR A 1 709 ? 14.717 8.666 -10.799 1.00 86.19 709 THR A C 1
ATOM 5452 O O . THR A 1 709 ? 14.162 9.595 -11.381 1.00 86.19 709 THR A O 1
ATOM 5455 N N . ALA A 1 710 ? 16.016 8.712 -10.487 1.00 86.31 710 ALA A N 1
ATOM 5456 C CA . ALA A 1 710 ? 16.875 9.863 -10.778 1.00 86.31 710 ALA A CA 1
ATOM 5457 C C . ALA A 1 710 ? 16.946 10.197 -12.283 1.00 86.31 710 ALA A C 1
ATOM 5459 O O . ALA A 1 710 ? 17.029 11.367 -12.664 1.00 86.31 710 ALA A O 1
ATOM 5460 N N . THR A 1 711 ? 16.861 9.187 -13.153 1.00 85.81 711 THR A N 1
ATOM 5461 C CA . THR A 1 711 ? 16.801 9.385 -14.607 1.00 85.81 711 THR A CA 1
ATOM 5462 C C . THR A 1 711 ? 15.423 9.870 -15.066 1.00 85.81 711 THR A C 1
ATOM 5464 O O . THR A 1 711 ? 15.332 10.787 -15.883 1.00 85.81 711 THR A O 1
ATOM 5467 N N . LEU A 1 712 ? 14.340 9.325 -14.507 1.00 84.19 712 LEU A N 1
ATOM 5468 C CA . LEU A 1 712 ? 12.972 9.778 -14.785 1.00 84.19 712 LEU A CA 1
ATOM 5469 C C . LEU A 1 712 ? 12.747 11.230 -14.323 1.00 84.19 712 LEU A C 1
ATOM 5471 O O . LEU A 1 712 ? 12.093 12.012 -15.013 1.00 84.19 712 LEU A O 1
ATOM 5475 N N . GLU A 1 713 ? 13.375 11.655 -13.226 1.00 84.94 713 GLU A N 1
ATOM 5476 C CA . GLU A 1 713 ? 13.387 13.064 -12.818 1.00 84.94 713 GLU A CA 1
ATOM 5477 C C . GLU A 1 713 ? 14.044 13.980 -13.867 1.00 84.94 713 GLU A C 1
ATOM 5479 O O . GLU A 1 713 ? 13.548 15.084 -14.112 1.00 84.94 713 GLU A O 1
ATOM 5484 N N . LYS A 1 714 ? 15.122 13.528 -14.532 1.00 85.12 714 LYS A N 1
ATOM 5485 C CA . LYS A 1 714 ? 15.750 14.271 -15.642 1.00 85.12 714 LYS A CA 1
ATOM 5486 C C . LYS A 1 714 ? 14.816 14.385 -16.850 1.00 85.12 714 LYS A C 1
ATOM 5488 O O . LYS A 1 714 ? 14.745 15.462 -17.455 1.00 85.12 714 LYS A O 1
ATOM 5493 N N . THR A 1 715 ? 14.079 13.329 -17.211 1.00 76.81 715 THR A N 1
ATOM 5494 C CA . THR A 1 715 ? 13.113 13.380 -18.330 1.00 76.81 715 THR A CA 1
ATOM 5495 C C . THR A 1 715 ? 11.908 14.267 -18.000 1.00 76.81 715 THR A C 1
ATOM 5497 O O . THR A 1 715 ? 11.471 15.038 -18.855 1.00 76.81 715 THR A O 1
ATOM 5500 N N . GLY A 1 716 ? 11.490 14.322 -16.734 1.00 76.25 716 GLY A N 1
ATOM 5501 C CA . GLY A 1 716 ? 10.505 15.282 -16.213 1.00 76.25 716 GLY A CA 1
ATOM 5502 C C . GLY A 1 716 ? 9.487 14.695 -15.234 1.00 76.25 716 GLY A C 1
ATOM 5503 O O . GLY A 1 716 ? 8.619 15.424 -14.760 1.00 76.25 716 GLY A O 1
ATOM 5504 N N . VAL A 1 717 ? 9.591 13.404 -14.918 1.00 79.44 717 VAL A N 1
ATOM 5505 C CA . VAL A 1 717 ? 8.707 12.693 -13.993 1.00 79.44 717 VAL A CA 1
ATOM 5506 C C . VAL A 1 717 ? 9.007 13.136 -12.557 1.00 79.44 717 VAL A C 1
ATOM 5508 O O . VAL A 1 717 ? 9.958 12.675 -11.930 1.00 79.44 717 VAL A O 1
ATOM 5511 N N . SER A 1 718 ? 8.199 14.048 -12.013 1.00 78.94 718 SER A N 1
ATOM 5512 C CA . SER A 1 718 ? 8.298 14.485 -10.609 1.00 78.94 718 SER A CA 1
ATOM 5513 C C . SER A 1 718 ? 7.388 13.710 -9.651 1.00 78.94 718 SER A C 1
ATOM 5515 O O . SER A 1 718 ? 7.560 13.815 -8.441 1.00 78.94 718 SER A O 1
ATOM 5517 N N . SER A 1 719 ? 6.439 12.936 -10.179 1.00 77.62 719 SER A N 1
ATOM 5518 C CA . SER A 1 719 ? 5.408 12.190 -9.441 1.00 77.62 719 SER A CA 1
ATOM 5519 C C . SER A 1 719 ? 5.967 11.134 -8.477 1.00 77.62 719 SER A C 1
ATOM 5521 O O . SER A 1 719 ? 5.370 10.889 -7.432 1.00 77.62 719 SER A O 1
ATOM 5523 N N . LEU A 1 720 ? 7.117 10.539 -8.813 1.00 82.12 720 LEU A N 1
ATOM 5524 C CA . LEU A 1 720 ? 7.783 9.467 -8.058 1.00 82.12 720 LEU A CA 1
ATOM 5525 C C . LEU A 1 720 ? 8.829 9.965 -7.041 1.00 82.12 720 LEU A C 1
ATOM 5527 O O . LEU A 1 720 ? 9.494 9.154 -6.400 1.00 82.12 720 LEU A O 1
ATOM 5531 N N . LYS A 1 721 ? 8.988 11.284 -6.869 1.00 84.38 721 LYS A N 1
ATOM 5532 C CA . LYS A 1 721 ? 9.900 11.861 -5.864 1.00 84.38 721 LYS A CA 1
ATOM 5533 C C . LYS A 1 721 ? 9.442 11.498 -4.444 1.00 84.38 721 LYS A C 1
ATOM 5535 O O . LYS A 1 721 ? 8.243 11.612 -4.189 1.00 84.38 721 LYS A O 1
ATOM 5540 N N . PRO A 1 722 ? 10.336 11.193 -3.482 1.00 86.06 722 PRO A N 1
ATOM 5541 C CA . PRO A 1 722 ? 9.944 10.839 -2.111 1.00 86.06 722 PRO A CA 1
ATOM 5542 C C . PRO A 1 722 ? 8.984 11.841 -1.454 1.00 86.06 722 PRO A C 1
ATOM 5544 O O . PRO A 1 722 ? 8.014 11.441 -0.819 1.00 86.06 722 PRO A O 1
ATOM 5547 N N . GLN A 1 723 ? 9.184 13.144 -1.672 1.00 86.12 723 GLN A N 1
ATOM 5548 C CA . GLN A 1 723 ? 8.332 14.191 -1.095 1.00 86.12 723 GLN A CA 1
ATOM 5549 C C . GLN A 1 723 ? 6.948 14.270 -1.769 1.00 86.12 723 GLN A C 1
ATOM 5551 O O . GLN A 1 723 ? 5.970 14.645 -1.130 1.00 86.12 723 GLN A O 1
ATOM 5556 N N . GLU A 1 724 ? 6.845 13.889 -3.045 1.00 85.88 724 GLU A N 1
ATOM 5557 C CA . GLU A 1 724 ? 5.593 13.878 -3.815 1.00 85.88 724 GLU A CA 1
ATOM 5558 C C . GLU A 1 724 ? 4.827 12.550 -3.641 1.00 85.88 724 GLU A C 1
ATOM 5560 O O . GLU A 1 724 ? 3.595 12.535 -3.677 1.00 85.88 724 GLU A O 1
ATOM 5565 N N . LEU A 1 725 ? 5.532 11.454 -3.336 1.00 86.12 725 LEU A N 1
ATOM 5566 C CA . LEU A 1 725 ? 4.959 10.211 -2.808 1.00 86.12 725 LEU A CA 1
ATOM 5567 C C . LEU A 1 725 ? 4.441 10.396 -1.374 1.00 86.12 725 LEU A C 1
ATOM 5569 O O . LEU A 1 725 ? 3.355 9.913 -1.053 1.00 86.12 725 LEU A O 1
ATOM 5573 N N . ASP A 1 726 ? 5.151 11.135 -0.513 1.00 86.88 726 ASP A N 1
ATOM 5574 C CA . ASP A 1 726 ? 4.635 11.456 0.824 1.00 86.88 726 ASP A CA 1
ATOM 5575 C C . ASP A 1 726 ? 3.375 12.322 0.729 1.00 86.88 726 ASP A C 1
ATOM 5577 O O . ASP A 1 726 ? 2.364 12.031 1.367 1.00 86.88 726 ASP A O 1
ATOM 5581 N N . ARG A 1 727 ? 3.392 13.335 -0.145 1.00 85.69 727 ARG A N 1
ATOM 5582 C CA . ARG A 1 727 ? 2.248 14.224 -0.371 1.00 85.69 727 ARG A CA 1
ATOM 5583 C C . ARG A 1 727 ? 1.016 13.496 -0.924 1.00 85.69 727 ARG A C 1
ATOM 5585 O O . ARG A 1 727 ? -0.094 13.805 -0.496 1.00 85.69 727 ARG A O 1
ATOM 5592 N N . GLN A 1 728 ? 1.193 12.570 -1.872 1.00 82.38 728 GLN A N 1
ATOM 5593 C CA . GLN A 1 728 ? 0.086 11.855 -2.528 1.00 82.38 728 GLN A CA 1
ATOM 5594 C C . GLN A 1 728 ? -0.360 10.578 -1.801 1.00 82.38 728 GLN A C 1
ATOM 5596 O O . GLN A 1 728 ? -1.492 10.153 -2.013 1.00 82.38 728 GLN A O 1
ATOM 5601 N N . ILE A 1 729 ? 0.497 9.954 -0.983 1.00 85.25 729 ILE A N 1
ATOM 5602 C CA . ILE A 1 729 ? 0.251 8.626 -0.389 1.00 85.25 729 ILE A CA 1
ATOM 5603 C C . ILE A 1 729 ? 0.541 8.626 1.116 1.00 85.25 729 ILE A C 1
ATOM 5605 O O . ILE A 1 729 ? -0.329 8.267 1.908 1.00 85.25 729 ILE A O 1
ATOM 5609 N N . GLY A 1 730 ? 1.745 9.048 1.516 1.00 87.44 730 GLY A N 1
ATOM 5610 C CA . GLY A 1 730 ? 2.218 8.982 2.904 1.00 87.44 730 GLY A CA 1
ATOM 5611 C C . GLY A 1 730 ? 1.315 9.709 3.890 1.00 87.44 730 GLY A C 1
ATOM 5612 O O . GLY A 1 730 ? 0.721 9.095 4.781 1.00 87.44 730 GLY A O 1
ATOM 5613 N N . LYS A 1 731 ? 1.154 11.015 3.688 1.00 86.62 731 LYS A N 1
ATOM 5614 C CA . LYS A 1 731 ? 0.297 11.868 4.506 1.00 86.62 731 LYS A CA 1
ATOM 5615 C C . LYS A 1 731 ? -1.174 11.423 4.501 1.00 86.62 731 LYS A C 1
ATOM 5617 O O . LYS A 1 731 ? -1.706 11.267 5.598 1.00 86.62 731 LYS A O 1
ATOM 5622 N N . PRO A 1 732 ? -1.827 11.140 3.355 1.00 85.25 732 PRO A N 1
ATOM 5623 C CA . PRO A 1 732 ? -3.181 10.586 3.346 1.00 85.25 732 PRO A CA 1
ATOM 5624 C C . PRO A 1 732 ? -3.381 9.338 4.219 1.00 85.25 732 PRO A C 1
ATOM 5626 O O . PRO A 1 732 ? -4.408 9.238 4.893 1.00 85.25 732 PRO A O 1
ATOM 5629 N N . VAL A 1 733 ? -2.409 8.416 4.283 1.00 86.81 733 VAL A N 1
ATOM 5630 C CA . VAL A 1 733 ? -2.518 7.245 5.176 1.00 86.81 733 VAL A CA 1
ATOM 5631 C C . VAL A 1 733 ? -2.220 7.595 6.636 1.00 86.81 733 VAL A C 1
ATOM 5633 O O . VAL A 1 733 ? -2.881 7.065 7.528 1.00 86.81 733 VAL A O 1
ATOM 5636 N N . ARG A 1 734 ? -1.311 8.533 6.925 1.00 87.38 734 ARG A N 1
ATOM 5637 C CA . ARG A 1 734 ? -1.137 9.037 8.301 1.00 87.38 734 ARG A CA 1
ATOM 5638 C C . ARG A 1 734 ? -2.394 9.746 8.814 1.00 87.38 734 ARG A C 1
ATOM 5640 O O . ARG A 1 734 ? -2.809 9.489 9.941 1.00 87.38 734 ARG A O 1
ATOM 5647 N N . ASP A 1 735 ? -3.054 10.544 7.976 1.00 84.81 735 ASP A N 1
ATOM 5648 C CA . ASP A 1 735 ? -4.344 11.176 8.281 1.00 84.81 735 ASP A CA 1
ATOM 5649 C C . ASP A 1 735 ? -5.476 10.138 8.449 1.00 84.81 735 ASP A C 1
ATOM 5651 O O . ASP A 1 735 ? -6.379 10.341 9.262 1.00 84.81 735 ASP A O 1
ATOM 5655 N N . LEU A 1 736 ? -5.430 9.008 7.730 1.00 84.81 736 LEU A N 1
ATOM 5656 C CA . LEU A 1 736 ? -6.354 7.877 7.895 1.00 84.81 736 LEU A CA 1
ATOM 5657 C C . LEU A 1 736 ? -6.178 7.188 9.259 1.00 84.81 736 LEU A C 1
ATOM 5659 O O . LEU A 1 736 ? -7.131 7.088 10.032 1.00 84.81 736 LEU A O 1
ATOM 5663 N N . ILE A 1 737 ? -4.950 6.763 9.572 1.00 85.38 737 ILE A N 1
ATOM 5664 C CA . ILE A 1 737 ? -4.596 6.092 10.835 1.00 85.38 737 ILE A CA 1
ATOM 5665 C C . ILE A 1 737 ? -4.879 7.017 12.024 1.00 85.38 737 ILE A C 1
ATOM 5667 O O . ILE A 1 737 ? -5.386 6.572 13.054 1.00 85.38 737 ILE A O 1
ATOM 5671 N N . LYS A 1 738 ? -4.625 8.321 11.866 1.00 84.88 738 LYS A N 1
ATOM 5672 C CA . LYS A 1 738 ? -4.969 9.324 12.871 1.00 84.88 738 LYS A CA 1
ATOM 5673 C C . LYS A 1 738 ? -6.476 9.395 13.124 1.00 84.88 738 LYS A C 1
ATOM 5675 O O . LYS A 1 738 ? -6.867 9.290 14.278 1.00 84.88 738 LYS A O 1
ATOM 5680 N N . LYS A 1 739 ? -7.326 9.487 12.092 1.00 83.19 739 LYS A N 1
ATOM 5681 C CA . LYS A 1 739 ? -8.797 9.487 12.268 1.00 83.19 739 LYS A CA 1
ATOM 5682 C C . LYS A 1 739 ? -9.299 8.237 12.991 1.00 83.19 739 LYS A C 1
ATOM 5684 O O . LYS A 1 739 ? -10.179 8.343 13.842 1.00 83.19 739 LYS A O 1
ATOM 5689 N N . MET A 1 740 ? -8.715 7.074 12.695 1.00 82.25 740 MET A N 1
ATOM 5690 C CA . MET A 1 740 ? -9.017 5.833 13.413 1.00 82.25 740 MET A CA 1
ATOM 5691 C C . MET A 1 740 ? -8.616 5.929 14.888 1.00 82.25 740 MET A C 1
ATOM 5693 O O . MET A 1 740 ? -9.415 5.587 15.755 1.00 82.25 740 MET A O 1
ATOM 5697 N N . SER A 1 741 ? -7.425 6.454 15.189 1.00 82.69 741 SER A N 1
ATOM 5698 C CA . SER A 1 741 ? -6.956 6.629 16.570 1.00 82.69 741 SER A CA 1
ATOM 5699 C C . SER A 1 741 ? -7.706 7.717 17.348 1.00 82.69 741 SER A C 1
ATOM 5701 O O . SER A 1 741 ? -7.868 7.586 18.560 1.00 82.69 741 SER A O 1
ATOM 5703 N N . ASP A 1 742 ? -8.184 8.763 16.672 1.00 80.56 742 ASP A N 1
ATOM 5704 C CA . ASP A 1 742 ? -9.036 9.811 17.244 1.00 80.56 742 ASP A CA 1
ATOM 5705 C C . ASP A 1 742 ? -10.459 9.274 17.538 1.00 80.56 742 ASP A C 1
ATOM 5707 O O . ASP A 1 742 ? -11.135 9.776 18.434 1.00 80.56 742 ASP A O 1
ATOM 5711 N N . THR A 1 743 ? -10.911 8.237 16.814 1.00 78.25 743 THR A N 1
ATOM 5712 C CA . THR A 1 743 ? -12.260 7.643 16.943 1.00 78.25 743 THR A CA 1
ATOM 5713 C C . THR A 1 743 ? -12.313 6.444 17.899 1.00 78.25 743 THR A C 1
ATOM 5715 O O . THR A 1 743 ? -13.297 6.274 18.619 1.00 78.25 743 THR A O 1
ATOM 5718 N N . LEU A 1 744 ? -11.269 5.606 17.911 1.00 75.75 744 LEU A N 1
ATOM 5719 C CA . LEU A 1 744 ? -11.230 4.315 18.620 1.00 75.75 744 LEU A CA 1
ATOM 5720 C C . LEU A 1 744 ? -10.238 4.281 19.799 1.00 75.75 744 LEU A C 1
ATOM 5722 O O . LEU A 1 744 ? -10.126 3.267 20.488 1.00 75.75 744 LEU A O 1
ATOM 5726 N N . GLY A 1 745 ? -9.516 5.378 20.041 1.00 74.44 745 GLY A N 1
ATOM 5727 C CA . GLY A 1 745 ? -8.420 5.442 21.007 1.00 74.44 745 GLY A CA 1
ATOM 5728 C C . GLY A 1 745 ? -7.081 4.971 20.427 1.00 74.44 745 GLY A C 1
ATOM 5729 O O . GLY A 1 745 ? -6.981 4.604 19.261 1.00 74.44 745 GLY A O 1
ATOM 5730 N N . SER A 1 746 ? -6.031 5.006 21.254 1.00 76.56 746 SER A N 1
ATOM 5731 C CA . SER A 1 746 ? -4.622 4.841 20.852 1.00 76.56 746 SER A CA 1
ATOM 5732 C C . SER A 1 746 ? -4.335 3.581 20.018 1.00 76.56 746 SER A C 1
ATOM 5734 O O . SER A 1 746 ? -4.118 2.494 20.558 1.00 76.56 746 SER A O 1
ATOM 5736 N N . VAL A 1 747 ? -4.248 3.747 18.698 1.00 79.19 747 VAL A N 1
ATOM 5737 C CA . VAL A 1 747 ? -3.895 2.683 17.748 1.00 79.19 747 VAL A CA 1
ATOM 5738 C C . VAL A 1 747 ? -2.404 2.348 17.837 1.00 79.19 747 VAL A C 1
ATOM 5740 O O . VAL A 1 747 ? -1.551 3.232 17.752 1.00 79.19 747 VAL A O 1
ATOM 5743 N N . THR A 1 748 ? -2.077 1.059 17.955 1.00 81.19 748 THR A N 1
ATOM 5744 C CA . THR A 1 748 ? -0.693 0.559 18.013 1.00 81.19 748 THR A CA 1
ATOM 5745 C C . THR A 1 748 ? -0.390 -0.320 16.803 1.00 81.19 748 THR A C 1
ATOM 5747 O O . THR A 1 748 ? -1.090 -1.293 16.539 1.00 81.19 748 THR A O 1
ATOM 5750 N N . VAL A 1 749 ? 0.674 -0.003 16.062 1.00 82.25 749 VAL A N 1
ATOM 5751 C CA . VAL A 1 749 ? 1.130 -0.824 14.928 1.00 82.25 749 VAL A CA 1
ATOM 5752 C C . VAL A 1 749 ? 2.072 -1.916 15.429 1.00 82.25 749 VAL A C 1
ATOM 5754 O O . VAL A 1 749 ? 3.048 -1.637 16.133 1.00 82.25 749 VAL A O 1
ATOM 5757 N N . GLU A 1 750 ? 1.796 -3.155 15.050 1.00 83.12 750 GLU A N 1
ATOM 5758 C CA . GLU A 1 750 ? 2.617 -4.334 15.320 1.00 83.12 750 GLU A CA 1
ATOM 5759 C C . GLU A 1 750 ? 3.093 -4.929 13.981 1.00 83.12 750 GLU A C 1
ATOM 5761 O O . GLU A 1 750 ? 3.002 -4.282 12.936 1.00 83.12 750 GLU A O 1
ATOM 5766 N N . ASN A 1 751 ? 3.664 -6.134 13.991 1.00 84.06 751 ASN A N 1
ATOM 5767 C CA . ASN A 1 751 ? 3.936 -6.849 12.744 1.00 84.06 751 ASN A CA 1
ATOM 5768 C C . ASN A 1 7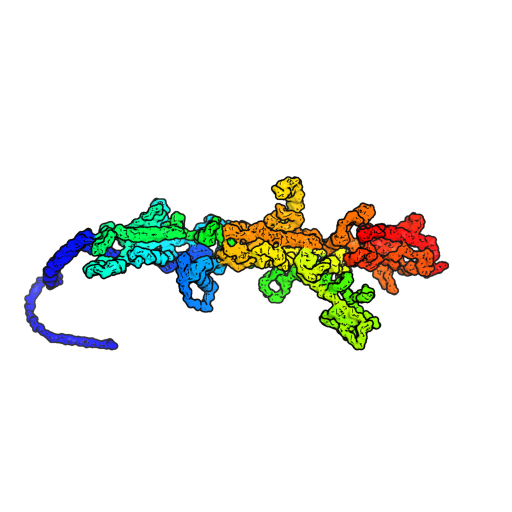51 ? 2.637 -7.492 12.245 1.00 84.06 751 ASN A C 1
ATOM 5770 O O . ASN A 1 751 ? 1.900 -8.058 13.048 1.00 84.06 751 ASN A O 1
ATOM 5774 N N . GLU A 1 752 ? 2.361 -7.390 10.943 1.00 83.75 752 GLU A N 1
ATOM 5775 C CA . GLU A 1 752 ? 1.189 -7.957 10.239 1.00 83.75 752 GLU A CA 1
ATOM 5776 C C . GLU A 1 752 ? -0.192 -7.421 10.685 1.00 83.75 752 GLU A C 1
ATOM 5778 O O . GLU A 1 752 ? -1.183 -7.621 9.982 1.00 83.75 752 GLU A O 1
ATOM 5783 N N . LYS A 1 753 ? -0.278 -6.688 11.804 1.00 86.94 753 LYS A N 1
ATOM 5784 C CA . LYS A 1 753 ? -1.529 -6.153 12.356 1.00 86.94 753 LYS A CA 1
ATOM 5785 C C . LYS A 1 753 ? -1.396 -4.789 13.027 1.00 86.94 753 LYS A C 1
ATOM 5787 O O . LYS A 1 753 ? -0.324 -4.347 13.441 1.00 86.94 753 LYS A O 1
ATOM 5792 N N . MET A 1 754 ? -2.543 -4.144 13.169 1.00 86.44 754 MET A N 1
ATOM 5793 C CA . MET A 1 754 ? -2.769 -2.891 13.867 1.00 86.44 754 MET A CA 1
ATOM 5794 C C . MET A 1 754 ? -3.697 -3.183 15.055 1.00 86.44 754 MET A C 1
ATOM 5796 O O . MET A 1 754 ? -4.880 -3.469 14.883 1.00 86.44 754 MET A O 1
ATOM 5800 N N . SER A 1 755 ? -3.138 -3.168 16.265 1.00 82.00 755 SER A N 1
ATOM 5801 C CA . SER A 1 755 ? -3.872 -3.384 17.513 1.00 82.00 755 SER A CA 1
ATOM 5802 C C . SER A 1 755 ? -4.645 -2.118 17.877 1.00 82.00 755 SER A C 1
ATOM 5804 O O . SER A 1 755 ? -4.050 -1.076 18.169 1.00 82.00 755 SER A O 1
ATOM 5806 N N . VAL A 1 756 ? -5.972 -2.218 17.886 1.00 82.38 756 VAL A N 1
ATOM 5807 C CA . VAL A 1 756 ? -6.884 -1.143 18.296 1.00 82.38 756 VAL A CA 1
ATOM 5808 C C . VAL A 1 756 ? -7.404 -1.440 19.715 1.00 82.38 756 VAL A C 1
ATOM 5810 O O . VAL A 1 756 ? -7.616 -2.617 20.031 1.00 82.38 756 VAL A O 1
ATOM 5813 N N . PRO A 1 757 ? -7.588 -0.434 20.598 1.00 79.62 757 PRO A N 1
ATOM 5814 C CA . PRO A 1 757 ? -8.025 -0.671 21.975 1.00 79.62 757 PRO A CA 1
ATOM 5815 C C . PRO A 1 757 ? -9.318 -1.486 22.071 1.00 79.62 757 PRO A C 1
ATOM 5817 O O . PRO A 1 757 ? -10.236 -1.308 21.268 1.00 79.62 757 PRO A O 1
ATOM 5820 N N . ASN A 1 758 ? -9.397 -2.368 23.072 1.00 83.00 758 ASN A N 1
ATOM 5821 C CA . ASN A 1 758 ? -10.575 -3.202 23.302 1.00 83.00 758 ASN A CA 1
ATOM 5822 C C . ASN A 1 758 ? -11.839 -2.360 23.597 1.00 83.00 758 ASN A C 1
ATOM 5824 O O . ASN A 1 758 ? -11.772 -1.163 23.897 1.00 83.00 758 ASN A O 1
ATOM 5828 N N . VAL A 1 759 ? -13.008 -3.001 23.543 1.00 78.44 759 VAL A N 1
ATOM 5829 C CA . VAL A 1 759 ? -14.301 -2.324 23.728 1.00 78.44 759 VAL A CA 1
ATOM 5830 C C . VAL A 1 759 ? -14.462 -1.638 25.089 1.00 78.44 759 VAL A C 1
ATOM 5832 O O . VAL A 1 759 ? -15.064 -0.572 25.161 1.00 78.44 759 VAL A O 1
ATOM 5835 N N . PHE A 1 760 ? -13.881 -2.172 26.161 1.00 81.50 760 PHE A N 1
ATOM 5836 C CA . PHE A 1 760 ? -13.928 -1.556 27.488 1.00 81.50 760 PHE A CA 1
ATOM 5837 C C . PHE A 1 760 ? -13.031 -0.314 27.578 1.00 81.50 760 PHE A C 1
ATOM 5839 O O . PHE A 1 760 ? -13.434 0.671 28.190 1.00 81.50 760 PHE A O 1
ATOM 5846 N N . SER A 1 761 ? -11.878 -0.299 26.902 1.00 82.00 761 SER A N 1
ATOM 5847 C CA . SER A 1 761 ? -11.024 0.894 26.760 1.00 82.00 761 SER A CA 1
ATOM 5848 C C . SER A 1 761 ? -11.713 2.016 25.977 1.00 82.00 761 SER A C 1
ATOM 5850 O O . SER A 1 761 ? -11.634 3.182 26.366 1.00 82.00 761 SER A O 1
ATOM 5852 N N . LEU A 1 762 ? -12.432 1.664 24.906 1.00 76.94 762 LEU A N 1
ATOM 5853 C CA . LEU A 1 762 ? -13.262 2.596 24.139 1.00 76.94 762 LEU A CA 1
ATOM 5854 C C . LEU A 1 762 ? -14.384 3.191 25.009 1.00 76.94 762 LEU A C 1
ATOM 5856 O O . LEU A 1 762 ? -14.554 4.409 25.065 1.00 76.94 762 LEU A O 1
ATOM 5860 N N . LEU A 1 763 ? -15.110 2.332 25.731 1.00 75.56 763 LEU A N 1
ATOM 5861 C CA . LEU A 1 763 ? -16.181 2.739 26.640 1.00 75.56 763 LEU A CA 1
ATOM 5862 C C . LEU A 1 763 ? -15.664 3.603 27.796 1.00 75.56 763 LEU A C 1
ATOM 5864 O O . LEU A 1 763 ? -16.304 4.597 28.127 1.00 75.56 763 LEU A O 1
ATOM 5868 N N . ALA A 1 764 ? -14.500 3.291 28.370 1.00 80.38 764 ALA A N 1
ATOM 5869 C CA . ALA A 1 764 ? -13.873 4.114 29.402 1.00 80.38 764 ALA A CA 1
ATOM 5870 C C . ALA A 1 764 ? -13.612 5.542 28.899 1.00 80.38 764 ALA A C 1
ATOM 5872 O O . ALA A 1 764 ? -14.053 6.508 29.522 1.00 80.38 764 ALA A O 1
ATOM 5873 N N . ALA A 1 765 ? -12.983 5.680 27.728 1.00 77.81 765 ALA A N 1
ATOM 5874 C CA . ALA A 1 765 ? -12.668 6.980 27.136 1.00 77.81 765 ALA A CA 1
ATOM 5875 C C . ALA A 1 765 ? -13.916 7.816 26.781 1.00 77.81 765 ALA A C 1
ATOM 5877 O O . ALA A 1 765 ? -13.877 9.043 26.879 1.00 77.81 765 ALA A O 1
ATOM 5878 N N . GLN A 1 766 ? -15.016 7.169 26.377 1.00 73.75 766 GLN A N 1
ATOM 5879 C CA . GLN A 1 766 ? -16.258 7.841 25.970 1.00 73.75 766 GLN A CA 1
ATOM 5880 C C . GLN A 1 766 ? -17.203 8.154 27.143 1.00 73.75 766 GLN A C 1
ATOM 5882 O O . GLN A 1 766 ? -17.817 9.221 27.167 1.00 73.75 766 GLN A O 1
ATOM 5887 N N . VAL A 1 767 ? -17.329 7.243 28.114 1.00 75.31 767 VAL A N 1
ATOM 5888 C CA . VAL A 1 767 ? -18.286 7.340 29.235 1.00 75.31 767 VAL A CA 1
ATOM 5889 C C . VAL A 1 767 ? -17.670 8.020 30.463 1.00 75.31 767 VAL A C 1
ATOM 5891 O O . VAL A 1 767 ? -18.363 8.769 31.154 1.00 75.31 767 VAL A O 1
ATOM 5894 N N . PHE A 1 768 ? -16.368 7.828 30.702 1.00 80.12 768 PHE A N 1
ATOM 5895 C CA . PHE A 1 768 ? -15.627 8.371 31.847 1.00 80.12 768 PHE A CA 1
ATOM 5896 C C . PHE A 1 768 ? -14.454 9.302 31.442 1.00 80.12 768 PHE A C 1
ATOM 5898 O O . PHE A 1 768 ? -13.346 9.153 31.966 1.00 80.12 768 PHE A O 1
ATOM 5905 N N . PRO A 1 769 ? -14.639 10.275 30.521 1.00 82.69 769 PRO A N 1
ATOM 5906 C CA . PRO A 1 769 ? -13.568 11.186 30.121 1.00 82.69 769 PRO A CA 1
ATOM 5907 C C . PRO A 1 769 ? -13.042 12.007 31.309 1.00 82.69 769 PRO A C 1
ATOM 5909 O O . PRO A 1 769 ? -13.802 12.454 32.167 1.00 82.69 769 PRO A O 1
ATOM 5912 N N . SER A 1 770 ? -11.728 12.250 31.336 1.00 82.88 770 SER A N 1
ATOM 5913 C CA . SER A 1 770 ? -11.060 12.950 32.442 1.00 82.88 770 SER A CA 1
ATOM 5914 C C . SER A 1 770 ? -11.675 14.330 32.710 1.00 82.88 770 SER A C 1
ATOM 5916 O O . SER A 1 770 ? -11.565 15.247 31.894 1.00 82.88 770 SER A O 1
ATOM 5918 N N . ASN A 1 771 ? -12.312 14.475 33.874 1.00 83.94 771 ASN A N 1
ATOM 5919 C CA . ASN A 1 771 ? -12.994 15.694 34.298 1.00 83.94 771 ASN A CA 1
ATOM 5920 C C . ASN A 1 771 ? -12.543 16.087 35.722 1.00 83.94 771 ASN A C 1
ATOM 5922 O O . ASN A 1 771 ? -12.751 15.301 36.647 1.00 83.94 771 ASN A O 1
ATOM 5926 N N . PRO A 1 772 ? -11.954 17.282 35.936 1.00 84.25 772 PRO A N 1
ATOM 5927 C CA . PRO A 1 772 ? -11.470 17.710 37.252 1.00 84.25 772 PRO A CA 1
ATOM 5928 C C . PRO A 1 772 ? -12.588 18.024 38.262 1.00 84.25 772 PRO A C 1
ATOM 5930 O O . PRO A 1 772 ? -12.310 18.127 39.453 1.00 84.25 772 PRO A O 1
ATOM 5933 N N . GLU A 1 773 ? -13.843 18.167 37.822 1.00 86.25 773 GLU A N 1
ATOM 5934 C CA . GLU A 1 773 ? -15.009 18.336 38.707 1.00 86.25 773 GLU A CA 1
ATOM 5935 C C . GLU A 1 773 ? -15.558 16.995 39.229 1.00 86.25 773 GLU A C 1
ATOM 5937 O O . GLU A 1 773 ? -16.401 16.975 40.127 1.00 86.25 773 GLU A O 1
ATOM 5942 N N . LYS A 1 774 ? -15.100 15.864 38.675 1.00 89.12 774 LYS A N 1
ATOM 5943 C CA . LYS A 1 774 ? -15.520 14.517 39.077 1.00 89.12 774 LYS A CA 1
ATOM 5944 C C . LYS A 1 774 ? -14.476 13.927 40.020 1.00 89.12 774 LYS A C 1
ATOM 5946 O O . LYS A 1 774 ? -13.402 13.509 39.594 1.00 89.12 774 LYS A O 1
ATOM 5951 N N . ALA A 1 775 ? -14.800 13.906 41.308 1.00 91.62 775 ALA A N 1
ATOM 5952 C CA . ALA A 1 775 ? -13.925 13.430 42.372 1.00 91.62 775 ALA A CA 1
ATOM 5953 C C . ALA A 1 775 ? -14.634 12.412 43.277 1.00 91.62 775 ALA A C 1
ATOM 5955 O O . ALA A 1 775 ? -15.857 12.424 43.392 1.00 91.62 775 ALA A O 1
ATOM 5956 N N . TYR A 1 776 ? -13.844 11.556 43.921 1.00 92.31 776 TYR A N 1
ATOM 5957 C CA . TYR A 1 776 ? -14.263 10.591 44.933 1.00 92.31 776 TYR A CA 1
ATOM 5958 C C . TYR A 1 776 ? -13.327 10.738 46.133 1.00 92.31 776 TYR A C 1
ATOM 5960 O O . TYR A 1 776 ? -12.109 10.603 46.001 1.00 92.31 776 TYR A O 1
ATOM 5968 N N . LYS A 1 777 ? -13.878 11.082 47.300 1.00 91.19 777 LYS A N 1
ATOM 5969 C CA . LYS A 1 777 ? -13.154 11.341 48.562 1.00 91.19 777 LYS A CA 1
ATOM 5970 C C . LYS A 1 777 ? -12.043 12.399 48.438 1.00 91.19 777 LYS A C 1
ATOM 5972 O O . LYS A 1 777 ? -11.096 12.424 49.220 1.00 91.19 777 LYS A O 1
ATOM 5977 N N . GLY A 1 778 ? -12.200 13.312 47.476 1.00 87.62 778 GLY A N 1
ATOM 5978 C CA . GLY A 1 778 ? -11.269 14.405 47.173 1.00 87.62 778 GLY A CA 1
ATOM 5979 C C . GLY A 1 778 ? -10.194 14.082 46.127 1.00 87.62 778 GLY A C 1
ATOM 5980 O O . GLY A 1 778 ? -9.483 14.995 45.711 1.00 87.62 778 GLY A O 1
ATOM 5981 N N . GLU A 1 779 ? -10.088 12.834 45.666 1.00 90.50 779 GLU A N 1
ATOM 5982 C CA . GLU A 1 779 ? -9.217 12.444 44.551 1.00 90.50 779 GLU A CA 1
ATOM 5983 C C . GLU A 1 779 ? -9.990 12.511 43.226 1.00 90.50 779 GLU A C 1
ATOM 5985 O O . GLU A 1 779 ? -11.169 12.160 43.181 1.00 90.50 779 GLU A O 1
ATOM 5990 N N . GLN A 1 780 ? -9.353 12.956 42.137 1.00 92.06 780 GLN A N 1
ATOM 5991 C CA . GLN A 1 780 ? -10.002 12.985 40.821 1.00 92.06 780 GLN A CA 1
ATOM 5992 C C . GLN A 1 780 ? -10.339 11.556 40.366 1.00 92.06 780 GLN A C 1
ATOM 5994 O O . GLN A 1 780 ? -9.499 10.657 40.439 1.00 92.06 780 GLN A O 1
ATOM 5999 N N . ILE A 1 781 ? -11.556 11.348 39.861 1.00 90.94 781 ILE A N 1
ATOM 6000 C CA . ILE A 1 781 ? -11.960 10.067 39.286 1.00 90.94 781 ILE A CA 1
ATOM 6001 C C . ILE A 1 781 ? -11.284 9.910 37.921 1.00 90.94 781 ILE A C 1
ATOM 6003 O O . ILE A 1 781 ? -11.585 10.633 36.971 1.00 90.94 781 ILE A O 1
ATOM 6007 N N . ALA A 1 782 ? -10.392 8.928 37.841 1.00 90.62 782 ALA A N 1
ATOM 6008 C CA . ALA A 1 782 ? -9.986 8.276 36.606 1.00 90.62 782 ALA A CA 1
ATOM 6009 C C . ALA A 1 782 ? -10.542 6.844 36.621 1.00 90.62 782 ALA A C 1
ATOM 6011 O O . ALA A 1 782 ? -10.583 6.217 37.683 1.00 90.62 782 ALA A O 1
ATOM 6012 N N . ILE A 1 783 ? -10.989 6.379 35.456 1.00 88.56 783 ILE A N 1
ATOM 6013 C CA . ILE A 1 783 ? -11.504 5.034 35.182 1.00 88.56 783 ILE A CA 1
ATOM 6014 C C . ILE A 1 783 ? -10.921 4.638 33.825 1.00 88.56 783 ILE A C 1
ATOM 6016 O O . ILE A 1 783 ? -11.086 5.392 32.862 1.00 88.56 783 ILE A O 1
ATOM 6020 N N . ASP A 1 784 ? -10.233 3.502 33.737 1.00 88.00 784 ASP A N 1
ATOM 6021 C CA . ASP A 1 784 ? -9.697 2.985 32.469 1.00 88.00 784 ASP A CA 1
ATOM 6022 C C . ASP A 1 784 ? -10.463 1.753 31.937 1.00 88.00 784 ASP A C 1
ATOM 6024 O O . ASP A 1 784 ? -11.506 1.355 32.460 1.00 88.00 784 ASP A O 1
ATOM 6028 N N . GLY A 1 785 ? -9.989 1.163 30.834 1.00 83.69 785 GLY A N 1
ATOM 6029 C CA . GLY A 1 785 ? -10.628 -0.014 30.237 1.00 83.69 785 GLY A CA 1
ATOM 6030 C C . GLY A 1 785 ? -10.551 -1.277 31.100 1.00 83.69 785 GLY A C 1
ATOM 6031 O O . GLY A 1 785 ? -11.440 -2.123 31.015 1.00 83.69 785 GLY A O 1
ATOM 6032 N N . ILE A 1 786 ? -9.530 -1.397 31.951 1.00 87.56 786 ILE A N 1
ATOM 6033 C CA . ILE A 1 786 ? -9.337 -2.515 32.883 1.00 87.56 786 ILE A CA 1
ATOM 6034 C C . ILE A 1 786 ? -10.264 -2.337 34.089 1.00 87.56 786 ILE A C 1
ATOM 6036 O O . ILE A 1 786 ? -10.894 -3.310 34.504 1.00 87.56 786 ILE A O 1
ATOM 6040 N N . ASP A 1 787 ? -10.428 -1.107 34.591 1.00 89.19 787 ASP A N 1
ATOM 6041 C CA . ASP A 1 787 ? -11.469 -0.761 35.571 1.00 89.19 787 ASP A CA 1
ATOM 6042 C C . ASP A 1 787 ? -12.864 -1.151 35.044 1.00 89.19 787 ASP A C 1
ATOM 6044 O O . ASP A 1 787 ? -13.606 -1.871 35.718 1.00 89.19 787 ASP A O 1
ATOM 6048 N N . VAL A 1 788 ? -13.212 -0.730 33.818 1.00 84.81 788 VAL A N 1
ATOM 6049 C CA . VAL A 1 788 ? -14.508 -1.045 33.184 1.00 84.81 788 VAL A CA 1
ATOM 6050 C C . VAL A 1 788 ? -14.711 -2.550 33.017 1.00 84.81 788 VAL A C 1
ATOM 6052 O O . VAL A 1 788 ? -15.766 -3.066 33.390 1.00 84.81 788 VAL A O 1
ATOM 6055 N N . HIS A 1 789 ? -13.716 -3.266 32.488 1.00 84.75 789 HIS A N 1
ATOM 6056 C CA . HIS A 1 789 ? -13.784 -4.717 32.290 1.00 84.75 789 HIS A CA 1
ATOM 6057 C C . HIS A 1 789 ? -13.922 -5.465 33.623 1.00 84.75 789 HIS A C 1
ATOM 6059 O O . HIS A 1 789 ? -14.784 -6.335 33.748 1.00 84.75 789 HIS A O 1
ATOM 6065 N N . THR A 1 790 ? -13.137 -5.093 34.637 1.00 85.06 790 THR A N 1
ATOM 6066 C CA . THR A 1 790 ? -13.133 -5.751 35.955 1.00 85.06 790 THR A CA 1
ATOM 6067 C C . THR A 1 790 ? -14.445 -5.527 36.702 1.00 85.06 790 THR A C 1
ATOM 6069 O O . THR A 1 790 ? -15.033 -6.486 37.207 1.00 85.06 790 THR A O 1
ATOM 6072 N N . VAL A 1 791 ? -14.962 -4.292 36.720 1.00 85.31 791 VAL A N 1
ATOM 6073 C CA . VAL A 1 791 ? -16.260 -3.988 37.342 1.00 85.31 791 VAL A CA 1
ATOM 6074 C C . VAL A 1 791 ? -17.393 -4.702 36.610 1.00 85.31 791 VAL A C 1
ATOM 6076 O O . VAL A 1 791 ? -18.214 -5.340 37.267 1.00 85.31 791 VAL A O 1
ATOM 6079 N N . LEU A 1 792 ? -17.426 -4.682 35.271 1.00 80.25 792 LEU A N 1
ATOM 6080 C CA . LEU A 1 792 ? -18.434 -5.430 34.510 1.00 80.25 792 LEU A CA 1
ATOM 6081 C C . LEU A 1 792 ? -18.358 -6.935 34.785 1.00 80.25 792 LEU A C 1
ATOM 6083 O O . LEU A 1 792 ? -19.390 -7.560 35.021 1.00 80.25 792 LEU A O 1
ATOM 6087 N N . LYS A 1 793 ? -17.157 -7.518 34.830 1.00 80.69 793 LYS A N 1
ATOM 6088 C CA . LYS A 1 793 ? -16.967 -8.927 35.190 1.00 80.69 793 LYS A CA 1
ATOM 6089 C C . LYS A 1 793 ? -17.552 -9.236 36.572 1.00 80.69 793 LYS A C 1
ATOM 6091 O O . LYS A 1 793 ? -18.311 -10.191 36.693 1.00 80.69 793 LYS A O 1
ATOM 6096 N N . GLY A 1 794 ? -17.283 -8.402 37.578 1.00 79.94 794 GLY A N 1
ATOM 6097 C CA . GLY A 1 794 ? -17.860 -8.551 38.918 1.00 79.94 794 GLY A CA 1
ATOM 6098 C C . GLY A 1 794 ? -19.381 -8.342 38.977 1.00 79.94 794 GLY A C 1
ATOM 6099 O O . GLY A 1 794 ? -20.062 -9.046 39.717 1.00 79.94 794 GLY A O 1
ATOM 6100 N N . VAL A 1 795 ? -19.940 -7.426 38.176 1.00 80.19 795 VAL A N 1
ATOM 6101 C CA . VAL A 1 795 ? -21.395 -7.177 38.079 1.00 80.19 795 VAL A CA 1
ATOM 6102 C C . VAL A 1 795 ? -22.134 -8.362 37.437 1.00 80.19 795 VAL A C 1
ATOM 6104 O O . VAL A 1 795 ? -23.235 -8.701 37.870 1.00 80.19 795 VAL A O 1
ATOM 6107 N N . TYR A 1 796 ? -21.529 -9.024 36.447 1.00 76.12 796 TYR A N 1
ATOM 6108 C CA . TYR A 1 796 ? -22.127 -10.170 35.749 1.00 76.12 796 TYR A CA 1
ATOM 6109 C C . TYR A 1 796 ? -21.737 -11.547 36.328 1.00 76.12 796 TYR A C 1
ATOM 6111 O O . TYR A 1 796 ? -22.393 -12.536 35.994 1.00 76.12 796 TYR A O 1
ATOM 6119 N N . ASP A 1 797 ? -20.746 -11.654 37.226 1.00 76.38 797 ASP A N 1
ATOM 6120 C CA . ASP A 1 797 ? -20.498 -12.865 38.033 1.00 76.38 797 ASP A CA 1
ATOM 6121 C C . ASP A 1 797 ? -21.550 -12.998 39.152 1.00 76.38 797 ASP A C 1
ATOM 6123 O O . ASP A 1 797 ? -21.266 -12.922 40.344 1.00 76.38 797 ASP A O 1
ATOM 6127 N N . ILE A 1 798 ? -22.811 -13.166 38.755 1.00 77.25 798 ILE A N 1
ATOM 6128 C CA . ILE A 1 798 ? -23.923 -13.378 39.682 1.00 77.25 798 ILE A CA 1
ATOM 6129 C C . ILE A 1 798 ? -23.725 -14.745 40.373 1.00 77.25 798 ILE A C 1
ATOM 6131 O O . ILE A 1 798 ? -23.429 -15.735 39.684 1.00 77.25 798 ILE A O 1
ATOM 6135 N N . PRO A 1 799 ? -23.885 -14.841 41.710 1.00 77.31 799 PRO A N 1
ATOM 6136 C CA . PRO A 1 799 ? -23.817 -16.113 42.421 1.00 77.31 799 PRO A CA 1
ATOM 6137 C C . PRO A 1 799 ? -24.881 -17.097 41.919 1.00 77.31 799 PRO A C 1
ATOM 6139 O O . PRO A 1 799 ? -25.934 -16.724 41.402 1.00 77.31 799 PRO A O 1
ATOM 6142 N N . GLU A 1 800 ? -24.600 -18.387 42.078 1.00 79.06 800 GLU A N 1
ATOM 6143 C CA . GLU A 1 800 ? -25.498 -19.445 41.621 1.00 79.06 800 GLU A CA 1
ATOM 6144 C C . GLU A 1 800 ? -26.815 -19.405 42.407 1.00 79.06 800 GLU A C 1
ATOM 6146 O O . GLU A 1 800 ? -26.815 -19.343 43.639 1.00 79.06 800 GLU A O 1
ATOM 6151 N N . THR A 1 801 ? -27.944 -19.409 41.696 1.00 82.75 801 THR A N 1
ATOM 6152 C CA . THR A 1 801 ? -29.275 -19.316 42.304 1.00 82.75 801 THR A CA 1
ATOM 6153 C C . THR A 1 801 ? -30.204 -20.414 41.809 1.00 82.75 801 THR A C 1
ATOM 6155 O O . THR A 1 801 ? -30.145 -20.843 40.658 1.00 82.75 801 THR A O 1
ATOM 6158 N N . GLU A 1 802 ? -31.088 -20.857 42.698 1.00 86.88 802 GLU A N 1
ATOM 6159 C CA . GLU A 1 802 ? -32.177 -21.780 42.400 1.00 86.88 802 GLU A CA 1
ATOM 6160 C C . GLU A 1 802 ? -33.523 -21.055 42.502 1.00 86.88 802 GLU A C 1
ATOM 6162 O O . GLU A 1 802 ? -33.717 -20.199 43.370 1.00 86.88 802 GLU A O 1
ATOM 6167 N N . THR A 1 803 ? -34.472 -21.422 41.637 1.00 88.94 803 THR A N 1
ATOM 6168 C CA . THR A 1 803 ? -35.847 -20.911 41.694 1.00 88.94 803 THR A CA 1
ATOM 6169 C C . THR A 1 803 ? -36.775 -21.993 42.228 1.00 88.94 803 THR A C 1
ATOM 6171 O O . THR A 1 803 ? -36.946 -23.036 41.597 1.00 88.94 803 THR A O 1
ATOM 6174 N N . VAL A 1 804 ? -37.405 -21.737 43.375 1.00 87.75 804 VAL A N 1
ATOM 6175 C CA . VAL A 1 804 ? -38.332 -22.664 44.044 1.00 87.75 804 VAL A CA 1
ATOM 6176 C C . VAL A 1 804 ? -39.634 -21.925 44.335 1.00 87.75 804 VAL A C 1
ATOM 6178 O O . VAL A 1 804 ? -39.611 -20.829 44.887 1.00 87.75 804 VAL A O 1
ATOM 6181 N N . ASP A 1 805 ? -40.766 -22.486 43.903 1.00 87.62 805 ASP A N 1
ATOM 6182 C CA . ASP A 1 805 ? -42.109 -21.888 44.020 1.00 87.62 805 ASP A CA 1
ATOM 6183 C C . ASP A 1 805 ? -42.200 -20.419 43.541 1.00 87.62 805 ASP A C 1
ATOM 6185 O O . ASP A 1 805 ? -42.967 -19.610 44.062 1.00 87.62 805 ASP A O 1
ATOM 6189 N N . GLY A 1 806 ? -41.404 -20.073 42.520 1.00 84.88 806 GLY A N 1
ATOM 6190 C CA . GLY A 1 806 ? -41.332 -18.729 41.932 1.00 84.88 806 GLY A CA 1
ATOM 6191 C C . GLY A 1 806 ? -40.415 -17.740 42.664 1.00 84.88 806 GLY A C 1
ATOM 6192 O O . GLY A 1 806 ? -40.394 -16.569 42.297 1.00 84.88 806 GLY A O 1
ATOM 6193 N N . LYS A 1 807 ? -39.656 -18.186 43.672 1.00 87.44 807 LYS A N 1
ATOM 6194 C CA . LYS A 1 807 ? -38.726 -17.366 44.465 1.00 87.44 807 LYS A CA 1
ATOM 6195 C C . LYS A 1 807 ? -37.272 -17.753 44.196 1.00 87.44 807 LYS A C 1
ATOM 6197 O O . LYS A 1 807 ? -36.977 -18.939 44.062 1.00 87.44 807 LYS A O 1
ATOM 6202 N N . ARG A 1 808 ? -36.381 -16.758 44.150 1.00 88.12 808 ARG A N 1
ATOM 6203 C CA . ARG A 1 808 ? -34.930 -16.901 43.930 1.00 88.12 808 ARG A CA 1
ATOM 6204 C C . ARG A 1 808 ? -34.204 -17.119 45.264 1.00 88.12 808 ARG A C 1
ATOM 6206 O O . ARG A 1 808 ? -34.446 -16.376 46.211 1.00 88.12 808 ARG A O 1
ATOM 6213 N N . TYR A 1 809 ? -33.312 -18.107 45.334 1.00 89.12 809 TYR A N 1
ATOM 6214 C CA . TYR A 1 809 ? -32.469 -18.375 46.507 1.00 89.12 809 TYR A CA 1
ATOM 6215 C C . TYR A 1 809 ? -31.010 -18.621 46.111 1.00 89.12 809 TYR A C 1
ATOM 6217 O O . TYR A 1 809 ? -30.754 -19.249 45.086 1.00 89.12 809 TYR A O 1
ATOM 6225 N N . ILE A 1 810 ? -30.058 -18.181 46.940 1.00 87.31 810 ILE A N 1
ATOM 6226 C CA . ILE A 1 810 ? -28.622 -18.477 46.780 1.00 87.31 810 ILE A CA 1
ATOM 6227 C C . ILE A 1 810 ? -28.336 -19.970 47.026 1.00 87.31 810 ILE A C 1
ATOM 6229 O O . ILE A 1 810 ? -28.639 -20.507 48.097 1.00 87.31 810 ILE A O 1
ATOM 6233 N N . VAL A 1 811 ? -27.681 -20.616 46.059 1.00 82.00 811 VAL A N 1
ATOM 6234 C CA . VAL A 1 811 ? -27.118 -21.971 46.175 1.00 82.00 811 VAL A CA 1
ATOM 6235 C C . VAL A 1 811 ? -25.726 -21.884 46.811 1.00 82.00 811 VAL A C 1
ATOM 6237 O O . VAL A 1 811 ? -24.949 -20.987 46.489 1.00 82.00 811 VAL A O 1
ATOM 6240 N N . LYS A 1 812 ? -25.378 -22.822 47.706 1.00 72.94 812 LYS A N 1
ATOM 6241 C CA . LYS A 1 812 ? -24.051 -22.827 48.347 1.00 72.94 812 LYS A CA 1
ATOM 6242 C C . LYS A 1 812 ? -22.945 -23.041 47.313 1.00 72.94 812 LYS A C 1
ATOM 6244 O O . LYS A 1 812 ? -22.868 -24.112 46.711 1.00 72.94 812 LYS A O 1
ATOM 6249 N N . LYS A 1 813 ? -22.031 -22.076 47.213 1.00 68.62 813 LYS A N 1
ATOM 6250 C CA . LYS A 1 813 ? -20.859 -22.115 46.332 1.00 68.62 813 LYS A CA 1
ATOM 6251 C C . LYS A 1 813 ? -19.643 -21.515 47.036 1.00 68.62 813 LYS A C 1
ATOM 6253 O O . LYS A 1 813 ? -19.773 -20.593 47.831 1.00 68.62 813 LYS A O 1
ATOM 6258 N N . THR A 1 814 ? -18.453 -22.031 46.742 1.00 61.66 814 THR A N 1
ATOM 6259 C CA . THR A 1 814 ? -17.207 -21.486 47.293 1.00 61.66 814 THR A CA 1
ATOM 6260 C C . THR A 1 814 ? -16.929 -20.105 46.692 1.00 61.66 814 THR A C 1
ATOM 6262 O O . THR A 1 814 ? -16.680 -20.000 45.494 1.00 61.66 814 THR A O 1
ATOM 6265 N N . GLY A 1 815 ? -16.958 -19.075 47.535 1.00 66.12 815 GLY A N 1
ATOM 6266 C CA . GLY A 1 815 ? -16.684 -17.670 47.222 1.00 66.12 815 GLY A CA 1
ATOM 6267 C C . GLY A 1 815 ? -16.442 -16.900 48.523 1.00 66.12 815 GLY A C 1
ATOM 6268 O O . GLY A 1 815 ? -16.693 -17.440 49.606 1.00 66.12 815 GLY A O 1
ATOM 6269 N N . ALA A 1 816 ? -15.949 -15.665 48.447 1.00 65.56 816 ALA A N 1
ATOM 6270 C CA . ALA A 1 816 ? -15.599 -14.883 49.639 1.00 65.56 816 ALA A CA 1
ATOM 6271 C C . ALA A 1 816 ? -16.828 -14.500 50.484 1.00 65.56 816 ALA A C 1
ATOM 6273 O O . ALA A 1 816 ? -16.731 -14.430 51.711 1.00 65.56 816 ALA A O 1
ATOM 6274 N N . ALA A 1 817 ? -17.981 -14.296 49.838 1.00 68.69 817 ALA A N 1
ATOM 6275 C CA . ALA A 1 817 ? -19.223 -13.902 50.504 1.00 68.69 817 ALA A CA 1
ATOM 6276 C C . ALA A 1 817 ? -20.284 -15.019 50.641 1.00 68.69 817 ALA A C 1
ATOM 6278 O O . ALA A 1 817 ? -21.264 -14.803 51.348 1.00 68.69 817 ALA A O 1
ATOM 6279 N N . TYR A 1 818 ? -20.113 -16.194 50.009 1.00 69.62 818 TYR A N 1
ATOM 6280 C CA . TYR A 1 818 ? -21.207 -17.169 49.778 1.00 69.62 818 TYR A CA 1
ATOM 6281 C C . TYR A 1 818 ? -20.959 -18.619 50.237 1.00 69.62 818 TYR A C 1
ATOM 6283 O O . TYR A 1 818 ? -21.704 -19.513 49.832 1.00 69.62 818 TYR A O 1
ATOM 6291 N N . ASP A 1 819 ? -19.980 -18.902 51.109 1.00 75.56 819 ASP A N 1
ATOM 6292 C CA . ASP A 1 819 ? -19.718 -20.277 51.596 1.00 75.56 819 ASP A CA 1
ATOM 6293 C C . ASP A 1 819 ? -20.781 -20.809 52.600 1.00 75.56 819 ASP A C 1
ATOM 6295 O O . ASP A 1 819 ? -20.496 -21.555 53.542 1.00 75.56 819 ASP A O 1
ATOM 6299 N N . TYR A 1 820 ? -22.056 -20.483 52.391 1.00 80.06 820 TYR A N 1
ATOM 6300 C CA . TYR A 1 820 ? -23.215 -20.964 53.142 1.00 80.06 820 TYR A CA 1
ATOM 6301 C C . TYR A 1 820 ? -24.348 -21.398 52.207 1.00 80.06 820 TYR A C 1
ATOM 6303 O O . TYR A 1 820 ? -24.393 -21.030 51.040 1.00 80.06 820 TYR A O 1
ATOM 6311 N N . ALA A 1 821 ? -25.285 -22.194 52.725 1.00 83.31 821 ALA A N 1
ATOM 6312 C CA . ALA A 1 821 ? -26.541 -22.489 52.037 1.00 83.31 821 ALA A CA 1
ATOM 6313 C C . ALA A 1 821 ? -27.634 -21.561 52.577 1.00 83.31 821 ALA A C 1
ATOM 6315 O O . ALA A 1 821 ? -27.749 -21.416 53.796 1.00 83.31 821 ALA A O 1
ATOM 6316 N N . ALA A 1 822 ? -28.434 -20.947 51.703 1.00 84.19 822 ALA A N 1
ATOM 6317 C CA . ALA A 1 822 ? -29.528 -20.085 52.138 1.00 84.19 822 ALA A CA 1
ATOM 6318 C C . ALA A 1 822 ? -30.566 -20.880 52.952 1.00 84.19 822 ALA A C 1
ATOM 6320 O O . ALA A 1 822 ? -31.156 -21.853 52.474 1.00 84.19 822 ALA A O 1
ATOM 6321 N N . GLU A 1 823 ? -30.845 -20.441 54.180 1.00 91.62 823 GLU A N 1
ATOM 6322 C CA . GLU A 1 823 ? -31.924 -20.986 55.000 1.00 91.62 823 GLU A CA 1
ATOM 6323 C C . GLU A 1 823 ? -33.269 -20.493 54.437 1.00 91.62 823 GLU A C 1
ATOM 6325 O O . GLU A 1 823 ? -33.835 -19.511 54.924 1.00 91.62 823 GLU A O 1
ATOM 6330 N N . ARG A 1 824 ? -33.772 -21.141 53.371 1.00 91.00 824 ARG A N 1
ATOM 6331 C CA . ARG A 1 824 ? -34.933 -20.678 52.575 1.00 91.00 824 ARG A CA 1
ATOM 6332 C C . ARG A 1 824 ? -36.136 -20.263 53.434 1.00 91.00 824 ARG A C 1
ATOM 6334 O O . ARG A 1 824 ? -36.697 -19.198 53.215 1.00 91.00 824 ARG A O 1
ATOM 6341 N N . ASN A 1 825 ? -36.467 -21.035 54.474 1.00 91.69 825 ASN A N 1
ATOM 6342 C CA . ASN A 1 825 ? -37.560 -20.712 55.402 1.00 91.69 825 ASN A CA 1
ATOM 6343 C C . ASN A 1 825 ? -37.333 -19.387 56.158 1.00 91.69 825 ASN A C 1
ATOM 6345 O O . ASN A 1 825 ? -38.263 -18.602 56.307 1.00 91.69 825 ASN A O 1
ATOM 6349 N N . LYS A 1 826 ? -36.107 -19.111 56.625 1.00 93.38 826 LYS A N 1
ATOM 6350 C CA . LYS A 1 826 ? -35.788 -17.849 57.318 1.00 93.38 826 LYS A CA 1
ATOM 6351 C C . LYS A 1 826 ? -35.662 -16.680 56.343 1.00 93.38 826 LYS A C 1
ATOM 6353 O O . LYS A 1 826 ? -36.048 -15.568 56.680 1.00 93.38 826 LYS A O 1
ATOM 6358 N N . THR A 1 827 ? -35.196 -16.952 55.124 1.00 93.69 827 THR A N 1
ATOM 6359 C CA . THR A 1 827 ? -35.201 -16.007 53.993 1.00 93.69 827 THR A CA 1
ATOM 6360 C C . THR A 1 827 ? -36.637 -15.557 53.683 1.00 93.69 827 THR A C 1
ATOM 6362 O O . THR A 1 827 ? -36.919 -14.364 53.580 1.00 93.69 827 THR A O 1
ATOM 6365 N N . ASP A 1 828 ? -37.579 -16.503 53.641 1.00 93.38 828 ASP A N 1
ATOM 6366 C CA . ASP A 1 828 ? -39.016 -16.242 53.516 1.00 93.38 828 ASP A CA 1
ATOM 6367 C C . ASP A 1 828 ? -39.582 -15.447 54.700 1.00 93.38 828 ASP A C 1
ATOM 6369 O O . ASP A 1 828 ? -40.297 -14.465 54.491 1.00 93.38 828 ASP A O 1
ATOM 6373 N N . ASN A 1 829 ? -39.255 -15.824 55.939 1.00 93.56 829 ASN A N 1
ATOM 6374 C CA . ASN A 1 829 ? -39.711 -15.097 57.128 1.00 93.56 829 ASN A CA 1
ATOM 6375 C C . ASN A 1 829 ? -39.184 -13.651 57.137 1.00 93.56 829 ASN A C 1
ATOM 6377 O O . ASN A 1 829 ? -39.935 -12.722 57.430 1.00 93.56 829 ASN A O 1
ATOM 6381 N N . LEU A 1 830 ? -37.920 -13.434 56.753 1.00 91.94 830 LEU A N 1
ATOM 6382 C CA . LEU A 1 830 ? -37.312 -12.105 56.694 1.00 91.94 830 LEU A CA 1
ATOM 6383 C C . LEU A 1 830 ? -37.943 -11.224 55.603 1.00 91.94 830 LEU A C 1
ATOM 6385 O O . LEU A 1 830 ? -38.173 -10.043 55.845 1.00 91.94 830 LEU A O 1
ATOM 6389 N N . ASN A 1 831 ? -38.318 -11.789 54.450 1.00 91.62 831 ASN A N 1
ATOM 6390 C CA . ASN A 1 831 ? -39.090 -11.068 53.426 1.00 91.62 831 ASN A CA 1
ATOM 6391 C C . ASN A 1 831 ? -40.478 -10.611 53.922 1.00 91.62 831 ASN A C 1
ATOM 6393 O O . ASN A 1 831 ? -40.966 -9.562 53.507 1.00 91.62 831 ASN A O 1
ATOM 6397 N N . ASN A 1 832 ? -41.115 -11.369 54.821 1.00 90.69 832 ASN A N 1
ATOM 6398 C CA . ASN A 1 832 ? -42.450 -11.062 55.355 1.00 90.69 832 ASN A CA 1
ATOM 6399 C C . ASN A 1 832 ? -42.430 -10.215 56.649 1.00 90.69 832 ASN A C 1
ATOM 6401 O O . ASN A 1 832 ? -43.485 -9.858 57.182 1.00 90.69 832 ASN A O 1
ATOM 6405 N N . ILE A 1 833 ? -41.247 -9.862 57.161 1.00 89.12 833 ILE A N 1
ATOM 6406 C CA . ILE A 1 833 ? -41.060 -9.301 58.508 1.00 89.12 833 ILE A CA 1
ATOM 6407 C C . ILE A 1 833 ? -41.777 -7.964 58.746 1.00 89.12 833 ILE A C 1
ATOM 6409 O O . ILE A 1 833 ? -42.276 -7.724 59.843 1.00 89.12 833 ILE A O 1
ATOM 6413 N N . THR A 1 834 ? -41.876 -7.117 57.719 1.00 84.62 834 THR A N 1
ATOM 6414 C CA . THR A 1 834 ? -42.528 -5.796 57.778 1.00 84.62 834 THR A CA 1
ATOM 6415 C C . THR A 1 834 ? -44.056 -5.904 57.778 1.00 84.62 834 THR A C 1
ATOM 6417 O O . THR A 1 834 ? -44.737 -5.063 58.362 1.00 84.62 834 THR A O 1
ATOM 6420 N N . ALA A 1 835 ? -44.605 -6.967 57.179 1.00 85.38 835 ALA A N 1
ATOM 6421 C CA . ALA A 1 835 ? -46.030 -7.291 57.239 1.00 85.38 835 ALA A CA 1
ATOM 6422 C C . ALA A 1 835 ? -46.418 -7.924 58.588 1.00 85.38 835 ALA A C 1
ATOM 6424 O O . ALA A 1 835 ? -47.542 -7.735 59.054 1.00 85.38 835 ALA A O 1
ATOM 6425 N N . ALA A 1 836 ? -45.490 -8.641 59.233 1.00 84.69 836 ALA A N 1
ATOM 6426 C CA . ALA A 1 836 ? -45.666 -9.153 60.589 1.00 84.69 836 ALA A CA 1
ATOM 6427 C C . ALA A 1 836 ? -45.537 -8.040 61.649 1.00 84.69 836 ALA A C 1
ATOM 6429 O O . ALA A 1 836 ? -46.419 -7.880 62.494 1.00 84.69 836 ALA A O 1
ATOM 6430 N N . PHE A 1 837 ? -44.469 -7.237 61.602 1.00 87.56 837 PHE A N 1
ATOM 6431 C CA . PHE A 1 837 ? -44.150 -6.237 62.622 1.00 87.56 837 PHE A CA 1
ATOM 6432 C C . PHE A 1 837 ? -44.141 -4.818 62.049 1.00 87.56 837 PHE A C 1
ATOM 6434 O O . PHE A 1 837 ? -43.133 -4.351 61.532 1.00 87.56 837 PHE A O 1
ATOM 6441 N N . ALA A 1 838 ? -45.218 -4.063 62.284 1.00 81.88 838 ALA A N 1
ATOM 6442 C CA . ALA A 1 838 ? -45.336 -2.651 61.889 1.00 81.88 838 ALA A CA 1
ATOM 6443 C C . ALA A 1 838 ? -44.313 -1.689 62.551 1.00 81.88 838 ALA A C 1
ATOM 6445 O O . ALA A 1 838 ? -44.306 -0.498 62.253 1.00 81.88 838 ALA A O 1
ATOM 6446 N N . ALA A 1 839 ? -43.471 -2.186 63.464 1.00 79.06 839 ALA A N 1
ATOM 6447 C CA . ALA A 1 839 ? -42.339 -1.461 64.048 1.00 79.06 839 ALA A CA 1
ATOM 6448 C C . ALA A 1 839 ? -41.005 -1.709 63.308 1.00 79.06 839 ALA A C 1
ATOM 6450 O O . ALA A 1 839 ? -39.987 -1.144 63.701 1.00 79.06 839 ALA A O 1
ATOM 6451 N N . VAL A 1 840 ? -41.001 -2.555 62.272 1.00 82.75 840 VAL A N 1
ATOM 6452 C CA . VAL A 1 840 ? -39.838 -2.891 61.442 1.00 82.75 840 VAL A CA 1
ATOM 6453 C C . VAL A 1 840 ? -40.041 -2.292 60.053 1.00 82.75 840 VAL A C 1
ATOM 6455 O O . VAL A 1 840 ? -40.988 -2.645 59.352 1.00 82.75 840 VAL A O 1
ATOM 6458 N N . SER A 1 841 ? -39.148 -1.394 59.644 1.00 82.56 841 SER A N 1
ATOM 6459 C CA . SER A 1 841 ? -39.041 -0.932 58.257 1.00 82.56 841 SER A CA 1
ATOM 6460 C C . SER A 1 841 ? -38.074 -1.820 57.466 1.00 82.56 841 SER A C 1
ATOM 6462 O O . SER A 1 841 ? -37.301 -2.586 58.047 1.00 82.56 841 SER A O 1
ATOM 6464 N N . LYS A 1 842 ? -38.052 -1.678 56.134 1.00 83.00 842 LYS A N 1
ATOM 6465 C CA . LYS A 1 842 ? -36.865 -2.081 55.366 1.00 83.00 842 LYS A CA 1
ATOM 6466 C C . LYS A 1 842 ? -35.632 -1.281 55.847 1.00 83.00 842 LYS A C 1
ATOM 6468 O O . LYS A 1 842 ? -35.810 -0.167 56.350 1.00 83.00 842 LYS A O 1
ATOM 6473 N N . PRO A 1 843 ? -34.407 -1.825 55.706 1.00 88.19 843 PRO A N 1
ATOM 6474 C CA . PRO A 1 843 ? -33.175 -1.080 55.979 1.00 88.19 843 PRO A CA 1
ATOM 6475 C C . PRO A 1 843 ? -32.959 0.085 55.002 1.00 88.19 843 PRO A C 1
ATOM 6477 O O . PRO A 1 843 ? -32.514 1.148 55.420 1.00 88.19 843 PRO A O 1
ATOM 6480 N N . ASP A 1 844 ? -33.297 -0.105 53.727 1.00 89.25 844 ASP A N 1
ATOM 6481 C CA . ASP A 1 844 ? -33.233 0.899 52.660 1.00 89.25 844 ASP A CA 1
ATOM 6482 C C . ASP A 1 844 ? -34.382 0.626 51.666 1.00 89.25 844 ASP A C 1
ATOM 6484 O O . ASP A 1 844 ? -34.852 -0.515 51.578 1.00 89.25 844 ASP A O 1
ATOM 6488 N N . GLU A 1 845 ? -34.864 1.643 50.949 1.00 82.75 845 GLU A N 1
ATOM 6489 C CA . GLU A 1 845 ? -35.912 1.467 49.926 1.00 82.75 845 GLU A CA 1
ATOM 6490 C C . GLU A 1 845 ? -35.342 0.858 48.636 1.00 82.75 845 GLU A C 1
ATOM 6492 O O . GLU A 1 845 ? -36.049 0.121 47.947 1.00 82.75 845 GLU A O 1
ATOM 6497 N N . ASP A 1 846 ? -34.048 1.075 48.379 1.00 80.25 846 ASP A N 1
ATOM 6498 C CA . ASP A 1 846 ? -33.337 0.618 47.179 1.00 80.25 846 ASP A CA 1
ATOM 6499 C C . ASP A 1 846 ? -33.030 -0.898 47.171 1.00 80.25 846 ASP A C 1
ATOM 6501 O O . ASP A 1 846 ? -32.648 -1.463 46.146 1.00 80.25 846 ASP A O 1
ATOM 6505 N N . LEU A 1 847 ? -33.184 -1.583 48.312 1.00 87.75 847 LEU A N 1
ATOM 6506 C CA . LEU A 1 847 ? -32.962 -3.029 48.447 1.00 87.75 847 LEU A CA 1
ATOM 6507 C C . LEU A 1 847 ? -34.226 -3.817 48.077 1.00 87.75 847 LEU A C 1
ATOM 6509 O O . LEU A 1 847 ? -35.301 -3.544 48.611 1.00 87.75 847 LEU A O 1
ATOM 6513 N N . GLY A 1 848 ? -34.100 -4.827 47.213 1.00 88.62 848 GLY A N 1
ATOM 6514 C CA . GLY A 1 848 ? -35.193 -5.614 46.632 1.00 88.62 848 GLY A CA 1
ATOM 6515 C C . GLY A 1 848 ? -35.780 -6.685 47.561 1.00 88.62 848 GLY A C 1
ATOM 6516 O O . GLY A 1 848 ? -36.316 -6.377 48.632 1.00 88.62 848 GLY A O 1
ATOM 6517 N N . ALA A 1 849 ? -35.748 -7.945 47.122 1.00 89.44 849 ALA A N 1
ATOM 6518 C CA . ALA A 1 849 ? -36.125 -9.111 47.923 1.00 89.44 849 ALA A CA 1
ATOM 6519 C C . ALA A 1 849 ? -34.891 -9.723 48.604 1.00 89.44 849 ALA A C 1
ATOM 6521 O O . ALA A 1 849 ? -33.786 -9.633 48.078 1.00 89.44 849 ALA A O 1
ATOM 6522 N N . VAL A 1 850 ? -35.065 -10.372 49.757 1.00 93.12 850 VAL A N 1
ATOM 6523 C CA . VAL A 1 850 ? -34.013 -11.207 50.357 1.00 93.12 850 VAL A CA 1
ATOM 6524 C C . VAL A 1 850 ? -33.955 -12.533 49.596 1.00 93.12 850 VAL A C 1
ATOM 6526 O O . VAL A 1 850 ? -34.957 -13.249 49.557 1.00 93.12 850 VAL A O 1
ATOM 6529 N N . ILE A 1 851 ? -32.790 -12.882 49.049 1.00 91.94 851 ILE A N 1
ATOM 6530 C CA . ILE A 1 851 ? -32.521 -14.164 48.365 1.00 91.94 851 ILE A CA 1
ATOM 6531 C C . ILE A 1 851 ? -31.568 -15.078 49.150 1.00 91.94 851 ILE A C 1
ATOM 6533 O O . ILE A 1 851 ? -31.353 -16.235 48.785 1.00 91.94 851 ILE A O 1
ATOM 6537 N N . GLY A 1 852 ? -31.000 -14.588 50.253 1.00 91.88 852 GLY A N 1
ATOM 6538 C CA . GLY A 1 852 ? -30.168 -15.385 51.146 1.00 91.88 852 GLY A CA 1
ATOM 6539 C C . GLY A 1 852 ? -30.254 -14.912 52.591 1.00 91.88 852 GLY A C 1
ATOM 6540 O O . GLY A 1 852 ? -30.151 -13.721 52.871 1.00 91.88 852 GLY A O 1
ATOM 6541 N N . TYR A 1 853 ? -30.398 -15.858 53.514 1.00 92.62 853 TYR A N 1
ATOM 6542 C CA . TYR A 1 853 ? -30.188 -15.656 54.945 1.00 92.62 853 TYR A CA 1
ATOM 6543 C C . TYR A 1 853 ? -29.403 -16.841 55.507 1.00 92.62 853 TYR A C 1
ATOM 6545 O O . TYR A 1 853 ? -29.734 -17.992 55.207 1.00 92.62 853 TYR A O 1
ATOM 6553 N N . TYR A 1 854 ? -28.399 -16.566 56.337 1.00 91.12 854 TYR A N 1
ATOM 6554 C CA . TYR A 1 854 ? -27.674 -17.576 57.109 1.00 91.12 854 TYR A CA 1
ATOM 6555 C C . TYR A 1 854 ? -27.071 -16.962 58.379 1.00 91.12 854 TYR A C 1
ATOM 6557 O O . TYR A 1 854 ? -26.616 -15.819 58.377 1.00 91.12 854 TYR A O 1
ATOM 6565 N N . GLU A 1 855 ? -27.037 -17.721 59.475 1.00 89.12 855 GLU A N 1
ATOM 6566 C CA . GLU A 1 855 ? -26.457 -17.280 60.748 1.00 89.12 855 GLU A CA 1
ATOM 6567 C C . GLU A 1 855 ? -25.431 -18.300 61.263 1.00 89.12 855 GLU A C 1
ATOM 6569 O O . GLU A 1 855 ? -25.792 -19.387 61.722 1.00 89.12 855 GLU A O 1
ATOM 6574 N N . ASN A 1 856 ? -24.141 -17.942 61.238 1.00 84.75 856 ASN A N 1
ATOM 6575 C CA . ASN A 1 856 ? -23.091 -18.757 61.841 1.00 84.75 856 ASN A CA 1
ATOM 6576 C C . ASN A 1 856 ? -23.039 -18.527 63.360 1.00 84.75 856 ASN A C 1
ATOM 6578 O O . ASN A 1 856 ? -22.306 -17.677 63.872 1.00 84.75 856 ASN A O 1
ATOM 6582 N N . GLY A 1 857 ? -23.796 -19.343 64.094 1.00 73.88 857 GLY A N 1
ATOM 6583 C CA . GLY A 1 857 ? -23.836 -19.332 65.557 1.00 73.88 857 GLY A CA 1
ATOM 6584 C C . GLY A 1 857 ? -22.533 -19.721 66.276 1.00 73.88 857 GLY A C 1
ATOM 6585 O O . GLY A 1 857 ? -22.521 -19.663 67.502 1.00 73.88 857 GLY A O 1
ATOM 6586 N N . SER A 1 858 ? -21.458 -20.120 65.577 1.00 79.62 858 SER A N 1
ATOM 6587 C CA . SER A 1 858 ? -20.143 -20.378 66.198 1.00 79.62 858 SER A CA 1
ATOM 6588 C C . SER A 1 858 ? -19.100 -19.278 65.984 1.00 79.62 858 SER A C 1
ATOM 6590 O O . SER A 1 858 ? -18.093 -19.272 66.686 1.00 79.62 858 SER A O 1
ATOM 6592 N N . GLU A 1 859 ? -19.329 -18.359 65.043 1.00 81.25 859 GLU A N 1
ATOM 6593 C CA . GLU A 1 859 ? -18.413 -17.243 64.727 1.00 81.25 859 GLU A CA 1
ATOM 6594 C C . GLU A 1 859 ? -19.053 -15.867 64.973 1.00 81.25 859 GLU A C 1
ATOM 6596 O O . GLU A 1 859 ? -18.428 -14.838 64.742 1.00 81.25 859 GLU A O 1
ATOM 6601 N N . ASP A 1 860 ? -20.312 -15.851 65.419 1.00 89.62 860 ASP A N 1
ATOM 6602 C CA . ASP A 1 860 ? -21.156 -14.661 65.561 1.00 89.62 860 ASP A CA 1
ATOM 6603 C C . ASP A 1 860 ? -21.315 -13.818 64.278 1.00 89.62 860 ASP A C 1
ATOM 6605 O O . ASP A 1 860 ? -21.670 -12.641 64.324 1.00 89.62 860 ASP A O 1
ATOM 6609 N N . ILE A 1 861 ? -21.181 -14.452 63.110 1.00 91.19 861 ILE A N 1
ATOM 6610 C CA . ILE A 1 861 ? -21.452 -13.828 61.810 1.00 91.19 861 ILE A CA 1
ATOM 6611 C C . ILE A 1 861 ? -22.889 -14.116 61.353 1.00 91.19 861 ILE A C 1
ATOM 6613 O O . ILE A 1 861 ? -23.387 -15.237 61.475 1.00 91.19 861 ILE A O 1
ATOM 6617 N N . MET A 1 862 ? -23.553 -13.111 60.785 1.00 91.69 862 MET A N 1
ATOM 6618 C CA . MET A 1 862 ? -24.788 -13.250 60.006 1.00 91.69 862 MET A CA 1
ATOM 6619 C C . MET A 1 862 ? -24.540 -12.814 58.559 1.00 91.69 862 MET A C 1
ATOM 6621 O O . MET A 1 862 ? -23.784 -11.879 58.312 1.00 91.69 862 MET A O 1
ATOM 6625 N N . TYR A 1 863 ? -25.214 -13.471 57.620 1.00 92.81 863 TYR A N 1
ATOM 6626 C CA . TYR A 1 863 ? -25.227 -13.127 56.205 1.00 92.81 863 TYR A CA 1
ATOM 6627 C C . TYR A 1 863 ? -26.667 -12.847 55.771 1.00 92.81 863 TYR A C 1
ATOM 6629 O O . TYR A 1 863 ? -27.559 -13.668 56.012 1.00 92.81 863 TYR A O 1
ATOM 6637 N N . ILE A 1 864 ? -26.892 -11.704 55.123 1.00 93.69 864 ILE A N 1
ATOM 6638 C CA . ILE A 1 864 ? -28.159 -11.378 54.455 1.00 93.69 864 ILE A CA 1
ATOM 6639 C C . ILE A 1 864 ? -27.842 -10.952 53.020 1.00 93.69 864 ILE A C 1
ATOM 6641 O O . ILE A 1 864 ? -27.096 -9.995 52.821 1.00 93.69 864 ILE A O 1
ATOM 6645 N N . THR A 1 865 ? -28.418 -11.636 52.031 1.00 93.12 865 THR A N 1
ATOM 6646 C CA . THR A 1 865 ? -28.299 -11.289 50.607 1.00 93.12 865 THR A CA 1
ATOM 6647 C C . THR A 1 865 ? -29.615 -10.742 50.084 1.00 93.12 865 THR A C 1
ATOM 6649 O O . THR A 1 865 ? -30.648 -11.403 50.216 1.00 93.12 865 THR A O 1
ATOM 6652 N N . TYR A 1 866 ? -29.565 -9.582 49.436 1.00 92.44 866 TYR A N 1
ATOM 6653 C CA . TYR A 1 866 ? -30.690 -8.988 48.719 1.00 92.44 866 TYR A CA 1
ATOM 6654 C C . TYR A 1 866 ? -30.443 -8.997 47.208 1.00 92.44 866 TYR A C 1
ATOM 6656 O O . TYR A 1 866 ? -29.299 -8.877 46.769 1.00 92.44 866 TYR A O 1
ATOM 6664 N N . ASP A 1 867 ? -31.519 -9.056 46.428 1.00 88.12 867 ASP A N 1
ATOM 6665 C CA . ASP A 1 867 ? -31.529 -8.509 45.069 1.00 88.12 867 ASP A CA 1
ATOM 6666 C C . ASP A 1 867 ? -31.425 -6.974 45.149 1.00 88.12 867 ASP A C 1
ATOM 6668 O O . ASP A 1 867 ? -32.059 -6.345 46.004 1.00 88.12 867 ASP A O 1
ATOM 6672 N N . TYR A 1 868 ? -30.613 -6.361 44.290 1.00 86.31 868 TYR A N 1
ATOM 6673 C CA . TYR A 1 868 ? -30.373 -4.916 44.278 1.00 86.31 868 TYR A CA 1
ATOM 6674 C C . TYR A 1 868 ? -30.137 -4.417 42.855 1.00 86.31 868 TYR A C 1
ATOM 6676 O O . TYR A 1 868 ? -29.309 -4.966 42.125 1.00 86.31 868 TYR A O 1
ATOM 6684 N N . SER A 1 869 ? -30.838 -3.351 42.469 1.00 79.12 869 SER A N 1
ATOM 6685 C CA . SER A 1 869 ? -30.725 -2.793 41.124 1.00 79.12 869 SER A CA 1
ATOM 6686 C C . SER A 1 869 ? -29.675 -1.687 41.072 1.00 79.12 869 SER A C 1
ATOM 6688 O O . SER A 1 869 ? -29.868 -0.587 41.592 1.00 79.12 869 SER A O 1
ATOM 6690 N N . LEU A 1 870 ? -28.556 -1.956 40.395 1.00 76.69 870 LEU A N 1
ATOM 6691 C CA . LEU A 1 870 ? -27.530 -0.942 40.127 1.00 76.69 870 LEU A CA 1
ATOM 6692 C C . LEU A 1 870 ? -27.969 0.080 39.062 1.00 76.69 870 LEU A C 1
ATOM 6694 O O . LEU A 1 870 ? -27.367 1.150 38.961 1.00 76.69 870 LEU A O 1
ATOM 6698 N N . ALA A 1 871 ? -29.024 -0.223 38.297 1.00 69.88 871 ALA A N 1
ATOM 6699 C CA . ALA A 1 871 ? -29.474 0.560 37.150 1.00 69.88 871 ALA A CA 1
ATOM 6700 C C . ALA A 1 871 ? -29.664 2.055 37.464 1.00 69.88 871 ALA A C 1
ATOM 6702 O O . ALA A 1 871 ? -29.192 2.902 36.711 1.00 69.88 871 ALA A O 1
ATOM 6703 N N . GLN A 1 872 ? -30.280 2.394 38.601 1.00 69.94 872 GLN A N 1
ATOM 6704 C CA . GLN A 1 872 ? -30.589 3.787 38.953 1.00 69.94 872 GLN A CA 1
ATOM 6705 C C . GLN A 1 872 ? -29.373 4.650 39.341 1.00 69.94 872 GLN A C 1
ATOM 6707 O O . GLN A 1 872 ? -29.474 5.874 39.343 1.00 69.94 872 GLN A O 1
ATOM 6712 N N . TYR A 1 873 ? -28.223 4.042 39.650 1.00 75.81 873 TYR A N 1
ATOM 6713 C CA . TYR A 1 873 ? -26.982 4.761 39.984 1.00 75.81 873 TYR A CA 1
ATOM 6714 C C . TYR A 1 873 ? -26.012 4.860 38.806 1.00 75.81 873 TYR A C 1
ATOM 6716 O O . TYR A 1 873 ? -25.032 5.604 38.873 1.00 75.81 873 TYR A O 1
ATOM 6724 N N . LEU A 1 874 ? -26.272 4.076 37.757 1.00 68.12 874 LEU A N 1
ATOM 6725 C CA . LEU A 1 874 ? -25.437 3.947 36.569 1.00 68.12 874 LEU A CA 1
ATOM 6726 C C . LEU A 1 874 ? -26.164 4.414 35.292 1.00 68.12 874 LEU A C 1
ATOM 6728 O O . LEU A 1 874 ? -25.545 4.454 34.237 1.00 68.12 874 LEU A O 1
ATOM 6732 N N . ASP A 1 875 ? -27.435 4.832 35.363 1.00 60.69 875 ASP A N 1
ATOM 6733 C CA . ASP A 1 875 ? -28.092 5.624 34.314 1.00 60.69 875 ASP A CA 1
ATOM 6734 C C . ASP A 1 875 ? -27.816 7.126 34.530 1.00 60.69 875 ASP A C 1
ATOM 6736 O O . ASP A 1 875 ? -28.102 7.698 35.581 1.00 60.69 875 ASP A O 1
ATOM 6740 N N . ASN A 1 876 ? -27.260 7.781 33.511 1.00 50.41 876 ASN A N 1
ATOM 6741 C CA . ASN A 1 876 ? -26.885 9.197 33.527 1.00 50.41 876 ASN A CA 1
ATOM 6742 C C . ASN A 1 876 ? -27.950 10.107 32.871 1.00 50.41 876 ASN A C 1
ATOM 6744 O O . ASN A 1 876 ? -27.677 11.266 32.556 1.00 50.41 876 ASN A O 1
ATOM 6748 N N . SER A 1 877 ? -29.151 9.592 32.577 1.00 47.78 877 SER A N 1
ATOM 6749 C CA . SER A 1 877 ? -30.222 10.198 31.753 1.00 47.78 877 SER A CA 1
ATOM 6750 C C . SER A 1 877 ? -29.866 10.445 30.276 1.00 47.78 877 SER A C 1
ATOM 6752 O O . SER A 1 877 ? -30.734 10.369 29.402 1.00 47.78 877 SER A O 1
ATOM 6754 N N . SER A 1 878 ? -28.582 10.615 29.946 1.00 43.75 878 SER A N 1
ATOM 6755 C CA . SER A 1 878 ? -28.056 10.217 28.644 1.00 43.75 878 SER A CA 1
ATOM 6756 C C . SER A 1 878 ? -28.176 8.697 28.532 1.00 43.75 878 SER A C 1
ATOM 6758 O O . SER A 1 878 ? -27.475 7.964 29.230 1.00 43.75 878 SER A O 1
ATOM 6760 N N . SER A 1 879 ? -29.014 8.212 27.618 1.00 43.03 879 SER A N 1
ATOM 6761 C CA . SER A 1 879 ? -29.266 6.778 27.394 1.00 43.03 879 SER A CA 1
ATOM 6762 C C . SER A 1 879 ? -28.079 5.992 26.791 1.00 43.03 879 SER A C 1
ATOM 6764 O O . SER A 1 879 ? -28.275 4.949 26.180 1.00 43.03 879 SER A O 1
ATOM 6766 N N . ASP A 1 880 ? -26.860 6.521 26.930 1.00 42.47 880 ASP A N 1
ATOM 6767 C CA . ASP A 1 880 ? -25.565 5.927 26.565 1.00 42.47 880 ASP A CA 1
ATOM 6768 C C . ASP A 1 880 ? -24.982 5.049 27.692 1.00 42.47 880 ASP A C 1
ATOM 6770 O O . ASP A 1 880 ? -23.943 4.435 27.502 1.00 42.47 880 ASP A O 1
ATOM 6774 N N . VAL A 1 881 ? -25.629 4.978 28.867 1.00 45.53 881 VAL A N 1
ATOM 6775 C CA . VAL A 1 881 ? -25.081 4.286 30.059 1.00 45.53 881 VAL A CA 1
ATOM 6776 C C . VAL A 1 881 ? -25.912 3.070 30.516 1.00 45.53 881 VAL A C 1
ATOM 6778 O O . VAL A 1 881 ? -25.561 2.372 31.463 1.00 45.53 881 VAL A O 1
ATOM 6781 N N . ARG A 1 882 ? -26.930 2.677 29.731 1.00 49.00 882 ARG A N 1
ATOM 6782 C CA . ARG A 1 882 ? -27.623 1.369 29.854 1.00 49.00 882 ARG A CA 1
ATOM 6783 C C . ARG A 1 882 ? -26.704 0.145 29.654 1.00 49.00 882 ARG A C 1
ATOM 6785 O O . ARG A 1 882 ? -27.152 -0.992 29.751 1.00 49.00 882 ARG A O 1
ATOM 6792 N N . LEU A 1 883 ? -25.421 0.366 29.362 1.00 49.09 883 LEU A N 1
ATOM 6793 C CA . LEU A 1 883 ? -24.373 -0.652 29.383 1.00 49.09 883 LEU A CA 1
ATOM 6794 C C . LEU A 1 883 ? -24.136 -1.258 30.773 1.00 49.09 883 LEU A C 1
ATOM 6796 O O . LEU A 1 883 ? -23.777 -2.429 30.869 1.00 49.09 883 LEU A O 1
ATOM 6800 N N . LEU A 1 884 ? -24.300 -0.458 31.830 1.00 50.75 884 LEU A N 1
ATOM 6801 C CA . LEU A 1 884 ? -23.929 -0.830 33.199 1.00 50.75 884 LEU A CA 1
ATOM 6802 C C . LEU A 1 884 ? -25.121 -1.331 34.037 1.00 50.75 884 LEU A C 1
ATOM 6804 O O . LEU A 1 884 ? -24.937 -1.845 35.138 1.00 50.75 884 LEU A O 1
ATOM 6808 N N . SER A 1 885 ? -26.346 -1.187 33.528 1.00 51.53 885 SER A N 1
ATOM 6809 C CA . SER A 1 885 ? -27.576 -1.587 34.208 1.00 51.53 885 SER A CA 1
ATOM 6810 C C . SER A 1 885 ? -27.881 -3.075 34.004 1.00 51.53 885 SER A C 1
ATOM 6812 O O . SER A 1 885 ? -28.659 -3.439 33.124 1.00 51.53 885 SER A O 1
ATOM 6814 N N . THR A 1 886 ? -27.298 -3.938 34.837 1.00 57.34 886 THR A N 1
ATOM 6815 C CA . THR A 1 886 ? -27.940 -5.218 35.183 1.00 57.34 886 THR A CA 1
ATOM 6816 C C . THR A 1 886 ? -29.167 -4.944 36.044 1.00 57.34 886 THR A C 1
ATOM 6818 O O . THR A 1 886 ? -29.061 -4.178 37.006 1.00 57.34 886 THR A O 1
ATOM 6821 N N . ASP A 1 887 ? -30.294 -5.588 35.737 1.00 56.66 887 ASP A N 1
ATOM 6822 C CA . ASP A 1 887 ? -31.554 -5.354 36.452 1.00 56.66 887 ASP A CA 1
ATOM 6823 C C . ASP A 1 887 ? -31.444 -5.695 37.953 1.00 56.66 887 ASP A C 1
ATOM 6825 O O . ASP A 1 887 ? -31.802 -4.854 38.773 1.00 56.66 887 ASP A O 1
ATOM 6829 N N . ASP A 1 888 ? -30.848 -6.846 38.309 1.00 68.81 888 ASP A N 1
ATOM 6830 C CA . ASP A 1 888 ? -30.626 -7.296 39.696 1.00 68.81 888 ASP A CA 1
ATOM 6831 C C . ASP A 1 888 ? -29.240 -7.953 39.897 1.00 68.81 888 ASP A C 1
ATOM 6833 O O . ASP A 1 888 ? -28.980 -9.041 39.370 1.00 68.81 888 ASP A O 1
ATOM 6837 N N . VAL A 1 889 ? -28.383 -7.361 40.740 1.00 82.50 889 VAL A N 1
ATOM 6838 C CA . VAL A 1 889 ? -27.202 -8.035 41.329 1.00 82.50 889 VAL A CA 1
ATOM 6839 C C . VAL A 1 889 ? -27.519 -8.578 42.724 1.00 82.50 889 VAL A C 1
ATOM 6841 O O . VAL A 1 889 ? -28.447 -8.110 43.383 1.00 82.50 889 VAL A O 1
ATOM 6844 N N . ALA A 1 890 ? -26.729 -9.542 43.201 1.00 87.69 890 ALA A N 1
ATOM 6845 C CA . ALA A 1 890 ? -26.815 -10.020 44.577 1.00 87.69 890 ALA A CA 1
ATOM 6846 C C . ALA A 1 890 ? -25.906 -9.171 45.479 1.00 87.69 890 ALA A C 1
ATOM 6848 O O . ALA A 1 890 ? -24.689 -9.170 45.302 1.00 87.69 890 ALA A O 1
ATOM 6849 N N . VAL A 1 891 ? -26.464 -8.466 46.465 1.00 91.25 891 VAL A N 1
ATOM 6850 C CA . VAL A 1 891 ? -25.672 -7.745 47.478 1.00 91.25 891 VAL A CA 1
ATOM 6851 C C . VAL A 1 891 ? -25.729 -8.456 48.820 1.00 91.25 891 VAL A C 1
ATOM 6853 O O . VAL A 1 891 ? -26.807 -8.645 49.384 1.00 91.25 891 VAL A O 1
ATOM 6856 N N . THR A 1 892 ? -24.566 -8.852 49.337 1.00 91.88 892 THR A N 1
ATOM 6857 C CA . THR A 1 892 ? -24.444 -9.643 50.568 1.00 91.88 892 THR A CA 1
ATOM 6858 C C . THR A 1 892 ? -23.814 -8.832 51.682 1.00 91.88 892 THR A C 1
ATOM 6860 O O . THR A 1 892 ? -22.676 -8.377 51.586 1.00 91.88 892 THR A O 1
ATOM 6863 N N . PHE A 1 893 ? -24.564 -8.687 52.766 1.00 93.62 893 PHE A N 1
ATOM 6864 C CA . PHE A 1 893 ? -24.141 -8.022 53.985 1.00 93.62 893 PHE A CA 1
ATOM 6865 C C . PHE A 1 893 ? -23.601 -9.066 54.960 1.00 93.62 893 PHE A C 1
ATOM 6867 O O . PHE A 1 893 ? -24.363 -9.864 55.509 1.00 93.62 893 PHE A O 1
ATOM 6874 N N . VAL A 1 894 ? -22.285 -9.048 55.172 1.00 92.50 894 VAL A N 1
ATOM 6875 C CA . VAL A 1 894 ? -21.598 -9.842 56.198 1.00 92.50 894 VAL A CA 1
ATOM 6876 C C . VAL A 1 894 ? -21.579 -9.023 57.484 1.00 92.50 894 VAL A C 1
ATOM 6878 O O . VAL A 1 894 ? -20.968 -7.955 57.534 1.00 92.50 894 VAL A O 1
ATOM 6881 N N . ILE A 1 895 ? -22.283 -9.496 58.507 1.00 93.88 895 ILE A N 1
ATOM 6882 C CA . ILE A 1 895 ? -22.594 -8.757 59.733 1.00 93.88 895 ILE A CA 1
ATOM 6883 C C . ILE A 1 895 ? -21.902 -9.441 60.914 1.00 93.88 895 ILE A C 1
ATOM 6885 O O . ILE A 1 895 ? -22.214 -10.586 61.242 1.00 93.88 895 ILE A O 1
ATOM 6889 N N . ASP A 1 896 ? -20.988 -8.734 61.574 1.00 93.12 896 ASP A N 1
ATOM 6890 C CA . ASP A 1 896 ? -20.272 -9.208 62.760 1.00 93.12 896 ASP A CA 1
ATOM 6891 C C . ASP A 1 896 ? -21.039 -8.816 64.033 1.00 93.12 896 ASP A C 1
ATOM 6893 O O . ASP A 1 896 ? -21.022 -7.656 64.459 1.00 93.12 896 ASP A O 1
ATOM 6897 N N . LYS A 1 897 ? -21.706 -9.793 64.663 1.00 91.06 897 LYS A N 1
ATOM 6898 C CA . LYS A 1 897 ? -22.479 -9.578 65.897 1.00 91.06 897 LYS A CA 1
ATOM 6899 C C . LYS A 1 897 ? -21.594 -9.330 67.126 1.00 91.06 897 LYS A C 1
ATOM 6901 O O . LYS A 1 897 ? -22.100 -8.848 68.140 1.00 91.06 897 LYS A O 1
ATOM 6906 N N . SER A 1 898 ? -20.292 -9.623 67.053 1.00 88.88 898 SER A N 1
ATOM 6907 C CA . SER A 1 898 ? -19.330 -9.348 68.129 1.00 88.88 898 SER A CA 1
ATOM 6908 C C . SER A 1 898 ? -18.837 -7.892 68.135 1.00 88.88 898 SER A C 1
ATOM 6910 O O . SER A 1 898 ? -18.403 -7.393 69.176 1.00 88.88 898 SER A O 1
ATOM 6912 N N . GLN A 1 899 ? -18.940 -7.183 67.002 1.00 89.19 899 GLN A N 1
ATOM 6913 C CA . GLN A 1 899 ? -18.513 -5.788 66.849 1.00 89.19 899 GLN A CA 1
ATOM 6914 C C . GLN A 1 899 ? -19.725 -4.850 66.711 1.00 89.19 899 GLN A C 1
ATOM 6916 O O . GLN A 1 899 ? -20.254 -4.636 65.624 1.00 89.19 899 GLN A O 1
ATOM 6921 N N . THR A 1 900 ? -20.150 -4.249 67.826 1.00 86.31 900 THR A N 1
ATOM 6922 C CA . THR A 1 900 ? -21.230 -3.245 67.874 1.00 86.31 900 THR A CA 1
ATOM 6923 C C . THR A 1 900 ? -20.702 -1.811 67.890 1.00 86.31 900 THR A C 1
ATOM 6925 O O . THR A 1 900 ? -19.888 -1.480 68.754 1.00 86.31 900 THR A O 1
ATOM 6928 N N . ASP A 1 901 ? -21.264 -0.933 67.057 1.00 80.12 901 ASP A N 1
ATOM 6929 C CA . ASP A 1 901 ? -21.206 0.521 67.257 1.00 80.12 901 ASP A CA 1
ATOM 6930 C C . ASP A 1 901 ? -22.564 1.017 67.780 1.00 80.12 901 ASP A C 1
ATOM 6932 O O . ASP A 1 901 ? -23.506 1.294 67.032 1.00 80.12 901 ASP A O 1
ATOM 6936 N N . GLY A 1 902 ? -22.704 1.019 69.108 1.00 84.19 902 GLY A N 1
ATOM 6937 C CA . GLY A 1 902 ? -23.928 1.412 69.808 1.00 84.19 902 GLY A CA 1
ATOM 6938 C C . GLY A 1 902 ? -25.137 0.529 69.476 1.00 84.19 902 GLY A C 1
ATOM 6939 O O . GLY A 1 902 ? -25.336 -0.510 70.095 1.00 84.19 902 GLY A O 1
ATOM 6940 N N . ALA A 1 903 ? -25.966 0.985 68.533 1.00 87.06 903 ALA A N 1
ATOM 6941 C CA . ALA A 1 903 ? -27.201 0.328 68.090 1.00 87.06 903 ALA A CA 1
ATOM 6942 C C . ALA A 1 903 ? -27.113 -0.208 66.643 1.00 87.06 903 ALA A C 1
ATOM 6944 O O . ALA A 1 903 ? -28.132 -0.357 65.967 1.00 87.06 903 ALA A O 1
ATOM 6945 N N . SER A 1 904 ? -25.894 -0.460 66.163 1.00 91.88 904 SER A N 1
ATOM 6946 C CA . SER A 1 904 ? -25.595 -1.110 64.887 1.00 91.88 904 SER A CA 1
ATOM 6947 C C . SER A 1 904 ? -24.567 -2.215 65.094 1.00 91.88 904 SER A C 1
ATOM 6949 O O . SER A 1 904 ? -23.629 -2.049 65.874 1.00 91.88 904 SER A O 1
ATOM 6951 N N . TYR A 1 905 ? -24.688 -3.308 64.345 1.00 94.50 905 TYR A N 1
ATOM 6952 C CA . TYR A 1 905 ? -23.562 -4.212 64.118 1.00 94.50 905 TYR A CA 1
ATOM 6953 C C . TYR A 1 905 ? -22.653 -3.679 63.011 1.00 94.50 905 TYR A C 1
ATOM 6955 O O . TYR A 1 905 ? -23.103 -2.985 62.091 1.00 94.50 905 TYR A O 1
ATOM 6963 N N . LYS A 1 906 ? -21.367 -4.014 63.097 1.00 94.62 906 LYS A N 1
ATOM 6964 C CA . LYS A 1 906 ? -20.393 -3.781 62.034 1.00 94.62 906 LYS A CA 1
ATOM 6965 C C . LYS A 1 906 ? -20.725 -4.687 60.852 1.00 94.62 906 LYS A C 1
ATOM 6967 O O . LYS A 1 906 ? -20.897 -5.891 61.019 1.00 94.62 906 LYS A O 1
ATOM 6972 N N . THR A 1 907 ? -20.815 -4.093 59.670 1.00 93.88 907 THR A N 1
ATOM 6973 C CA . THR A 1 907 ? -21.335 -4.750 58.470 1.00 93.88 907 THR A CA 1
ATOM 6974 C C . THR A 1 907 ? -20.443 -4.434 57.277 1.00 93.88 907 THR A C 1
ATOM 6976 O O . THR A 1 907 ? -20.005 -3.294 57.141 1.00 93.88 907 THR A O 1
ATOM 6979 N N . THR A 1 908 ? -20.201 -5.429 56.424 1.00 92.25 908 THR A N 1
ATOM 6980 C CA . THR A 1 908 ? -19.453 -5.297 55.166 1.00 92.25 908 THR A CA 1
ATOM 6981 C C . THR A 1 908 ? -20.328 -5.741 53.995 1.00 92.25 908 THR A C 1
ATOM 6983 O O . THR A 1 908 ? -20.819 -6.870 53.988 1.00 92.25 908 THR A O 1
ATOM 6986 N N . LEU A 1 909 ? -20.500 -4.873 53.000 1.00 92.00 909 LEU A N 1
ATOM 6987 C CA . LEU A 1 909 ? -21.209 -5.132 51.746 1.00 92.00 909 LEU A CA 1
ATOM 6988 C C . LEU A 1 909 ? -20.279 -5.785 50.712 1.00 92.00 909 LEU A C 1
ATOM 6990 O O . LEU A 1 909 ? -19.236 -5.230 50.360 1.00 92.00 909 LEU A O 1
ATOM 6994 N N . TRP A 1 910 ? -20.720 -6.901 50.148 1.00 89.94 910 TRP A N 1
ATOM 6995 C CA . TRP A 1 910 ? -20.176 -7.502 48.932 1.00 89.94 910 TRP A CA 1
ATOM 6996 C C . TRP A 1 910 ? -21.189 -7.337 47.797 1.00 89.94 910 TRP A C 1
ATOM 6998 O O . TRP A 1 910 ? -22.386 -7.528 48.011 1.00 89.94 910 TRP A O 1
ATOM 7008 N N . VAL A 1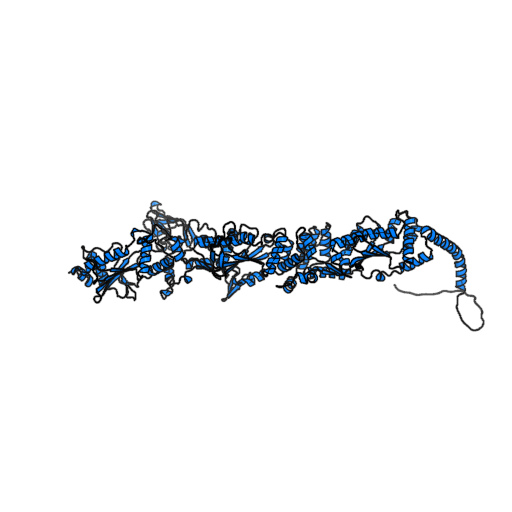 911 ? -20.720 -6.967 46.603 1.00 89.06 911 VAL A N 1
ATOM 7009 C CA . VAL A 1 911 ? -21.537 -6.891 45.380 1.00 89.06 911 VAL A CA 1
ATOM 7010 C C . VAL A 1 911 ? -21.151 -8.091 44.528 1.00 89.06 911 VAL A C 1
ATOM 7012 O O . VAL A 1 911 ? -20.007 -8.183 44.091 1.00 89.06 911 VAL A O 1
ATOM 7015 N N . ASN A 1 912 ? -22.064 -9.048 44.369 1.00 86.56 912 ASN A N 1
ATOM 7016 C CA . ASN A 1 912 ? -21.729 -10.419 43.991 1.00 86.56 912 ASN A CA 1
ATOM 7017 C C . ASN A 1 912 ? -20.500 -10.901 44.802 1.00 86.56 912 ASN A C 1
ATOM 7019 O O . ASN A 1 912 ? -20.523 -10.747 46.025 1.00 86.56 912 ASN A O 1
ATOM 7023 N N . ASP A 1 913 ? -19.457 -11.453 44.167 1.00 79.19 913 ASP A N 1
ATOM 7024 C CA . ASP A 1 913 ? -18.181 -11.852 44.803 1.00 79.19 913 ASP A CA 1
ATOM 7025 C C . ASP A 1 913 ? -17.026 -10.852 44.512 1.00 79.19 913 ASP A C 1
ATOM 7027 O O . ASP A 1 913 ? -15.852 -11.216 44.562 1.00 79.19 913 ASP A O 1
ATOM 7031 N N . MET A 1 914 ? -17.341 -9.582 44.192 1.00 86.44 914 MET A N 1
ATOM 7032 C CA . MET A 1 914 ? -16.345 -8.514 43.967 1.00 86.44 914 MET A CA 1
ATOM 7033 C C . MET A 1 914 ? -15.402 -8.331 45.156 1.00 86.44 914 MET A C 1
ATOM 7035 O O . MET A 1 914 ? -15.852 -8.245 46.300 1.00 86.44 914 MET A O 1
ATOM 7039 N N . ASN A 1 915 ? -14.111 -8.113 44.891 1.00 86.00 915 ASN A N 1
ATOM 7040 C CA . ASN A 1 915 ? -13.188 -7.717 45.952 1.00 86.00 915 ASN A CA 1
ATOM 7041 C C . ASN A 1 915 ? -13.332 -6.217 46.304 1.00 86.00 915 ASN A C 1
ATOM 7043 O O . ASN A 1 915 ? -13.975 -5.434 45.600 1.00 86.00 915 ASN A O 1
ATOM 7047 N N . ALA A 1 916 ? -12.729 -5.795 47.419 1.00 86.25 916 ALA A N 1
ATOM 7048 C CA . ALA A 1 916 ? -12.874 -4.433 47.940 1.00 86.25 916 ALA A CA 1
ATOM 7049 C C . ALA A 1 916 ? -12.356 -3.326 46.992 1.00 86.25 916 ALA A C 1
ATOM 7051 O O . ALA A 1 916 ? -12.859 -2.201 47.053 1.00 86.25 916 ALA A O 1
ATOM 7052 N N . ALA A 1 917 ? -11.386 -3.620 46.118 1.00 89.44 917 ALA A N 1
ATOM 7053 C CA . ALA A 1 917 ? -10.928 -2.689 45.088 1.00 89.44 917 ALA A CA 1
ATOM 7054 C C . ALA A 1 917 ? -11.979 -2.543 43.977 1.00 89.44 917 ALA A C 1
ATOM 7056 O O . ALA A 1 917 ? -12.423 -1.425 43.729 1.00 89.44 917 ALA A O 1
ATOM 7057 N N . ASP A 1 918 ? -12.462 -3.652 43.404 1.00 89.25 918 ASP A N 1
ATOM 7058 C CA . ASP A 1 918 ? -13.500 -3.657 42.358 1.00 89.25 918 ASP A CA 1
ATOM 7059 C C . ASP A 1 918 ? -14.766 -2.925 42.838 1.00 89.25 918 ASP A C 1
ATOM 7061 O O . ASP A 1 918 ? -15.307 -2.069 42.137 1.00 89.25 918 ASP A O 1
ATOM 7065 N N . ARG A 1 919 ? -15.184 -3.183 44.089 1.00 89.56 919 ARG A N 1
ATOM 7066 C CA . ARG A 1 919 ? -16.303 -2.490 44.754 1.00 89.56 919 ARG A CA 1
ATOM 7067 C C . ARG A 1 919 ? -16.072 -0.978 44.859 1.00 89.56 919 ARG A C 1
ATOM 7069 O O . ARG A 1 919 ? -17.014 -0.198 44.741 1.00 89.56 919 ARG A O 1
ATOM 7076 N N . THR A 1 920 ? -14.828 -0.556 45.087 1.00 91.38 920 THR A N 1
ATOM 7077 C CA . THR A 1 920 ? -14.450 0.864 45.154 1.00 91.38 920 THR A CA 1
ATOM 7078 C C . THR A 1 920 ? -14.445 1.501 43.762 1.00 91.38 920 THR A C 1
ATOM 7080 O O . THR A 1 920 ? -14.907 2.631 43.619 1.00 91.38 920 THR A O 1
ATOM 7083 N N . THR A 1 921 ? -13.998 0.791 42.722 1.00 91.94 921 THR A N 1
ATOM 7084 C CA . THR A 1 921 ? -14.103 1.255 41.327 1.00 91.94 921 THR A CA 1
ATOM 7085 C C . THR A 1 921 ? -15.569 1.362 40.885 1.00 91.94 921 THR A C 1
ATOM 7087 O O . THR A 1 921 ? -15.944 2.370 40.287 1.00 91.94 921 THR A O 1
ATOM 7090 N N . LEU A 1 922 ? -16.436 0.418 41.268 1.00 90.06 922 LEU A N 1
ATOM 7091 C CA . LEU A 1 922 ? -17.887 0.527 41.061 1.00 90.06 922 LEU A CA 1
ATOM 7092 C C . LEU A 1 922 ? -18.477 1.768 41.763 1.00 90.06 922 LEU A C 1
ATOM 7094 O O . LEU A 1 922 ? -19.223 2.525 41.144 1.00 90.06 922 LEU A O 1
ATOM 7098 N N . GLU A 1 923 ? -18.107 2.037 43.021 1.00 90.19 923 GLU A N 1
ATOM 7099 C CA . GLU A 1 923 ? -18.578 3.237 43.735 1.00 90.19 923 GLU A CA 1
ATOM 7100 C C . GLU A 1 923 ? -18.051 4.538 43.092 1.00 90.19 923 GLU A C 1
ATOM 7102 O O . GLU A 1 923 ? -18.790 5.522 42.999 1.00 90.19 923 GLU A O 1
ATOM 7107 N N . LYS A 1 924 ? -16.816 4.544 42.561 1.00 91.50 924 LYS A N 1
ATOM 7108 C CA . LYS A 1 924 ? -16.287 5.652 41.742 1.00 91.50 924 LYS A CA 1
ATOM 7109 C C . LYS A 1 924 ? -17.110 5.864 40.468 1.00 91.50 924 LYS A C 1
ATOM 7111 O O . LYS A 1 924 ? -17.419 7.010 40.159 1.00 91.50 924 LYS A O 1
ATOM 7116 N N . MET A 1 925 ? -17.511 4.804 39.759 1.00 88.56 925 MET A N 1
ATOM 7117 C CA . MET A 1 925 ? -18.387 4.921 38.582 1.00 88.56 925 MET A CA 1
ATOM 7118 C C . MET A 1 925 ? -19.751 5.522 38.941 1.00 88.56 925 MET A C 1
ATOM 7120 O O . MET A 1 925 ? -20.193 6.471 38.296 1.00 88.56 925 MET A O 1
ATOM 7124 N N . MET A 1 926 ? -20.390 5.028 40.006 1.00 87.25 926 MET A N 1
ATOM 7125 C CA . MET A 1 926 ? -21.661 5.572 40.507 1.00 87.25 926 MET A CA 1
ATOM 7126 C C . MET A 1 926 ? -21.525 7.059 40.872 1.00 87.25 926 MET A C 1
ATOM 7128 O O . MET A 1 926 ? -22.382 7.867 40.510 1.00 87.25 926 MET A O 1
ATOM 7132 N N . THR A 1 927 ? -20.429 7.428 41.545 1.00 90.19 927 THR A N 1
ATOM 7133 C CA . THR A 1 927 ? -20.099 8.814 41.928 1.00 90.19 927 THR A CA 1
ATOM 7134 C C . THR A 1 927 ? -19.821 9.700 40.708 1.00 90.19 927 THR A C 1
ATOM 7136 O O . THR A 1 927 ? -20.187 10.878 40.691 1.00 90.19 927 THR A O 1
ATOM 7139 N N . TYR A 1 928 ? -19.207 9.144 39.657 1.00 88.25 928 TYR A N 1
ATOM 7140 C CA . TYR A 1 928 ? -18.905 9.867 38.423 1.00 88.25 928 TYR A CA 1
ATOM 7141 C C . TYR A 1 928 ? -20.177 10.345 37.717 1.00 88.25 928 TYR A C 1
ATOM 7143 O O . TYR A 1 928 ? -20.206 11.480 37.243 1.00 88.25 928 TYR A O 1
ATOM 7151 N N . PHE A 1 929 ? -21.253 9.555 37.680 1.00 83.25 929 PHE A N 1
ATOM 7152 C CA . PHE A 1 929 ? -22.528 10.032 37.132 1.00 83.25 929 PHE A CA 1
ATOM 7153 C C . PHE A 1 929 ? -23.183 11.042 38.079 1.00 83.25 929 PHE A C 1
ATOM 7155 O O . PHE A 1 929 ? -23.336 12.214 37.719 1.00 83.25 929 PHE A O 1
ATOM 7162 N N . ASN A 1 930 ? -23.454 10.636 39.322 1.00 85.56 930 ASN A N 1
ATOM 7163 C CA . ASN A 1 930 ? -24.065 11.487 40.339 1.00 85.56 930 ASN A CA 1
ATOM 7164 C C . ASN A 1 930 ? -23.220 11.514 41.620 1.00 85.56 930 ASN A C 1
ATOM 7166 O O . ASN A 1 930 ? -23.100 10.509 42.315 1.00 85.56 930 ASN A O 1
ATOM 7170 N N . ALA A 1 931 ? -22.711 12.693 41.986 1.00 86.75 931 ALA A N 1
ATOM 7171 C CA . ALA A 1 931 ? -21.891 12.872 43.185 1.00 86.75 931 ALA A CA 1
ATOM 7172 C C . ALA A 1 931 ? -22.634 12.548 44.498 1.00 86.75 931 ALA A C 1
ATOM 7174 O O . ALA A 1 931 ? -21.993 12.245 45.499 1.00 86.75 931 ALA A O 1
ATOM 7175 N N . ALA A 1 932 ? -23.974 12.554 44.504 1.00 86.94 932 ALA A N 1
ATOM 7176 C CA . ALA A 1 932 ? -24.764 12.106 45.654 1.00 86.94 932 ALA A CA 1
ATOM 7177 C C . ALA A 1 932 ? -24.711 10.580 45.889 1.00 86.94 932 ALA A C 1
ATOM 7179 O O . ALA A 1 932 ? -25.195 10.116 46.915 1.00 86.94 932 ALA A O 1
ATOM 7180 N N . ASN A 1 933 ? -24.120 9.808 44.969 1.00 88.06 933 ASN A N 1
ATOM 7181 C CA . ASN A 1 933 ? -23.883 8.374 45.145 1.00 88.06 933 ASN A CA 1
ATOM 7182 C C . ASN A 1 933 ? -22.604 8.079 45.960 1.00 88.06 933 ASN A C 1
ATOM 7184 O O . ASN A 1 933 ? -22.358 6.919 46.299 1.00 88.06 933 ASN A O 1
ATOM 7188 N N . GLU A 1 934 ? -21.776 9.089 46.269 1.00 90.25 934 GLU A N 1
ATOM 7189 C CA . GLU A 1 934 ? -20.543 8.887 47.036 1.00 90.25 934 GLU A CA 1
ATOM 7190 C C . GLU A 1 934 ? -20.866 8.345 48.438 1.00 90.25 934 GLU A C 1
ATOM 7192 O O . GLU A 1 934 ? -21.591 8.973 49.208 1.00 90.25 934 GLU A O 1
ATOM 7197 N N . ASN A 1 935 ? -20.264 7.209 48.804 1.00 90.06 935 ASN A N 1
ATOM 7198 C CA . ASN A 1 935 ? -20.476 6.493 50.069 1.00 90.06 935 ASN A CA 1
ATOM 7199 C C . ASN A 1 935 ? -21.832 5.766 50.210 1.00 90.06 935 ASN A C 1
ATOM 7201 O O . ASN A 1 935 ? -22.091 5.228 51.290 1.00 90.06 935 ASN A O 1
ATOM 7205 N N . LYS A 1 936 ? -22.678 5.664 49.169 1.00 88.94 936 LYS A N 1
ATOM 7206 C CA . LYS A 1 936 ? -23.971 4.940 49.251 1.00 88.94 936 LYS A CA 1
ATOM 7207 C C . LYS A 1 936 ? -23.804 3.473 49.680 1.00 88.94 936 LYS A C 1
ATOM 7209 O O . LYS A 1 936 ? -24.677 2.939 50.363 1.00 88.94 936 LYS A O 1
ATOM 7214 N N . PHE A 1 937 ? -22.672 2.824 49.382 1.00 91.56 937 PHE A N 1
ATOM 7215 C CA . PHE A 1 937 ? -22.397 1.482 49.914 1.00 91.56 937 PHE A CA 1
ATOM 7216 C C . PHE A 1 937 ? -22.143 1.483 51.431 1.00 91.56 937 PHE A C 1
ATOM 7218 O O . PHE A 1 937 ? -22.618 0.582 52.119 1.00 91.56 937 PHE A O 1
ATOM 7225 N N . ALA A 1 938 ? -21.477 2.508 51.970 1.00 91.19 938 ALA A N 1
ATOM 7226 C CA . ALA A 1 938 ? -21.274 2.659 53.413 1.00 91.19 938 ALA A CA 1
ATOM 7227 C C . ALA A 1 938 ? -22.570 3.046 54.155 1.00 91.19 938 ALA A C 1
ATOM 7229 O O . ALA A 1 938 ? -22.789 2.619 55.291 1.00 91.19 938 ALA A O 1
ATOM 7230 N N . GLU A 1 939 ? -23.466 3.803 53.510 1.00 91.25 939 GLU A N 1
ATOM 7231 C CA . GLU A 1 939 ? -24.816 4.046 54.033 1.00 91.25 939 GLU A CA 1
ATOM 7232 C C . GLU A 1 939 ? -25.622 2.745 54.124 1.00 91.25 939 GLU A C 1
ATOM 7234 O O . GLU A 1 939 ? -26.213 2.464 55.167 1.00 91.25 939 GLU A O 1
ATOM 7239 N N . LEU A 1 940 ? -25.587 1.907 53.080 1.00 92.06 940 LEU A N 1
ATOM 7240 C CA . LEU A 1 940 ? -26.224 0.587 53.080 1.00 92.06 940 LEU A CA 1
ATOM 7241 C C . LEU A 1 940 ? -25.650 -0.337 54.170 1.00 92.06 940 LEU A C 1
ATOM 7243 O O . LEU A 1 940 ? -26.422 -0.985 54.881 1.00 92.06 940 LEU A O 1
ATOM 7247 N N . GLU A 1 941 ? -24.326 -0.358 54.365 1.00 93.62 941 GLU A N 1
ATOM 7248 C CA . GLU A 1 941 ? -23.665 -1.082 55.466 1.00 93.62 941 GLU A CA 1
ATOM 7249 C C . GLU A 1 941 ? -24.201 -0.631 56.840 1.00 93.62 941 GLU A C 1
ATOM 7251 O O . GLU A 1 941 ? -24.583 -1.464 57.668 1.00 93.62 941 GLU A O 1
ATOM 7256 N N . ALA A 1 942 ? -24.319 0.681 57.072 1.00 92.38 942 ALA A N 1
ATOM 7257 C CA . ALA A 1 942 ? -24.858 1.242 58.315 1.00 92.38 942 ALA A CA 1
ATOM 7258 C C . ALA A 1 942 ? -26.387 1.077 58.466 1.00 92.38 942 ALA A C 1
ATOM 7260 O O . ALA A 1 942 ? -26.910 1.047 59.585 1.00 92.38 942 ALA A O 1
ATOM 7261 N N . ASN A 1 943 ? -27.131 0.978 57.366 1.00 93.31 943 ASN A N 1
ATOM 7262 C CA . ASN A 1 943 ? -28.573 0.725 57.362 1.00 93.31 943 ASN A CA 1
ATOM 7263 C C . ASN A 1 943 ? -28.874 -0.734 57.730 1.00 93.31 943 ASN A C 1
ATOM 7265 O O . ASN A 1 943 ? -29.636 -0.995 58.667 1.00 93.31 943 ASN A O 1
ATOM 7269 N N . VAL A 1 944 ? -28.214 -1.687 57.067 1.00 94.69 944 VAL A N 1
ATOM 7270 C CA . VAL A 1 944 ? -28.388 -3.119 57.348 1.00 94.69 944 VAL A CA 1
ATOM 7271 C C . VAL A 1 944 ? -27.800 -3.501 58.708 1.00 94.69 944 VAL A C 1
ATOM 7273 O O . VAL A 1 944 ? -28.436 -4.263 59.430 1.00 94.69 944 VAL A O 1
ATOM 7276 N N . GLY A 1 945 ? -26.684 -2.904 59.140 1.00 94.25 945 GLY A N 1
ATOM 7277 C CA . GLY A 1 945 ? -26.135 -3.122 60.485 1.00 94.25 945 GLY A CA 1
ATOM 7278 C C . GLY A 1 945 ? -27.084 -2.719 61.622 1.00 94.25 945 GLY A C 1
ATOM 7279 O O . GLY A 1 945 ? -27.170 -3.418 62.638 1.00 94.25 945 GLY A O 1
ATOM 7280 N N . ARG A 1 946 ? -27.857 -1.637 61.442 1.00 92.75 946 ARG A N 1
ATOM 7281 C CA . ARG A 1 946 ? -28.907 -1.204 62.386 1.00 92.75 946 ARG A CA 1
ATOM 7282 C C . ARG A 1 946 ? -30.137 -2.109 62.336 1.00 92.75 946 ARG A C 1
ATOM 7284 O O . ARG A 1 946 ? -30.668 -2.468 63.386 1.00 92.75 946 ARG A O 1
ATOM 7291 N N . PHE A 1 947 ? -30.567 -2.518 61.144 1.00 93.25 947 PHE A N 1
ATOM 7292 C CA . PHE A 1 947 ? -31.663 -3.475 60.963 1.00 93.25 947 PHE A CA 1
ATOM 7293 C C . PHE A 1 947 ? -31.337 -4.838 61.600 1.00 93.25 947 PHE A C 1
ATOM 7295 O O . PHE A 1 947 ? -32.116 -5.342 62.408 1.00 93.25 947 PHE A O 1
ATOM 7302 N N . ALA A 1 948 ? -30.142 -5.377 61.347 1.00 92.88 948 ALA A N 1
ATOM 7303 C CA . ALA A 1 948 ? -29.635 -6.603 61.960 1.00 92.88 948 ALA A CA 1
ATOM 7304 C C . ALA A 1 948 ? -29.594 -6.511 63.498 1.00 92.88 948 ALA A C 1
ATOM 7306 O O . ALA A 1 948 ? -30.010 -7.439 64.195 1.00 92.88 948 ALA A O 1
ATOM 7307 N N . TYR A 1 949 ? -29.170 -5.365 64.042 1.00 92.06 949 TYR A N 1
ATOM 7308 C CA . TYR A 1 949 ? -29.199 -5.114 65.484 1.00 92.06 949 TYR A CA 1
ATOM 7309 C C . TYR A 1 949 ? -30.629 -5.137 66.051 1.00 92.06 949 TYR A C 1
ATOM 7311 O O . TYR A 1 949 ? -30.862 -5.746 67.098 1.00 92.06 949 TYR A O 1
ATOM 7319 N N . GLN A 1 950 ? -31.603 -4.538 65.360 1.00 89.69 950 GLN A N 1
ATOM 7320 C CA . GLN A 1 950 ? -33.008 -4.532 65.786 1.00 89.69 950 GLN A CA 1
ATOM 7321 C C . GLN A 1 950 ? -33.653 -5.926 65.754 1.00 89.69 950 GLN A C 1
ATOM 7323 O O . GLN A 1 950 ? -34.337 -6.293 66.713 1.00 89.69 950 GLN A O 1
ATOM 7328 N N . ILE A 1 951 ? -33.433 -6.711 64.692 1.00 90.00 951 ILE A N 1
ATOM 7329 C CA . ILE A 1 951 ? -34.055 -8.039 64.552 1.00 90.00 951 ILE A CA 1
ATOM 7330 C C . ILE A 1 951 ? -33.447 -9.087 65.497 1.00 90.00 951 ILE A C 1
ATOM 7332 O O . ILE A 1 951 ? -34.177 -9.950 65.976 1.00 90.00 951 ILE A O 1
ATOM 7336 N N . ILE A 1 952 ? -32.147 -8.996 65.815 1.00 88.50 952 ILE A N 1
ATOM 7337 C CA . ILE A 1 952 ? -31.482 -9.888 66.782 1.00 88.50 952 ILE A CA 1
ATOM 7338 C C . ILE A 1 952 ? -31.880 -9.562 68.224 1.00 88.50 952 ILE A C 1
ATOM 7340 O O . ILE A 1 952 ? -32.234 -10.462 68.985 1.00 88.50 952 ILE A O 1
ATOM 7344 N N . ASN A 1 953 ? -31.841 -8.285 68.618 1.00 88.00 953 ASN A N 1
ATOM 7345 C CA . ASN A 1 953 ? -32.023 -7.896 70.023 1.00 88.00 953 ASN A CA 1
ATOM 7346 C C . ASN A 1 953 ? -33.501 -7.810 70.456 1.00 88.00 953 ASN A C 1
ATOM 7348 O O . ASN A 1 953 ? -33.788 -7.553 71.626 1.00 88.00 953 ASN A O 1
ATOM 7352 N N . ASN A 1 954 ? -34.450 -8.066 69.548 1.00 89.75 954 ASN A N 1
ATOM 7353 C CA . ASN A 1 954 ? -35.869 -8.211 69.863 1.00 89.75 954 ASN A CA 1
ATOM 7354 C C . ASN A 1 954 ? -36.305 -9.683 69.759 1.00 89.75 954 ASN A C 1
ATOM 7356 O O . ASN A 1 954 ? -36.506 -10.217 68.669 1.00 89.75 954 ASN A O 1
ATOM 7360 N N . ALA A 1 955 ? -36.518 -10.321 70.912 1.00 88.19 955 ALA A N 1
ATOM 7361 C CA . ALA A 1 955 ? -36.828 -11.748 71.006 1.00 88.19 955 ALA A CA 1
ATOM 7362 C C . ALA A 1 955 ? -38.088 -12.189 70.231 1.00 88.19 955 ALA A C 1
ATOM 7364 O O . ALA A 1 955 ? -38.112 -13.306 69.719 1.00 88.19 955 ALA A O 1
ATOM 7365 N N . ALA A 1 956 ? -39.114 -11.336 70.110 1.00 88.94 956 ALA A N 1
ATOM 7366 C CA . ALA A 1 956 ? -40.318 -11.667 69.341 1.00 88.94 956 ALA A CA 1
ATOM 7367 C C . ALA A 1 956 ? -40.040 -11.680 67.829 1.00 88.94 956 ALA A C 1
ATOM 7369 O O . ALA A 1 956 ? -40.526 -12.551 67.110 1.00 88.94 956 ALA A O 1
ATOM 7370 N N . ILE A 1 957 ? -39.202 -10.748 67.362 1.00 90.94 957 ILE A N 1
ATOM 7371 C CA . ILE A 1 957 ? -38.802 -10.643 65.957 1.00 90.94 957 ILE A CA 1
ATOM 7372 C C . ILE A 1 957 ? -37.845 -11.786 65.589 1.00 90.94 957 ILE A C 1
ATOM 7374 O O . ILE A 1 957 ? -38.063 -12.457 64.580 1.00 90.94 957 ILE A O 1
ATOM 7378 N N . LYS A 1 958 ? -36.840 -12.080 66.429 1.00 90.12 958 LYS A N 1
ATOM 7379 C CA . LYS A 1 958 ? -35.930 -13.213 66.192 1.00 90.12 958 LYS A CA 1
ATOM 7380 C C . LYS A 1 958 ? -36.668 -14.552 66.176 1.00 90.12 958 LYS A C 1
ATOM 7382 O O . LYS A 1 958 ? -36.407 -15.369 65.298 1.00 90.12 958 LYS A O 1
ATOM 7387 N N . HIS A 1 959 ? -37.633 -14.751 67.080 1.00 90.62 959 HIS A N 1
ATOM 7388 C CA . HIS A 1 959 ? -38.471 -15.951 67.068 1.00 90.62 959 HIS A CA 1
ATOM 7389 C C . HIS A 1 959 ? -39.241 -16.093 65.748 1.00 90.62 959 HIS A C 1
ATOM 7391 O O . HIS A 1 959 ? -39.223 -17.170 65.161 1.00 90.62 959 HIS A O 1
ATOM 7397 N N . TYR A 1 960 ? -39.845 -15.013 65.243 1.00 92.75 960 TYR A N 1
ATOM 7398 C CA . TYR A 1 960 ? -40.534 -15.034 63.951 1.00 92.75 960 TYR A CA 1
ATOM 7399 C C . TYR A 1 960 ? -39.596 -15.359 62.778 1.00 92.75 960 TYR A C 1
ATOM 7401 O O . TYR A 1 960 ? -39.964 -16.156 61.919 1.00 92.75 960 TYR A O 1
ATOM 7409 N N . ILE A 1 961 ? -38.370 -14.823 62.753 1.00 90.81 961 ILE A N 1
ATOM 7410 C CA . ILE A 1 961 ? -37.369 -15.192 61.734 1.00 90.81 961 ILE A CA 1
ATOM 7411 C C . ILE A 1 961 ? -37.040 -16.690 61.812 1.00 90.81 961 ILE A C 1
ATOM 7413 O O . ILE A 1 961 ? -37.019 -17.362 60.781 1.00 90.81 961 ILE A O 1
ATOM 7417 N N . ASP A 1 962 ? -36.831 -17.230 63.014 1.00 89.75 962 ASP A N 1
ATOM 7418 C CA . ASP A 1 962 ? -36.427 -18.628 63.204 1.00 89.75 962 ASP A CA 1
ATOM 7419 C C . ASP A 1 962 ? -37.575 -19.648 63.023 1.00 89.75 962 ASP A C 1
ATOM 7421 O O . ASP A 1 962 ? -37.295 -20.808 62.711 1.00 89.75 962 ASP A O 1
ATOM 7425 N N . THR A 1 963 ? -38.850 -19.263 63.202 1.00 90.06 963 THR A N 1
ATOM 7426 C CA . THR A 1 963 ? -40.000 -20.204 63.223 1.00 90.06 963 THR A CA 1
ATOM 7427 C C . THR A 1 963 ? -41.171 -19.861 62.296 1.00 90.06 963 THR A C 1
ATOM 7429 O O . THR A 1 963 ? -42.085 -20.676 62.153 1.00 90.06 963 THR A O 1
ATOM 7432 N N . GLY A 1 964 ? -41.203 -18.665 61.704 1.00 87.69 964 GLY A N 1
ATOM 7433 C CA . GLY A 1 964 ? -42.349 -18.136 60.950 1.00 87.69 964 GLY A CA 1
ATOM 7434 C C . GLY A 1 964 ? -43.589 -17.831 61.800 1.00 87.69 964 GLY A C 1
ATOM 7435 O O . GLY A 1 964 ? -44.651 -17.532 61.253 1.00 87.69 964 GLY A O 1
ATOM 7436 N N . SER A 1 965 ? -43.481 -17.922 63.130 1.00 85.56 965 SER A N 1
ATOM 7437 C CA . SER A 1 965 ? -44.604 -17.805 64.068 1.00 85.56 965 SER A CA 1
ATOM 7438 C C . SER A 1 965 ? -44.498 -16.558 64.947 1.00 85.56 965 SER A C 1
ATOM 7440 O O . SER A 1 965 ? -43.409 -16.152 65.344 1.00 85.56 965 SER A O 1
ATOM 7442 N N . MET A 1 966 ? -45.643 -15.957 65.271 1.00 82.31 966 MET A N 1
ATOM 7443 C CA . MET A 1 966 ? -45.744 -14.900 66.283 1.00 82.31 966 MET A CA 1
ATOM 7444 C C . MET A 1 966 ? -45.651 -15.484 67.702 1.00 82.31 966 MET A C 1
ATOM 7446 O O . MET A 1 966 ? -46.066 -16.624 67.922 1.00 82.31 966 MET A O 1
ATOM 7450 N N . VAL A 1 967 ? -45.150 -14.680 68.648 1.00 67.12 967 VAL A N 1
ATOM 7451 C CA . VAL A 1 967 ? -45.055 -14.986 70.095 1.00 67.12 967 VAL A CA 1
ATOM 7452 C C . VAL A 1 967 ? -46.243 -14.400 70.856 1.00 67.12 967 VAL A C 1
ATOM 7454 O O . VAL A 1 967 ? -46.532 -13.206 70.622 1.00 67.12 967 VAL A O 1
#